Protein AF-0000000079905425 (afdb_homodimer)

Organism: NCBI:txid391180

Radius of gyration: 35.79 Å; Cα contacts (8 Å, |Δi|>4): 1982; chains: 2; bounding box: 97×86×151 Å

pLDDT: mean 90.44, std 13.56, range [21.73, 98.94]

Solvent-accessible surface area (backbone atoms only — not comparable to full-atom values): 64233 Å² total; per-residue (Å²): 135,82,78,77,76,77,76,74,77,74,74,70,79,70,70,52,74,67,55,47,46,52,53,40,30,52,48,42,39,50,22,44,78,69,65,37,59,67,59,37,49,53,44,51,74,71,62,42,56,56,74,34,54,51,100,64,29,52,25,38,57,44,49,16,42,64,67,66,33,65,69,56,38,52,52,43,46,72,70,63,33,63,73,73,49,55,25,70,60,37,44,26,39,48,34,41,16,18,49,66,31,39,52,67,55,38,55,50,33,46,75,71,67,54,60,65,71,48,47,24,57,70,24,53,24,19,52,31,32,5,29,46,62,55,23,60,68,27,35,52,53,38,46,76,66,64,36,64,58,71,47,57,22,50,49,47,71,52,42,41,53,40,36,44,43,28,50,33,29,60,28,33,7,29,30,59,53,29,49,68,53,41,48,46,36,51,76,71,57,66,41,61,54,72,49,48,23,56,67,48,32,33,33,69,49,30,36,68,70,30,87,68,64,88,42,43,60,60,40,50,51,53,42,50,73,69,58,36,72,66,78,42,34,43,70,68,42,32,29,51,58,38,50,28,45,75,68,67,36,58,69,51,39,52,58,50,69,67,41,89,82,58,65,68,69,53,47,28,74,86,58,48,25,33,56,51,48,20,51,75,68,68,35,56,70,51,35,50,54,40,51,72,75,60,46,70,60,86,60,57,49,59,43,55,52,22,54,74,65,69,33,59,70,49,32,52,52,41,46,76,72,65,41,58,76,65,82,72,70,82,84,68,97,73,77,68,83,48,75,82,51,26,68,52,49,55,52,60,68,67,51,89,63,77,65,50,85,60,31,39,61,61,98,43,79,80,34,49,75,47,84,52,96,34,46,22,29,26,46,30,29,48,78,83,36,74,22,33,29,37,36,26,32,56,88,34,66,40,47,49,30,26,50,55,54,42,68,59,40,60,71,41,61,28,33,58,41,62,66,49,72,42,77,55,95,53,28,32,38,40,34,26,61,56,59,64,42,29,47,47,56,50,38,66,68,56,71,84,73,73,60,70,71,64,46,51,52,47,38,43,51,47,49,50,33,47,49,50,27,53,39,43,33,46,69,72,51,36,29,35,51,73,63,72,49,49,74,32,27,36,26,31,85,85,70,46,51,24,40,49,77,34,46,64,28,41,75,60,82,79,60,62,64,56,52,48,49,40,31,40,35,47,32,50,46,51,51,27,49,72,53,53,49,73,55,57,67,73,60,54,72,72,48,52,72,68,55,55,45,65,68,38,91,47,69,53,56,26,51,53,35,49,50,38,69,57,50,78,90,60,60,81,66,46,54,65,62,54,67,70,35,73,66,65,49,51,72,67,54,52,53,50,50,56,64,72,96,140,83,80,79,73,77,73,74,73,72,72,69,77,71,67,51,76,65,55,47,45,51,52,40,28,52,48,42,38,51,21,43,77,69,64,35,60,67,60,38,50,53,42,52,73,70,62,38,55,58,73,35,55,51,100,63,29,52,25,38,55,44,50,16,41,63,67,67,35,64,69,54,37,52,53,42,46,71,70,63,33,63,74,73,50,54,25,71,61,37,43,26,40,47,36,42,17,20,50,68,30,40,53,69,53,37,54,50,33,46,75,70,66,53,59,64,71,47,48,23,58,69,23,52,25,21,52,32,31,5,30,45,62,54,23,60,69,29,33,54,52,36,48,76,65,65,37,62,59,73,47,54,23,50,51,47,72,52,43,42,53,39,36,44,42,29,48,30,28,60,29,33,8,30,28,59,52,27,51,68,52,42,50,45,36,50,77,71,60,66,41,61,56,72,50,48,23,57,68,49,32,34,32,70,51,29,35,68,69,30,88,66,63,86,43,43,58,59,39,50,51,53,41,50,74,69,56,36,72,66,78,41,36,42,71,66,42,32,29,50,57,38,50,27,47,75,68,68,36,56,68,50,39,52,57,51,67,68,41,88,83,59,64,67,70,52,47,28,75,85,57,47,25,32,56,50,48,20,50,76,69,68,34,54,71,50,34,50,54,40,50,73,76,60,45,69,61,86,61,57,50,58,45,55,52,22,54,74,66,68,32,59,70,51,32,53,52,41,47,74,73,66,42,58,76,66,82,73,68,83,84,70,97,74,77,71,83,47,77,83,52,26,69,50,50,54,51,58,68,66,50,90,62,76,63,52,84,60,32,41,60,60,98,44,79,80,34,48,73,47,85,52,96,33,47,22,29,26,44,31,29,49,79,84,36,73,20,33,30,39,37,27,32,56,86,33,66,39,46,48,30,27,49,56,53,43,67,58,40,59,72,40,62,29,33,58,43,61,66,49,71,44,76,55,96,51,29,32,38,39,33,28,62,56,60,65,42,30,48,47,56,51,37,67,67,56,70,85,74,73,61,71,70,63,46,52,53,48,39,42,51,46,49,52,33,48,49,50,27,52,40,42,34,46,68,73,50,36,30,34,50,73,64,71,49,50,75,32,27,35,25,32,85,84,68,48,52,25,40,48,76,36,48,64,29,42,75,61,83,80,60,62,65,56,53,50,50,41,32,40,37,47,31,50,46,52,51,28,48,73,52,54,50,71,53,58,66,73,59,53,71,74,48,53,73,67,55,55,44,66,67,38,90,49,70,54,58,26,50,54,36,50,51,37,67,58,50,79,89,61,60,81,66,47,55,66,61,52,66,71,36,73,68,65,49,50,72,68,55,51,52,50,51,57,64,71,96

Nearest PDB structures (foldseek):
  4oav-assembly1_D  TM=9.734E-01  e=2.891E-64  Homo sapiens
  4oau-assembly1_C-2  TM=9.821E-01  e=5.587E-64  Homo sapiens
  4g8k-assembly1_A  TM=9.765E-01  e=4.338E-33  Homo sapiens
  4g8k-assembly2_B  TM=9.690E-01  e=6.611E-32  Homo sapiens
  1wdy-assembly1_A  TM=9.721E-01  e=2.767E-30  Homo sapiens

Sequence (1194 aa):
METKSPNSLQESPTPSGTERTLGDGIQLLKAVKEGNIELLQQLLEGGAEVNFQDEWGWSPLHNAVQCCQEDMVNLLLHYGADPCLKKKNEATPFIIAGIVGNVELLKLFLSKGADVNECDANGFTAFMEAAVHGEEEALKFLYENGAEVNLSRKTTENQKRLRKGGATALMDAAENGHADILKILLDEMGADVKARDNMGRNALIYAFRNSDDRNLEDITRLLLYHGADVNVRGEKGKTPLILAVERRHSDVVQMLLEQEHIEIDDTDSEGKTALLLAVELKLKKIAQLLCTKGASMDCGDLVTIARRNYDAPLVKLLLSHGAREDGRPPVEDWKPQSSRWGEALEHLRIIYRPMIGNLKIFIDEEYKIADTSEGGIYLGFYEGQEVAVKRFSEGSTRGQQEVSCLQSSRANSDLVTFYGSENYKDCLYVCLALCEQTLEEHFATCKGEAVENEEDVFARNVLSSVFKAVENLHVLCGYTHQDLCPQNILIDFKNATCLADFDESVKWAGEPQEIKRDLQALGWLVLYVVRKGELPFETLKTKSNEEVIRLSPDEETRDLIRCLFNTGDNVQGHLNGLLGHPFFWSWEKKWLMQYEGMETKSPNSLQESPTPSGTERTLGDGIQLLKAVKEGNIELLQQLLEGGAEVNFQDEWGWSPLHNAVQCCQEDMVNLLLHYGADPCLKKKNEATPFIIAGIVGNVELLKLFLSKGADVNECDANGFTAFMEAAVHGEEEALKFLYENGAEVNLSRKTTENQKRLRKGGATALMDAAENGHADILKILLDEMGADVKARDNMGRNALIYAFRNSDDRNLEDITRLLLYHGADVNVRGEKGKTPLILAVERRHSDVVQMLLEQEHIEIDDTDSEGKTALLLAVELKLKKIAQLLCTKGASMDCGDLVTIARRNYDAPLVKLLLSHGAREDGRPPVEDWKPQSSRWGEALEHLRIIYRPMIGNLKIFIDEEYKIADTSEGGIYLGFYEGQEVAVKRFSEGSTRGQQEVSCLQSSRANSDLVTFYGSENYKDCLYVCLALCEQTLEEHFATCKGEAVENEEDVFARNVLSSVFKAVENLHVLCGYTHQDLCPQNILIDFKNATCLADFDESVKWAGEPQEIKRDLQALGWLVLYVVRKGELPFETLKTKSNEEVIRLSPDEETRDLIRCLFNTGDNVQGHLNGLLGHPFFWSWEKKWLMQYEG

InterPro domains:
  IPR000719 Protein kinase domain [PF00069] (383-510)
  IPR000719 Protein kinase domain [PS50011] (363-584)
  IPR000719 Protein kinase domain [SM00220] (363-584)
  IPR002110 Ankyrin repeat [PF12796] (70-151)
  IPR002110 Ankyrin repeat [PF12796] (217-298)
  IPR002110 Ankyrin repeat [PF13857] (156-207)
  IPR002110 Ankyrin repeat [PR01415] (166-181)
  IPR002110 Ankyrin repeat [PR01415] (219-233)
  IPR002110 Ankyrin repeat [PS50088] (28-55)
  IPR002110 Ankyrin repeat [PS50088] (56-88)
  IPR002110 Ankyrin repeat [PS50088] (89-121)
  IPR002110 Ankyrin repeat [PS50088] (122-154)
  IPR002110 Ankyrin repeat [PS50088] (165-198)
  IPR002110 Ankyrin repeat [PS50088] (199-235)
  IPR002110 Ankyrin repeat [PS50088] (236-258)
  IPR002110 Ankyrin repeat [SM00248] (23-52)
  IPR002110 Ankyrin repeat [SM00248] (56-85)
  IPR002110 Ankyrin repeat [SM00248] (89-118)
  IPR002110 Ankyrin repeat [SM00248] (122-151)
  IPR002110 Ankyrin repeat [SM00248] (165-195)

Secondary structure (DSSP, 8-state):
----------------HHHHHHHHHHHHHHHHHHT-HHHHHHHHHTT--TT---TT---HHHHHHHTT-HHHHHHHHHTT--TT---TT---HHHHHHHHT-HHHHHHHHHTT--TT-B-TT--BHHHHHHHTT-HHHHHHHHHTT--TTPPPP--HHHHHTT-----HHHHHHHTT-HHHHHHHHHTS---TT---TTS--HHHHHTT-S--TTHHHHHHHHHHTT--TT---GGG--HHHHHHHTT-HHHHHHHHTSTT--TT---TT---HHHHHHHTT-HHHHHHHHHHT--S-SS-HHHHHHHTT-HHHHHHHHHTT--------------S-SSSHHHHHHHHHS----BTTEEE--SGGGEEE--SSS-EEEEEETTEEEEEEEEETT-HHHHHHHHHHHHTTT-TTBPPEEEEEEETTEEEEEEE--SEEHHHHHHH-TT---HHHHHHHHHHHHHHHHHHHHIIIIII-EE-S---GGGEEE-TTS-EEE---TT-EE--S-HHHHHHHHHHHHHHHHHHHTTT-S-HHHHHHS-HHHHHHT-SSHHHHHHHHHHH--TT--TTHHHHHTTSGGG--HHHHHHHHHH-/----------------HHHHHHHHHHHHHHHHHHT-HHHHHHHHHTT--TT---TT---HHHHHHHTT-HHHHHHHHHTT--TT---TT---HHHHHHHHT-HHHHHHHHHTT--TT-B-TT--BHHHHHHHHT-HHHHHHHHHTT--TTPPPP--HHHHTTT-----HHHHHHHTT-HHHHHHHHHTS---TT---TTS--HHHHHTT-S--TTHHHHHHHHHHTT--SS---GGG--HHHHHHHTT-HHHHHHHHTSTT--TT---TT---HHHHHHHTT-HHHHHHHHHHT--S-SS-HHHHHHHTT-HHHHHHHHHTT--------------S-STTHHHHHHHHHS----BTTEEE--SGGGEEE--SSS-EEEEEETTEEEEEEEEETT-HHHHHHHHHHHHTTT-TTBPPEEEEEEETTEEEEEEE--SEEHHHHHHH-TT---HHHHHHHHHHHHHHHHHHHHIIIIII-EE-S---GGGEEE-TTS-EEE---TT-EE--S-HHHHHHHHHHHHHHHHHHHTTT-S-HHHHHHS-HHHHHHT-SSHHHHHHHHHHH--TT--TTHHHHHTTSGGG--HHHHHHHHHH-

Structure (mmCIF, N/CA/C/O backbone):
data_AF-0000000079905425-model_v1
#
loop_
_entity.id
_entity.type
_entity.pdbx_description
1 polymer '2-5A-dependent ribonuclease isoform X2'
#
loop_
_atom_site.group_PDB
_atom_site.id
_atom_site.type_symbol
_atom_site.label_atom_id
_atom_site.label_alt_id
_atom_site.label_comp_id
_atom_site.label_asym_id
_atom_site.label_entity_id
_atom_site.label_seq_id
_atom_site.pdbx_PDB_ins_code
_atom_site.Cartn_x
_atom_site.Cartn_y
_atom_site.Cartn_z
_atom_site.occupancy
_atom_site.B_iso_or_equiv
_atom_site.auth_seq_id
_atom_site.auth_comp_id
_atom_site.auth_asym_id
_atom_site.auth_atom_id
_atom_site.pdbx_PDB_model_num
ATOM 1 N N . MET A 1 1 ? 30.516 -7.305 -74.188 1 22.98 1 MET A N 1
ATOM 2 C CA . MET A 1 1 ? 29.391 -6.746 -73.438 1 22.98 1 MET A CA 1
ATOM 3 C C . MET A 1 1 ? 28.516 -7.855 -72.875 1 22.98 1 MET A C 1
ATOM 5 O O . MET A 1 1 ? 27.344 -7.637 -72.625 1 22.98 1 MET A O 1
ATOM 9 N N . GLU A 1 2 ? 29.031 -9.094 -72.75 1 25.17 2 GLU A N 1
ATOM 10 C CA . GLU A 1 2 ? 28.438 -10.391 -72.375 1 25.17 2 GLU A CA 1
ATOM 11 C C . GLU A 1 2 ? 27.891 -10.375 -70.938 1 25.17 2 GLU A C 1
ATOM 13 O O . GLU A 1 2 ? 28.562 -9.938 -70 1 25.17 2 GLU A O 1
ATOM 18 N N . THR A 1 3 ? 26.516 -10.227 -70.812 1 23.14 3 THR A N 1
ATOM 19 C CA . THR A 1 3 ? 25.594 -10.062 -69.688 1 23.14 3 THR A CA 1
ATOM 20 C C . THR A 1 3 ? 25.688 -11.242 -68.75 1 23.14 3 THR A C 1
ATOM 22 O O . THR A 1 3 ? 25.297 -12.359 -69.125 1 23.14 3 THR A O 1
ATOM 25 N N . LYS A 1 4 ? 26.797 -11.406 -68 1 28.16 4 LYS A N 1
ATOM 26 C CA . LYS A 1 4 ? 27.109 -12.555 -67.125 1 28.16 4 LYS A CA 1
ATOM 27 C C . LYS A 1 4 ? 26.031 -12.75 -66.062 1 28.16 4 LYS A C 1
ATOM 29 O O . LYS A 1 4 ? 25.844 -11.898 -65.188 1 28.16 4 LYS A O 1
ATOM 34 N N . SER A 1 5 ? 24.844 -13.328 -66.5 1 26.05 5 SER A N 1
ATOM 35 C CA . SER A 1 5 ? 23.656 -13.484 -65.688 1 26.05 5 SER A CA 1
ATOM 36 C C . SER A 1 5 ? 23.953 -14.383 -64.5 1 26.05 5 SER A C 1
ATOM 38 O O . SER A 1 5 ? 24.234 -15.57 -64.625 1 26.05 5 SER A O 1
ATOM 40 N N . PRO A 1 6 ? 24.766 -14 -63.469 1 32.41 6 PRO A N 1
ATOM 41 C CA . PRO A 1 6 ? 25.188 -14.922 -62.375 1 32.41 6 PRO A CA 1
ATOM 42 C C . PRO A 1 6 ? 24 -15.469 -61.594 1 32.41 6 PRO A C 1
ATOM 44 O O . PRO A 1 6 ? 23.188 -14.695 -61.094 1 32.41 6 PRO A O 1
ATOM 47 N N . ASN A 1 7 ? 23.344 -16.531 -62.031 1 27.17 7 ASN A N 1
ATOM 48 C CA . ASN A 1 7 ? 22.234 -17.281 -61.438 1 27.17 7 ASN A CA 1
ATOM 49 C C . ASN A 1 7 ? 22.547 -17.766 -60.031 1 27.17 7 ASN A C 1
ATOM 51 O O . ASN A 1 7 ? 22.938 -18.922 -59.844 1 27.17 7 ASN A O 1
ATOM 55 N N . SER A 1 8 ? 23.344 -17.156 -59.219 1 29.27 8 SER A N 1
ATOM 56 C CA . SER A 1 8 ? 23.656 -17.797 -57.969 1 29.27 8 SER A CA 1
ATOM 57 C C . SER A 1 8 ? 22.391 -18.047 -57.156 1 29.27 8 SER A C 1
ATOM 59 O O . SER A 1 8 ? 21.688 -17.094 -56.781 1 29.27 8 SER A O 1
ATOM 61 N N . LEU A 1 9 ? 21.656 -19.109 -57.438 1 30.16 9 LEU A N 1
ATOM 62 C CA . LEU A 1 9 ? 20.516 -19.594 -56.656 1 30.16 9 LEU A CA 1
ATOM 63 C C . LEU A 1 9 ? 20.875 -19.703 -55.188 1 30.16 9 LEU A C 1
ATOM 65 O O . LEU A 1 9 ? 21.797 -20.422 -54.812 1 30.16 9 LEU A O 1
ATOM 69 N N . GLN A 1 10 ? 20.969 -18.609 -54.5 1 29.91 10 GLN A N 1
ATOM 70 C CA . GLN A 1 10 ? 21.125 -18.594 -53.062 1 29.91 10 GLN A CA 1
ATOM 71 C C . GLN A 1 10 ? 20.156 -19.578 -52.375 1 29.91 10 GLN A C 1
ATOM 73 O O . GLN A 1 10 ? 18.953 -19.469 -52.562 1 29.91 10 GLN A O 1
ATOM 78 N N . GLU A 1 11 ? 20.531 -20.844 -52.281 1 31.14 11 GLU A N 1
ATOM 79 C CA . GLU A 1 11 ? 19.828 -21.844 -51.5 1 31.14 11 GLU A CA 1
ATOM 80 C C . GLU A 1 11 ? 19.406 -21.281 -50.156 1 31.14 11 GLU A C 1
ATOM 82 O O . GLU A 1 11 ? 20.219 -20.719 -49.438 1 31.14 11 GLU A O 1
ATOM 87 N N . SER A 1 12 ? 18.234 -20.766 -50.062 1 34.19 12 SER A N 1
ATOM 88 C CA . SER A 1 12 ? 17.641 -20.375 -48.812 1 34.19 12 SER A CA 1
ATOM 89 C C . SER A 1 12 ? 17.938 -21.391 -47.719 1 34.19 12 SER A C 1
ATOM 91 O O . SER A 1 12 ? 17.828 -22.594 -47.938 1 34.19 12 SER A O 1
ATOM 93 N N . PRO A 1 13 ? 18.797 -21.109 -46.75 1 37.66 13 PRO A N 1
ATOM 94 C CA . PRO A 1 13 ? 19.141 -22.047 -45.688 1 37.66 13 PRO A CA 1
ATOM 95 C C . PRO A 1 13 ? 17.922 -22.797 -45.156 1 37.66 13 PRO A C 1
ATOM 97 O O . PRO A 1 13 ? 16.844 -22.219 -45 1 37.66 13 PRO A O 1
ATOM 100 N N . THR A 1 14 ? 17.656 -24.031 -45.5 1 38.25 14 THR A N 1
ATOM 101 C CA . THR A 1 14 ? 16.75 -24.969 -44.844 1 38.25 14 THR A CA 1
ATOM 102 C C . THR A 1 14 ? 16.781 -24.797 -43.344 1 38.25 14 THR A C 1
ATOM 104 O O . THR A 1 14 ? 17.859 -24.812 -42.719 1 38.25 14 THR A O 1
ATOM 107 N N . PRO A 1 15 ? 15.812 -24.078 -42.75 1 43.5 15 PRO A N 1
ATOM 108 C CA . PRO A 1 15 ? 15.875 -23.984 -41.281 1 43.5 15 PRO A CA 1
ATOM 109 C C . PRO A 1 15 ? 16.406 -25.25 -40.625 1 43.5 15 PRO A C 1
ATOM 111 O O . PRO A 1 15 ? 16.141 -26.359 -41.125 1 43.5 15 PRO A O 1
ATOM 114 N N . SER A 1 16 ? 17.422 -25.266 -39.938 1 44.72 16 SER A N 1
ATOM 115 C CA . SER A 1 16 ? 18.047 -26.391 -39.25 1 44.72 16 SER A CA 1
ATOM 116 C C . SER A 1 16 ? 16.984 -27.266 -38.562 1 44.72 16 SER A C 1
ATOM 118 O O . SER A 1 16 ? 15.867 -26.828 -38.312 1 44.72 16 SER A O 1
ATOM 120 N N . GLY A 1 17 ? 17.094 -28.609 -38.625 1 45.66 17 GLY A N 1
ATOM 121 C CA . GLY A 1 17 ? 16.281 -29.641 -37.969 1 45.66 17 GLY A CA 1
ATOM 122 C C . GLY A 1 17 ? 15.688 -29.203 -36.656 1 45.66 17 GLY A C 1
ATOM 123 O O . GLY A 1 17 ? 14.531 -29.5 -36.375 1 45.66 17 GLY A O 1
ATOM 124 N N . THR A 1 18 ? 16.484 -28.531 -35.844 1 54 18 THR A N 1
ATOM 125 C CA . THR A 1 18 ? 16.031 -28.078 -34.531 1 54 18 THR A CA 1
ATOM 126 C C . THR A 1 18 ? 15.039 -26.922 -34.688 1 54 18 THR A C 1
ATOM 128 O O . THR A 1 18 ? 14.062 -26.859 -33.938 1 54 18 THR A O 1
ATOM 131 N N . GLU A 1 19 ? 15.297 -26 -35.531 1 56.28 19 GLU A N 1
ATOM 132 C CA . GLU A 1 19 ? 14.414 -24.859 -35.75 1 56.28 19 GLU A CA 1
ATOM 133 C C . GLU A 1 19 ? 13.078 -25.297 -36.344 1 56.28 19 GLU A C 1
ATOM 135 O O . GLU A 1 19 ? 12.023 -24.766 -36 1 56.28 19 GLU A O 1
ATOM 140 N N . ARG A 1 20 ? 13.094 -26.234 -37.281 1 58.59 20 ARG A N 1
ATOM 141 C CA . ARG A 1 20 ? 11.875 -26.781 -37.875 1 58.59 20 ARG A CA 1
ATOM 142 C C . ARG A 1 20 ? 11.016 -27.469 -36.812 1 58.59 20 ARG A C 1
ATOM 144 O O . ARG A 1 20 ? 9.797 -27.312 -36.781 1 58.59 20 ARG A O 1
ATOM 151 N N . THR A 1 21 ? 11.836 -28.078 -35.906 1 69.75 21 THR A N 1
ATOM 152 C CA . THR A 1 21 ? 11.133 -28.781 -34.844 1 69.75 21 THR A CA 1
ATOM 153 C C . THR A 1 21 ? 10.438 -27.781 -33.906 1 69.75 21 THR A C 1
ATOM 155 O O . THR A 1 21 ? 9.289 -28 -33.5 1 69.75 21 THR A O 1
ATOM 158 N N . LEU A 1 22 ? 11.141 -26.641 -33.719 1 77 22 LEU A N 1
ATOM 159 C CA . LEU A 1 22 ? 10.531 -25.641 -32.844 1 77 22 LEU A CA 1
ATOM 160 C C . LEU A 1 22 ? 9.32 -25 -33.531 1 77 22 LEU A C 1
ATOM 162 O O . LEU A 1 22 ? 8.281 -24.812 -32.875 1 77 22 LEU A O 1
ATOM 166 N N . GLY A 1 23 ? 9.445 -24.734 -34.75 1 84.56 23 GLY A N 1
ATOM 167 C CA . GLY A 1 23 ? 8.344 -24.156 -35.5 1 84.56 23 GLY A CA 1
ATOM 168 C C . GLY A 1 23 ? 7.137 -25.062 -35.594 1 84.56 23 GLY A C 1
ATOM 169 O O . GLY A 1 23 ? 6 -24.609 -35.406 1 84.56 23 GLY A O 1
ATOM 170 N N . ASP A 1 24 ? 7.406 -26.359 -35.812 1 89.19 24 ASP A N 1
ATOM 171 C CA . ASP A 1 24 ? 6.328 -27.344 -35.906 1 89.19 24 ASP A CA 1
ATOM 172 C C . ASP A 1 24 ? 5.613 -27.484 -34.562 1 89.19 24 ASP A C 1
ATOM 174 O O . ASP A 1 24 ? 4.391 -27.656 -34.531 1 89.19 24 ASP A O 1
ATOM 178 N N . GLY A 1 25 ? 6.383 -27.469 -33.531 1 90.88 25 GLY A N 1
ATOM 179 C CA . GLY A 1 25 ? 5.797 -27.531 -32.219 1 90.88 25 GLY A CA 1
ATOM 180 C C . GLY A 1 25 ? 4.867 -26.375 -31.906 1 90.88 25 GLY A C 1
ATOM 181 O O . GLY A 1 25 ? 3.777 -26.578 -31.359 1 90.88 25 GLY A O 1
ATOM 182 N N . ILE A 1 26 ? 5.293 -25.234 -32.312 1 91.19 26 ILE A N 1
ATOM 183 C CA . ILE A 1 26 ? 4.5 -24.031 -32.094 1 91.19 26 ILE A CA 1
ATOM 184 C C . ILE A 1 26 ? 3.215 -24.109 -32.938 1 91.19 26 ILE A C 1
ATOM 186 O O . ILE A 1 26 ? 2.145 -23.719 -32.438 1 91.19 26 ILE A O 1
ATOM 190 N N . GLN A 1 27 ? 3.338 -24.625 -34.094 1 93.06 27 GLN A N 1
ATOM 191 C CA . GLN A 1 27 ? 2.17 -24.781 -34.938 1 93.06 27 GLN A CA 1
ATOM 192 C C . GLN A 1 27 ? 1.206 -25.828 -34.375 1 93.06 27 GLN A C 1
ATOM 194 O O . GLN A 1 27 ? -0.012 -25.688 -34.5 1 93.06 27 GLN A O 1
ATOM 199 N N . LEU A 1 28 ? 1.74 -26.891 -33.781 1 95.31 28 LEU A N 1
ATOM 200 C CA . LEU A 1 28 ? 0.906 -27.891 -33.156 1 95.31 28 LEU A CA 1
ATOM 201 C C . LEU A 1 28 ? 0.065 -27.266 -32.031 1 95.31 28 LEU A C 1
ATOM 203 O O . LEU A 1 28 ? -1.133 -27.547 -31.938 1 95.31 28 LEU A O 1
ATOM 207 N N . LEU A 1 29 ? 0.71 -26.484 -31.219 1 94.38 29 LEU A N 1
ATOM 208 C CA . LEU A 1 29 ? 0.023 -25.812 -30.125 1 94.38 29 LEU A CA 1
ATOM 209 C C . LEU A 1 29 ? -1.074 -24.891 -30.656 1 94.38 29 LEU A C 1
ATOM 211 O O . LEU A 1 29 ? -2.186 -24.875 -30.125 1 94.38 29 LEU A O 1
ATOM 215 N N . LYS A 1 30 ? -0.729 -24.125 -31.672 1 90.69 30 LYS A N 1
ATOM 216 C CA . LYS A 1 30 ? -1.693 -23.219 -32.281 1 90.69 30 LYS A CA 1
ATOM 217 C C . LYS A 1 30 ? -2.896 -23.984 -32.844 1 90.69 30 LYS A C 1
ATOM 219 O O . LYS A 1 30 ? -4.039 -23.547 -32.656 1 90.69 30 LYS A O 1
ATOM 224 N N . ALA A 1 31 ? -2.641 -25.047 -33.5 1 94.25 31 ALA A N 1
ATOM 225 C CA . ALA A 1 31 ? -3.705 -25.859 -34.062 1 94.25 31 ALA A CA 1
ATOM 226 C C . ALA A 1 31 ? -4.664 -26.344 -32.969 1 94.25 31 ALA A C 1
ATOM 228 O O . ALA A 1 31 ? -5.883 -26.359 -33.188 1 94.25 31 ALA A O 1
ATOM 229 N N . VAL A 1 32 ? -4.141 -26.812 -31.859 1 94.88 32 VAL A N 1
ATOM 230 C CA . VAL A 1 32 ? -4.961 -27.312 -30.75 1 94.88 32 VAL A CA 1
ATOM 231 C C . VAL A 1 32 ? -5.789 -26.172 -30.172 1 94.88 32 VAL A C 1
ATOM 233 O O . VAL A 1 32 ? -6.996 -26.312 -29.953 1 94.88 32 VAL A O 1
ATOM 236 N N . LYS A 1 33 ? -5.191 -25.016 -29.875 1 89.62 33 LYS A N 1
ATOM 237 C CA . LYS A 1 33 ? -5.852 -23.859 -29.266 1 89.62 33 LYS A CA 1
ATOM 238 C C . LYS A 1 33 ? -6.988 -23.359 -30.156 1 89.62 33 LYS A C 1
ATOM 240 O O . LYS A 1 33 ? -8.016 -22.906 -29.656 1 89.62 33 LYS A O 1
ATOM 245 N N . GLU A 1 34 ? -6.742 -23.531 -31.469 1 87.12 34 GLU A N 1
ATOM 246 C CA . GLU A 1 34 ? -7.746 -23.047 -32.406 1 87.12 34 GLU A CA 1
ATOM 247 C C . GLU A 1 34 ? -8.781 -24.125 -32.719 1 87.12 34 GLU A C 1
ATOM 249 O O . GLU A 1 34 ? -9.766 -23.875 -33.406 1 87.12 34 GLU A O 1
ATOM 254 N N . GLY A 1 35 ? -8.602 -25.328 -32.312 1 89.94 35 GLY A N 1
ATOM 255 C CA . GLY A 1 35 ? -9.523 -26.438 -32.531 1 89.94 35 GLY A CA 1
ATOM 256 C C . GLY A 1 35 ? -9.469 -26.953 -33.938 1 89.94 35 GLY A C 1
ATOM 257 O O . GLY A 1 35 ? -10.453 -27.516 -34.438 1 89.94 35 GLY A O 1
ATOM 258 N N . ASN A 1 36 ? -8.359 -26.719 -34.594 1 93.25 36 ASN A N 1
ATOM 259 C CA . ASN A 1 36 ? -8.188 -27.156 -35.969 1 93.25 36 ASN A CA 1
ATOM 260 C C . ASN A 1 36 ? -7.645 -28.578 -36.031 1 93.25 36 ASN A C 1
ATOM 262 O O . ASN A 1 36 ? -6.453 -28.781 -36.281 1 93.25 36 ASN A O 1
ATOM 266 N N . ILE A 1 37 ? -8.461 -29.562 -36 1 96.06 37 ILE A N 1
ATOM 267 C CA . ILE A 1 37 ? -8.102 -30.969 -35.906 1 96.06 37 ILE A CA 1
ATOM 268 C C . ILE A 1 37 ? -7.426 -31.422 -37.188 1 96.06 37 ILE A C 1
ATOM 270 O O . ILE A 1 37 ? -6.523 -32.281 -37.156 1 96.06 37 ILE A O 1
ATOM 274 N N . GLU A 1 38 ? -7.859 -30.859 -38.344 1 96.56 38 GLU A N 1
ATOM 275 C CA . GLU A 1 38 ? -7.254 -31.219 -39.625 1 96.56 38 GLU A CA 1
ATOM 276 C C . GLU A 1 38 ? -5.785 -30.812 -39.688 1 96.56 38 GLU A C 1
ATOM 278 O O . GLU A 1 38 ? -4.93 -31.609 -40.062 1 96.56 38 GLU A O 1
ATOM 283 N N . LEU A 1 39 ? -5.613 -29.641 -39.312 1 95.94 39 LEU A N 1
ATOM 284 C CA . LEU A 1 39 ? -4.234 -29.156 -39.281 1 95.94 39 LEU A CA 1
ATOM 285 C C . LEU A 1 39 ? -3.4 -29.953 -38.281 1 95.94 39 LEU A C 1
ATOM 287 O O . LEU A 1 39 ? -2.236 -30.266 -38.562 1 95.94 39 LEU A O 1
ATOM 291 N N . LEU A 1 40 ? -3.955 -30.266 -37.125 1 97 40 LEU A N 1
ATOM 292 C CA . LEU A 1 40 ? -3.275 -31.062 -36.125 1 97 40 LEU A CA 1
ATOM 293 C C . LEU A 1 40 ? -2.834 -32.406 -36.688 1 97 40 LEU A C 1
ATOM 295 O O . LEU A 1 40 ? -1.68 -32.812 -36.531 1 97 40 LEU A O 1
ATOM 299 N N . GLN A 1 41 ? -3.721 -33.031 -37.406 1 97 41 GLN A N 1
ATOM 300 C CA . GLN A 1 41 ? -3.441 -34.344 -38 1 97 41 GLN A CA 1
ATOM 301 C C . GLN A 1 41 ? -2.34 -34.25 -39.062 1 97 41 GLN A C 1
ATOM 303 O O . GLN A 1 41 ? -1.438 -35.094 -39.094 1 97 41 GLN A O 1
ATOM 308 N N . GLN A 1 42 ? -2.432 -33.25 -39.812 1 96.5 42 GLN A N 1
ATOM 309 C CA . GLN A 1 42 ? -1.435 -33.031 -40.875 1 96.5 42 GLN A CA 1
ATOM 310 C C . GLN A 1 42 ? -0.041 -32.875 -40.281 1 96.5 42 GLN A C 1
ATOM 312 O O . GLN A 1 42 ? 0.931 -33.438 -40.781 1 96.5 42 GLN A O 1
ATOM 317 N N . LEU A 1 43 ? 0.055 -32.094 -39.25 1 96.56 43 LEU A N 1
ATOM 318 C CA . LEU A 1 43 ? 1.338 -31.812 -38.594 1 96.56 43 LEU A CA 1
ATOM 319 C C . LEU A 1 43 ? 1.896 -33.062 -37.938 1 96.56 43 LEU A C 1
ATOM 321 O O . LEU A 1 43 ? 3.098 -33.344 -38.031 1 96.56 43 LEU A O 1
ATOM 325 N N . LEU A 1 44 ? 1.069 -33.875 -37.344 1 96.5 44 LEU A N 1
ATOM 326 C CA . LEU A 1 44 ? 1.491 -35.125 -36.719 1 96.5 44 LEU A CA 1
ATOM 327 C C . LEU A 1 44 ? 1.954 -36.156 -37.75 1 96.5 44 LEU A C 1
ATOM 329 O O . LEU A 1 44 ? 2.955 -36.844 -37.531 1 96.5 44 LEU A O 1
ATOM 333 N N . GLU A 1 45 ? 1.22 -36.219 -38.875 1 95.69 45 GLU A N 1
ATOM 334 C CA . GLU A 1 45 ? 1.613 -37.125 -39.969 1 95.69 45 GLU A CA 1
ATOM 335 C C . GLU A 1 45 ? 2.943 -36.688 -40.562 1 95.69 45 GLU A C 1
ATOM 337 O O . GLU A 1 45 ? 3.713 -37.531 -41.031 1 95.69 45 GLU A O 1
ATOM 342 N N . GLY A 1 46 ? 3.111 -35.438 -40.5 1 93.5 46 GLY A N 1
ATOM 343 C CA . GLY A 1 46 ? 4.348 -34.906 -41.031 1 93.5 46 GLY A CA 1
ATOM 344 C C . GLY A 1 46 ? 5.531 -35.094 -40.094 1 93.5 46 GLY A C 1
ATOM 345 O O . GLY A 1 46 ? 6.668 -34.75 -40.469 1 93.5 46 GLY A O 1
ATOM 346 N N . GLY A 1 47 ? 5.355 -35.594 -38.875 1 92.31 47 GLY A N 1
ATOM 347 C CA . GLY A 1 47 ? 6.441 -35.938 -37.969 1 92.31 47 GLY A CA 1
ATOM 348 C C . GLY A 1 47 ? 6.672 -34.906 -36.906 1 92.31 47 GLY A C 1
ATOM 349 O O . GLY A 1 47 ? 7.719 -34.906 -36.25 1 92.31 47 GLY A O 1
ATOM 350 N N . ALA A 1 48 ? 5.797 -33.969 -36.719 1 94.38 48 ALA A N 1
ATOM 351 C CA . ALA A 1 48 ? 5.941 -33 -35.656 1 94.38 48 ALA A CA 1
ATOM 352 C C . ALA A 1 48 ? 6.078 -33.656 -34.281 1 94.38 48 ALA A C 1
ATOM 354 O O . ALA A 1 48 ? 5.453 -34.688 -34.031 1 94.38 48 ALA A O 1
ATOM 355 N N . GLU A 1 49 ? 6.938 -33.125 -33.438 1 95.38 49 GLU A N 1
ATOM 356 C CA . GLU A 1 49 ? 7.137 -33.656 -32.094 1 95.38 49 GLU A CA 1
ATOM 357 C C . GLU A 1 49 ? 5.887 -33.5 -31.234 1 95.38 49 GLU A C 1
ATOM 359 O O . GLU A 1 49 ? 5.598 -32.406 -30.734 1 95.38 49 GLU A O 1
ATOM 364 N N . VAL A 1 50 ? 5.258 -34.562 -30.938 1 96.44 50 VAL A N 1
ATOM 365 C CA . VAL A 1 50 ? 3.945 -34.562 -30.312 1 96.44 50 VAL A CA 1
ATOM 366 C C . VAL A 1 50 ? 4.074 -34.094 -28.859 1 96.44 50 VAL A C 1
ATOM 368 O O . VAL A 1 50 ? 3.15 -33.469 -28.312 1 96.44 50 VAL A O 1
ATOM 371 N N . ASN A 1 51 ? 5.215 -34.281 -28.172 1 97.62 51 ASN A N 1
ATOM 372 C CA . ASN A 1 51 ? 5.418 -33.906 -26.781 1 97.62 51 ASN A CA 1
ATOM 373 C C . ASN A 1 51 ? 6.18 -32.594 -26.641 1 97.62 51 ASN A C 1
ATOM 375 O O . ASN A 1 51 ? 6.871 -32.375 -25.641 1 97.62 51 ASN A O 1
ATOM 379 N N . PHE A 1 52 ? 6.07 -31.797 -27.688 1 96.69 52 PHE A N 1
ATOM 380 C CA . PHE A 1 52 ? 6.645 -30.453 -27.625 1 96.69 52 PHE A CA 1
ATOM 381 C C . PHE A 1 52 ? 6.078 -29.672 -26.453 1 96.69 52 PHE A C 1
ATOM 383 O O . PHE A 1 52 ? 4.895 -29.797 -26.125 1 96.69 52 PHE A O 1
ATOM 390 N N . GLN A 1 53 ? 6.918 -28.891 -25.75 1 95.69 53 GLN A N 1
ATOM 391 C CA . GLN A 1 53 ? 6.461 -28.047 -24.641 1 95.69 53 GLN A CA 1
ATOM 392 C C . GLN A 1 53 ? 6.914 -26.609 -24.844 1 95.69 53 GLN A C 1
ATOM 394 O O . GLN A 1 53 ? 8.047 -26.359 -25.266 1 95.69 53 GLN A O 1
ATOM 399 N N . ASP A 1 54 ? 6.047 -25.719 -24.578 1 90.88 54 ASP A N 1
ATOM 400 C CA . ASP A 1 54 ? 6.41 -24.312 -24.641 1 90.88 54 ASP A CA 1
ATOM 401 C C . ASP A 1 54 ? 7.215 -23.906 -23.406 1 90.88 54 ASP A C 1
ATOM 403 O O . ASP A 1 54 ? 7.684 -24.75 -22.656 1 90.88 54 ASP A O 1
ATOM 407 N N . GLU A 1 55 ? 7.445 -22.609 -23.266 1 83.56 55 GLU A N 1
ATOM 408 C CA . GLU A 1 55 ? 8.32 -22.094 -22.219 1 83.56 55 GLU A CA 1
ATOM 409 C C . GLU A 1 55 ? 7.77 -22.406 -20.828 1 83.56 55 GLU A C 1
ATOM 411 O O . GLU A 1 55 ? 8.523 -22.453 -19.859 1 83.56 55 GLU A O 1
ATOM 416 N N . TRP A 1 56 ? 6.461 -22.719 -20.766 1 89.25 56 TRP A N 1
ATOM 417 C CA . TRP A 1 56 ? 5.84 -22.984 -19.469 1 89.25 56 TRP A CA 1
ATOM 418 C C . TRP A 1 56 ? 5.527 -24.469 -19.297 1 89.25 56 TRP A C 1
ATOM 420 O O . TRP A 1 56 ? 4.875 -24.859 -18.328 1 89.25 56 TRP A O 1
ATOM 430 N N . GLY A 1 57 ? 5.93 -25.203 -20.266 1 93.5 57 GLY A N 1
ATOM 431 C CA . GLY A 1 57 ? 5.805 -26.656 -20.172 1 93.5 57 GLY A CA 1
ATOM 432 C C . GLY A 1 57 ? 4.48 -27.172 -20.703 1 93.5 57 GLY A C 1
ATOM 433 O O . GLY A 1 57 ? 4.16 -28.359 -20.531 1 93.5 57 GLY A O 1
ATOM 434 N N . TRP A 1 58 ? 3.74 -26.328 -21.312 1 95.88 58 TRP A N 1
ATOM 435 C CA . TRP A 1 58 ? 2.471 -26.766 -21.875 1 95.88 58 TRP A CA 1
ATOM 436 C C . TRP A 1 58 ? 2.688 -27.531 -23.172 1 95.88 58 TRP A C 1
ATOM 438 O O . TRP A 1 58 ? 3.342 -27.031 -24.094 1 95.88 58 TRP A O 1
ATOM 448 N N . SER A 1 59 ? 2.191 -28.672 -23.281 1 97.56 59 SER A N 1
ATOM 449 C CA . SER A 1 59 ? 2.207 -29.484 -24.5 1 97.56 59 SER A CA 1
ATOM 450 C C . SER A 1 59 ? 0.869 -29.406 -25.234 1 97.56 59 SER A C 1
ATOM 452 O O . SER A 1 59 ? -0.115 -28.906 -24.688 1 97.56 59 SER A O 1
ATOM 454 N N . PRO A 1 60 ? 0.859 -29.844 -26.453 1 97.56 60 PRO A N 1
ATOM 455 C CA . PRO A 1 60 ? -0.425 -29.906 -27.156 1 97.56 60 PRO A CA 1
ATOM 456 C C . PRO A 1 60 ? -1.479 -30.703 -26.391 1 97.56 60 PRO A C 1
ATOM 458 O O . PRO A 1 60 ? -2.652 -30.328 -26.375 1 97.56 60 PRO A O 1
ATOM 461 N N . LEU A 1 61 ? -1.067 -31.766 -25.703 1 98.44 61 LEU A N 1
ATOM 462 C CA . LEU A 1 61 ? -2.012 -32.562 -24.938 1 98.44 61 LEU A CA 1
ATOM 463 C C . LEU A 1 61 ? -2.615 -31.75 -23.797 1 98.44 61 LEU A C 1
ATOM 465 O O . LEU A 1 61 ? -3.832 -31.75 -23.594 1 98.44 61 LEU A O 1
ATOM 469 N N . HIS A 1 62 ? -1.753 -31.047 -23 1 98.12 62 HIS A N 1
ATOM 470 C CA . HIS A 1 62 ? -2.254 -30.172 -21.953 1 98.12 62 HIS A CA 1
ATOM 471 C C . HIS A 1 62 ? -3.307 -29.219 -22.5 1 98.12 62 HIS A C 1
ATOM 473 O O . HIS A 1 62 ? -4.367 -29.031 -21.891 1 98.12 62 HIS A O 1
ATOM 479 N N . ASN A 1 63 ? -2.98 -28.562 -23.594 1 96.06 63 ASN A N 1
ATOM 480 C CA . ASN A 1 63 ? -3.857 -27.578 -24.203 1 96.06 63 ASN A CA 1
ATOM 481 C C . ASN A 1 63 ? -5.172 -28.188 -24.672 1 96.06 63 ASN A C 1
ATOM 483 O O . ASN A 1 63 ? -6.238 -27.594 -24.516 1 96.06 63 ASN A O 1
ATOM 487 N N . ALA A 1 64 ? -5.082 -29.297 -25.281 1 97.25 64 ALA A N 1
ATOM 488 C CA . ALA A 1 64 ? -6.281 -29.984 -25.75 1 97.25 64 ALA A CA 1
ATOM 489 C C . ALA A 1 64 ? -7.219 -30.297 -24.594 1 97.25 64 ALA A C 1
ATOM 491 O O . ALA A 1 64 ? -8.438 -30.188 -24.719 1 97.25 64 ALA A O 1
ATOM 492 N N . VAL A 1 65 ? -6.676 -30.75 -23.484 1 97.88 65 VAL A N 1
ATOM 493 C CA . VAL A 1 65 ? -7.461 -31.062 -22.297 1 97.88 65 VAL A CA 1
ATOM 494 C C . VAL A 1 65 ? -8.117 -29.797 -21.75 1 97.88 65 VAL A C 1
ATOM 496 O O . VAL A 1 65 ? -9.305 -29.797 -21.438 1 97.88 65 VAL A O 1
ATOM 499 N N . GLN A 1 66 ? -7.332 -28.703 -21.625 1 95.94 66 GLN A N 1
ATOM 500 C CA . GLN A 1 66 ? -7.863 -27.438 -21.125 1 95.94 66 GLN A CA 1
ATOM 501 C C . GLN A 1 66 ? -9.055 -26.969 -21.953 1 95.94 66 GLN A C 1
ATOM 503 O O . GLN A 1 66 ? -10.016 -26.406 -21.422 1 95.94 66 GLN A O 1
ATOM 508 N N . CYS A 1 67 ? -8.977 -27.281 -23.281 1 91.94 67 CYS A N 1
ATOM 509 C CA . CYS A 1 67 ? -10.023 -26.844 -24.188 1 91.94 67 CYS A CA 1
ATOM 510 C C . CYS A 1 67 ? -11.164 -27.859 -24.25 1 91.94 67 CYS A C 1
ATOM 512 O O . CYS A 1 67 ? -12.125 -27.688 -25 1 91.94 67 CYS A O 1
ATOM 514 N N . CYS A 1 68 ? -11.062 -28.938 -23.578 1 92.75 68 CYS A N 1
ATOM 515 C CA . CYS A 1 68 ? -12.07 -29.984 -23.516 1 92.75 68 CYS A CA 1
ATOM 516 C C . CYS A 1 68 ? -12.328 -30.578 -24.891 1 92.75 68 CYS A C 1
ATOM 518 O O . CYS A 1 68 ? -13.484 -30.812 -25.266 1 92.75 68 CYS A O 1
ATOM 520 N N . GLN A 1 69 ? -11.25 -30.719 -25.625 1 93.06 69 GLN A N 1
ATOM 521 C CA . GLN A 1 69 ? -11.352 -31.297 -26.953 1 93.06 69 GLN A CA 1
ATOM 522 C C . GLN A 1 69 ? -10.992 -32.781 -26.938 1 93.06 69 GLN A C 1
ATOM 524 O O . GLN A 1 69 ? -9.859 -33.156 -27.266 1 93.06 69 GLN A O 1
ATOM 529 N N . GLU A 1 70 ? -11.906 -33.594 -26.734 1 96.25 70 GLU A N 1
ATOM 530 C CA . GLU A 1 70 ? -11.672 -35.031 -26.531 1 96.25 70 GLU A CA 1
ATOM 531 C C . GLU A 1 70 ? -11.117 -35.688 -27.797 1 96.25 70 GLU A C 1
ATOM 533 O O . GLU A 1 70 ? -10.258 -36.562 -27.719 1 96.25 70 GLU A O 1
ATOM 538 N N . ASP A 1 71 ? -11.602 -35.188 -28.953 1 96.94 71 ASP A N 1
ATOM 539 C CA . ASP A 1 71 ? -11.133 -35.75 -30.219 1 96.94 71 ASP A CA 1
ATOM 540 C C . ASP A 1 71 ? -9.648 -35.469 -30.422 1 96.94 71 ASP A C 1
ATOM 542 O O . ASP A 1 71 ? -8.891 -36.344 -30.875 1 96.94 71 ASP A O 1
ATOM 546 N N . MET A 1 72 ? -9.289 -34.344 -30.125 1 97.75 72 MET A N 1
ATOM 547 C CA . MET A 1 72 ? -7.887 -33.969 -30.281 1 97.75 72 MET A CA 1
ATOM 548 C C . MET A 1 72 ? -7.008 -34.688 -29.266 1 97.75 72 MET A C 1
ATOM 550 O O . MET A 1 72 ? -5.875 -35.062 -29.578 1 97.75 72 MET A O 1
ATOM 554 N N . VAL A 1 73 ? -7.52 -34.875 -28.047 1 98.38 73 VAL A N 1
ATOM 555 C CA . VAL A 1 73 ? -6.797 -35.625 -27.031 1 98.38 73 VAL A CA 1
ATOM 556 C C . VAL A 1 73 ? -6.504 -37.031 -27.516 1 98.38 73 VAL A C 1
ATOM 558 O O . VAL A 1 73 ? -5.363 -37.5 -27.469 1 98.38 73 VAL A O 1
ATOM 561 N N . ASN A 1 74 ? -7.531 -37.656 -28.094 1 97.94 74 ASN A N 1
ATOM 562 C CA . ASN A 1 74 ? -7.379 -39.031 -28.609 1 97.94 74 ASN A CA 1
ATOM 563 C C . ASN A 1 74 ? -6.383 -39.062 -29.766 1 97.94 74 ASN A C 1
ATOM 565 O O . ASN A 1 74 ? -5.574 -40 -29.844 1 97.94 74 ASN A O 1
ATOM 569 N N . LEU A 1 75 ? -6.496 -38.125 -30.594 1 98.06 75 LEU A N 1
ATOM 570 C CA . LEU A 1 75 ? -5.582 -38.062 -31.719 1 98.06 75 LEU A CA 1
ATOM 571 C C . LEU A 1 75 ? -4.137 -37.938 -31.25 1 98.06 75 LEU A C 1
ATOM 573 O O . LEU A 1 75 ? -3.248 -38.625 -31.75 1 98.06 75 LEU A O 1
ATOM 577 N N . LEU A 1 76 ? -3.895 -37.031 -30.328 1 98.44 76 LEU A N 1
ATOM 578 C CA . LEU A 1 76 ? -2.553 -36.812 -29.812 1 98.44 76 LEU A CA 1
ATOM 579 C C . LEU A 1 76 ? -2.014 -38.062 -29.125 1 98.44 76 LEU A C 1
ATOM 581 O O . LEU A 1 76 ? -0.853 -38.438 -29.328 1 98.44 76 LEU A O 1
ATOM 585 N N . LEU A 1 77 ? -2.834 -38.75 -28.344 1 98.19 77 LEU A N 1
ATOM 586 C CA . LEU A 1 77 ? -2.428 -40 -27.672 1 98.19 77 LEU A CA 1
ATOM 587 C C . LEU A 1 77 ? -2.094 -41.062 -28.703 1 98.19 77 LEU A C 1
ATOM 589 O O . LEU A 1 77 ? -1.147 -41.844 -28.5 1 98.19 77 LEU A O 1
ATOM 593 N N . HIS A 1 78 ? -2.854 -41.094 -29.766 1 97.56 78 HIS A N 1
ATOM 594 C CA . HIS A 1 78 ? -2.619 -42.062 -30.828 1 97.56 78 HIS A CA 1
ATOM 595 C C . HIS A 1 78 ? -1.238 -41.875 -31.453 1 97.56 78 HIS A C 1
ATOM 597 O O . HIS A 1 78 ? -0.587 -42.844 -31.844 1 97.56 78 HIS A O 1
ATOM 603 N N . TYR A 1 79 ? -0.851 -40.719 -31.5 1 97.44 79 TYR A N 1
ATOM 604 C CA . TYR A 1 79 ? 0.431 -40.406 -32.125 1 97.44 79 TYR A CA 1
ATOM 605 C C . TYR A 1 79 ? 1.551 -40.375 -31.094 1 97.44 79 TYR A C 1
ATOM 607 O O . TYR A 1 79 ? 2.654 -39.906 -31.391 1 97.44 79 TYR A O 1
ATOM 615 N N . GLY A 1 80 ? 1.26 -40.781 -29.859 1 97.06 80 GLY A N 1
ATOM 616 C CA . GLY A 1 80 ? 2.334 -41.062 -28.906 1 97.06 80 GLY A CA 1
ATOM 617 C C . GLY A 1 80 ? 2.479 -40 -27.844 1 97.06 80 GLY A C 1
ATOM 618 O O . GLY A 1 80 ? 3.504 -39.906 -27.172 1 97.06 80 GLY A O 1
ATOM 619 N N . ALA A 1 81 ? 1.548 -39.094 -27.672 1 98.25 81 ALA A N 1
ATOM 620 C CA . ALA A 1 81 ? 1.615 -38.125 -26.594 1 98.25 81 ALA A CA 1
ATOM 621 C C . ALA A 1 81 ? 1.684 -38.844 -25.234 1 98.25 81 ALA A C 1
ATOM 623 O O . ALA A 1 81 ? 1.008 -39.844 -25.016 1 98.25 81 ALA A O 1
ATOM 624 N N . ASP A 1 82 ? 2.541 -38.375 -24.328 1 98.31 82 ASP A N 1
ATOM 625 C CA . ASP A 1 82 ? 2.672 -38.906 -22.969 1 98.31 82 ASP A CA 1
ATOM 626 C C . ASP A 1 82 ? 1.52 -38.438 -22.078 1 98.31 82 ASP A C 1
ATOM 628 O O . ASP A 1 82 ? 1.413 -37.281 -21.75 1 98.31 82 ASP A O 1
ATOM 632 N N . PRO A 1 83 ? 0.695 -39.344 -21.672 1 98.25 83 PRO A N 1
ATOM 633 C CA . PRO A 1 83 ? -0.48 -38.969 -20.891 1 98.25 83 PRO A CA 1
ATOM 634 C C . PRO A 1 83 ? -0.117 -38.438 -19.5 1 98.25 83 PRO A C 1
ATOM 636 O O . PRO A 1 83 ? -0.96 -37.875 -18.812 1 98.25 83 PRO A O 1
ATOM 639 N N . CYS A 1 84 ? 1.119 -38.656 -19.062 1 98 84 CYS A N 1
ATOM 640 C CA . CYS A 1 84 ? 1.528 -38.25 -17.719 1 98 84 CYS A CA 1
ATOM 641 C C . CYS A 1 84 ? 2.533 -37.094 -17.781 1 98 84 CYS A C 1
ATOM 643 O O . CYS A 1 84 ? 3.188 -36.781 -16.781 1 98 84 CYS A O 1
ATOM 645 N N . LEU A 1 85 ? 2.596 -36.469 -18.906 1 98 85 LEU A N 1
ATOM 646 C CA . LEU A 1 85 ? 3.57 -35.406 -19.094 1 98 85 LEU A CA 1
ATOM 647 C C . LEU A 1 85 ? 3.279 -34.25 -18.156 1 98 85 LEU A C 1
ATOM 649 O O . LEU A 1 85 ? 2.139 -33.781 -18.062 1 98 85 LEU A O 1
ATOM 653 N N . LYS A 1 86 ? 4.309 -33.812 -17.359 1 97.75 86 LYS A N 1
ATOM 654 C CA . LYS A 1 86 ? 4.164 -32.688 -16.422 1 97.75 86 LYS A CA 1
ATOM 655 C C . LYS A 1 86 ? 4.559 -31.375 -17.078 1 97.75 86 LYS A C 1
ATOM 657 O O . LYS A 1 86 ? 5.523 -31.312 -17.844 1 97.75 86 LYS A O 1
ATOM 662 N N . LYS A 1 87 ? 3.818 -30.391 -16.797 1 95.69 87 LYS A N 1
ATOM 663 C CA . LYS A 1 87 ? 4.273 -29.062 -17.172 1 95.69 87 LYS A CA 1
ATOM 664 C C . LYS A 1 87 ? 5.172 -28.469 -16.078 1 95.69 87 LYS A C 1
ATOM 666 O O . LYS A 1 87 ? 5.613 -29.172 -15.18 1 95.69 87 LYS A O 1
ATOM 671 N N . LYS A 1 88 ? 5.488 -27.203 -16.172 1 91.94 88 LYS A N 1
ATOM 672 C CA . LYS A 1 88 ? 6.504 -26.625 -15.305 1 91.94 88 LYS A CA 1
ATOM 673 C C . LYS A 1 88 ? 6.062 -26.672 -13.844 1 91.94 88 LYS A C 1
ATOM 675 O O . LYS A 1 88 ? 6.875 -26.891 -12.945 1 91.94 88 LYS A O 1
ATOM 680 N N . ASN A 1 89 ? 4.82 -26.438 -13.609 1 91.88 89 ASN A N 1
ATOM 681 C CA . ASN A 1 89 ? 4.332 -26.484 -12.234 1 91.88 89 ASN A CA 1
ATOM 682 C C . ASN A 1 89 ? 3.963 -27.906 -11.828 1 91.88 89 ASN A C 1
ATOM 684 O O . ASN A 1 89 ? 3.275 -28.125 -10.828 1 91.88 89 ASN A O 1
ATOM 688 N N . GLU A 1 90 ? 4.199 -28.891 -12.75 1 95.62 90 GLU A N 1
ATOM 689 C CA . GLU A 1 90 ? 4.098 -30.328 -12.516 1 95.62 90 GLU A CA 1
ATOM 690 C C . GLU A 1 90 ? 2.654 -30.797 -12.625 1 95.62 90 GLU A C 1
ATOM 692 O O . GLU A 1 90 ? 2.34 -31.938 -12.258 1 95.62 90 GLU A O 1
ATOM 697 N N . ALA A 1 91 ? 1.796 -29.922 -13.062 1 97.62 91 ALA A N 1
ATOM 698 C CA . ALA A 1 91 ? 0.441 -30.406 -13.336 1 97.62 91 ALA A CA 1
ATOM 699 C C . ALA A 1 91 ? 0.416 -31.328 -14.547 1 97.62 91 ALA A C 1
ATOM 701 O O . ALA A 1 91 ? 1.089 -31.078 -15.547 1 97.62 91 ALA A O 1
ATOM 702 N N . THR A 1 92 ? -0.257 -32.406 -14.43 1 98.62 92 THR A N 1
ATOM 703 C CA . THR A 1 92 ? -0.45 -33.375 -15.516 1 98.62 92 THR A CA 1
ATOM 704 C C . THR A 1 92 ? -1.77 -33.094 -16.234 1 98.62 92 THR A C 1
ATOM 706 O O . THR A 1 92 ? -2.611 -32.344 -15.75 1 98.62 92 THR A O 1
ATOM 709 N N . PRO A 1 93 ? -1.927 -33.719 -17.438 1 98.62 93 PRO A N 1
ATOM 710 C CA . PRO A 1 93 ? -3.227 -33.594 -18.109 1 98.62 93 PRO A CA 1
ATOM 711 C C . PRO A 1 93 ? -4.383 -34.062 -17.219 1 98.62 93 PRO A C 1
ATOM 713 O O . PRO A 1 93 ? -5.484 -33.5 -17.297 1 98.62 93 PRO A O 1
ATOM 716 N N . PHE A 1 94 ? -4.121 -35.125 -16.328 1 98.69 94 PHE A N 1
ATOM 717 C CA . PHE A 1 94 ? -5.137 -35.594 -15.406 1 98.69 94 PHE A CA 1
ATOM 718 C C . PHE A 1 94 ? -5.609 -34.5 -14.469 1 98.69 94 PHE A C 1
ATOM 720 O O . PHE A 1 94 ? -6.812 -34.312 -14.266 1 98.69 94 PHE A O 1
ATOM 727 N N . ILE A 1 95 ? -4.695 -33.719 -13.922 1 98.81 95 ILE A N 1
ATOM 728 C CA . ILE A 1 95 ? -5.02 -32.625 -13.008 1 98.81 95 ILE A CA 1
ATOM 729 C C . ILE A 1 95 ? -5.781 -31.547 -13.758 1 98.81 95 ILE A C 1
ATOM 731 O O . ILE A 1 95 ? -6.77 -31 -13.25 1 98.81 95 ILE A O 1
ATOM 735 N N . ILE A 1 96 ? -5.359 -31.203 -14.984 1 98.44 96 ILE A N 1
ATOM 736 C CA . ILE A 1 96 ? -6.035 -30.203 -15.797 1 98.44 96 ILE A CA 1
ATOM 737 C C . ILE A 1 96 ? -7.461 -30.641 -16.094 1 98.44 96 ILE A C 1
ATOM 739 O O . ILE A 1 96 ? -8.391 -29.828 -16.109 1 98.44 96 ILE A O 1
ATOM 743 N N . ALA A 1 97 ? -7.648 -31.922 -16.391 1 98.62 97 ALA A N 1
ATOM 744 C CA . ALA A 1 97 ? -8.992 -32.469 -16.594 1 98.62 97 ALA A CA 1
ATOM 745 C C . ALA A 1 97 ? -9.875 -32.219 -15.375 1 98.62 97 ALA A C 1
ATOM 747 O O . ALA A 1 97 ? -11.078 -31.969 -15.508 1 98.62 97 ALA A O 1
ATOM 748 N N . GLY A 1 98 ? -9.281 -32.312 -14.18 1 98.44 98 GLY A N 1
ATOM 749 C CA . GLY A 1 98 ? -9.992 -31.984 -12.961 1 98.44 98 GLY A CA 1
ATOM 750 C C . GLY A 1 98 ? -10.383 -30.516 -12.883 1 98.44 98 GLY A C 1
ATOM 751 O O . GLY A 1 98 ? -11.477 -30.188 -12.43 1 98.44 98 GLY A O 1
ATOM 752 N N . ILE A 1 99 ? -9.523 -29.625 -13.336 1 98.06 99 ILE A N 1
ATOM 753 C CA . ILE A 1 99 ? -9.758 -28.188 -13.336 1 98.06 99 ILE A CA 1
ATOM 754 C C . ILE A 1 99 ? -10.961 -27.859 -14.211 1 98.06 99 ILE A C 1
ATOM 756 O O . ILE A 1 99 ? -11.844 -27.109 -13.797 1 98.06 99 ILE A O 1
ATOM 760 N N . VAL A 1 100 ? -10.992 -28.5 -15.398 1 96.56 100 VAL A N 1
ATOM 761 C CA . VAL A 1 100 ? -12.047 -28.156 -16.344 1 96.56 100 VAL A CA 1
ATOM 762 C C . VAL A 1 100 ? -13.289 -29.016 -16.078 1 96.56 100 VAL A C 1
ATOM 764 O O . VAL A 1 100 ? -14.344 -28.797 -16.672 1 96.56 100 VAL A O 1
ATOM 767 N N . GLY A 1 101 ? -13.211 -30.016 -15.242 1 97.69 101 GLY A N 1
ATOM 768 C CA . GLY A 1 101 ? -14.352 -30.797 -14.805 1 97.69 101 GLY A CA 1
ATOM 769 C C . GLY A 1 101 ? -14.82 -31.797 -15.852 1 97.69 101 GLY A C 1
ATOM 770 O O . GLY A 1 101 ? -16.016 -32.125 -15.906 1 97.69 101 GLY A O 1
ATOM 771 N N . ASN A 1 102 ? -13.922 -32.25 -16.703 1 97.75 102 ASN A N 1
ATOM 772 C CA . ASN A 1 102 ? -14.305 -33.156 -17.766 1 97.75 102 ASN A CA 1
ATOM 773 C C . ASN A 1 102 ? -14.18 -34.625 -17.297 1 97.75 102 ASN A C 1
ATOM 775 O O . ASN A 1 102 ? -13.094 -35.188 -17.312 1 97.75 102 ASN A O 1
ATOM 779 N N . VAL A 1 103 ? -15.258 -35.25 -17.016 1 98.56 103 VAL A N 1
ATOM 780 C CA . VAL A 1 103 ? -15.305 -36.562 -16.422 1 98.56 103 VAL A CA 1
ATOM 781 C C . VAL A 1 103 ? -14.773 -37.594 -17.438 1 98.56 103 VAL A C 1
ATOM 783 O O . VAL A 1 103 ? -14.07 -38.531 -17.062 1 98.56 103 VAL A O 1
ATOM 786 N N . GLU A 1 104 ? -15.062 -37.406 -18.703 1 98.38 104 GLU A N 1
ATOM 787 C CA . GLU A 1 104 ? -14.609 -38.344 -19.719 1 98.38 104 GLU A CA 1
ATOM 788 C C . GLU A 1 104 ? -13.086 -38.375 -19.828 1 98.38 104 GLU A C 1
ATOM 790 O O . GLU A 1 104 ? -12.477 -39.438 -19.969 1 98.38 104 GLU A O 1
ATOM 795 N N . LEU A 1 105 ? -12.547 -37.25 -19.766 1 98.56 105 LEU A N 1
ATOM 796 C CA . LEU A 1 105 ? -11.094 -37.188 -19.828 1 98.56 105 LEU A CA 1
ATOM 797 C C . LEU A 1 105 ? -10.461 -37.719 -18.547 1 98.56 105 LEU A C 1
ATOM 799 O O . LEU A 1 105 ? -9.383 -38.312 -18.594 1 98.56 105 LEU A O 1
ATOM 803 N N . LEU A 1 106 ? -11.07 -37.469 -17.391 1 98.81 106 LEU A N 1
ATOM 804 C CA . LEU A 1 106 ? -10.586 -38.062 -16.141 1 98.81 106 LEU A CA 1
ATOM 805 C C . LEU A 1 106 ? -10.547 -39.594 -16.234 1 98.81 106 LEU A C 1
ATOM 807 O O . LEU A 1 106 ? -9.547 -40.219 -15.867 1 98.81 106 LEU A O 1
ATOM 811 N N . LYS A 1 107 ? -11.656 -40.125 -16.766 1 98.5 107 LYS A N 1
ATOM 812 C CA . LYS A 1 107 ? -11.734 -41.562 -16.953 1 98.5 107 LYS A CA 1
ATOM 813 C C . LYS A 1 107 ? -10.617 -42.062 -17.859 1 98.5 107 LYS A C 1
ATOM 815 O O . LYS A 1 107 ? -9.961 -43.062 -17.562 1 98.5 107 LYS A O 1
ATOM 820 N N . LEU A 1 108 ? -10.422 -41.344 -18.891 1 98.5 108 LEU A N 1
ATOM 821 C CA . LEU A 1 108 ? -9.414 -41.688 -19.891 1 98.5 108 LEU A CA 1
ATOM 822 C C . LEU A 1 108 ? -8.023 -41.719 -19.266 1 98.5 108 LEU A C 1
ATOM 824 O O . LEU A 1 108 ? -7.293 -42.688 -19.406 1 98.5 108 LEU A O 1
ATOM 828 N N . PHE A 1 109 ? -7.648 -40.75 -18.594 1 98.69 109 PHE A N 1
ATOM 829 C CA . PHE A 1 109 ? -6.285 -40.625 -18.078 1 98.69 109 PHE A CA 1
ATOM 830 C C . PHE A 1 109 ? -6.062 -41.594 -16.922 1 98.69 109 PHE A C 1
ATOM 832 O O . PHE A 1 109 ? -4.953 -42.094 -16.719 1 98.69 109 PHE A O 1
ATOM 839 N N . LEU A 1 110 ? -7.082 -41.875 -16.109 1 98.38 110 LEU A N 1
ATOM 840 C CA . LEU A 1 110 ? -6.965 -42.938 -15.117 1 98.38 110 LEU A CA 1
ATOM 841 C C . LEU A 1 110 ? -6.637 -44.25 -15.773 1 98.38 110 LEU A C 1
ATOM 843 O O . LEU A 1 110 ? -5.789 -45 -15.281 1 98.38 110 LEU A O 1
ATOM 847 N N . SER A 1 111 ? -7.266 -44.5 -16.891 1 97.81 111 SER A N 1
ATOM 848 C CA . SER A 1 111 ? -7.027 -45.75 -17.609 1 97.81 111 SER A CA 1
ATOM 849 C C . SER A 1 111 ? -5.625 -45.781 -18.203 1 97.81 111 SER A C 1
ATOM 851 O O . SER A 1 111 ? -5.082 -46.875 -18.484 1 97.81 111 SER A O 1
ATOM 853 N N . LYS A 1 112 ? -5.055 -44.656 -18.359 1 97.31 112 LYS A N 1
ATOM 854 C CA . LYS A 1 112 ? -3.727 -44.562 -18.953 1 97.31 112 LYS A CA 1
ATOM 855 C C . LYS A 1 112 ? -2.645 -44.5 -17.875 1 97.31 112 LYS A C 1
ATOM 857 O O . LYS A 1 112 ? -1.476 -44.25 -18.188 1 97.31 112 LYS A O 1
ATOM 862 N N . GLY A 1 113 ? -3.018 -44.625 -16.609 1 96.56 113 GLY A N 1
ATOM 863 C CA . GLY A 1 113 ? -2.016 -44.812 -15.57 1 96.56 113 GLY A CA 1
ATOM 864 C C . GLY A 1 113 ? -1.9 -43.625 -14.633 1 96.56 113 GLY A C 1
ATOM 865 O O . GLY A 1 113 ? -1.012 -43.594 -13.781 1 96.56 113 GLY A O 1
ATOM 866 N N . ALA A 1 114 ? -2.73 -42.625 -14.727 1 97.94 114 ALA A N 1
ATOM 867 C CA . ALA A 1 114 ? -2.715 -41.531 -13.781 1 97.94 114 ALA A CA 1
ATOM 868 C C . ALA A 1 114 ? -3.064 -42 -12.375 1 97.94 114 ALA A C 1
ATOM 870 O O . ALA A 1 114 ? -3.869 -42.906 -12.203 1 97.94 114 ALA A O 1
ATOM 871 N N . ASP A 1 115 ? -2.387 -41.375 -11.391 1 98.31 115 ASP A N 1
ATOM 872 C CA . ASP A 1 115 ? -2.74 -41.625 -9.992 1 98.31 115 ASP A CA 1
ATOM 873 C C . ASP A 1 115 ? -3.811 -40.625 -9.531 1 98.31 115 ASP A C 1
ATOM 875 O O . ASP A 1 115 ? -3.646 -39.406 -9.664 1 98.31 115 ASP A O 1
ATOM 879 N N . VAL A 1 116 ? -4.832 -41.094 -8.961 1 98.56 116 VAL A N 1
ATOM 880 C CA . VAL A 1 116 ? -5.988 -40.281 -8.609 1 98.56 116 VAL A CA 1
ATOM 881 C C . VAL A 1 116 ? -5.578 -39.219 -7.613 1 98.56 116 VAL A C 1
ATOM 883 O O . VAL A 1 116 ? -6.184 -38.125 -7.566 1 98.56 116 VAL A O 1
ATOM 886 N N . ASN A 1 117 ? -4.52 -39.438 -6.82 1 98.56 117 ASN A N 1
ATOM 887 C CA . ASN A 1 117 ? -4.113 -38.5 -5.785 1 98.56 117 ASN A CA 1
ATOM 888 C C . ASN A 1 117 ? -2.793 -37.812 -6.137 1 98.56 117 ASN A C 1
ATOM 890 O O . ASN A 1 117 ? -2.148 -37.219 -5.273 1 98.56 117 ASN A O 1
ATOM 894 N N . GLU A 1 118 ? -2.34 -37.938 -7.414 1 97.94 118 GLU A N 1
ATOM 895 C CA . GLU A 1 118 ? -1.156 -37.188 -7.809 1 97.94 118 GLU A CA 1
ATOM 896 C C . GLU A 1 118 ? -1.394 -35.688 -7.68 1 97.94 118 GLU A C 1
ATOM 898 O O . GLU A 1 118 ? -2.537 -35.219 -7.719 1 97.94 118 GLU A O 1
ATOM 903 N N . CYS A 1 119 ? -0.356 -34.938 -7.379 1 97.5 119 CYS A N 1
ATOM 904 C CA . CYS A 1 119 ? -0.503 -33.5 -7.195 1 97.5 119 CYS A CA 1
ATOM 905 C C . CYS A 1 119 ? 0.591 -32.75 -7.934 1 97.5 119 CYS A C 1
ATOM 907 O O . CYS A 1 119 ? 1.589 -33.344 -8.352 1 97.5 119 CYS A O 1
ATOM 909 N N . ASP A 1 120 ? 0.385 -31.531 -8.234 1 96 120 ASP A N 1
ATOM 910 C CA . ASP A 1 120 ? 1.391 -30.672 -8.859 1 96 120 ASP A CA 1
ATOM 911 C C . ASP A 1 120 ? 2.391 -30.172 -7.824 1 96 120 ASP A C 1
ATOM 913 O O . ASP A 1 120 ? 2.43 -30.656 -6.695 1 96 120 ASP A O 1
ATOM 917 N N . ALA A 1 121 ? 3.197 -29.219 -8.234 1 92.38 121 ALA A N 1
ATOM 918 C CA . ALA A 1 121 ? 4.293 -28.766 -7.391 1 92.38 121 ALA A CA 1
ATOM 919 C C . ALA A 1 121 ? 3.764 -28 -6.172 1 92.38 121 ALA A C 1
ATOM 921 O O . ALA A 1 121 ? 4.465 -27.875 -5.168 1 92.38 121 ALA A O 1
ATOM 922 N N . ASN A 1 122 ? 2.52 -27.547 -6.242 1 92.5 122 ASN A N 1
ATOM 923 C CA . ASN A 1 122 ? 1.917 -26.797 -5.148 1 92.5 122 ASN A CA 1
ATOM 924 C C . ASN A 1 122 ? 0.974 -27.656 -4.32 1 92.5 122 ASN A C 1
ATOM 926 O O . ASN A 1 122 ? 0.329 -27.172 -3.391 1 92.5 122 ASN A O 1
ATOM 930 N N . GLY A 1 123 ? 0.875 -28.859 -4.695 1 95.69 123 GLY A N 1
ATOM 931 C CA . GLY A 1 123 ? 0.124 -29.812 -3.896 1 95.69 123 GLY A CA 1
ATOM 932 C C . GLY A 1 123 ? -1.322 -29.953 -4.332 1 95.69 123 GLY A C 1
ATOM 933 O O . GLY A 1 123 ? -2.117 -30.625 -3.666 1 95.69 123 GLY A O 1
ATOM 934 N N . PHE A 1 124 ? -1.706 -29.375 -5.418 1 97.75 124 PHE A N 1
ATOM 935 C CA . PHE A 1 124 ? -3.084 -29.453 -5.887 1 97.75 124 PHE A CA 1
ATOM 936 C C . PHE A 1 124 ? -3.334 -30.797 -6.59 1 97.75 124 PHE A C 1
ATOM 938 O O . PHE A 1 124 ? -2.615 -31.156 -7.523 1 97.75 124 PHE A O 1
ATOM 945 N N . THR A 1 125 ? -4.312 -31.5 -6.168 1 98.5 125 THR A N 1
ATOM 946 C CA . THR A 1 125 ? -4.789 -32.688 -6.855 1 98.5 125 THR A CA 1
ATOM 947 C C . THR A 1 125 ? -5.957 -32.344 -7.781 1 98.5 125 THR A C 1
ATOM 949 O O . THR A 1 125 ? -6.492 -31.25 -7.73 1 98.5 125 THR A O 1
ATOM 952 N N . ALA A 1 126 ? -6.289 -33.281 -8.602 1 98.81 126 ALA A N 1
ATOM 953 C CA . ALA A 1 126 ? -7.465 -33.094 -9.445 1 98.81 126 ALA A CA 1
ATOM 954 C C . ALA A 1 126 ? -8.719 -32.906 -8.594 1 98.81 126 ALA A C 1
ATOM 956 O O . ALA A 1 126 ? -9.609 -32.125 -8.961 1 98.81 126 ALA A O 1
ATOM 957 N N . PHE A 1 127 ? -8.797 -33.594 -7.496 1 98.88 127 PHE A N 1
ATOM 958 C CA . PHE A 1 127 ? -9.93 -33.469 -6.582 1 98.88 127 PHE A CA 1
ATOM 959 C C . PHE A 1 127 ? -10.039 -32.062 -6.008 1 98.88 127 PHE A C 1
ATOM 961 O O . PHE A 1 127 ? -11.117 -31.484 -5.992 1 98.88 127 PHE A O 1
ATOM 968 N N . MET A 1 128 ? -8.953 -31.547 -5.523 1 98.62 128 MET A N 1
ATOM 969 C CA . MET A 1 128 ? -8.898 -30.188 -4.996 1 98.62 128 MET A CA 1
ATOM 970 C C . MET A 1 128 ? -9.281 -29.172 -6.07 1 98.62 128 MET A C 1
ATOM 972 O O . MET A 1 128 ? -10.047 -28.25 -5.805 1 98.62 128 MET A O 1
ATOM 976 N N . GLU A 1 129 ? -8.703 -29.422 -7.27 1 98.5 129 GLU A N 1
ATOM 977 C CA . GLU A 1 129 ? -9.008 -28.516 -8.375 1 98.5 129 GLU A CA 1
ATOM 978 C C . GLU A 1 129 ? -10.492 -28.547 -8.711 1 98.5 129 GLU A C 1
ATOM 980 O O . GLU A 1 129 ? -11.094 -27.5 -8.984 1 98.5 129 GLU A O 1
ATOM 985 N N . ALA A 1 130 ? -11.086 -29.656 -8.742 1 98.69 130 ALA A N 1
ATOM 986 C CA . ALA A 1 130 ? -12.523 -29.766 -8.969 1 98.69 130 ALA A CA 1
ATOM 987 C C . ALA A 1 130 ? -13.305 -28.969 -7.918 1 98.69 130 ALA A C 1
ATOM 989 O O . ALA A 1 130 ? -14.32 -28.344 -8.234 1 98.69 130 ALA A O 1
ATOM 990 N N . ALA A 1 131 ? -12.867 -29 -6.664 1 98.62 131 ALA A N 1
ATOM 991 C CA . ALA A 1 131 ? -13.492 -28.25 -5.586 1 98.62 131 ALA A CA 1
ATOM 992 C C . ALA A 1 131 ? -13.312 -26.75 -5.797 1 98.62 131 ALA A C 1
ATOM 994 O O . ALA A 1 131 ? -14.25 -25.969 -5.59 1 98.62 131 ALA A O 1
ATOM 995 N N . VAL A 1 132 ? -12.109 -26.328 -6.199 1 97.5 132 VAL A N 1
ATOM 996 C CA . VAL A 1 132 ? -11.781 -24.922 -6.445 1 97.5 132 VAL A CA 1
ATOM 997 C C . VAL A 1 132 ? -12.727 -24.344 -7.5 1 97.5 132 VAL A C 1
ATOM 999 O O . VAL A 1 132 ? -13.227 -23.234 -7.355 1 97.5 132 VAL A O 1
ATOM 1002 N N . HIS A 1 133 ? -12.969 -25.188 -8.516 1 96.19 133 HIS A N 1
ATOM 1003 C CA . HIS A 1 133 ? -13.688 -24.656 -9.68 1 96.19 133 HIS A CA 1
ATOM 1004 C C . HIS A 1 133 ? -15.156 -25.062 -9.641 1 96.19 133 HIS A C 1
ATOM 1006 O O . HIS A 1 133 ? -15.906 -24.766 -10.578 1 96.19 133 HIS A O 1
ATOM 1012 N N . GLY A 1 134 ? -15.617 -25.703 -8.617 1 96.75 134 GLY A N 1
ATOM 1013 C CA . GLY A 1 134 ? -17.016 -26.031 -8.414 1 96.75 134 GLY A CA 1
ATOM 1014 C C . GLY A 1 134 ? -17.531 -27.078 -9.391 1 96.75 134 GLY A C 1
ATOM 1015 O O . GLY A 1 134 ? -18.672 -27 -9.852 1 96.75 134 GLY A O 1
ATOM 1016 N N . GLU A 1 135 ? -16.672 -27.969 -9.773 1 97.56 135 GLU A N 1
ATOM 1017 C CA . GLU A 1 135 ? -17.031 -29.031 -10.719 1 97.56 135 GLU A CA 1
ATOM 1018 C C . GLU A 1 135 ? -17.594 -30.25 -10 1 97.56 135 GLU A C 1
ATOM 1020 O O . GLU A 1 135 ? -16.875 -31.203 -9.727 1 97.56 135 GLU A O 1
ATOM 1025 N N . GLU A 1 136 ? -18.859 -30.281 -9.852 1 98.44 136 GLU A N 1
ATOM 1026 C CA . GLU A 1 136 ? -19.562 -31.25 -9.008 1 98.44 136 GLU A CA 1
ATOM 1027 C C . GLU A 1 136 ? -19.406 -32.656 -9.555 1 98.44 136 GLU A C 1
ATOM 1029 O O . GLU A 1 136 ? -19.062 -33.594 -8.82 1 98.44 136 GLU A O 1
ATOM 1034 N N . GLU A 1 137 ? -19.625 -32.812 -10.836 1 98.5 137 GLU A N 1
ATOM 1035 C CA . GLU A 1 137 ? -19.578 -34.156 -11.422 1 98.5 137 GLU A CA 1
ATOM 1036 C C . GLU A 1 137 ? -18.172 -34.75 -11.367 1 98.5 137 GLU A C 1
ATOM 1038 O O . GLU A 1 137 ? -17.984 -35.906 -11.062 1 98.5 137 GLU A O 1
ATOM 1043 N N . ALA A 1 138 ? -17.25 -33.906 -11.656 1 98.75 138 ALA A N 1
ATOM 1044 C CA . ALA A 1 138 ? -15.859 -34.375 -11.578 1 98.75 138 ALA A CA 1
ATOM 1045 C C . ALA A 1 138 ? -15.477 -34.719 -10.141 1 98.75 138 ALA A C 1
ATOM 1047 O O . ALA A 1 138 ? -14.781 -35.719 -9.914 1 98.75 138 ALA A O 1
ATOM 1048 N N . LEU A 1 139 ? -15.922 -33.938 -9.211 1 98.88 139 LEU A N 1
ATOM 1049 C CA . LEU A 1 139 ? -15.656 -34.156 -7.793 1 98.88 139 LEU A CA 1
ATOM 1050 C C . LEU A 1 139 ? -16.172 -35.531 -7.363 1 98.88 139 LEU A C 1
ATOM 1052 O O . LEU A 1 139 ? -15.453 -36.312 -6.727 1 98.88 139 LEU A O 1
ATOM 1056 N N . LYS A 1 140 ? -17.375 -35.844 -7.719 1 98.75 140 LYS A N 1
ATOM 1057 C CA . LYS A 1 140 ? -18 -37.125 -7.363 1 98.75 140 LYS A CA 1
ATOM 1058 C C . LYS A 1 140 ? -17.281 -38.281 -8.016 1 98.75 140 LYS A C 1
ATOM 1060 O O . LYS A 1 140 ? -17.047 -39.312 -7.375 1 98.75 140 LYS A O 1
ATOM 1065 N N . PHE A 1 141 ? -16.953 -38.156 -9.266 1 98.69 141 PHE A N 1
ATOM 1066 C CA . PHE A 1 141 ? -16.234 -39.219 -9.977 1 98.69 141 PHE A CA 1
ATOM 1067 C C . PHE A 1 141 ? -14.906 -39.531 -9.297 1 98.69 141 PHE A C 1
ATOM 1069 O O . PHE A 1 141 ? -14.57 -40.688 -9.086 1 98.69 141 PHE A O 1
ATOM 1076 N N . LEU A 1 142 ? -14.156 -38.469 -9.016 1 98.94 142 LEU A N 1
ATOM 1077 C CA . LEU A 1 142 ? -12.844 -38.625 -8.398 1 98.94 142 LEU A CA 1
ATOM 1078 C C . LEU A 1 142 ? -12.969 -39.281 -7.035 1 98.94 142 LEU A C 1
ATOM 1080 O O . LEU A 1 142 ? -12.172 -40.188 -6.703 1 98.94 142 LEU A O 1
ATOM 1084 N N . TYR A 1 143 ? -13.945 -38.906 -6.285 1 98.75 143 TYR A N 1
ATOM 1085 C CA . TYR A 1 143 ? -14.195 -39.5 -4.988 1 98.75 143 TYR A CA 1
ATOM 1086 C C . TYR A 1 143 ? -14.469 -41 -5.137 1 98.75 143 TYR A C 1
ATOM 1088 O O . TYR A 1 143 ? -13.891 -41.812 -4.418 1 98.75 143 TYR A O 1
ATOM 1096 N N . GLU A 1 144 ? -15.297 -41.344 -6.086 1 98.38 144 GLU A N 1
ATOM 1097 C CA . GLU A 1 144 ? -15.672 -42.719 -6.32 1 98.38 144 GLU A CA 1
ATOM 1098 C C . GLU A 1 144 ? -14.469 -43.562 -6.766 1 98.38 144 GLU A C 1
ATOM 1100 O O . GLU A 1 144 ? -14.461 -44.781 -6.602 1 98.38 144 GLU A O 1
ATOM 1105 N N . ASN A 1 145 ? -13.484 -42.906 -7.25 1 98.56 145 ASN A N 1
ATOM 1106 C CA . ASN A 1 145 ? -12.312 -43.625 -7.754 1 98.56 145 ASN A CA 1
ATOM 1107 C C . ASN A 1 145 ? -11.133 -43.531 -6.785 1 98.56 145 ASN A C 1
ATOM 1109 O O . ASN A 1 145 ? -9.984 -43.719 -7.18 1 98.56 145 ASN A O 1
ATOM 1113 N N . GLY A 1 146 ? -11.398 -43.094 -5.578 1 98.31 146 GLY A N 1
ATOM 1114 C CA . GLY A 1 146 ? -10.398 -43.25 -4.535 1 98.31 146 GLY A CA 1
ATOM 1115 C C . GLY A 1 146 ? -9.695 -41.969 -4.152 1 98.31 146 GLY A C 1
ATOM 1116 O O . GLY A 1 146 ? -8.688 -42 -3.441 1 98.31 146 GLY A O 1
ATOM 1117 N N . ALA A 1 147 ? -10.164 -40.812 -4.547 1 98.69 147 ALA A N 1
ATOM 1118 C CA . ALA A 1 147 ? -9.562 -39.531 -4.125 1 98.69 147 ALA A CA 1
ATOM 1119 C C . ALA A 1 147 ? -9.633 -39.375 -2.607 1 98.69 147 ALA A C 1
ATOM 1121 O O . ALA A 1 147 ? -10.648 -39.719 -1.987 1 98.69 147 ALA A O 1
ATOM 1122 N N . GLU A 1 148 ? -8.578 -38.938 -2.01 1 98.44 148 GLU A N 1
ATOM 1123 C CA . GLU A 1 148 ? -8.539 -38.719 -0.571 1 98.44 148 GLU A CA 1
ATOM 1124 C C . GLU A 1 148 ? -9.141 -37.344 -0.228 1 98.44 148 GLU A C 1
ATOM 1126 O O . GLU A 1 148 ? -8.492 -36.312 -0.423 1 98.44 148 GLU A O 1
ATOM 1131 N N . VAL A 1 149 ? -10.211 -37.375 0.371 1 98.5 149 VAL A N 1
ATOM 1132 C CA . VAL A 1 149 ? -11.031 -36.188 0.607 1 98.5 149 VAL A CA 1
ATOM 1133 C C . VAL A 1 149 ? -10.305 -35.25 1.564 1 98.5 149 VAL A C 1
ATOM 1135 O O . VAL A 1 149 ? -10.344 -34 1.386 1 98.5 149 VAL A O 1
ATOM 1138 N N . ASN A 1 150 ? -9.625 -35.75 2.568 1 98.5 150 ASN A N 1
ATOM 1139 C CA . ASN A 1 150 ? -9.039 -34.938 3.629 1 98.5 150 ASN A CA 1
ATOM 1140 C C . ASN A 1 150 ? -7.527 -34.812 3.465 1 98.5 150 ASN A C 1
ATOM 1142 O O . ASN A 1 150 ? -6.82 -34.5 4.43 1 98.5 150 ASN A O 1
ATOM 1146 N N . LEU A 1 151 ? -7.078 -35.031 2.221 1 97.94 151 LEU A N 1
ATOM 1147 C CA . LEU A 1 151 ? -5.66 -34.875 1.929 1 97.94 151 LEU A CA 1
ATOM 1148 C C . LEU A 1 151 ? -5.234 -33.438 2.113 1 97.94 151 LEU A C 1
ATOM 1150 O O . LEU A 1 151 ? -5.922 -32.5 1.653 1 97.94 151 LEU A O 1
ATOM 1154 N N . SER A 1 152 ? -4.074 -33.25 2.887 1 96.75 152 SER A N 1
ATOM 1155 C CA . SER A 1 152 ? -3.49 -31.906 3.049 1 96.75 152 SER A CA 1
ATOM 1156 C C . SER A 1 152 ? -2.514 -31.594 1.921 1 96.75 152 SER A C 1
ATOM 1158 O O . SER A 1 152 ? -1.726 -32.438 1.517 1 96.75 152 SER A O 1
ATOM 1160 N N . ARG A 1 153 ? -2.582 -30.391 1.427 1 96.56 153 ARG A N 1
ATOM 1161 C CA . ARG A 1 153 ? -1.702 -29.969 0.339 1 96.56 153 ARG A CA 1
ATOM 1162 C C . ARG A 1 153 ? -0.237 -30.062 0.755 1 96.56 153 ARG A C 1
ATOM 1164 O O . ARG A 1 153 ? 0.16 -29.484 1.772 1 96.56 153 ARG A O 1
ATOM 1171 N N . LYS A 1 154 ? 0.495 -30.734 -0.077 1 92.31 154 LYS A N 1
ATOM 1172 C CA . LYS A 1 154 ? 1.937 -30.844 0.125 1 92.31 154 LYS A CA 1
ATOM 1173 C C . LYS A 1 154 ? 2.682 -29.781 -0.676 1 92.31 154 LYS A C 1
ATOM 1175 O O . LYS A 1 154 ? 2.486 -29.656 -1.887 1 92.31 154 LYS A O 1
ATOM 1180 N N . THR A 1 155 ? 3.426 -28.953 -0.005 1 89 155 THR A N 1
ATOM 1181 C CA . THR A 1 155 ? 4.168 -27.891 -0.694 1 89 155 THR A CA 1
ATOM 1182 C C . THR A 1 155 ? 5.672 -28.141 -0.59 1 89 155 THR A C 1
ATOM 1184 O O . THR A 1 155 ? 6.105 -29.156 -0.056 1 89 155 THR A O 1
ATOM 1187 N N . THR A 1 156 ? 6.445 -27.312 -1.189 1 87 156 THR A N 1
ATOM 1188 C CA . THR A 1 156 ? 7.898 -27.422 -1.158 1 87 156 THR A CA 1
ATOM 1189 C C . THR A 1 156 ? 8.438 -27.078 0.226 1 87 156 THR A C 1
ATOM 1191 O O . THR A 1 156 ? 7.734 -26.484 1.04 1 87 156 THR A O 1
ATOM 1194 N N . GLU A 1 157 ? 9.648 -27.453 0.458 1 85.44 157 GLU A N 1
ATOM 1195 C CA . GLU A 1 157 ? 10.281 -27.203 1.749 1 85.44 157 GLU A CA 1
ATOM 1196 C C . GLU A 1 157 ? 10.367 -25.703 2.043 1 85.44 157 GLU A C 1
ATOM 1198 O O . GLU A 1 157 ? 10.133 -25.281 3.172 1 85.44 157 GLU A O 1
ATOM 1203 N N . ASN A 1 158 ? 10.695 -24.969 1.057 1 84.94 158 ASN A N 1
ATOM 1204 C CA . ASN A 1 158 ? 10.812 -23.516 1.239 1 84.94 158 ASN A CA 1
ATOM 1205 C C . ASN A 1 158 ? 9.469 -22.891 1.592 1 84.94 158 ASN A C 1
ATOM 1207 O O . ASN A 1 158 ? 9.414 -21.969 2.412 1 84.94 158 ASN A O 1
ATOM 1211 N N . GLN A 1 159 ? 8.461 -23.375 1.021 1 89.44 159 GLN A N 1
ATOM 1212 C CA . GLN A 1 159 ? 7.125 -22.859 1.316 1 89.44 159 GLN A CA 1
ATOM 1213 C C . GLN A 1 159 ? 6.656 -23.312 2.697 1 89.44 159 GLN A C 1
ATOM 1215 O O . GLN A 1 159 ? 5.965 -22.562 3.395 1 89.44 159 GLN A O 1
ATOM 1220 N N . LYS A 1 160 ? 7.086 -24.484 3.057 1 90.5 160 LYS A N 1
ATOM 1221 C CA . LYS A 1 160 ? 6.746 -25 4.379 1 90.5 160 LYS A CA 1
ATOM 1222 C C . LYS A 1 160 ? 7.367 -24.156 5.48 1 90.5 160 LYS A C 1
ATOM 1224 O O . LYS A 1 160 ? 6.766 -23.969 6.539 1 90.5 160 LYS A O 1
ATOM 1229 N N . ARG A 1 161 ? 8.484 -23.656 5.195 1 90.31 161 ARG A N 1
ATOM 1230 C CA . ARG A 1 161 ? 9.164 -22.797 6.156 1 90.31 161 ARG A CA 1
ATOM 1231 C C . ARG A 1 161 ? 8.406 -21.5 6.363 1 90.31 161 ARG A C 1
ATOM 1233 O O . ARG A 1 161 ? 8.555 -20.844 7.395 1 90.31 161 ARG A O 1
ATOM 1240 N N . LEU A 1 162 ? 7.602 -21.141 5.43 1 93.12 162 LEU A N 1
ATOM 1241 C CA . LEU A 1 162 ? 6.734 -19.969 5.535 1 93.12 162 LEU A CA 1
ATOM 1242 C C . LEU A 1 162 ? 5.359 -20.359 6.07 1 93.12 162 LEU A C 1
ATOM 1244 O O . LEU A 1 162 ? 4.418 -19.562 6.012 1 93.12 162 LEU A O 1
ATOM 1248 N N . ARG A 1 163 ? 5.223 -21.641 6.445 1 92.12 163 ARG A N 1
ATOM 1249 C CA . ARG A 1 163 ? 3.992 -22.203 6.996 1 92.12 163 ARG A CA 1
ATOM 1250 C C . ARG A 1 163 ? 2.9 -22.281 5.934 1 92.12 163 ARG A C 1
ATOM 1252 O O . ARG A 1 163 ? 1.715 -22.156 6.246 1 92.12 163 ARG A O 1
ATOM 1259 N N . LYS A 1 164 ? 3.297 -22.375 4.699 1 92.38 164 LYS A N 1
ATOM 1260 C CA . LYS A 1 164 ? 2.334 -22.578 3.617 1 92.38 164 LYS A CA 1
ATOM 1261 C C . LYS A 1 164 ? 2.006 -24.062 3.447 1 92.38 164 LYS A C 1
ATOM 1263 O O . LYS A 1 164 ? 2.771 -24.922 3.875 1 92.38 164 LYS A O 1
ATOM 1268 N N . GLY A 1 165 ? 0.839 -24.328 2.855 1 94.19 165 GLY A N 1
ATOM 1269 C CA . GLY A 1 165 ? 0.386 -25.703 2.658 1 94.19 165 GLY A CA 1
ATOM 1270 C C . GLY A 1 165 ? -0.652 -26.141 3.676 1 94.19 165 GLY A C 1
ATOM 1271 O O . GLY A 1 165 ? -1.089 -25.344 4.508 1 94.19 165 GLY A O 1
ATOM 1272 N N . GLY A 1 166 ? -1.146 -27.391 3.5 1 97.06 166 GLY A N 1
ATOM 1273 C CA . GLY A 1 166 ? -2.047 -28 4.465 1 97.06 166 GLY A CA 1
ATOM 1274 C C . GLY A 1 166 ? -3.51 -27.812 4.113 1 97.06 166 GLY A C 1
ATOM 1275 O O . GLY A 1 166 ? -4.383 -28.438 4.719 1 97.06 166 GLY A O 1
ATOM 1276 N N . ALA A 1 167 ? -3.789 -27.016 3.094 1 97.62 167 ALA A N 1
ATOM 1277 C CA . ALA A 1 167 ? -5.18 -26.75 2.725 1 97.62 167 ALA A CA 1
ATOM 1278 C C . ALA A 1 167 ? -5.84 -28.016 2.168 1 97.62 167 ALA A C 1
ATOM 1280 O O . ALA A 1 167 ? -5.164 -28.875 1.604 1 97.62 167 ALA A O 1
ATOM 1281 N N . THR A 1 168 ? -7.098 -28.125 2.344 1 98.62 168 THR A N 1
ATOM 1282 C CA . THR A 1 168 ? -7.879 -29.25 1.861 1 98.62 168 THR A CA 1
ATOM 1283 C C . THR A 1 168 ? -8.883 -28.812 0.806 1 98.62 168 THR A C 1
ATOM 1285 O O . THR A 1 168 ? -9.062 -27.609 0.575 1 98.62 168 THR A O 1
ATOM 1288 N N . ALA A 1 169 ? -9.508 -29.812 0.18 1 98.75 169 ALA A N 1
ATOM 1289 C CA . ALA A 1 169 ? -10.539 -29.547 -0.812 1 98.75 169 ALA A CA 1
ATOM 1290 C C . ALA A 1 169 ? -11.695 -28.75 -0.199 1 98.75 169 ALA A C 1
ATOM 1292 O O . ALA A 1 169 ? -12.297 -27.906 -0.865 1 98.75 169 ALA A O 1
ATOM 1293 N N . LEU A 1 170 ? -12.016 -29.016 1.083 1 98.81 170 LEU A N 1
ATOM 1294 C CA . LEU A 1 170 ? -13.07 -28.281 1.771 1 98.81 170 LEU A CA 1
ATOM 1295 C C . LEU A 1 170 ? -12.734 -26.797 1.846 1 98.81 170 LEU A C 1
ATOM 1297 O O . LEU A 1 170 ? -13.594 -25.953 1.579 1 98.81 170 LEU A O 1
ATOM 1301 N N . MET A 1 171 ? -11.523 -26.484 2.205 1 98.56 171 MET A N 1
ATOM 1302 C CA . MET A 1 171 ? -11.055 -25.109 2.285 1 98.56 171 MET A CA 1
ATOM 1303 C C . MET A 1 171 ? -11.109 -24.438 0.918 1 98.56 171 MET A C 1
ATOM 1305 O O . MET A 1 171 ? -11.5 -23.266 0.806 1 98.56 171 MET A O 1
ATOM 1309 N N . ASP A 1 172 ? -10.75 -25.188 -0.106 1 98.19 172 ASP A N 1
ATOM 1310 C CA . ASP A 1 172 ? -10.789 -24.656 -1.469 1 98.19 172 ASP A CA 1
ATOM 1311 C C . ASP A 1 172 ? -12.211 -24.281 -1.867 1 98.19 172 ASP A C 1
ATOM 1313 O O . ASP A 1 172 ? -12.438 -23.219 -2.441 1 98.19 172 ASP A O 1
ATOM 1317 N N . ALA A 1 173 ? -13.094 -25.172 -1.639 1 98.44 173 ALA A N 1
ATOM 1318 C CA . ALA A 1 173 ? -14.5 -24.922 -1.959 1 98.44 173 ALA A CA 1
ATOM 1319 C C . ALA A 1 173 ? -15.023 -23.703 -1.201 1 98.44 173 ALA A C 1
ATOM 1321 O O . ALA A 1 173 ? -15.75 -22.875 -1.761 1 98.44 173 ALA A O 1
ATOM 1322 N N . ALA A 1 174 ? -14.68 -23.562 0.076 1 98.25 174 ALA A N 1
ATOM 1323 C CA . ALA A 1 174 ? -15.102 -22.438 0.899 1 98.25 174 ALA A CA 1
ATOM 1324 C C . ALA A 1 174 ? -14.562 -21.125 0.345 1 98.25 174 ALA A C 1
ATOM 1326 O O . ALA A 1 174 ? -15.305 -20.141 0.194 1 98.25 174 ALA A O 1
ATOM 1327 N N . GLU A 1 175 ? -13.281 -21.078 0.042 1 97 175 GLU A N 1
ATOM 1328 C CA . GLU A 1 175 ? -12.617 -19.875 -0.446 1 97 175 GLU A CA 1
ATOM 1329 C C . GLU A 1 175 ? -13.234 -19.391 -1.756 1 97 175 GLU A C 1
ATOM 1331 O O . GLU A 1 175 ? -13.297 -18.188 -2.016 1 97 175 GLU A O 1
ATOM 1336 N N . ASN A 1 176 ? -13.695 -20.359 -2.525 1 95.88 176 ASN A N 1
ATOM 1337 C CA . ASN A 1 176 ? -14.195 -19.984 -3.846 1 95.88 176 ASN A CA 1
ATOM 1338 C C . ASN A 1 176 ? -15.719 -19.906 -3.861 1 95.88 176 ASN A C 1
ATOM 1340 O O . ASN A 1 176 ? -16.328 -19.812 -4.93 1 95.88 176 ASN A O 1
ATOM 1344 N N . GLY A 1 177 ? -16.375 -20.016 -2.697 1 96.06 177 GLY A N 1
ATOM 1345 C CA . GLY A 1 177 ? -17.781 -19.703 -2.516 1 96.06 177 GLY A CA 1
ATOM 1346 C C . GLY A 1 177 ? -18.703 -20.766 -3.057 1 96.06 177 GLY A C 1
ATOM 1347 O O . GLY A 1 177 ? -19.844 -20.484 -3.414 1 96.06 177 GLY A O 1
ATOM 1348 N N . HIS A 1 178 ? -18.266 -22.016 -3.162 1 96.88 178 HIS A N 1
ATOM 1349 C CA . HIS A 1 178 ? -19.094 -23.094 -3.705 1 96.88 178 HIS A CA 1
ATOM 1350 C C . HIS A 1 178 ? -19.844 -23.812 -2.6 1 96.88 178 HIS A C 1
ATOM 1352 O O . HIS A 1 178 ? -19.453 -24.906 -2.182 1 96.88 178 HIS A O 1
ATOM 1358 N N . ALA A 1 179 ? -20.984 -23.25 -2.248 1 97.56 179 ALA A N 1
ATOM 1359 C CA . ALA A 1 179 ? -21.797 -23.797 -1.166 1 97.56 179 ALA A CA 1
ATOM 1360 C C . ALA A 1 179 ? -22.266 -25.203 -1.499 1 97.56 179 ALA A C 1
ATOM 1362 O O . ALA A 1 179 ? -22.312 -26.078 -0.625 1 97.56 179 ALA A O 1
ATOM 1363 N N . ASP A 1 180 ? -22.562 -25.438 -2.766 1 97.81 180 ASP A N 1
ATOM 1364 C CA . ASP A 1 180 ? -23.047 -26.75 -3.186 1 97.81 180 ASP A CA 1
ATOM 1365 C C . ASP A 1 180 ? -21.953 -27.797 -3.055 1 97.81 180 ASP A C 1
ATOM 1367 O O . ASP A 1 180 ? -22.219 -28.922 -2.607 1 97.81 180 ASP A O 1
ATOM 1371 N N . ILE A 1 181 ? -20.766 -27.453 -3.451 1 98.56 181 ILE A N 1
ATOM 1372 C CA . ILE A 1 181 ? -19.641 -28.359 -3.348 1 98.56 181 ILE A CA 1
ATOM 1373 C C . ILE A 1 181 ? -19.344 -28.656 -1.877 1 98.56 181 ILE A C 1
ATOM 1375 O O . ILE A 1 181 ? -19.062 -29.812 -1.513 1 98.56 181 ILE A O 1
ATOM 1379 N N . LEU A 1 182 ? -19.453 -27.672 -1.037 1 98.56 182 LEU A N 1
ATOM 1380 C CA . LEU A 1 182 ? -19.219 -27.828 0.395 1 98.56 182 LEU A CA 1
ATOM 1381 C C . LEU A 1 182 ? -20.219 -28.828 0.993 1 98.56 182 LEU A C 1
ATOM 1383 O O . LEU A 1 182 ? -19.844 -29.672 1.808 1 98.56 182 LEU A O 1
ATOM 1387 N N . LYS A 1 183 ? -21.406 -28.672 0.614 1 98.44 183 LYS A N 1
ATOM 1388 C CA . LYS A 1 183 ? -22.453 -29.562 1.109 1 98.44 183 LYS A CA 1
ATOM 1389 C C . LYS A 1 183 ? -22.141 -31.016 0.763 1 98.44 183 LYS A C 1
ATOM 1391 O O . LYS A 1 183 ? -22.25 -31.906 1.613 1 98.44 183 LYS A O 1
ATOM 1396 N N . ILE A 1 184 ? -21.703 -31.266 -0.437 1 98.75 184 ILE A N 1
ATOM 1397 C CA . ILE A 1 184 ? -21.375 -32.594 -0.893 1 98.75 184 ILE A CA 1
ATOM 1398 C C . ILE A 1 184 ? -20.188 -33.156 -0.095 1 98.75 184 ILE A C 1
ATOM 1400 O O . ILE A 1 184 ? -20.219 -34.281 0.381 1 98.75 184 ILE A O 1
ATOM 1404 N N . LEU A 1 185 ? -19.156 -32.344 0.062 1 98.88 185 LEU A N 1
ATOM 1405 C CA . LEU A 1 185 ? -17.953 -32.75 0.777 1 98.88 185 LEU A CA 1
ATOM 1406 C C . LEU A 1 185 ? -18.266 -33.125 2.223 1 98.88 185 LEU A C 1
ATOM 1408 O O . LEU A 1 185 ? -17.766 -34.125 2.74 1 98.88 185 LEU A O 1
ATOM 1412 N N . LEU A 1 186 ? -19.125 -32.344 2.848 1 98.69 186 LEU A N 1
ATOM 1413 C CA . LEU A 1 186 ? -19.422 -32.5 4.27 1 98.69 186 LEU A CA 1
ATOM 1414 C C . LEU A 1 186 ? -20.453 -33.625 4.492 1 98.69 186 LEU A C 1
ATOM 1416 O O . 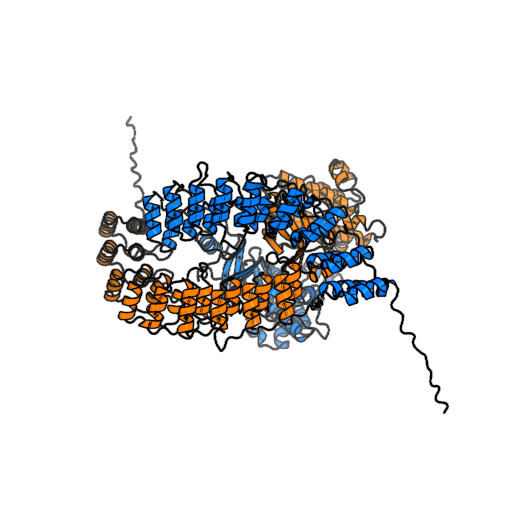LEU A 1 186 ? -20.25 -34.5 5.352 1 98.69 186 LEU A O 1
ATOM 1420 N N . ASP A 1 187 ? -21.484 -33.656 3.713 1 98.31 187 ASP A N 1
ATOM 1421 C CA . ASP A 1 187 ? -22.625 -34.531 3.963 1 98.31 187 ASP A CA 1
ATOM 1422 C C . ASP A 1 187 ? -22.375 -35.938 3.379 1 98.31 187 ASP A C 1
ATOM 1424 O O . ASP A 1 187 ? -22.844 -36.938 3.92 1 98.31 187 ASP A O 1
ATOM 1428 N N . GLU A 1 188 ? -21.609 -35.938 2.262 1 98.25 188 GLU A N 1
ATOM 1429 C CA . GLU A 1 188 ? -21.562 -37.188 1.523 1 98.25 188 GLU A CA 1
ATOM 1430 C C . GLU A 1 188 ? -20.156 -37.812 1.574 1 98.25 188 GLU A C 1
ATOM 1432 O O . GLU A 1 188 ? -20 -39.031 1.479 1 98.25 188 GLU A O 1
ATOM 1437 N N . MET A 1 189 ? -19.156 -37.031 1.771 1 98.56 189 MET A N 1
ATOM 1438 C CA . MET A 1 189 ? -17.812 -37.531 1.513 1 98.56 189 MET A CA 1
ATOM 1439 C C . MET A 1 189 ? -16.969 -37.531 2.787 1 98.56 189 MET A C 1
ATOM 1441 O O . MET A 1 189 ? -15.805 -37.938 2.764 1 98.56 189 MET A O 1
ATOM 1445 N N . GLY A 1 190 ? -17.516 -37.062 3.85 1 97.88 190 GLY A N 1
ATOM 1446 C CA . GLY A 1 190 ? -16.828 -37.125 5.129 1 97.88 190 GLY A CA 1
ATOM 1447 C C . GLY A 1 190 ? -15.703 -36.125 5.266 1 97.88 190 GLY A C 1
ATOM 1448 O O . GLY A 1 190 ? -14.688 -36.406 5.906 1 97.88 190 GLY A O 1
ATOM 1449 N N . ALA A 1 191 ? -15.773 -35 4.652 1 98.62 191 ALA A N 1
ATOM 1450 C CA . ALA A 1 191 ? -14.766 -33.938 4.801 1 98.62 191 ALA A CA 1
ATOM 1451 C C . ALA A 1 191 ? -14.641 -33.5 6.258 1 98.62 191 ALA A C 1
ATOM 1453 O O . ALA A 1 191 ? -15.641 -33.375 6.969 1 98.62 191 ALA A O 1
ATOM 1454 N N . ASP A 1 192 ? -13.438 -33.281 6.734 1 98.44 192 ASP A N 1
ATOM 1455 C CA . ASP A 1 192 ? -13.164 -32.875 8.109 1 98.44 192 ASP A CA 1
ATOM 1456 C C . ASP A 1 192 ? -13.258 -31.359 8.273 1 98.44 192 ASP A C 1
ATOM 1458 O O . ASP A 1 192 ? -12.32 -30.625 7.941 1 98.44 192 ASP A O 1
ATOM 1462 N N . VAL A 1 193 ? -14.266 -30.891 8.836 1 98.12 193 VAL A N 1
ATOM 1463 C CA . VAL A 1 193 ? -14.523 -29.469 8.992 1 98.12 193 VAL A CA 1
ATOM 1464 C C . VAL A 1 193 ? -13.547 -28.859 9.992 1 98.12 193 VAL A C 1
ATOM 1466 O O . VAL A 1 193 ? -13.32 -27.656 10 1 98.12 193 VAL A O 1
ATOM 1469 N N . LYS A 1 194 ? -12.883 -29.656 10.797 1 97 194 LYS A N 1
ATOM 1470 C CA . LYS A 1 194 ? -11.977 -29.188 11.836 1 97 194 LYS A CA 1
ATOM 1471 C C . LYS A 1 194 ? -10.531 -29.156 11.328 1 97 194 LYS A C 1
ATOM 1473 O O . LYS A 1 194 ? -9.633 -28.719 12.047 1 97 194 LYS A O 1
ATOM 1478 N N . ALA A 1 195 ? -10.367 -29.625 10.055 1 97.88 195 ALA A N 1
ATOM 1479 C CA . ALA A 1 195 ? -9.023 -29.594 9.484 1 97.88 195 ALA A CA 1
ATOM 1480 C C . ALA A 1 195 ? -8.461 -28.188 9.477 1 97.88 195 ALA A C 1
ATOM 1482 O O . ALA A 1 195 ? -9.211 -27.219 9.312 1 97.88 195 ALA A O 1
ATOM 1483 N N . ARG A 1 196 ? -7.164 -28.047 9.719 1 97.75 196 ARG A N 1
ATOM 1484 C CA . ARG A 1 196 ? -6.457 -26.781 9.672 1 97.75 196 ARG A CA 1
ATOM 1485 C C . ARG A 1 196 ? -5.254 -26.844 8.742 1 97.75 196 ARG A C 1
ATOM 1487 O O . ARG A 1 196 ? -4.625 -27.906 8.609 1 97.75 196 ARG A O 1
ATOM 1494 N N . ASP A 1 197 ? -4.957 -25.797 8.047 1 96.94 197 ASP A N 1
ATOM 1495 C CA . ASP A 1 197 ? -3.742 -25.75 7.242 1 96.94 197 ASP A CA 1
ATOM 1496 C C . ASP A 1 197 ? -2.514 -25.5 8.117 1 96.94 197 ASP A C 1
ATOM 1498 O O . ASP A 1 197 ? -2.604 -25.516 9.344 1 96.94 197 ASP A O 1
ATOM 1502 N N . ASN A 1 198 ? -1.385 -25.328 7.523 1 95 198 ASN A N 1
ATOM 1503 C CA . ASN A 1 198 ? -0.125 -25.219 8.25 1 95 198 ASN A CA 1
ATOM 1504 C C . ASN A 1 198 ? -0.048 -23.922 9.055 1 95 198 ASN A C 1
ATOM 1506 O O . ASN A 1 198 ? 0.814 -23.766 9.922 1 95 198 ASN A O 1
ATOM 1510 N N . MET A 1 199 ? -0.968 -23 8.812 1 93.88 199 MET A N 1
ATOM 1511 C CA . MET A 1 199 ? -1.01 -21.734 9.547 1 93.88 199 MET A CA 1
ATOM 1512 C C . MET A 1 199 ? -2.111 -21.75 10.602 1 93.88 199 MET A C 1
ATOM 1514 O O . MET A 1 199 ? -2.334 -20.75 11.289 1 93.88 199 MET A O 1
ATOM 1518 N N . GLY A 1 200 ? -2.824 -22.828 10.633 1 95.31 200 GLY A N 1
ATOM 1519 C CA . GLY A 1 200 ? -3.85 -23 11.648 1 95.31 200 GLY A CA 1
ATOM 1520 C C . GLY A 1 200 ? -5.219 -22.516 11.203 1 95.31 200 GLY A C 1
ATOM 1521 O O . GLY A 1 200 ? -6.137 -22.406 12.016 1 95.31 200 GLY A O 1
ATOM 1522 N N . ARG A 1 201 ? -5.426 -22.297 9.945 1 96.94 201 ARG A N 1
ATOM 1523 C CA . ARG A 1 201 ? -6.695 -21.797 9.43 1 96.94 201 ARG A CA 1
ATOM 1524 C C . ARG A 1 201 ? -7.609 -22.953 9.023 1 96.94 201 ARG A C 1
ATOM 1526 O O . ARG A 1 201 ? -7.141 -23.984 8.539 1 96.94 201 ARG A O 1
ATOM 1533 N N . ASN A 1 202 ? -8.852 -22.703 9.172 1 98.31 202 ASN A N 1
ATOM 1534 C CA . ASN A 1 202 ? -9.82 -23.703 8.734 1 98.31 202 ASN A CA 1
ATOM 1535 C C . ASN A 1 202 ? -10.695 -23.172 7.605 1 98.31 202 ASN A C 1
ATOM 1537 O O . ASN A 1 202 ? -10.438 -22.094 7.066 1 98.31 202 ASN A O 1
ATOM 1541 N N . ALA A 1 203 ? -11.68 -23.969 7.223 1 98.5 203 ALA A N 1
ATOM 1542 C CA . ALA A 1 203 ? -12.531 -23.641 6.082 1 98.5 203 ALA A CA 1
ATOM 1543 C C . ALA A 1 203 ? -13.305 -22.344 6.324 1 98.5 203 ALA A C 1
ATOM 1545 O O . ALA A 1 203 ? -13.57 -21.594 5.391 1 98.5 203 ALA A O 1
ATOM 1546 N N . LEU A 1 204 ? -13.594 -22.062 7.555 1 97.81 204 LEU A N 1
ATOM 1547 C CA . LEU A 1 204 ? -14.336 -20.859 7.891 1 97.81 204 LEU A CA 1
ATOM 1548 C C . LEU A 1 204 ? -13.508 -19.609 7.578 1 97.81 204 LEU A C 1
ATOM 1550 O O . LEU A 1 204 ? -14.023 -18.641 7.023 1 97.81 204 LEU A O 1
ATOM 1554 N N . ILE A 1 205 ? -12.242 -19.609 7.949 1 97.75 205 ILE A N 1
ATOM 1555 C CA . ILE A 1 205 ? -11.344 -18.5 7.613 1 97.75 205 ILE A CA 1
ATOM 1556 C C . ILE A 1 205 ? -11.242 -18.359 6.098 1 97.75 205 ILE A C 1
ATOM 1558 O O . ILE A 1 205 ? -11.289 -17.25 5.57 1 97.75 205 ILE A O 1
ATOM 1562 N N . TYR A 1 206 ? -11.148 -19.469 5.391 1 97.69 206 TYR A N 1
ATOM 1563 C CA . TYR A 1 206 ? -11.031 -19.453 3.938 1 97.69 206 TYR A CA 1
ATOM 1564 C C . TYR A 1 206 ? -12.273 -18.844 3.293 1 97.69 206 TYR A C 1
ATOM 1566 O O . TYR A 1 206 ? -12.18 -18.188 2.26 1 97.69 206 TYR A O 1
ATOM 1574 N N . ALA A 1 207 ? -13.398 -19.062 3.848 1 97.56 207 ALA A N 1
ATOM 1575 C CA . ALA A 1 207 ? -14.641 -18.516 3.316 1 97.56 207 ALA A CA 1
ATOM 1576 C C . ALA A 1 207 ? -14.609 -17 3.264 1 97.56 207 ALA A C 1
ATOM 1578 O O . ALA A 1 207 ? -15.211 -16.375 2.381 1 97.56 207 ALA A O 1
ATOM 1579 N N . PHE A 1 208 ? -13.859 -16.391 4.148 1 96.06 208 PHE A N 1
ATOM 1580 C CA . PHE A 1 208 ? -13.805 -14.93 4.23 1 96.06 208 PHE A CA 1
ATOM 1581 C C . PHE A 1 208 ? -12.781 -14.367 3.252 1 96.06 208 PHE A C 1
ATOM 1583 O O . PHE A 1 208 ? -12.695 -13.156 3.062 1 96.06 208 PHE A O 1
ATOM 1590 N N . ARG A 1 209 ? -12.016 -15.18 2.605 1 93.56 209 ARG A N 1
ATOM 1591 C CA . ARG A 1 209 ? -10.977 -14.734 1.683 1 93.56 209 ARG A CA 1
ATOM 1592 C C . ARG A 1 209 ? -11.562 -14.422 0.308 1 93.56 209 ARG A C 1
ATOM 1594 O O . ARG A 1 209 ? -10.906 -13.781 -0.521 1 93.56 209 ARG A O 1
ATOM 1601 N N . ASN A 1 210 ? -12.742 -14.836 0.095 1 87.06 210 ASN A N 1
ATOM 1602 C CA . ASN A 1 210 ? -13.414 -14.547 -1.168 1 87.06 210 ASN A CA 1
ATOM 1603 C C . ASN A 1 210 ? -13.969 -13.125 -1.196 1 87.06 210 ASN A C 1
ATOM 1605 O O . ASN A 1 210 ? -14.578 -12.672 -0.228 1 87.06 210 ASN A O 1
ATOM 1609 N N . SER A 1 211 ? -13.758 -12.469 -2.281 1 79.5 211 SER A N 1
ATOM 1610 C CA . SER A 1 211 ? -14.25 -11.102 -2.414 1 79.5 211 SER A CA 1
ATOM 1611 C C . SER A 1 211 ? -15.75 -11.07 -2.654 1 79.5 211 SER A C 1
ATOM 1613 O O . SER A 1 211 ? -16.422 -10.07 -2.365 1 79.5 211 SER A O 1
ATOM 1615 N N . ASP A 1 212 ? -16.219 -12.109 -3.146 1 82.5 212 ASP A N 1
ATOM 1616 C CA . ASP A 1 212 ? -17.656 -12.219 -3.381 1 82.5 212 ASP A CA 1
ATOM 1617 C C . ASP A 1 212 ? -18.375 -12.773 -2.152 1 82.5 212 ASP A C 1
ATOM 1619 O O . ASP A 1 212 ? -18.188 -13.945 -1.796 1 82.5 212 ASP A O 1
ATOM 1623 N N . ASP A 1 213 ? -19.219 -11.945 -1.582 1 84 213 ASP A N 1
ATOM 1624 C CA . ASP A 1 213 ? -19.828 -12.32 -0.313 1 84 213 ASP A CA 1
ATOM 1625 C C . ASP A 1 213 ? -21.234 -12.859 -0.529 1 84 213 ASP A C 1
ATOM 1627 O O . ASP A 1 213 ? -21.969 -13.109 0.433 1 84 213 ASP A O 1
ATOM 1631 N N . ARG A 1 214 ? -21.75 -13.266 -1.63 1 84.31 214 ARG A N 1
ATOM 1632 C CA . ARG A 1 214 ? -23.125 -13.648 -1.927 1 84.31 214 ARG A CA 1
ATOM 1633 C C . ARG A 1 214 ? -23.484 -14.953 -1.227 1 84.31 214 ARG A C 1
ATOM 1635 O O . ARG A 1 214 ? -24.609 -15.109 -0.751 1 84.31 214 ARG A O 1
ATOM 1642 N N . ASN A 1 215 ? -22.469 -15.789 -1.103 1 92.69 215 ASN A N 1
ATOM 1643 C CA . ASN A 1 215 ? -22.766 -17.094 -0.525 1 92.69 215 ASN A CA 1
ATOM 1644 C C . ASN A 1 215 ? -22.141 -17.25 0.856 1 92.69 215 ASN A C 1
ATOM 1646 O O . ASN A 1 215 ? -22.125 -18.344 1.418 1 92.69 215 ASN A O 1
ATOM 1650 N N . LEU A 1 216 ? -21.656 -16.219 1.354 1 96 216 LEU A N 1
ATOM 1651 C CA . LEU A 1 216 ? -20.922 -16.281 2.615 1 96 216 LEU A CA 1
ATOM 1652 C C . LEU A 1 216 ? -21.828 -16.766 3.742 1 96 216 LEU A C 1
ATOM 1654 O O . LEU A 1 216 ? -21.406 -17.578 4.578 1 96 216 LEU A O 1
ATOM 1658 N N . GLU A 1 217 ? -23.047 -16.312 3.811 1 96.62 217 GLU A N 1
ATOM 1659 C CA . GLU A 1 217 ? -23.984 -16.703 4.852 1 96.62 217 GLU A CA 1
ATOM 1660 C C . GLU A 1 217 ? -24.266 -18.203 4.789 1 96.62 217 GLU A C 1
ATOM 1662 O O . GLU A 1 217 ? -24.234 -18.891 5.816 1 96.62 217 GLU A O 1
ATOM 1667 N N . ASP A 1 218 ? -24.484 -18.688 3.564 1 97.06 218 ASP A N 1
ATOM 1668 C CA . ASP A 1 218 ? -24.797 -20.109 3.373 1 97.06 218 ASP A CA 1
ATOM 1669 C C . ASP A 1 218 ? -23.609 -20.984 3.754 1 97.06 218 ASP A C 1
ATOM 1671 O O . ASP A 1 218 ? -23.766 -22 4.414 1 97.06 218 ASP A O 1
ATOM 1675 N N . ILE A 1 219 ? -22.484 -20.594 3.336 1 98.06 219 ILE A N 1
ATOM 1676 C CA . ILE A 1 219 ? -21.266 -21.344 3.611 1 98.06 219 ILE A CA 1
ATOM 1677 C C . ILE A 1 219 ? -21 -21.375 5.117 1 98.06 219 ILE A C 1
ATOM 1679 O O . ILE A 1 219 ? -20.703 -22.438 5.68 1 98.06 219 ILE A O 1
ATOM 1683 N N . THR A 1 220 ? -21.156 -20.234 5.758 1 98 220 THR A N 1
ATOM 1684 C CA . THR A 1 220 ? -20.953 -20.141 7.199 1 98 220 THR A CA 1
ATOM 1685 C C . THR A 1 220 ? -21.922 -21.031 7.945 1 98 220 THR A C 1
ATOM 1687 O O . THR A 1 220 ? -21.547 -21.766 8.859 1 98 220 THR A O 1
ATOM 1690 N N . ARG A 1 221 ? -23.141 -21 7.547 1 97.62 221 ARG A N 1
ATOM 1691 C CA . ARG A 1 221 ? -24.172 -21.828 8.164 1 97.62 221 ARG A CA 1
ATOM 1692 C C . ARG A 1 221 ? -23.828 -23.312 8.055 1 97.62 221 ARG A C 1
ATOM 1694 O O . ARG A 1 221 ? -23.938 -24.062 9.031 1 97.62 221 ARG A O 1
ATOM 1701 N N . LEU A 1 222 ? -23.406 -23.719 6.883 1 98 222 LEU A N 1
ATOM 1702 C CA . LEU A 1 222 ? -23.047 -25.109 6.633 1 98 222 LEU A CA 1
ATOM 1703 C C . LEU A 1 222 ? -21.875 -25.547 7.512 1 98 222 LEU A C 1
ATOM 1705 O O . LEU A 1 222 ? -21.891 -26.625 8.109 1 98 222 LEU A O 1
ATOM 1709 N N . LEU A 1 223 ? -20.859 -24.766 7.543 1 98.56 223 LEU A N 1
ATOM 1710 C CA . LEU A 1 223 ? -19.656 -25.094 8.305 1 98.56 223 LEU A CA 1
ATOM 1711 C C . LEU A 1 223 ? -19.953 -25.141 9.797 1 98.56 223 LEU A C 1
ATOM 1713 O O . LEU A 1 223 ? -19.469 -26.047 10.5 1 98.56 223 LEU A O 1
ATOM 1717 N N . LEU A 1 224 ? -20.75 -24.203 10.32 1 98.12 224 LEU A N 1
ATOM 1718 C CA . LEU A 1 224 ? -21.109 -24.188 11.734 1 98.12 224 LEU A CA 1
ATOM 1719 C C . LEU A 1 224 ? -21.969 -25.391 12.094 1 98.12 224 LEU A C 1
ATOM 1721 O O . LEU A 1 224 ? -21.812 -25.984 13.164 1 98.12 224 LEU A O 1
ATOM 1725 N N . TYR A 1 225 ? -22.891 -25.688 11.18 1 97.62 225 TYR A N 1
ATOM 1726 C CA . TYR A 1 225 ? -23.75 -26.844 11.383 1 97.62 225 TYR A CA 1
ATOM 1727 C C . TYR A 1 225 ? -22.922 -28.109 11.57 1 97.62 225 TYR A C 1
ATOM 1729 O O . TYR A 1 225 ? -23.297 -28.984 12.352 1 97.62 225 TYR A O 1
ATOM 1737 N N . HIS A 1 226 ? -21.797 -28.203 10.93 1 98 226 HIS A N 1
ATOM 1738 C CA . HIS A 1 226 ? -20.969 -29.406 10.992 1 98 226 HIS A CA 1
ATOM 1739 C C . HIS A 1 226 ? -19.891 -29.266 12.062 1 98 226 HIS A C 1
ATOM 1741 O O . HIS A 1 226 ? -19.016 -30.125 12.18 1 98 226 HIS A O 1
ATOM 1747 N N . GLY A 1 227 ? -19.875 -28.156 12.734 1 97 227 GLY A N 1
ATOM 1748 C CA . GLY A 1 227 ? -19.062 -28.062 13.938 1 97 227 GLY A CA 1
ATOM 1749 C C . GLY A 1 227 ? -17.75 -27.344 13.703 1 97 227 GLY A C 1
ATOM 1750 O O . GLY A 1 227 ? -16.75 -27.625 14.391 1 97 227 GLY A O 1
ATOM 1751 N N . ALA A 1 228 ? -17.656 -26.469 12.773 1 97.62 228 ALA A N 1
ATOM 1752 C CA . ALA A 1 228 ? -16.422 -25.719 12.539 1 97.62 228 ALA A CA 1
ATOM 1753 C C . ALA A 1 228 ? -16.031 -24.922 13.773 1 97.62 228 ALA A C 1
ATOM 1755 O O . ALA A 1 228 ? -16.875 -24.359 14.461 1 97.62 228 ALA A O 1
ATOM 1756 N N . ASP A 1 229 ? -14.703 -24.891 14.102 1 97.56 229 ASP A N 1
ATOM 1757 C CA . ASP A 1 229 ? -14.188 -24.062 15.195 1 97.56 229 ASP A CA 1
ATOM 1758 C C . ASP A 1 229 ? -14.25 -22.578 14.844 1 97.56 229 ASP A C 1
ATOM 1760 O O . ASP A 1 229 ? -13.734 -22.156 13.805 1 97.56 229 ASP A O 1
ATOM 1764 N N . VAL A 1 230 ? -14.797 -21.766 15.672 1 97.75 230 VAL A N 1
ATOM 1765 C CA . VAL A 1 230 ? -15.055 -20.375 15.359 1 97.75 230 VAL A CA 1
ATOM 1766 C C . VAL A 1 230 ? -13.945 -19.5 15.93 1 97.75 230 VAL A C 1
ATOM 1768 O O . VAL A 1 230 ? -13.914 -18.281 15.703 1 97.75 230 VAL A O 1
ATOM 1771 N N . ASN A 1 231 ? -12.984 -20.047 16.688 1 97.44 231 ASN A N 1
ATOM 1772 C CA . ASN A 1 231 ? -11.977 -19.25 17.375 1 97.44 231 ASN A CA 1
ATOM 1773 C C . ASN A 1 231 ? -10.602 -19.391 16.734 1 97.44 231 ASN A C 1
ATOM 1775 O O . ASN A 1 231 ? -9.586 -19.062 17.344 1 97.44 231 ASN A O 1
ATOM 1779 N N . VAL A 1 232 ? -10.586 -19.969 15.484 1 96.94 232 VAL A N 1
ATOM 1780 C CA . VAL A 1 232 ? -9.336 -20.031 14.734 1 96.94 232 VAL A CA 1
ATOM 1781 C C . VAL A 1 232 ? -8.93 -18.625 14.297 1 96.94 232 VAL A C 1
ATOM 1783 O O . VAL A 1 232 ? -9.719 -17.688 14.383 1 96.94 232 VAL A O 1
ATOM 1786 N N . ARG A 1 233 ? -7.695 -18.5 13.906 1 95.12 233 ARG A N 1
ATOM 1787 C CA . ARG A 1 233 ? -7.18 -17.203 13.5 1 95.12 233 ARG A CA 1
ATOM 1788 C C . ARG A 1 233 ? -6.645 -17.234 12.078 1 95.12 233 ARG A C 1
ATOM 1790 O O . ARG A 1 233 ? -6.055 -18.234 11.656 1 95.12 233 ARG A O 1
ATOM 1797 N N . GLY A 1 234 ? -6.875 -16.172 11.328 1 94.19 234 GLY A N 1
ATOM 1798 C CA . GLY A 1 234 ? -6.363 -16 9.977 1 94.19 234 GLY A CA 1
ATOM 1799 C C . GLY A 1 234 ? -5.27 -14.953 9.875 1 94.19 234 GLY A C 1
ATOM 1800 O O . GLY A 1 234 ? -4.473 -14.789 10.805 1 94.19 234 GLY A O 1
ATOM 1801 N N . GLU A 1 235 ? -5.25 -14.367 8.719 1 91.5 235 GLU A N 1
ATOM 1802 C CA . GLU A 1 235 ? -4.266 -13.312 8.461 1 91.5 235 GLU A CA 1
ATOM 1803 C C . GLU A 1 235 ? -4.379 -12.195 9.492 1 91.5 235 GLU A C 1
ATOM 1805 O O . GLU A 1 235 ? -5.484 -11.781 9.852 1 91.5 235 GLU A O 1
ATOM 1810 N N . LYS A 1 236 ? -3.186 -11.758 9.992 1 92.06 236 LYS A N 1
ATOM 1811 C CA . LYS A 1 236 ? -3.096 -10.688 10.977 1 92.06 236 LYS A CA 1
ATOM 1812 C C . LYS A 1 236 ? -3.799 -11.07 12.273 1 92.06 236 LYS A C 1
ATOM 1814 O O . LYS A 1 236 ? -4.262 -10.203 13.023 1 92.06 236 LYS A O 1
ATOM 1819 N N . GLY A 1 237 ? -4.023 -12.367 12.477 1 94.12 237 GLY A N 1
ATOM 1820 C CA . GLY A 1 237 ? -4.605 -12.875 13.711 1 94.12 237 GLY A CA 1
ATOM 1821 C C . GLY A 1 237 ? -6.102 -12.641 13.805 1 94.12 237 GLY A C 1
ATOM 1822 O O . GLY A 1 237 ? -6.68 -12.711 14.891 1 94.12 237 GLY A O 1
ATOM 1823 N N . LYS A 1 238 ? -6.785 -12.383 12.773 1 96.94 238 LYS A N 1
ATOM 1824 C CA . LYS A 1 238 ? -8.211 -12.055 12.789 1 96.94 238 LYS A CA 1
ATOM 1825 C C . LYS A 1 238 ? -9.055 -13.32 12.938 1 96.94 238 LYS A C 1
ATOM 1827 O O . LYS A 1 238 ? -8.797 -14.328 12.281 1 96.94 238 LYS A O 1
ATOM 1832 N N . THR A 1 239 ? -10 -13.266 13.805 1 98.19 239 THR A N 1
ATOM 1833 C CA . THR A 1 239 ? -10.953 -14.359 13.992 1 98.19 239 THR A CA 1
ATOM 1834 C C . THR A 1 239 ? -12.109 -14.242 13.008 1 98.19 239 THR A C 1
ATOM 1836 O O . THR A 1 239 ? -12.312 -13.188 12.398 1 98.19 239 THR A O 1
ATOM 1839 N N . PRO A 1 240 ? -12.875 -15.336 12.859 1 98.12 240 PRO A N 1
ATOM 1840 C CA . PRO A 1 240 ? -14.062 -15.266 12.008 1 98.12 240 PRO A CA 1
ATOM 1841 C C . PRO A 1 240 ? -15.016 -14.141 12.414 1 98.12 240 PRO A C 1
ATOM 1843 O O . PRO A 1 240 ? -15.586 -13.469 11.555 1 98.12 240 PRO A O 1
ATOM 1846 N N . LEU A 1 241 ? -15.141 -13.883 13.719 1 98.62 241 LEU A N 1
ATOM 1847 C CA . LEU A 1 241 ? -16.016 -12.812 14.203 1 98.62 241 LEU A CA 1
ATOM 1848 C C . LEU A 1 241 ? -15.516 -11.453 13.727 1 98.62 241 LEU A C 1
ATOM 1850 O O . LEU A 1 241 ? -16.297 -10.656 13.195 1 98.62 241 LEU A O 1
ATOM 1854 N N . ILE A 1 242 ? -14.266 -11.188 13.906 1 98.56 242 ILE A N 1
ATOM 1855 C CA . ILE A 1 242 ? -13.672 -9.938 13.469 1 98.56 242 ILE A CA 1
ATOM 1856 C C . ILE A 1 242 ? -13.844 -9.781 11.953 1 98.56 242 ILE A C 1
ATOM 1858 O O . ILE A 1 242 ? -14.227 -8.711 11.469 1 98.56 242 ILE A O 1
ATOM 1862 N N . LEU A 1 243 ? -13.578 -10.867 11.227 1 98.06 243 LEU A N 1
ATOM 1863 C CA . LEU A 1 243 ? -13.703 -10.836 9.773 1 98.06 243 LEU A CA 1
ATOM 1864 C C . LEU A 1 243 ? -15.141 -10.555 9.352 1 98.06 243 LEU A C 1
ATOM 1866 O O . LEU A 1 243 ? -15.383 -9.828 8.383 1 98.06 243 LEU A O 1
ATOM 1870 N N . ALA A 1 244 ? -16.062 -11.148 9.977 1 98.12 244 ALA A N 1
ATOM 1871 C CA . ALA A 1 244 ? -17.469 -10.914 9.672 1 98.12 244 ALA A CA 1
ATOM 1872 C C . ALA A 1 244 ? -17.844 -9.445 9.844 1 98.12 244 ALA A C 1
ATOM 1874 O O . ALA A 1 244 ? -18.609 -8.891 9.055 1 98.12 244 ALA A O 1
ATOM 1875 N N . VAL A 1 245 ? -17.328 -8.805 10.922 1 98 245 VAL A N 1
ATOM 1876 C CA . VAL A 1 245 ? -17.578 -7.383 11.164 1 98 245 VAL A CA 1
ATOM 1877 C C . VAL A 1 245 ? -16.938 -6.551 10.062 1 98 245 VAL A C 1
ATOM 1879 O O . VAL A 1 245 ? -17.562 -5.625 9.531 1 98 245 VAL A O 1
ATOM 1882 N N . GLU A 1 246 ? -15.742 -6.895 9.719 1 95.56 246 GLU A N 1
ATOM 1883 C CA . GLU A 1 246 ? -15.039 -6.188 8.648 1 95.56 246 GLU A CA 1
ATOM 1884 C C . GLU A 1 246 ? -15.828 -6.23 7.348 1 95.56 246 GLU A C 1
ATOM 1886 O O . GLU A 1 246 ? -15.828 -5.262 6.578 1 95.56 246 GLU A O 1
ATOM 1891 N N . ARG A 1 247 ? -16.484 -7.309 7.09 1 93.81 247 ARG A N 1
ATOM 1892 C CA . ARG A 1 247 ? -17.281 -7.473 5.883 1 93.81 247 ARG A CA 1
ATOM 1893 C C . ARG A 1 247 ? -18.672 -6.867 6.062 1 93.81 247 ARG A C 1
ATOM 1895 O O . ARG A 1 247 ? -19.5 -6.914 5.152 1 93.81 247 ARG A O 1
ATOM 1902 N N . ARG A 1 248 ? -18.984 -6.367 7.234 1 93.5 248 ARG A N 1
ATOM 1903 C CA . ARG A 1 248 ? -20.25 -5.699 7.559 1 93.5 248 ARG A CA 1
ATOM 1904 C C . ARG A 1 248 ? -21.422 -6.656 7.418 1 93.5 248 ARG A C 1
ATOM 1906 O O . ARG A 1 248 ? -22.484 -6.27 6.926 1 93.5 248 ARG A O 1
ATOM 1913 N N . HIS A 1 249 ? -21.25 -7.949 7.734 1 94.44 249 HIS A N 1
ATOM 1914 C CA . HIS A 1 249 ? -22.297 -8.969 7.578 1 94.44 249 HIS A CA 1
ATOM 1915 C C . HIS A 1 249 ? -22.984 -9.25 8.906 1 94.44 249 HIS A C 1
ATOM 1917 O O . HIS A 1 249 ? -22.625 -10.203 9.602 1 94.44 249 HIS A O 1
ATOM 1923 N N . SER A 1 250 ? -24.062 -8.625 9.18 1 96.19 250 SER A N 1
ATOM 1924 C CA . SER A 1 250 ? -24.766 -8.711 10.461 1 96.19 250 SER A CA 1
ATOM 1925 C C . SER A 1 250 ? -25.281 -10.125 10.711 1 96.19 250 SER A C 1
ATOM 1927 O O . SER A 1 250 ? -25.25 -10.617 11.836 1 96.19 250 SER A O 1
ATOM 1929 N N . ASP A 1 251 ? -25.75 -10.781 9.625 1 96.94 251 ASP A N 1
ATOM 1930 C CA . ASP A 1 251 ? -26.312 -12.117 9.773 1 96.94 251 ASP A CA 1
ATOM 1931 C C . ASP A 1 251 ? -25.234 -13.125 10.164 1 96.94 251 ASP A C 1
ATOM 1933 O O . ASP A 1 251 ? -25.469 -13.992 11.008 1 96.94 251 ASP A O 1
ATOM 1937 N N . VAL A 1 252 ? -24.125 -13 9.539 1 97.94 252 VAL A N 1
ATOM 1938 C CA . VAL A 1 252 ? -23.016 -13.891 9.859 1 97.94 252 VAL A CA 1
ATOM 1939 C C . VAL A 1 252 ? -22.531 -13.625 11.281 1 97.94 252 VAL A C 1
ATOM 1941 O O . VAL A 1 252 ? -22.219 -14.562 12.023 1 97.94 252 VAL A O 1
ATOM 1944 N N . VAL A 1 253 ? -22.438 -12.328 11.688 1 98.5 253 VAL A N 1
ATOM 1945 C CA . VAL A 1 253 ? -22.047 -11.961 13.055 1 98.5 253 VAL A CA 1
ATOM 1946 C C . VAL A 1 253 ? -23 -12.625 14.047 1 98.5 253 VAL A C 1
ATOM 1948 O O . VAL A 1 253 ? -22.562 -13.219 15.031 1 98.5 253 VAL A O 1
ATOM 1951 N N . GLN A 1 254 ? -24.234 -12.57 13.766 1 98.19 254 GLN A N 1
ATOM 1952 C CA . GLN A 1 254 ? -25.234 -13.164 14.641 1 98.19 254 GLN A CA 1
ATOM 1953 C C . GLN A 1 254 ? -25.047 -14.672 14.758 1 98.19 254 GLN A C 1
ATOM 1955 O O . GLN A 1 254 ? -25.078 -15.219 15.867 1 98.19 254 GLN A O 1
ATOM 1960 N N . MET A 1 255 ? -24.828 -15.336 13.641 1 98 255 MET A N 1
ATOM 1961 C CA . MET A 1 255 ? -24.609 -16.781 13.641 1 98 255 MET A CA 1
ATOM 1962 C C . MET A 1 255 ? -23.406 -17.141 14.516 1 98 255 MET A C 1
ATOM 1964 O O . MET A 1 255 ? -23.469 -18.125 15.266 1 98 255 MET A O 1
ATOM 1968 N N . LEU A 1 256 ? -22.391 -16.375 14.398 1 98.44 256 LEU A N 1
ATOM 1969 C CA . LEU A 1 256 ? -21.172 -16.672 15.156 1 98.44 256 LEU A CA 1
ATOM 1970 C C . LEU A 1 256 ? -21.391 -16.438 16.641 1 98.44 256 LEU A C 1
ATOM 1972 O O . LEU A 1 256 ? -20.938 -17.234 17.469 1 98.44 256 LEU A O 1
ATOM 1976 N N . LEU A 1 257 ? -22.109 -15.414 17.016 1 98.19 257 LEU A N 1
ATOM 1977 C CA . LEU A 1 257 ? -22.344 -15.07 18.422 1 98.19 257 LEU A CA 1
ATOM 1978 C C . LEU A 1 257 ? -23.234 -16.125 19.078 1 98.19 257 LEU A C 1
ATOM 1980 O O . LEU A 1 257 ? -23.25 -16.234 20.312 1 98.19 257 LEU A O 1
ATOM 1984 N N . GLU A 1 258 ? -23.906 -16.875 18.297 1 97.25 258 GLU A N 1
ATOM 1985 C CA . GLU A 1 258 ? -24.781 -17.906 18.828 1 97.25 258 GLU A CA 1
ATOM 1986 C C . GLU A 1 258 ? -24.016 -19.172 19.188 1 97.25 258 GLU A C 1
ATOM 1988 O O . GLU A 1 258 ? -24.531 -20.047 19.875 1 97.25 258 GLU A O 1
ATOM 1993 N N . GLN A 1 259 ? -22.812 -19.172 18.781 1 97 259 GLN A N 1
ATOM 1994 C CA . GLN A 1 259 ? -22 -20.328 19.109 1 97 259 GLN A CA 1
ATOM 1995 C C . GLN A 1 259 ? -21.578 -20.312 20.578 1 97 259 GLN A C 1
ATOM 1997 O O . GLN A 1 259 ? -21.234 -19.25 21.125 1 97 259 GLN A O 1
ATOM 2002 N N . GLU A 1 260 ? -21.594 -21.375 21.312 1 92.31 260 GLU A N 1
ATOM 2003 C CA . GLU A 1 260 ? -21.406 -21.484 22.75 1 92.31 260 GLU A CA 1
ATOM 2004 C C . GLU A 1 260 ? -20 -21.078 23.156 1 92.31 260 GLU A C 1
ATOM 2006 O O . GLU A 1 260 ? -19.797 -20.438 24.188 1 92.31 260 GLU A O 1
ATOM 2011 N N . HIS A 1 261 ? -19.047 -21.375 22.422 1 92.06 261 HIS A N 1
ATOM 2012 C CA . HIS A 1 261 ? -17.672 -21.188 22.859 1 92.06 261 HIS A CA 1
ATOM 2013 C C . HIS A 1 261 ? -17.016 -20.016 22.125 1 92.06 261 HIS A C 1
ATOM 2015 O O . HIS A 1 261 ? -15.789 -19.953 22 1 92.06 261 HIS A O 1
ATOM 2021 N N . ILE A 1 262 ? -17.766 -19.094 21.797 1 96.31 262 ILE A N 1
ATOM 2022 C CA . ILE A 1 262 ? -17.234 -17.969 21.047 1 96.31 262 ILE A CA 1
ATOM 2023 C C . ILE A 1 262 ? -16.438 -17.047 21.969 1 96.31 262 ILE A C 1
ATOM 2025 O O . ILE A 1 262 ? -16.859 -16.797 23.109 1 96.31 262 ILE A O 1
ATOM 2029 N N . GLU A 1 263 ? -15.242 -16.672 21.609 1 97.38 263 GLU A N 1
ATOM 2030 C CA . GLU A 1 263 ? -14.445 -15.672 22.312 1 97.38 263 GLU A CA 1
ATOM 2031 C C . GLU A 1 263 ? -14.672 -14.273 21.734 1 97.38 263 GLU A C 1
ATOM 2033 O O . GLU A 1 263 ? -13.93 -13.828 20.859 1 97.38 263 GLU A O 1
ATOM 2038 N N . ILE A 1 264 ? -15.516 -13.602 22.281 1 97.81 264 ILE A N 1
ATOM 2039 C CA . ILE A 1 264 ? -16.094 -12.383 21.719 1 97.81 264 ILE A CA 1
ATOM 2040 C C . ILE A 1 264 ? -15.07 -11.242 21.812 1 97.81 264 ILE A C 1
ATOM 2042 O O . ILE A 1 264 ? -15.062 -10.336 20.969 1 97.81 264 ILE A O 1
ATOM 2046 N N . ASP A 1 265 ? -14.094 -11.273 22.781 1 98 265 ASP A N 1
ATOM 2047 C CA . ASP A 1 265 ? -13.203 -10.141 23.047 1 98 265 ASP A CA 1
ATOM 2048 C C . ASP A 1 265 ? -11.805 -10.406 22.484 1 98 265 ASP A C 1
ATOM 2050 O O . ASP A 1 265 ? -10.852 -9.711 22.828 1 98 265 ASP A O 1
ATOM 2054 N N . ASP A 1 266 ? -11.711 -11.461 21.688 1 97.44 266 ASP A N 1
ATOM 2055 C CA . ASP A 1 266 ? -10.43 -11.711 21.031 1 97.44 266 ASP A CA 1
ATOM 2056 C C . ASP A 1 266 ? -9.992 -10.5 20.203 1 97.44 266 ASP A C 1
ATOM 2058 O O . ASP A 1 266 ? -10.828 -9.75 19.703 1 97.44 266 ASP A O 1
ATOM 2062 N N . THR A 1 267 ? -8.688 -10.281 20.094 1 97.44 267 THR A N 1
ATOM 2063 C CA . THR A 1 267 ? -8.133 -9.164 19.344 1 97.44 267 THR A CA 1
ATOM 2064 C C . THR A 1 267 ? -7.312 -9.664 18.156 1 97.44 267 THR A C 1
ATOM 2066 O O . THR A 1 267 ? -6.824 -10.797 18.156 1 97.44 267 THR A O 1
ATOM 2069 N N . ASP A 1 268 ? -7.23 -8.93 17.094 1 95.81 268 ASP A N 1
ATOM 2070 C CA . ASP A 1 268 ? -6.273 -9.203 16.031 1 95.81 268 ASP A CA 1
ATOM 2071 C C . ASP A 1 268 ? -4.871 -8.75 16.422 1 95.81 268 ASP A C 1
ATOM 2073 O O . ASP A 1 268 ? -4.609 -8.445 17.578 1 95.81 268 ASP A O 1
ATOM 2077 N N . SER A 1 269 ? -3.953 -8.789 15.484 1 91 269 SER A N 1
ATOM 2078 C CA . SER A 1 269 ? -2.553 -8.492 15.758 1 91 269 SER A CA 1
ATOM 2079 C C . SER A 1 269 ? -2.359 -7.027 16.125 1 91 269 SER A C 1
ATOM 2081 O O . SER A 1 269 ? -1.336 -6.652 16.703 1 91 269 SER A O 1
ATOM 2083 N N . GLU A 1 270 ? -3.344 -6.164 15.789 1 90.06 270 GLU A N 1
ATOM 2084 C CA . GLU A 1 270 ? -3.271 -4.746 16.125 1 90.06 270 GLU A CA 1
ATOM 2085 C C . GLU A 1 270 ? -4.023 -4.441 17.406 1 90.06 270 GLU A C 1
ATOM 2087 O O . GLU A 1 270 ? -4.168 -3.275 17.797 1 90.06 270 GLU A O 1
ATOM 2092 N N . GLY A 1 271 ? -4.578 -5.41 17.984 1 94 271 GLY A N 1
ATOM 2093 C CA . GLY A 1 271 ? -5.27 -5.246 19.25 1 94 271 GLY A CA 1
ATOM 2094 C C . GLY A 1 271 ? -6.723 -4.844 19.094 1 94 271 GLY A C 1
ATOM 2095 O O . GLY A 1 271 ? -7.359 -4.402 20.047 1 94 271 GLY A O 1
ATOM 2096 N N . LYS A 1 272 ? -7.285 -4.973 17.984 1 96.69 272 LYS A N 1
ATOM 2097 C CA . LYS A 1 272 ? -8.664 -4.551 17.75 1 96.69 272 LYS A CA 1
ATOM 2098 C C . LYS A 1 272 ? -9.641 -5.695 17.984 1 96.69 272 LYS A C 1
ATOM 2100 O O . LYS A 1 272 ? -9.414 -6.816 17.531 1 96.69 272 LYS A O 1
ATOM 2105 N N . THR A 1 273 ? -10.648 -5.422 18.672 1 98.25 273 THR A N 1
ATOM 2106 C CA . THR A 1 273 ? -11.742 -6.371 18.875 1 98.25 273 THR A CA 1
ATOM 2107 C C . THR A 1 273 ? -12.82 -6.172 17.812 1 98.25 273 THR A C 1
ATOM 2109 O O . THR A 1 273 ? -12.805 -5.18 17.078 1 98.25 273 THR A O 1
ATOM 2112 N N . ALA A 1 274 ? -13.734 -7.125 17.766 1 98.56 274 ALA A N 1
ATOM 2113 C CA . ALA A 1 274 ? -14.883 -7.004 16.859 1 98.56 274 ALA A CA 1
ATOM 2114 C C . ALA A 1 274 ? -15.703 -5.758 17.188 1 98.56 274 ALA A C 1
ATOM 2116 O O . ALA A 1 274 ? -16.141 -5.043 16.281 1 98.56 274 ALA A O 1
ATOM 2117 N N . LEU A 1 275 ? -15.859 -5.469 18.453 1 98.56 275 LEU A N 1
ATOM 2118 C CA . LEU A 1 275 ? -16.672 -4.32 18.844 1 98.56 275 LEU A CA 1
ATOM 2119 C C . LEU A 1 275 ? -15.992 -3.014 18.438 1 98.56 275 LEU A C 1
ATOM 2121 O O . LEU A 1 275 ? -16.641 -2.125 17.875 1 98.56 275 LEU A O 1
ATOM 2125 N N . LEU A 1 276 ? -14.734 -2.896 18.75 1 97.88 276 LEU A N 1
ATOM 2126 C CA . LEU A 1 276 ? -14.016 -1.692 18.344 1 97.88 276 LEU A CA 1
ATOM 2127 C C . LEU A 1 276 ? -14.148 -1.45 16.844 1 97.88 276 LEU A C 1
ATOM 2129 O O . LEU A 1 276 ? -14.406 -0.324 16.422 1 97.88 276 LEU A O 1
ATOM 2133 N N . LEU A 1 277 ? -13.992 -2.51 16.094 1 97.94 277 LEU A N 1
ATOM 2134 C CA . LEU A 1 277 ? -14.094 -2.391 14.648 1 97.94 277 LEU A CA 1
ATOM 2135 C C . LEU A 1 277 ? -15.5 -1.973 14.234 1 97.94 277 LEU A C 1
ATOM 2137 O O . LEU A 1 277 ? -15.672 -1.161 13.32 1 97.94 277 LEU A O 1
ATOM 2141 N N . ALA A 1 278 ? -16.453 -2.561 14.781 1 98.38 278 ALA A N 1
ATOM 2142 C CA . ALA A 1 278 ? -17.844 -2.205 14.484 1 98.38 278 ALA A CA 1
ATOM 2143 C C . ALA A 1 278 ? -18.094 -0.717 14.719 1 98.38 278 ALA A C 1
ATOM 2145 O O . ALA A 1 278 ? -18.781 -0.065 13.938 1 98.38 278 ALA A O 1
ATOM 2146 N N . VAL A 1 279 ? -17.562 -0.177 15.773 1 97.5 279 VAL A N 1
ATOM 2147 C CA . VAL A 1 279 ? -17.719 1.231 16.109 1 97.5 279 VAL A CA 1
ATOM 2148 C C . VAL A 1 279 ? -16.969 2.102 15.117 1 97.5 279 VAL A C 1
ATOM 2150 O O . VAL A 1 279 ? -17.5 3.104 14.625 1 97.5 279 VAL A O 1
ATOM 2153 N N . GLU A 1 280 ? -15.773 1.688 14.805 1 95.12 280 GLU A N 1
ATOM 2154 C CA . GLU A 1 280 ? -14.969 2.426 13.828 1 95.12 280 GLU A CA 1
ATOM 2155 C C . GLU A 1 280 ? -15.672 2.49 12.477 1 95.12 280 GLU A C 1
ATOM 2157 O O . GLU A 1 280 ? -15.594 3.5 11.773 1 95.12 280 GLU A O 1
ATOM 2162 N N . LEU A 1 281 ? -16.375 1.42 12.164 1 93.94 281 LEU A N 1
ATOM 2163 C CA . LEU A 1 281 ? -17.016 1.318 10.859 1 93.94 281 LEU A CA 1
ATOM 2164 C C . LEU A 1 281 ? -18.453 1.837 10.922 1 93.94 281 LEU A C 1
ATOM 2166 O O . LEU A 1 281 ? -19.188 1.736 9.945 1 93.94 281 LEU A O 1
ATOM 2170 N N . LYS A 1 282 ? -18.906 2.316 12.039 1 93.5 282 LYS A N 1
ATOM 2171 C CA . LYS A 1 282 ? -20.234 2.912 12.258 1 93.5 282 LYS A CA 1
ATOM 2172 C C . LYS A 1 282 ? -21.344 1.901 12 1 93.5 282 LYS A C 1
ATOM 2174 O O . LYS A 1 282 ? -22.328 2.213 11.328 1 93.5 282 LYS A O 1
ATOM 2179 N N . LEU A 1 283 ? -21.094 0.688 12.461 1 95.31 283 LEU A N 1
ATOM 2180 C CA . LEU A 1 283 ? -22.078 -0.378 12.281 1 95.31 283 LEU A CA 1
ATOM 2181 C C . LEU A 1 283 ? -22.938 -0.55 13.531 1 95.31 283 LEU A C 1
ATOM 2183 O O . LEU A 1 283 ? -22.719 -1.479 14.312 1 95.31 283 LEU A O 1
ATOM 2187 N N . LYS A 1 284 ? -23.938 0.183 13.664 1 95.62 284 LYS A N 1
ATOM 2188 C CA . LYS A 1 284 ? -24.75 0.259 14.875 1 95.62 284 LYS A CA 1
ATOM 2189 C C . LYS A 1 284 ? -25.406 -1.084 15.172 1 95.62 284 LYS A C 1
ATOM 2191 O O . LYS A 1 284 ? -25.391 -1.547 16.312 1 95.62 284 LYS A O 1
ATOM 2196 N N . LYS A 1 285 ? -25.984 -1.676 14.125 1 96.62 285 LYS A N 1
ATOM 2197 C CA . LYS A 1 285 ? -26.672 -2.945 14.328 1 96.62 285 LYS A CA 1
ATOM 2198 C C . LYS A 1 285 ? -25.719 -4.012 14.859 1 96.62 285 LYS A C 1
ATOM 2200 O O . LYS A 1 285 ? -26.047 -4.746 15.789 1 96.62 285 LYS A O 1
ATOM 2205 N N . ILE A 1 286 ? -24.562 -4.125 14.312 1 98.19 286 ILE A N 1
ATOM 2206 C CA . ILE A 1 286 ? -23.562 -5.109 14.719 1 98.19 286 ILE A CA 1
ATOM 2207 C C . ILE A 1 286 ? -23.062 -4.785 16.125 1 98.19 286 ILE A C 1
ATOM 2209 O O . ILE A 1 286 ? -22.906 -5.68 16.953 1 98.19 286 ILE A O 1
ATOM 2213 N N . ALA A 1 287 ? -22.812 -3.48 16.375 1 98.38 287 ALA A N 1
ATOM 2214 C CA . ALA A 1 287 ? -22.391 -3.07 17.719 1 98.38 287 ALA A CA 1
ATOM 2215 C C . ALA A 1 287 ? -23.422 -3.484 18.75 1 98.38 287 ALA A C 1
ATOM 2217 O O . ALA A 1 287 ? -23.078 -3.961 19.828 1 98.38 287 ALA A O 1
ATOM 2218 N N . GLN A 1 288 ? -24.672 -3.309 18.438 1 97.94 288 GLN A N 1
ATOM 2219 C CA . GLN A 1 288 ? -25.75 -3.688 19.344 1 97.94 288 GLN A CA 1
ATOM 2220 C C . GLN A 1 288 ? -25.734 -5.188 19.641 1 97.94 288 GLN A C 1
ATOM 2222 O O . GLN A 1 288 ? -25.891 -5.605 20.781 1 97.94 288 GLN A O 1
ATOM 2227 N N . LEU A 1 289 ? -25.562 -5.984 18.578 1 98.31 289 LEU A N 1
ATOM 2228 C CA . LEU A 1 289 ? -25.484 -7.434 18.734 1 98.31 289 LEU A CA 1
ATOM 2229 C C . LEU A 1 289 ? -24.344 -7.809 19.688 1 98.31 289 LEU A C 1
ATOM 2231 O O . LEU A 1 289 ? -24.531 -8.633 20.578 1 98.31 289 LEU A O 1
ATOM 2235 N N . LEU A 1 290 ? -23.219 -7.234 19.5 1 98.62 290 LEU A N 1
ATOM 2236 C CA . LEU A 1 290 ? -22.031 -7.535 20.297 1 98.62 290 LEU A CA 1
ATOM 2237 C C . LEU A 1 290 ? -22.234 -7.105 21.75 1 98.62 290 LEU A C 1
ATOM 2239 O O . LEU A 1 290 ? -21.922 -7.863 22.672 1 98.62 290 LEU A O 1
ATOM 2243 N N . CYS A 1 291 ? -22.781 -5.949 21.953 1 97.5 291 CYS A N 1
ATOM 2244 C CA . CYS A 1 291 ? -23.047 -5.441 23.297 1 97.5 291 CYS A CA 1
ATOM 2245 C C . CYS A 1 291 ? -24.031 -6.336 24.031 1 97.5 291 CYS A C 1
ATOM 2247 O O . CYS A 1 291 ? -23.828 -6.664 25.203 1 97.5 291 CYS A O 1
ATOM 2249 N N . THR A 1 292 ? -25.047 -6.695 23.328 1 96.75 292 THR A N 1
ATOM 2250 C CA . THR A 1 292 ? -26.078 -7.527 23.922 1 96.75 292 THR A CA 1
ATOM 2251 C C . THR A 1 292 ? -25.516 -8.883 24.344 1 96.75 292 THR A C 1
ATOM 2253 O O . THR A 1 292 ? -25.938 -9.453 25.344 1 96.75 292 THR A O 1
ATOM 2256 N N . LYS A 1 293 ? -24.578 -9.375 23.594 1 96.94 293 LYS A N 1
ATOM 2257 C CA . LYS A 1 293 ? -24 -10.68 23.859 1 96.94 293 LYS A CA 1
ATOM 2258 C C . LYS A 1 293 ? -22.922 -10.594 24.938 1 96.94 293 LYS A C 1
ATOM 2260 O O . LYS A 1 293 ? -22.391 -11.609 25.375 1 96.94 293 LYS A O 1
ATOM 2265 N N . GLY A 1 294 ? -22.531 -9.352 25.297 1 96 294 GLY A N 1
ATOM 2266 C CA . GLY A 1 294 ? -21.656 -9.195 26.438 1 96 294 GLY A CA 1
ATOM 2267 C C . GLY A 1 294 ? -20.234 -8.836 26.062 1 96 294 GLY A C 1
ATOM 2268 O O . GLY A 1 294 ? -19.297 -9.109 26.812 1 96 294 GLY A O 1
ATOM 2269 N N . ALA A 1 295 ? -20.016 -8.32 24.922 1 97.88 295 ALA A N 1
ATOM 2270 C CA . ALA A 1 295 ? -18.688 -7.844 24.562 1 97.88 295 ALA A CA 1
ATOM 2271 C C . ALA A 1 295 ? -18.172 -6.816 25.578 1 97.88 295 ALA A C 1
ATOM 2273 O O . ALA A 1 295 ? -18.938 -5.98 26.047 1 97.88 295 ALA A O 1
ATOM 2274 N N . SER A 1 296 ? -16.875 -6.883 25.844 1 96.69 296 SER A N 1
ATOM 2275 C CA . SER A 1 296 ? -16.281 -5.957 26.797 1 96.69 296 SER A CA 1
ATOM 2276 C C . SER A 1 296 ? -16.234 -4.539 26.234 1 96.69 296 SER A C 1
ATOM 2278 O O . SER A 1 296 ? -15.914 -4.34 25.062 1 96.69 296 SER A O 1
ATOM 2280 N N . MET A 1 297 ? -16.484 -3.576 27.062 1 94.19 297 MET A N 1
ATOM 2281 C CA . MET A 1 297 ? -16.422 -2.166 26.688 1 94.19 297 MET A CA 1
ATOM 2282 C C . MET A 1 297 ? -15.008 -1.62 26.812 1 94.19 297 MET A C 1
ATOM 2284 O O . MET A 1 297 ? -14.719 -0.512 26.359 1 94.19 297 MET A O 1
ATOM 2288 N N . ASP A 1 298 ? -14.125 -2.426 27.406 1 90.69 298 ASP A N 1
ATOM 2289 C CA . ASP A 1 298 ? -12.75 -1.993 27.656 1 90.69 298 ASP A CA 1
ATOM 2290 C C . ASP A 1 298 ? -11.844 -2.355 26.484 1 90.69 298 ASP A C 1
ATOM 2292 O O . ASP A 1 298 ? -10.82 -3.016 26.656 1 90.69 298 ASP A O 1
ATOM 2296 N N . CYS A 1 299 ? -12.227 -2.037 25.344 1 91.5 299 CYS A N 1
ATOM 2297 C CA . CYS A 1 299 ? -11.445 -2.406 24.156 1 91.5 299 CYS A CA 1
ATOM 2298 C C . CYS A 1 299 ? -10.977 -1.167 23.406 1 91.5 299 CYS A C 1
ATOM 2300 O O . CYS A 1 299 ? -10.43 -1.273 22.312 1 91.5 299 CYS A O 1
ATOM 2302 N N . GLY A 1 300 ? -11.125 -0.012 23.953 1 88.62 300 GLY A N 1
ATOM 2303 C CA . GLY A 1 300 ? -10.734 1.251 23.344 1 88.62 300 GLY A CA 1
ATOM 2304 C C . GLY A 1 300 ? -11.664 2.396 23.719 1 88.62 300 GLY A C 1
ATOM 2305 O O . GLY A 1 300 ? -12.547 2.244 24.562 1 88.62 300 GLY A O 1
ATOM 2306 N N . ASP A 1 301 ? -11.43 3.596 23.109 1 90.75 301 ASP A N 1
ATOM 2307 C CA . ASP A 1 301 ? -12.25 4.77 23.391 1 90.75 301 ASP A CA 1
ATOM 2308 C C . ASP A 1 301 ? -13.477 4.82 22.484 1 90.75 301 ASP A C 1
ATOM 2310 O O . ASP A 1 301 ? -13.602 5.719 21.656 1 90.75 301 ASP A O 1
ATOM 2314 N N . LEU A 1 302 ? -14.344 3.924 22.75 1 95.5 302 LEU A N 1
ATOM 2315 C CA . LEU A 1 302 ? -15.492 3.662 21.891 1 95.5 302 LEU A CA 1
ATOM 2316 C C . LEU A 1 302 ? -16.375 4.898 21.766 1 95.5 302 LEU A C 1
ATOM 2318 O O . LEU A 1 302 ? -16.781 5.281 20.672 1 95.5 302 LEU A O 1
ATOM 2322 N N . VAL A 1 303 ? -16.656 5.602 22.844 1 93.81 303 VAL A N 1
ATOM 2323 C CA . VAL A 1 303 ? -17.562 6.742 22.875 1 93.81 303 VAL A CA 1
ATOM 2324 C C . VAL A 1 303 ? -16.953 7.906 22.094 1 93.81 303 VAL A C 1
ATOM 2326 O O . VAL A 1 303 ? -17.641 8.547 21.297 1 93.81 303 VAL A O 1
ATOM 2329 N N . THR A 1 304 ? -15.695 8.125 22.344 1 91.19 304 THR A N 1
ATOM 2330 C CA . THR A 1 304 ? -15.016 9.203 21.625 1 91.19 304 THR A CA 1
ATOM 2331 C C . THR A 1 304 ? -15.062 8.969 20.125 1 91.19 304 THR A C 1
ATOM 2333 O O . THR A 1 304 ? -15.258 9.906 19.344 1 91.19 304 THR A O 1
ATOM 2336 N N . ILE A 1 305 ? -14.852 7.723 19.734 1 93.62 305 ILE A N 1
ATOM 2337 C CA . ILE A 1 305 ? -14.875 7.383 18.312 1 93.62 305 ILE A CA 1
ATOM 2338 C C . ILE A 1 305 ? -16.266 7.629 17.75 1 93.62 305 ILE A C 1
ATOM 2340 O O . ILE A 1 305 ? -16.422 8.242 16.688 1 93.62 305 ILE A O 1
ATOM 2344 N N . ALA A 1 306 ? -17.25 7.172 18.375 1 94.75 306 ALA A N 1
ATOM 2345 C CA . ALA A 1 306 ? -18.641 7.363 17.938 1 94.75 306 ALA A CA 1
ATOM 2346 C C . ALA A 1 306 ? -18.984 8.844 17.859 1 94.75 306 ALA A C 1
ATOM 2348 O O . ALA A 1 306 ? -19.672 9.281 16.938 1 94.75 306 ALA A O 1
ATOM 2349 N N . ARG A 1 307 ? -18.562 9.68 18.812 1 91.88 307 ARG A N 1
ATOM 2350 C CA . ARG A 1 307 ? -18.812 11.117 18.828 1 91.88 307 ARG A CA 1
ATOM 2351 C C . ARG A 1 307 ? -18.141 11.805 17.641 1 91.88 307 ARG A C 1
ATOM 2353 O O . ARG A 1 307 ? -18.719 12.68 17 1 91.88 307 ARG A O 1
ATOM 2360 N N . ARG A 1 308 ? -16.922 11.367 17.422 1 89.94 308 ARG A N 1
ATOM 2361 C CA . ARG A 1 308 ? -16.188 11.938 16.297 1 89.94 308 ARG A CA 1
ATOM 2362 C C . ARG A 1 308 ? -16.922 11.695 14.984 1 89.94 308 ARG A C 1
ATOM 2364 O O . ARG A 1 308 ? -16.844 12.516 14.07 1 89.94 308 ARG A O 1
ATOM 2371 N N . ASN A 1 309 ? -17.641 10.641 14.977 1 91.06 309 ASN A N 1
ATOM 2372 C CA . ASN A 1 309 ? -18.359 10.281 13.766 1 91.06 309 ASN A CA 1
ATOM 2373 C C . ASN A 1 309 ? -19.781 10.844 13.781 1 91.06 309 ASN A C 1
ATOM 2375 O O . ASN A 1 309 ? -20.594 10.523 12.914 1 91.06 309 ASN A O 1
ATOM 2379 N N . TYR A 1 310 ? -20.125 11.664 14.758 1 92.25 310 TYR A N 1
ATOM 2380 C CA . TYR A 1 310 ? -21.438 12.281 14.914 1 92.25 310 TYR A CA 1
ATOM 2381 C C . TYR A 1 310 ? -22.547 11.234 14.945 1 92.25 310 TYR A C 1
ATOM 2383 O O . TYR A 1 310 ? -23.609 11.422 14.352 1 92.25 310 TYR A O 1
ATOM 2391 N N . ASP A 1 311 ? -22.188 10.047 15.484 1 91.75 311 ASP A N 1
ATOM 2392 C CA . ASP A 1 311 ? -23.141 8.945 15.586 1 91.75 311 ASP A CA 1
ATOM 2393 C C . ASP A 1 311 ? -23.828 8.93 16.953 1 91.75 311 ASP A C 1
ATOM 2395 O O . ASP A 1 311 ? -23.516 8.086 17.797 1 91.75 311 ASP A O 1
ATOM 2399 N N . ALA A 1 312 ? -24.812 9.75 17.094 1 88.44 312 ALA A N 1
ATOM 2400 C CA . ALA A 1 312 ? -25.469 9.961 18.391 1 88.44 312 ALA A CA 1
ATOM 2401 C C . ALA A 1 312 ? -26.141 8.672 18.859 1 88.44 312 ALA A C 1
ATOM 2403 O O . ALA A 1 312 ? -26.031 8.305 20.031 1 88.44 312 ALA A O 1
ATOM 2404 N N . PRO A 1 313 ? -26.797 7.973 17.969 1 90.06 313 PRO A N 1
ATOM 2405 C CA . PRO A 1 313 ? -27.422 6.727 18.422 1 90.06 313 PRO A CA 1
ATOM 2406 C C . PRO A 1 313 ? -26.391 5.723 18.953 1 90.06 313 PRO A C 1
ATOM 2408 O O . PRO A 1 313 ? -26.656 5.047 19.953 1 90.06 313 PRO A O 1
ATOM 2411 N N . LEU A 1 314 ? -25.312 5.625 18.328 1 94.81 314 LEU A N 1
ATOM 2412 C CA . LEU A 1 314 ? -24.281 4.699 18.766 1 94.81 314 LEU A CA 1
ATOM 2413 C C . LEU A 1 314 ? -23.688 5.141 20.094 1 94.81 314 LEU A C 1
ATOM 2415 O O . LEU A 1 314 ? -23.359 4.305 20.953 1 94.81 314 LEU A O 1
ATOM 2419 N N . VAL A 1 315 ? -23.484 6.453 20.297 1 93.12 315 VAL A N 1
ATOM 2420 C CA . VAL A 1 315 ? -23 6.98 21.578 1 93.12 315 VAL A CA 1
ATOM 2421 C C . VAL A 1 315 ? -23.938 6.555 22.703 1 93.12 315 VAL A C 1
ATOM 2423 O O . VAL A 1 315 ? -23.484 6.051 23.734 1 93.12 315 VAL A O 1
ATOM 2426 N N . LYS A 1 316 ? -25.172 6.742 22.453 1 90.69 316 LYS A N 1
ATOM 2427 C CA . LYS A 1 316 ? -26.172 6.387 23.453 1 90.69 316 LYS A CA 1
ATOM 2428 C C . LYS A 1 316 ? -26.141 4.895 23.781 1 90.69 316 LYS A C 1
ATOM 2430 O O . LYS A 1 316 ? -26.219 4.5 24.938 1 90.69 316 LYS A O 1
ATOM 2435 N N . LEU A 1 317 ? -26.016 4.117 22.75 1 95.31 317 LEU A N 1
ATOM 2436 C CA . LEU A 1 317 ? -25.938 2.668 22.922 1 95.31 317 LEU A CA 1
ATOM 2437 C C . LEU A 1 317 ? -24.734 2.279 23.781 1 95.31 317 LEU A C 1
ATOM 2439 O O . LEU A 1 317 ? -24.875 1.494 24.719 1 95.31 317 LEU A O 1
ATOM 2443 N N . LEU A 1 318 ? -23.625 2.83 23.516 1 96.19 318 LEU A N 1
ATOM 2444 C CA . LEU A 1 318 ? -22.391 2.48 24.203 1 96.19 318 LEU A CA 1
ATOM 2445 C C . LEU A 1 318 ? -22.438 2.914 25.656 1 96.19 318 LEU A C 1
ATOM 2447 O O . LEU A 1 318 ? -22.062 2.152 26.547 1 96.19 318 LEU A O 1
ATOM 2451 N N . LEU A 1 319 ? -22.953 4.078 25.859 1 91.5 319 LEU A 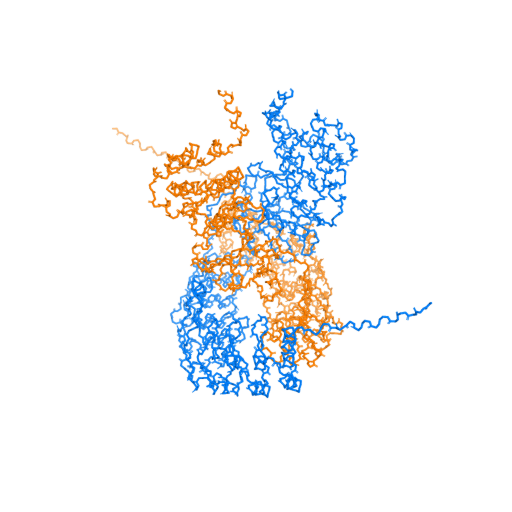N 1
ATOM 2452 C CA . LEU A 1 319 ? -23.062 4.582 27.234 1 91.5 319 LEU A CA 1
ATOM 2453 C C . LEU A 1 319 ? -24.047 3.736 28.031 1 91.5 319 LEU A C 1
ATOM 2455 O O . LEU A 1 319 ? -23.797 3.461 29.219 1 91.5 319 LEU A O 1
ATOM 2459 N N . SER A 1 320 ? -25.109 3.336 27.438 1 93.5 320 SER A N 1
ATOM 2460 C CA . SER A 1 320 ? -26.109 2.525 28.109 1 93.5 320 SER A CA 1
ATOM 2461 C C . SER A 1 320 ? -25.547 1.169 28.516 1 93.5 320 SER A C 1
ATOM 2463 O O . SER A 1 320 ? -26.031 0.549 29.469 1 93.5 320 SER A O 1
ATOM 2465 N N . HIS A 1 321 ? -24.547 0.749 27.844 1 95.44 321 HIS A N 1
ATOM 2466 C CA . HIS A 1 321 ? -23.938 -0.541 28.156 1 95.44 321 HIS A CA 1
ATOM 2467 C C . HIS A 1 321 ? -22.703 -0.37 29.031 1 95.44 321 HIS A C 1
ATOM 2469 O O . HIS A 1 321 ? -21.953 -1.327 29.25 1 95.44 321 HIS A O 1
ATOM 2475 N N . GLY A 1 322 ? -22.391 0.881 29.438 1 91.31 322 GLY A N 1
ATOM 2476 C CA . GLY A 1 322 ? -21.391 1.104 30.453 1 91.31 322 GLY A CA 1
ATOM 2477 C C . GLY A 1 322 ? -20.062 1.569 29.891 1 91.31 322 GLY A C 1
ATOM 2478 O O . GLY A 1 322 ? -19.047 1.587 30.594 1 91.31 322 GLY A O 1
ATOM 2479 N N . ALA A 1 323 ? -20.016 1.883 28.609 1 93.5 323 ALA A N 1
ATOM 2480 C CA . ALA A 1 323 ? -18.766 2.408 28.062 1 93.5 323 ALA A CA 1
ATOM 2481 C C . ALA A 1 323 ? -18.406 3.74 28.703 1 93.5 323 ALA A C 1
ATOM 2483 O O . ALA A 1 323 ? -19.281 4.559 29 1 93.5 323 ALA A O 1
ATOM 2484 N N . ARG A 1 324 ? -17.078 3.955 28.891 1 86.44 324 ARG A N 1
ATOM 2485 C CA . ARG A 1 324 ? -16.594 5.191 29.5 1 86.44 324 ARG A CA 1
ATOM 2486 C C . ARG A 1 324 ? -15.758 5.992 28.5 1 86.44 324 ARG A C 1
ATOM 2488 O O . ARG A 1 324 ? -15.18 5.426 27.562 1 86.44 324 ARG A O 1
ATOM 2495 N N . GLU A 1 325 ? -15.891 7.25 28.562 1 82.44 325 GLU A N 1
ATOM 2496 C CA . GLU A 1 325 ? -15.047 8.117 27.734 1 82.44 325 GLU A CA 1
ATOM 2497 C C . GLU A 1 325 ? -13.734 8.453 28.453 1 82.44 325 GLU A C 1
ATOM 2499 O O . GLU A 1 325 ? -13.742 9.047 29.531 1 82.44 325 GLU A O 1
ATOM 2504 N N . ASP A 1 326 ? -12.695 7.605 28.141 1 69.56 326 ASP A N 1
ATOM 2505 C CA . ASP A 1 326 ? -11.391 7.883 28.734 1 69.56 326 ASP A CA 1
ATOM 2506 C C . ASP A 1 326 ? -10.547 8.766 27.812 1 69.56 326 ASP A C 1
ATOM 2508 O O . ASP A 1 326 ? -10.422 8.5 26.625 1 69.56 326 ASP A O 1
ATOM 2512 N N . GLY A 1 327 ? -10.523 10.023 28.016 1 60.47 327 GLY A N 1
ATOM 2513 C CA . GLY A 1 327 ? -9.891 11.016 27.156 1 60.47 327 GLY A CA 1
ATOM 2514 C C . GLY A 1 327 ? -8.383 10.93 27.156 1 60.47 327 GLY A C 1
ATOM 2515 O O . GLY A 1 327 ? -7.703 11.773 26.562 1 60.47 327 GLY A O 1
ATOM 2516 N N . ARG A 1 328 ? -7.719 9.914 27.891 1 61.62 328 ARG A N 1
ATOM 2517 C CA . ARG A 1 328 ? -6.281 10.141 27.984 1 61.62 328 ARG A CA 1
ATOM 2518 C C . ARG A 1 328 ? -5.555 9.531 26.797 1 61.62 328 ARG A C 1
ATOM 2520 O O . ARG A 1 328 ? -5.641 8.32 26.562 1 61.62 328 ARG A O 1
ATOM 2527 N N . PRO A 1 329 ? -5.059 10.422 26.031 1 62.62 329 PRO A N 1
ATOM 2528 C CA . PRO A 1 329 ? -4.246 9.891 24.938 1 62.62 329 PRO A CA 1
ATOM 2529 C C . PRO A 1 329 ? -3.107 9 25.422 1 62.62 329 PRO A C 1
ATOM 2531 O O . PRO A 1 329 ? -2.559 9.227 26.5 1 62.62 329 PRO A O 1
ATOM 2534 N N . PRO A 1 330 ? -2.902 7.848 24.781 1 61.56 330 PRO A N 1
ATOM 2535 C CA . PRO A 1 330 ? -1.78 7.004 25.188 1 61.56 330 PRO A CA 1
ATOM 2536 C C . PRO A 1 330 ? -0.45 7.754 25.203 1 61.56 330 PRO A C 1
ATOM 2538 O O . PRO A 1 330 ? -0.187 8.57 24.328 1 61.56 330 PRO A O 1
ATOM 2541 N N . VAL A 1 331 ? 0.227 7.809 26.391 1 62.91 331 VAL A N 1
ATOM 2542 C CA . VAL A 1 331 ? 1.549 8.414 26.516 1 62.91 331 VAL A CA 1
ATOM 2543 C C . VAL A 1 331 ? 2.574 7.574 25.75 1 62.91 331 VAL A C 1
ATOM 2545 O O . VAL A 1 331 ? 2.709 6.375 26 1 62.91 331 VAL A O 1
ATOM 2548 N N . GLU A 1 332 ? 2.877 8.023 24.578 1 69.12 332 GLU A N 1
ATOM 2549 C CA . GLU A 1 332 ? 3.941 7.301 23.891 1 69.12 332 GLU A CA 1
ATOM 2550 C C . GLU A 1 332 ? 5.312 7.855 24.25 1 69.12 332 GLU A C 1
ATOM 2552 O O . GLU A 1 332 ? 5.465 9.062 24.453 1 69.12 332 GLU A O 1
ATOM 2557 N N . ASP A 1 333 ? 6.172 7 24.625 1 80.81 333 ASP A N 1
ATOM 2558 C CA . ASP A 1 333 ? 7.566 7.367 24.828 1 80.81 333 ASP A CA 1
ATOM 2559 C C . ASP A 1 333 ? 8.281 7.609 23.5 1 80.81 333 ASP A C 1
ATOM 2561 O O . ASP A 1 333 ? 9.008 6.738 23.016 1 80.81 333 ASP A O 1
ATOM 2565 N N . TRP A 1 334 ? 7.98 8.688 22.875 1 85.31 334 TRP A N 1
ATOM 2566 C CA . TRP A 1 334 ? 8.609 9.047 21.609 1 85.31 334 TRP A CA 1
ATOM 2567 C C . TRP A 1 334 ? 9.156 10.469 21.656 1 85.31 334 TRP A C 1
ATOM 2569 O O . TRP A 1 334 ? 8.508 11.375 22.188 1 85.31 334 TRP A O 1
ATOM 2579 N N . LYS A 1 335 ? 10.391 10.609 21.219 1 87.56 335 LYS A N 1
ATOM 2580 C CA . LYS A 1 335 ? 11 11.93 21.109 1 87.56 335 LYS A CA 1
ATOM 2581 C C . LYS A 1 335 ? 11.328 12.266 19.656 1 87.56 335 LYS A C 1
ATOM 2583 O O . LYS A 1 335 ? 11.852 11.43 18.922 1 87.56 335 LYS A O 1
ATOM 2588 N N . PRO A 1 336 ? 10.984 13.484 19.281 1 91.25 336 PRO A N 1
ATOM 2589 C CA . PRO A 1 336 ? 11.305 13.891 17.922 1 91.25 336 PRO A CA 1
ATOM 2590 C C . PRO A 1 336 ? 12.805 14.047 17.688 1 91.25 336 PRO A C 1
ATOM 2592 O O . PRO A 1 336 ? 13.547 14.391 18.609 1 91.25 336 PRO A O 1
ATOM 2595 N N . GLN A 1 337 ? 13.266 13.742 16.547 1 87.06 337 GLN A N 1
ATOM 2596 C CA . GLN A 1 337 ? 14.648 13.984 16.156 1 87.06 337 GLN A CA 1
ATOM 2597 C C . GLN A 1 337 ? 14.859 15.445 15.758 1 87.06 337 GLN A C 1
ATOM 2599 O O . GLN A 1 337 ? 15.906 16.031 16.047 1 87.06 337 GLN A O 1
ATOM 2604 N N . SER A 1 338 ? 13.906 15.984 15.07 1 92.94 338 SER A N 1
ATOM 2605 C CA . SER A 1 338 ? 14.008 17.375 14.625 1 92.94 338 SER A CA 1
ATOM 2606 C C . SER A 1 338 ? 13.875 18.344 15.805 1 92.94 338 SER A C 1
ATOM 2608 O O . SER A 1 338 ? 12.969 18.203 16.625 1 92.94 338 SER A O 1
ATOM 2610 N N . SER A 1 339 ? 14.766 19.25 15.93 1 92.31 339 SER A N 1
ATOM 2611 C CA . SER A 1 339 ? 14.68 20.281 16.953 1 92.31 339 SER A CA 1
ATOM 2612 C C . SER A 1 339 ? 13.695 21.375 16.562 1 92.31 339 SER A C 1
ATOM 2614 O O . SER A 1 339 ? 12.883 21.812 17.375 1 92.31 339 SER A O 1
ATOM 2616 N N . ARG A 1 340 ? 13.719 21.75 15.336 1 95.06 340 ARG A N 1
ATOM 2617 C CA . ARG A 1 340 ? 12.883 22.828 14.836 1 95.06 340 ARG A CA 1
ATOM 2618 C C . ARG A 1 340 ? 11.414 22.453 14.875 1 95.06 340 ARG A C 1
ATOM 2620 O O . ARG A 1 340 ? 10.562 23.266 15.273 1 95.06 340 ARG A O 1
ATOM 2627 N N . TRP A 1 341 ? 11.109 21.219 14.531 1 97 341 TRP A N 1
ATOM 2628 C CA . TRP A 1 341 ? 9.719 20.812 14.336 1 97 341 TRP A CA 1
ATOM 2629 C C . TRP A 1 341 ? 9.234 19.953 15.5 1 97 341 TRP A C 1
ATOM 2631 O O . TRP A 1 341 ? 8.141 19.406 15.453 1 97 341 TRP A O 1
ATOM 2641 N N . GLY A 1 342 ? 10.039 19.797 16.484 1 95.69 342 GLY A N 1
ATOM 2642 C CA . GLY A 1 342 ? 9.789 18.891 17.578 1 95.69 342 GLY A CA 1
ATOM 2643 C C . GLY A 1 342 ? 8.422 19.062 18.203 1 95.69 342 GLY A C 1
ATOM 2644 O O . GLY A 1 342 ? 7.672 18.109 18.359 1 95.69 342 GLY A O 1
ATOM 2645 N N . GLU A 1 343 ? 8.047 20.312 18.547 1 94.75 343 GLU A N 1
ATOM 2646 C CA . GLU A 1 343 ? 6.781 20.594 19.203 1 94.75 343 GLU A CA 1
ATOM 2647 C C . GLU A 1 343 ? 5.598 20.203 18.328 1 94.75 343 GLU A C 1
ATOM 2649 O O . GLU A 1 343 ? 4.66 19.547 18.797 1 94.75 343 GLU A O 1
ATOM 2654 N N . ALA A 1 344 ? 5.637 20.625 17.094 1 96.5 344 ALA A N 1
ATOM 2655 C CA . ALA A 1 344 ? 4.559 20.297 16.156 1 96.5 344 ALA A CA 1
ATOM 2656 C C . ALA A 1 344 ? 4.441 18.797 15.953 1 96.5 344 ALA A C 1
ATOM 2658 O O . ALA A 1 344 ? 3.334 18.25 15.867 1 96.5 344 ALA A O 1
ATOM 2659 N N . LEU A 1 345 ? 5.543 18.141 15.852 1 96.69 345 LEU A N 1
ATOM 2660 C CA . LEU A 1 345 ? 5.562 16.703 15.641 1 96.69 345 LEU A CA 1
ATOM 2661 C C . LEU A 1 345 ? 4.98 15.969 16.844 1 96.69 345 LEU A C 1
ATOM 2663 O O . LEU A 1 345 ? 4.254 14.984 16.688 1 96.69 345 LEU A O 1
ATOM 2667 N N . GLU A 1 346 ? 5.297 16.422 18.031 1 93.69 346 GLU A N 1
ATOM 2668 C CA . GLU A 1 346 ? 4.742 15.812 19.234 1 93.69 346 GLU A CA 1
ATOM 2669 C C . GLU A 1 346 ? 3.219 15.922 19.25 1 93.69 346 GLU A C 1
ATOM 2671 O O . GLU A 1 346 ? 2.527 14.969 19.609 1 93.69 346 GLU A O 1
ATOM 2676 N N . HIS A 1 347 ? 2.803 17.062 18.891 1 92.81 347 HIS A N 1
ATOM 2677 C CA . HIS A 1 347 ? 1.359 17.266 18.844 1 92.81 347 HIS A CA 1
ATOM 2678 C C . HIS A 1 347 ? 0.723 16.375 17.781 1 92.81 347 HIS A C 1
ATOM 2680 O O . HIS A 1 347 ? -0.303 15.734 18.031 1 92.81 347 HIS A O 1
ATOM 2686 N N . LEU A 1 348 ? 1.284 16.328 16.531 1 94.69 348 LEU A N 1
ATOM 2687 C CA . LEU A 1 348 ? 0.767 15.508 15.445 1 94.69 348 LEU A CA 1
ATOM 2688 C C . LEU A 1 348 ? 0.713 14.039 15.844 1 94.69 348 LEU A C 1
ATOM 2690 O O . LEU A 1 348 ? -0.191 13.312 15.422 1 94.69 348 LEU A O 1
ATOM 2694 N N . ARG A 1 349 ? 1.67 13.648 16.594 1 92.81 349 ARG A N 1
ATOM 2695 C CA . ARG A 1 349 ? 1.752 12.258 17 1 92.81 349 ARG A CA 1
ATOM 2696 C C . ARG A 1 349 ? 0.581 11.883 17.906 1 92.81 349 ARG A C 1
ATOM 2698 O O . ARG A 1 349 ? 0.076 10.758 17.844 1 92.81 349 ARG A O 1
ATOM 2705 N N . ILE A 1 350 ? 0.098 12.805 18.719 1 88.81 350 ILE A N 1
ATOM 2706 C CA . ILE A 1 350 ? -0.892 12.531 19.75 1 88.81 350 ILE A CA 1
ATOM 2707 C C . ILE A 1 350 ? -2.297 12.617 19.156 1 88.81 350 ILE A C 1
ATOM 2709 O O . ILE A 1 350 ? -3.178 11.836 19.516 1 88.81 350 ILE A O 1
ATOM 2713 N N . ILE A 1 351 ? -2.461 13.492 18.25 1 88.81 351 ILE A N 1
ATOM 2714 C CA . ILE A 1 351 ? -3.814 13.703 17.75 1 88.81 351 ILE A CA 1
ATOM 2715 C C . ILE A 1 351 ? -4.223 12.539 16.859 1 88.81 351 ILE A C 1
ATOM 2717 O O . ILE A 1 351 ? -3.371 11.898 16.234 1 88.81 351 ILE A O 1
ATOM 2721 N N . TYR A 1 352 ? -5.5 12.305 16.766 1 88.19 352 TYR A N 1
ATOM 2722 C CA . TYR A 1 352 ? -6.027 11.258 15.898 1 88.19 352 TYR A CA 1
ATOM 2723 C C . TYR A 1 352 ? -6.176 11.758 14.469 1 88.19 352 TYR A C 1
ATOM 2725 O O . TYR A 1 352 ? -6.77 12.82 14.234 1 88.19 352 TYR A O 1
ATOM 2733 N N . ARG A 1 353 ? -5.637 10.977 13.586 1 92 353 ARG A N 1
ATOM 2734 C CA . ARG A 1 353 ? -5.84 11.164 12.156 1 92 353 ARG A CA 1
ATOM 2735 C C . ARG A 1 353 ? -6.02 9.828 11.445 1 92 353 ARG A C 1
ATOM 2737 O O . ARG A 1 353 ? -5.34 8.852 11.773 1 92 353 ARG A O 1
ATOM 2744 N N . PRO A 1 354 ? -6.996 9.797 10.562 1 90.44 354 PRO A N 1
ATOM 2745 C CA . PRO A 1 354 ? -7.047 8.57 9.758 1 90.44 354 PRO A CA 1
ATOM 2746 C C . PRO A 1 354 ? -5.77 8.352 8.945 1 90.44 354 PRO A C 1
ATOM 2748 O O . PRO A 1 354 ? -5.195 9.312 8.422 1 90.44 354 PRO A O 1
ATOM 2751 N N . MET A 1 355 ? -5.395 7.168 8.852 1 93.62 355 MET A N 1
ATOM 2752 C CA . MET A 1 355 ? -4.172 6.84 8.117 1 93.62 355 MET A CA 1
ATOM 2753 C C . MET A 1 355 ? -4.43 6.824 6.613 1 93.62 355 MET A C 1
ATOM 2755 O O . MET A 1 355 ? -5.488 6.387 6.164 1 93.62 355 MET A O 1
ATOM 2759 N N . ILE A 1 356 ? -3.492 7.234 5.844 1 95.69 356 ILE A N 1
ATOM 2760 C CA . ILE A 1 356 ? -3.398 7.051 4.398 1 95.69 356 ILE A CA 1
ATOM 2761 C C . ILE A 1 356 ? -2.307 6.031 4.078 1 95.69 356 ILE A C 1
ATOM 2763 O O . ILE A 1 356 ? -1.135 6.391 3.936 1 95.69 356 ILE A O 1
ATOM 2767 N N . GLY A 1 357 ? -2.707 4.801 3.951 1 91.81 357 GLY A N 1
ATOM 2768 C CA . GLY A 1 357 ? -1.66 3.793 3.908 1 91.81 357 GLY A CA 1
ATOM 2769 C C . GLY A 1 357 ? -0.757 3.818 5.129 1 91.81 357 GLY A C 1
ATOM 2770 O O . GLY A 1 357 ? -1.231 3.719 6.262 1 91.81 357 GLY A O 1
ATOM 2771 N N . ASN A 1 358 ? 0.48 4.047 4.887 1 92.25 358 ASN A N 1
ATOM 2772 C CA . ASN A 1 358 ? 1.468 4.109 5.957 1 92.25 358 ASN A CA 1
ATOM 2773 C C . ASN A 1 358 ? 1.717 5.547 6.406 1 92.25 358 ASN A C 1
ATOM 2775 O O . ASN A 1 358 ? 2.635 5.809 7.184 1 92.25 358 ASN A O 1
ATOM 2779 N N . LEU A 1 359 ? 0.879 6.469 5.965 1 97.56 359 LEU A N 1
ATOM 2780 C CA . LEU A 1 359 ? 1.141 7.891 6.18 1 97.56 359 LEU A CA 1
ATOM 2781 C C . LEU A 1 359 ? 0.123 8.484 7.145 1 97.56 359 LEU A C 1
ATOM 2783 O O . LEU A 1 359 ? -1.084 8.305 6.977 1 97.56 359 LEU A O 1
ATOM 2787 N N . LYS A 1 360 ? 0.591 9.094 8.195 1 97.31 360 LYS A N 1
ATOM 2788 C CA . LYS A 1 360 ? -0.192 10 9.039 1 97.31 360 LYS A CA 1
ATOM 2789 C C . LYS A 1 360 ? 0.116 11.453 8.719 1 97.31 360 LYS A C 1
ATOM 2791 O O . LYS A 1 360 ? 1.274 11.875 8.758 1 97.31 360 LYS A O 1
ATOM 2796 N N . ILE A 1 361 ? -0.833 12.242 8.367 1 97.81 361 ILE A N 1
ATOM 2797 C CA . ILE A 1 361 ? -0.626 13.633 7.988 1 97.81 361 ILE A CA 1
ATOM 2798 C C . ILE A 1 361 ? -1.861 14.453 8.352 1 97.81 361 ILE A C 1
ATOM 2800 O O . ILE A 1 361 ? -2.957 13.906 8.5 1 97.81 361 ILE A O 1
ATOM 2804 N N . PHE A 1 362 ? -1.729 15.688 8.672 1 96.19 362 PHE A N 1
ATOM 2805 C CA . PHE A 1 362 ? -2.805 16.641 8.898 1 96.19 362 PHE A CA 1
ATOM 2806 C C . PHE A 1 362 ? -2.521 17.953 8.188 1 96.19 362 PHE A C 1
ATOM 2808 O O . PHE A 1 362 ? -1.537 18.641 8.484 1 96.19 362 PHE A O 1
ATOM 2815 N N . ILE A 1 363 ? -3.33 18.297 7.242 1 94.12 363 ILE A N 1
ATOM 2816 C CA . ILE A 1 363 ? -3.141 19.5 6.457 1 94.12 363 ILE A CA 1
ATOM 2817 C C . ILE A 1 363 ? -3.643 20.719 7.242 1 94.12 363 ILE A C 1
ATOM 2819 O O . ILE A 1 363 ? -4.82 21.078 7.16 1 94.12 363 ILE A O 1
ATOM 2823 N N . ASP A 1 364 ? -2.744 21.266 7.957 1 91.94 364 ASP A N 1
ATOM 2824 C CA . ASP A 1 364 ? -2.98 22.422 8.812 1 91.94 364 ASP A CA 1
ATOM 2825 C C . ASP A 1 364 ? -1.744 23.312 8.883 1 91.94 364 ASP A C 1
ATOM 2827 O O . ASP A 1 364 ? -0.617 22.828 8.758 1 91.94 364 ASP A O 1
ATOM 2831 N N . GLU A 1 365 ? -1.973 24.609 9.125 1 91.38 365 GLU A N 1
ATOM 2832 C CA . GLU A 1 365 ? -0.877 25.578 9.172 1 91.38 365 GLU A CA 1
ATOM 2833 C C . GLU A 1 365 ? 0.146 25.203 10.242 1 91.38 365 GLU A C 1
ATOM 2835 O O . GLU A 1 365 ? 1.343 25.453 10.07 1 91.38 365 GLU A O 1
ATOM 2840 N N . GLU A 1 366 ? -0.307 24.609 11.266 1 92.88 366 GLU A N 1
ATOM 2841 C CA . GLU A 1 366 ? 0.571 24.219 12.367 1 92.88 366 GLU A CA 1
ATOM 2842 C C . GLU A 1 366 ? 1.628 23.219 11.898 1 92.88 366 GLU A C 1
ATOM 2844 O O . GLU A 1 366 ? 2.74 23.188 12.43 1 92.88 366 GLU A O 1
ATOM 2849 N N . TYR A 1 367 ? 1.318 22.469 10.938 1 96.94 367 TYR A N 1
ATOM 2850 C CA . TYR A 1 367 ? 2.207 21.391 10.5 1 96.94 367 TYR A CA 1
ATOM 2851 C C . TYR A 1 367 ? 2.801 21.703 9.133 1 96.94 367 TYR A C 1
ATOM 2853 O O . TYR A 1 367 ? 3.416 20.828 8.508 1 96.94 367 TYR A O 1
ATOM 2861 N N . LYS A 1 368 ? 2.594 22.891 8.633 1 96.19 368 LYS A N 1
ATOM 2862 C CA . LYS A 1 368 ? 3.092 23.266 7.312 1 96.19 368 LYS A CA 1
ATOM 2863 C C . LYS A 1 368 ? 4.574 23.625 7.367 1 96.19 368 LYS A C 1
ATOM 2865 O O . LYS A 1 368 ? 5.004 24.359 8.25 1 96.19 368 LYS A O 1
ATOM 2870 N N . ILE A 1 369 ? 5.273 23.016 6.457 1 97.44 369 ILE A N 1
ATOM 2871 C CA . ILE A 1 369 ? 6.695 23.328 6.348 1 97.44 369 ILE A CA 1
ATOM 2872 C C . ILE A 1 369 ? 6.906 24.469 5.359 1 97.44 369 ILE A C 1
ATOM 2874 O O . ILE A 1 369 ? 7.637 25.422 5.645 1 97.44 369 ILE A O 1
ATOM 2878 N N . ALA A 1 370 ? 6.27 24.344 4.164 1 95.62 370 ALA A N 1
ATOM 2879 C CA . ALA A 1 370 ? 6.461 25.344 3.117 1 95.62 370 ALA A CA 1
ATOM 2880 C C . ALA A 1 370 ? 5.336 25.281 2.092 1 95.62 370 ALA A C 1
ATOM 2882 O O . ALA A 1 370 ? 4.648 24.266 1.966 1 95.62 370 ALA A O 1
ATOM 2883 N N . ASP A 1 371 ? 5.133 26.359 1.399 1 93.56 371 ASP A N 1
ATOM 2884 C CA . ASP A 1 371 ? 4.238 26.406 0.248 1 93.56 371 ASP A CA 1
ATOM 2885 C C . ASP A 1 371 ? 4.938 25.891 -1.01 1 93.56 371 ASP A C 1
ATOM 2887 O O . ASP A 1 371 ? 6.168 25.953 -1.105 1 93.56 371 ASP A O 1
ATOM 2891 N N . THR A 1 372 ? 4.184 25.312 -1.841 1 92.75 372 THR A N 1
ATOM 2892 C CA . THR A 1 372 ? 4.676 24.906 -3.152 1 92.75 372 THR A CA 1
ATOM 2893 C C . THR A 1 372 ? 3.721 25.344 -4.254 1 92.75 372 THR A C 1
ATOM 2895 O O . THR A 1 372 ? 2.719 26.016 -3.98 1 92.75 372 THR A O 1
ATOM 2898 N N . SER A 1 373 ? 4.082 25.047 -5.535 1 87.62 373 SER A N 1
ATOM 2899 C CA . SER A 1 373 ? 3.248 25.391 -6.68 1 87.62 373 SER A CA 1
ATOM 2900 C C . SER A 1 373 ? 1.966 24.562 -6.703 1 87.62 373 SER A C 1
ATOM 2902 O O . SER A 1 373 ? 1.007 24.922 -7.391 1 87.62 373 SER A O 1
ATOM 2904 N N . GLU A 1 374 ? 1.954 23.516 -5.879 1 91.62 374 GLU A N 1
ATOM 2905 C CA . GLU A 1 374 ? 0.752 22.688 -5.832 1 91.62 374 GLU A CA 1
ATOM 2906 C C . GLU A 1 374 ? 0.217 22.578 -4.406 1 91.62 374 GLU A C 1
ATOM 2908 O O . GLU A 1 374 ? -0.183 23.578 -3.807 1 91.62 374 GLU A O 1
ATOM 2913 N N . GLY A 1 375 ? 0.455 21.5 -3.705 1 92.44 375 GLY A N 1
ATOM 2914 C CA . GLY A 1 375 ? -0.297 21.219 -2.494 1 92.44 375 GLY A CA 1
ATOM 2915 C C . GLY A 1 375 ? 0.476 21.531 -1.225 1 92.44 375 GLY A C 1
ATOM 2916 O O . GLY A 1 375 ? -0.027 21.312 -0.119 1 92.44 375 GLY A O 1
ATOM 2917 N N . GLY A 1 376 ? 1.72 22.047 -1.343 1 94.62 376 GLY A N 1
ATOM 2918 C CA . GLY A 1 376 ? 2.512 22.391 -0.172 1 94.62 376 GLY A CA 1
ATOM 2919 C C . GLY A 1 376 ? 3.248 21.203 0.418 1 94.62 376 GLY A C 1
ATOM 2920 O O . GLY A 1 376 ? 3.107 20.078 -0.063 1 94.62 376 GLY A O 1
ATOM 2921 N N . ILE A 1 377 ? 4.109 21.469 1.398 1 97.56 377 ILE A N 1
ATOM 2922 C CA . ILE A 1 377 ? 4.859 20.469 2.141 1 97.56 377 ILE A CA 1
ATOM 2923 C C . ILE A 1 377 ? 4.457 20.5 3.613 1 97.56 377 ILE A C 1
ATOM 2925 O O . ILE A 1 377 ? 4.406 21.578 4.223 1 97.56 377 ILE A O 1
ATOM 2929 N N . TYR A 1 378 ? 4.137 19.375 4.137 1 98.31 378 TYR A N 1
ATOM 2930 C CA . TYR A 1 378 ? 3.668 19.297 5.516 1 98.31 378 TYR A CA 1
ATOM 2931 C C . TYR A 1 378 ? 4.441 18.234 6.289 1 98.31 378 TYR A C 1
ATOM 2933 O O . TYR A 1 378 ? 5.027 17.328 5.695 1 98.31 378 TYR A O 1
ATOM 2941 N N . LEU A 1 379 ? 4.402 18.406 7.602 1 98.62 379 LEU A N 1
ATOM 2942 C CA . LEU A 1 379 ? 4.93 17.375 8.492 1 98.62 379 LEU A CA 1
ATOM 2943 C C . LEU A 1 379 ? 4.043 16.141 8.477 1 98.62 379 LEU A C 1
ATOM 2945 O O . LEU A 1 379 ? 2.818 16.25 8.359 1 98.62 379 LEU A O 1
ATOM 2949 N N . GLY A 1 380 ? 4.652 15 8.594 1 98.44 380 GLY A N 1
ATOM 2950 C CA . GLY A 1 380 ? 3.916 13.75 8.695 1 98.44 380 GLY A CA 1
ATOM 2951 C C . GLY A 1 380 ? 4.727 12.625 9.305 1 98.44 380 GLY A C 1
ATOM 2952 O O . GLY A 1 380 ? 5.887 12.82 9.68 1 98.44 380 GLY A O 1
ATOM 2953 N N . PHE A 1 381 ? 4.133 11.5 9.516 1 97.19 381 PHE A N 1
ATOM 2954 C CA . PHE A 1 381 ? 4.785 10.258 9.906 1 97.19 381 PHE A CA 1
ATOM 2955 C C . PHE A 1 381 ? 4.555 9.172 8.867 1 97.19 381 PHE A C 1
ATOM 2957 O O . PHE A 1 381 ? 3.408 8.836 8.555 1 97.19 381 PHE A O 1
ATOM 2964 N N . TYR A 1 382 ? 5.57 8.664 8.281 1 95.81 382 TYR A N 1
ATOM 2965 C CA . TYR A 1 382 ? 5.516 7.535 7.355 1 95.81 382 TYR A CA 1
ATOM 2966 C C . TYR A 1 382 ? 6.172 6.301 7.961 1 95.81 382 TYR A C 1
ATOM 2968 O O . TYR A 1 382 ? 7.367 6.305 8.258 1 95.81 382 TYR A O 1
ATOM 2976 N N . GLU A 1 383 ? 5.422 5.262 8.102 1 90.75 383 GLU A N 1
ATOM 2977 C CA . GLU A 1 383 ? 5.902 4.066 8.789 1 90.75 383 GLU A CA 1
ATOM 2978 C C . GLU A 1 383 ? 6.496 4.418 10.148 1 90.75 383 GLU A C 1
ATOM 2980 O O . GLU A 1 383 ? 7.555 3.906 10.523 1 90.75 383 GLU A O 1
ATOM 2985 N N . GLY A 1 384 ? 5.902 5.387 10.82 1 88.69 384 GLY A N 1
ATOM 2986 C CA . GLY A 1 384 ? 6.281 5.766 12.172 1 88.69 384 GLY A CA 1
ATOM 2987 C C . GLY A 1 384 ? 7.418 6.77 12.211 1 88.69 384 GLY A C 1
ATOM 2988 O O . GLY A 1 384 ? 7.73 7.32 13.273 1 88.69 384 GLY A O 1
ATOM 2989 N N . GLN A 1 385 ? 8.023 7.078 11.094 1 90.94 385 GLN A N 1
ATOM 2990 C CA . GLN A 1 385 ? 9.141 8.008 11.039 1 90.94 385 GLN A CA 1
ATOM 2991 C C . GLN A 1 385 ? 8.688 9.406 10.633 1 90.94 385 GLN A C 1
ATOM 2993 O O . GLN A 1 385 ? 7.809 9.547 9.781 1 90.94 385 GLN A O 1
ATOM 2998 N N . GLU A 1 386 ? 9.312 10.422 11.305 1 95.5 386 GLU A N 1
ATOM 2999 C CA . GLU A 1 386 ? 9 11.789 10.914 1 95.5 386 GLU A CA 1
ATOM 3000 C C . GLU A 1 386 ? 9.445 12.07 9.477 1 95.5 386 GLU A C 1
ATOM 3002 O O . GLU A 1 386 ? 10.539 11.68 9.07 1 95.5 386 GLU A O 1
ATOM 3007 N N . VAL A 1 387 ? 8.602 12.695 8.703 1 97.31 387 VAL A N 1
ATOM 3008 C CA . VAL A 1 387 ? 8.898 12.945 7.297 1 97.31 387 VAL A CA 1
ATOM 3009 C C . VAL A 1 387 ? 8.344 14.312 6.895 1 97.31 387 VAL A C 1
ATOM 3011 O O . VAL A 1 387 ? 7.5 14.875 7.59 1 97.31 387 VAL A O 1
ATOM 3014 N N . ALA A 1 388 ? 8.898 14.898 5.848 1 98.31 388 ALA A N 1
ATOM 3015 C CA . ALA A 1 388 ? 8.297 15.984 5.086 1 98.31 388 ALA A CA 1
ATOM 3016 C C . ALA A 1 388 ? 7.461 15.445 3.926 1 98.31 388 ALA A C 1
ATOM 3018 O O . ALA A 1 388 ? 7.961 14.672 3.102 1 98.31 388 ALA A O 1
ATOM 3019 N N . VAL A 1 389 ? 6.254 15.805 3.869 1 98.56 389 VAL A N 1
ATOM 3020 C CA . VAL A 1 389 ? 5.332 15.25 2.883 1 98.56 389 VAL A CA 1
ATOM 3021 C C . VAL A 1 389 ? 5 16.312 1.838 1 98.56 389 VAL A C 1
ATOM 3023 O O . VAL A 1 389 ? 4.391 17.344 2.156 1 98.56 389 VAL A O 1
ATOM 3026 N N . LYS A 1 390 ? 5.363 16.094 0.663 1 97.69 390 LYS A N 1
ATOM 3027 C CA . LYS A 1 390 ? 5.039 16.984 -0.456 1 97.69 390 LYS A CA 1
ATOM 3028 C C . LYS A 1 390 ? 3.797 16.484 -1.196 1 97.69 390 LYS A C 1
ATOM 3030 O O . LYS A 1 390 ? 3.699 15.312 -1.545 1 97.69 390 LYS A O 1
ATOM 3035 N N . ARG A 1 391 ? 2.873 17.344 -1.429 1 97.44 391 ARG A N 1
ATOM 3036 C CA . ARG A 1 391 ? 1.586 16.953 -1.995 1 97.44 391 ARG A CA 1
ATOM 3037 C C . ARG A 1 391 ? 1.46 17.422 -3.441 1 97.44 391 ARG A C 1
ATOM 3039 O O . ARG A 1 391 ? 1.838 18.547 -3.768 1 97.44 391 ARG A O 1
ATOM 3046 N N . PHE A 1 392 ? 0.977 16.531 -4.316 1 96.31 392 PHE A N 1
ATOM 3047 C CA . PHE A 1 392 ? 0.701 16.812 -5.723 1 96.31 392 PHE A CA 1
ATOM 3048 C C . PHE A 1 392 ? -0.692 16.312 -6.105 1 96.31 392 PHE A C 1
ATOM 3050 O O . PHE A 1 392 ? -1.259 15.453 -5.438 1 96.31 392 PHE A O 1
ATOM 3057 N N . SER A 1 393 ? -1.262 16.969 -7.109 1 93.62 393 SER A N 1
ATOM 3058 C CA . SER A 1 393 ? -2.469 16.391 -7.688 1 93.62 393 SER A CA 1
ATOM 3059 C C . SER A 1 393 ? -2.17 15.055 -8.367 1 93.62 393 SER A C 1
ATOM 3061 O O . SER A 1 393 ? -1.089 14.867 -8.93 1 93.62 393 SER A O 1
ATOM 3063 N N . GLU A 1 394 ? -3.121 14.172 -8.258 1 89.56 394 GLU A N 1
ATOM 3064 C CA . GLU A 1 394 ? -2.941 12.898 -8.945 1 89.56 394 GLU A CA 1
ATOM 3065 C C . GLU A 1 394 ? -2.73 13.094 -10.438 1 89.56 394 GLU A C 1
ATOM 3067 O O . GLU A 1 394 ? -3.484 13.828 -11.086 1 89.56 394 GLU A O 1
ATOM 3072 N N . GLY A 1 395 ? -1.646 12.508 -11.031 1 85.56 395 GLY A N 1
ATOM 3073 C CA . GLY A 1 395 ? -1.368 12.609 -12.453 1 85.56 395 GLY A CA 1
ATOM 3074 C C . GLY A 1 395 ? -0.593 13.859 -12.828 1 85.56 395 GLY A C 1
ATOM 3075 O O . GLY A 1 395 ? -0.325 14.109 -14 1 85.56 395 GLY A O 1
ATOM 3076 N N . SER A 1 396 ? -0.273 14.664 -11.828 1 91.31 396 SER A N 1
ATOM 3077 C CA . SER A 1 396 ? 0.502 15.867 -12.086 1 91.31 396 SER A CA 1
ATOM 3078 C C . SER A 1 396 ? 1.849 15.539 -12.719 1 91.31 396 SER A C 1
ATOM 3080 O O . SER A 1 396 ? 2.514 14.578 -12.312 1 91.31 396 SER A O 1
ATOM 3082 N N . THR A 1 397 ? 2.205 16.297 -13.734 1 92.31 397 THR A N 1
ATOM 3083 C CA . THR A 1 397 ? 3.496 16.109 -14.391 1 92.31 397 THR A CA 1
ATOM 3084 C C . THR A 1 397 ? 4.637 16.359 -13.406 1 92.31 397 THR A C 1
ATOM 3086 O O . THR A 1 397 ? 5.613 15.617 -13.375 1 92.31 397 THR A O 1
ATOM 3089 N N . ARG A 1 398 ? 4.445 17.375 -12.633 1 93.88 398 ARG A N 1
ATOM 3090 C CA . ARG A 1 398 ? 5.465 17.719 -11.656 1 93.88 398 ARG A CA 1
ATOM 3091 C C . ARG A 1 398 ? 5.633 16.625 -10.617 1 93.88 398 ARG A C 1
ATOM 3093 O O . ARG A 1 398 ? 6.758 16.297 -10.219 1 93.88 398 ARG A O 1
ATOM 3100 N N . GLY A 1 399 ? 4.496 16.125 -10.156 1 94 399 GLY A N 1
ATOM 3101 C CA . GLY A 1 399 ? 4.559 15 -9.227 1 94 399 GLY A CA 1
ATOM 3102 C C . GLY A 1 399 ? 5.238 13.781 -9.805 1 94 399 GLY A C 1
ATOM 3103 O O . GLY A 1 399 ? 6.031 13.125 -9.133 1 94 399 GLY A O 1
ATOM 3104 N N . GLN A 1 400 ? 4.977 13.516 -11.016 1 92.75 400 GLN A N 1
ATOM 3105 C CA . GLN A 1 400 ? 5.574 12.367 -11.703 1 92.75 400 GLN A CA 1
ATOM 3106 C C . GLN A 1 400 ? 7.082 12.555 -11.859 1 92.75 400 GLN A C 1
ATOM 3108 O O . GLN A 1 400 ? 7.852 11.609 -11.68 1 92.75 400 GLN A O 1
ATOM 3113 N N . GLN A 1 401 ? 7.465 13.727 -12.227 1 92.94 401 GLN A N 1
ATOM 3114 C CA . GLN A 1 401 ? 8.891 14.031 -12.359 1 92.94 401 GLN A CA 1
ATOM 3115 C C . GLN A 1 401 ? 9.609 13.867 -11.031 1 92.94 401 GLN A C 1
ATOM 3117 O O . GLN A 1 401 ? 10.688 13.266 -10.969 1 92.94 401 GLN A O 1
ATOM 3122 N N . GLU A 1 402 ? 8.984 14.383 -9.977 1 94 402 GLU A N 1
ATOM 3123 C CA . GLU A 1 402 ? 9.539 14.289 -8.633 1 94 402 GLU A CA 1
ATOM 3124 C C . GLU A 1 402 ? 9.766 12.836 -8.219 1 94 402 GLU A C 1
ATOM 3126 O O . GLU A 1 402 ? 10.867 12.461 -7.82 1 94 402 GLU A O 1
ATOM 3131 N N . VAL A 1 403 ? 8.781 12.031 -8.375 1 93.81 403 VAL A N 1
ATOM 3132 C CA . VAL A 1 403 ? 8.812 10.648 -7.918 1 93.81 403 VAL A CA 1
ATOM 3133 C C . VAL A 1 403 ? 9.773 9.836 -8.789 1 93.81 403 VAL A C 1
ATOM 3135 O O . VAL A 1 403 ? 10.555 9.031 -8.281 1 93.81 403 VAL A O 1
ATOM 3138 N N . SER A 1 404 ? 9.703 10.016 -10.086 1 92 404 SER A N 1
ATOM 3139 C CA . SER A 1 404 ? 10.57 9.273 -11 1 92 404 SER A CA 1
ATOM 3140 C C . SER A 1 404 ? 12.039 9.516 -10.688 1 92 404 SER A C 1
ATOM 3142 O O . SER A 1 404 ? 12.828 8.57 -10.617 1 92 404 SER A O 1
ATOM 3144 N N . CYS A 1 405 ? 12.383 10.727 -10.453 1 92.81 405 CYS A N 1
ATOM 3145 C CA . CYS A 1 405 ? 13.758 11.078 -10.133 1 92.81 405 CYS A CA 1
ATOM 3146 C C . CYS A 1 405 ? 14.172 10.484 -8.789 1 92.81 405 CYS A C 1
ATOM 3148 O O . CYS A 1 405 ? 15.25 9.891 -8.672 1 92.81 405 CYS A O 1
ATOM 3150 N N . LEU A 1 406 ? 13.312 10.602 -7.809 1 92.12 406 LEU A N 1
ATOM 3151 C CA . LEU A 1 406 ? 13.602 10.125 -6.461 1 92.12 406 LEU A CA 1
ATOM 3152 C C . LEU A 1 406 ? 13.758 8.602 -6.449 1 92.12 406 LEU A C 1
ATOM 3154 O O . LEU A 1 406 ? 14.617 8.07 -5.738 1 92.12 406 LEU A O 1
ATOM 3158 N N . GLN A 1 407 ? 12.938 7.949 -7.176 1 88.31 407 GLN A N 1
ATOM 3159 C CA . GLN A 1 407 ? 13.008 6.496 -7.254 1 88.31 407 GLN A CA 1
ATOM 3160 C C . GLN A 1 407 ? 14.328 6.035 -7.855 1 88.31 407 GLN A C 1
ATOM 3162 O O . GLN A 1 407 ? 14.859 4.984 -7.484 1 88.31 407 GLN A O 1
ATOM 3167 N N . SER A 1 408 ? 14.883 6.809 -8.695 1 83.88 408 SER A N 1
ATOM 3168 C CA . SER A 1 408 ? 16.141 6.465 -9.367 1 83.88 408 SER A CA 1
ATOM 3169 C C . SER A 1 408 ? 17.344 6.793 -8.484 1 83.88 408 SER A C 1
ATOM 3171 O O . SER A 1 408 ? 18.453 6.336 -8.75 1 83.88 408 SER A O 1
ATOM 3173 N N . SER A 1 409 ? 17.125 7.512 -7.422 1 80.94 409 SER A N 1
ATOM 3174 C CA . SER A 1 409 ? 18.234 7.996 -6.621 1 80.94 409 SER A CA 1
ATOM 3175 C C . SER A 1 409 ? 18.203 7.422 -5.211 1 80.94 409 SER A C 1
ATOM 3177 O O . SER A 1 409 ? 18.797 7.988 -4.289 1 80.94 409 SER A O 1
ATOM 3179 N N . ARG A 1 410 ? 17.578 6.359 -4.953 1 77.38 410 ARG A N 1
ATOM 3180 C CA . ARG A 1 410 ? 17.328 5.836 -3.611 1 77.38 410 ARG A CA 1
ATOM 3181 C C . ARG A 1 410 ? 18.656 5.508 -2.914 1 77.38 410 ARG A C 1
ATOM 3183 O O . ARG A 1 410 ? 18.75 5.613 -1.69 1 77.38 410 ARG A O 1
ATOM 3190 N N . ALA A 1 411 ? 19.641 5.246 -3.592 1 65.75 411 ALA A N 1
ATOM 3191 C CA . ALA A 1 411 ? 20.891 4.789 -3 1 65.75 411 ALA A CA 1
ATOM 3192 C C . ALA A 1 411 ? 21.859 5.949 -2.793 1 65.75 411 ALA A C 1
ATOM 3194 O 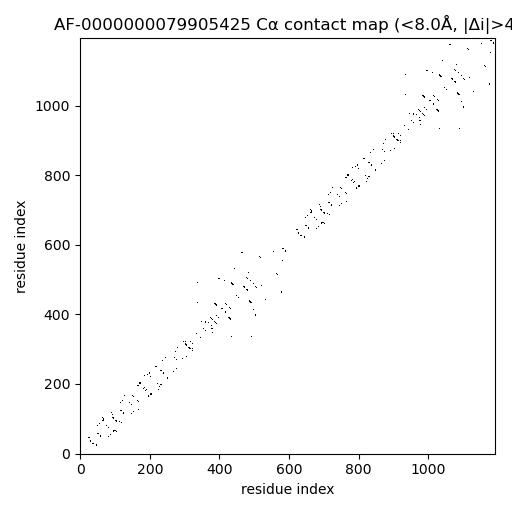O . ALA A 1 411 ? 22.953 5.77 -2.25 1 65.75 411 ALA A O 1
ATOM 3195 N N . ASN A 1 412 ? 21.453 7.168 -3.084 1 67.81 412 ASN A N 1
ATOM 3196 C CA . ASN A 1 412 ? 22.359 8.312 -3.037 1 67.81 412 ASN A CA 1
ATOM 3197 C C . ASN A 1 412 ? 22.141 9.148 -1.778 1 67.81 412 ASN A C 1
ATOM 3199 O O . ASN A 1 412 ? 21.078 9.727 -1.589 1 67.81 412 ASN A O 1
ATOM 3203 N N . SER A 1 413 ? 23.203 9.328 -1.05 1 72.06 413 SER A N 1
ATOM 3204 C CA . SER A 1 413 ? 23.094 10.008 0.238 1 72.06 413 SER A CA 1
ATOM 3205 C C . SER A 1 413 ? 23.141 11.523 0.07 1 72.06 413 SER A C 1
ATOM 3207 O O . SER A 1 413 ? 22.812 12.266 0.996 1 72.06 413 SER A O 1
ATOM 3209 N N . ASP A 1 414 ? 23.562 12.023 -1.067 1 85.25 414 ASP A N 1
ATOM 3210 C CA . ASP A 1 414 ? 23.672 13.461 -1.263 1 85.25 414 ASP A CA 1
ATOM 3211 C C . ASP A 1 414 ? 22.344 14.047 -1.769 1 85.25 414 ASP A C 1
ATOM 3213 O O . ASP A 1 414 ? 22.203 15.266 -1.884 1 85.25 414 ASP A O 1
ATOM 3217 N N . LEU A 1 415 ? 21.453 13.211 -2.082 1 90.69 415 LEU A N 1
ATOM 3218 C CA . LEU A 1 415 ? 20.094 13.609 -2.422 1 90.69 415 LEU A CA 1
ATOM 3219 C C . LEU A 1 415 ? 19.141 13.328 -1.267 1 90.69 415 LEU A C 1
ATOM 3221 O O . LEU A 1 415 ? 19.422 12.492 -0.407 1 90.69 415 LEU A O 1
ATOM 3225 N N . VAL A 1 416 ? 18.078 14.078 -1.217 1 93.38 416 VAL A N 1
ATOM 3226 C CA . VAL A 1 416 ? 17.125 13.883 -0.139 1 93.38 416 VAL A CA 1
ATOM 3227 C C . VAL A 1 416 ? 16.578 12.461 -0.176 1 93.38 416 VAL A C 1
ATOM 3229 O O . VAL A 1 416 ? 16.312 11.914 -1.252 1 93.38 416 VAL A O 1
ATOM 3232 N N . THR A 1 417 ? 16.484 11.844 0.983 1 91.12 417 THR A N 1
ATOM 3233 C CA . THR A 1 417 ? 16.062 10.445 1.074 1 91.12 417 THR A CA 1
ATOM 3234 C C . THR A 1 417 ? 14.578 10.305 0.777 1 91.12 417 THR A C 1
ATOM 3236 O O . THR A 1 417 ? 13.758 11.039 1.334 1 91.12 417 THR A O 1
ATOM 3239 N N . PHE A 1 418 ? 14.289 9.406 -0.11 1 93.19 418 PHE A N 1
ATOM 3240 C CA . PHE A 1 418 ? 12.922 9.07 -0.48 1 93.19 418 PHE A CA 1
ATOM 3241 C C . PHE A 1 418 ? 12.422 7.875 0.326 1 93.19 418 PHE A C 1
ATOM 3243 O O . PHE A 1 418 ? 12.977 6.777 0.229 1 93.19 418 PHE A O 1
ATOM 3250 N N . TYR A 1 419 ? 11.328 8.047 1.09 1 91.81 419 TYR A N 1
ATOM 3251 C CA . TYR A 1 419 ? 10.781 6.957 1.889 1 91.81 419 TYR A CA 1
ATOM 3252 C C . TYR A 1 419 ? 9.719 6.195 1.112 1 91.81 419 TYR A C 1
ATOM 3254 O O . TYR A 1 419 ? 9.633 4.969 1.201 1 91.81 419 TYR A O 1
ATOM 3262 N N . GLY A 1 420 ? 8.922 6.941 0.36 1 92.56 420 GLY A N 1
ATOM 3263 C CA . GLY A 1 420 ? 7.828 6.355 -0.396 1 92.56 420 GLY A CA 1
ATOM 3264 C C . GLY A 1 420 ? 6.738 7.352 -0.737 1 92.56 420 GLY A C 1
ATOM 3265 O O . GLY A 1 420 ? 6.875 8.547 -0.464 1 92.56 420 GLY A O 1
ATOM 3266 N N . SER A 1 421 ? 5.738 6.863 -1.423 1 95 421 SER A N 1
ATOM 3267 C CA . SER A 1 421 ? 4.609 7.719 -1.775 1 95 421 SER A CA 1
ATOM 3268 C C . SER A 1 421 ? 3.281 7.008 -1.531 1 95 421 SER A C 1
ATOM 3270 O O . SER A 1 421 ? 3.234 5.781 -1.44 1 95 421 SER A O 1
ATOM 3272 N N . GLU A 1 422 ? 2.289 7.773 -1.255 1 95.5 422 GLU A N 1
ATOM 3273 C CA . GLU A 1 422 ? 0.917 7.289 -1.129 1 95.5 422 GLU A CA 1
ATOM 3274 C C . GLU A 1 422 ? -0.025 8.055 -2.055 1 95.5 422 GLU A C 1
ATOM 3276 O O . GLU A 1 422 ? 0.213 9.219 -2.363 1 95.5 422 GLU A O 1
ATOM 3281 N N . ASN A 1 423 ? -1.008 7.355 -2.557 1 92.69 423 ASN A N 1
ATOM 3282 C CA . ASN A 1 423 ? -2.096 7.973 -3.311 1 92.69 423 ASN A CA 1
ATOM 3283 C C . ASN A 1 423 ? -3.422 7.867 -2.564 1 92.69 423 ASN A C 1
ATOM 3285 O O . ASN A 1 423 ? -3.768 6.805 -2.047 1 92.69 423 ASN A O 1
ATOM 3289 N N . TYR A 1 424 ? -4.09 8.977 -2.465 1 91.81 424 TYR A N 1
ATOM 3290 C CA . TYR A 1 424 ? -5.371 8.984 -1.769 1 91.81 424 TYR A CA 1
ATOM 3291 C C . TYR A 1 424 ? -6.242 10.141 -2.234 1 91.81 424 TYR A C 1
ATOM 3293 O O . TYR A 1 424 ? -5.793 11.289 -2.258 1 91.81 424 TYR A O 1
ATOM 3301 N N . LYS A 1 425 ? -7.461 9.867 -2.566 1 87.75 425 LYS A N 1
ATOM 3302 C CA . LYS A 1 425 ? -8.453 10.852 -2.988 1 87.75 425 LYS A CA 1
ATOM 3303 C C . LYS A 1 425 ? -7.852 11.836 -3.99 1 87.75 425 LYS A C 1
ATOM 3305 O O . LYS A 1 425 ? -7.906 13.055 -3.783 1 87.75 425 LYS A O 1
ATOM 3310 N N . ASP A 1 426 ? -7.152 11.398 -5 1 88.44 426 ASP A N 1
ATOM 3311 C CA . ASP A 1 426 ? -6.656 12.117 -6.168 1 88.44 426 ASP A CA 1
ATOM 3312 C C . ASP A 1 426 ? -5.461 12.992 -5.801 1 88.44 426 ASP A C 1
ATOM 3314 O O . ASP A 1 426 ? -5.18 13.984 -6.48 1 88.44 426 ASP A O 1
ATOM 3318 N N . CYS A 1 427 ? -4.902 12.68 -4.707 1 93.88 427 CYS A N 1
ATOM 3319 C CA . CYS A 1 427 ? -3.703 13.391 -4.281 1 93.88 427 CYS A CA 1
ATOM 3320 C C . CYS A 1 427 ? -2.527 12.43 -4.137 1 93.88 427 CYS A C 1
ATOM 3322 O O . CYS A 1 427 ? -2.689 11.32 -3.639 1 93.88 427 CYS A O 1
ATOM 3324 N N . LEU A 1 428 ? -1.414 12.852 -4.668 1 95.94 428 LEU A N 1
ATOM 3325 C CA . LEU A 1 428 ? -0.159 12.133 -4.488 1 95.94 428 LEU A CA 1
ATOM 3326 C C . LEU A 1 428 ? 0.646 12.719 -3.334 1 95.94 428 LEU A C 1
ATOM 3328 O O . LEU A 1 428 ? 0.928 13.922 -3.316 1 95.94 428 LEU A O 1
ATOM 3332 N N . TYR A 1 429 ? 0.952 11.891 -2.35 1 97.62 429 TYR A N 1
ATOM 3333 C CA . TYR A 1 429 ? 1.76 12.273 -1.197 1 97.62 429 TYR A CA 1
ATOM 3334 C C . TYR A 1 429 ? 3.166 11.695 -1.301 1 97.62 429 TYR A C 1
ATOM 3336 O O . TYR A 1 429 ? 3.348 10.477 -1.255 1 97.62 429 TYR A O 1
ATOM 3344 N N . VAL A 1 430 ? 4.121 12.523 -1.468 1 97.62 430 VAL A N 1
ATOM 3345 C CA . VAL A 1 430 ? 5.516 12.102 -1.559 1 97.62 430 VAL A CA 1
ATOM 3346 C C . VAL A 1 430 ? 6.207 12.312 -0.214 1 97.62 430 VAL A C 1
ATOM 3348 O O . VAL A 1 430 ? 6.324 13.445 0.261 1 97.62 430 VAL A O 1
ATOM 3351 N N . CYS A 1 431 ? 6.664 11.234 0.424 1 97 431 CYS A N 1
ATOM 3352 C CA . CYS A 1 431 ? 7.246 11.273 1.76 1 97 431 CYS A CA 1
ATOM 3353 C C . CYS A 1 431 ? 8.766 11.305 1.691 1 97 431 CYS A C 1
ATOM 3355 O O . CYS A 1 431 ? 9.391 10.359 1.21 1 97 431 CYS A O 1
ATOM 3357 N N . LEU A 1 432 ? 9.352 12.352 2.234 1 96.5 432 LEU A N 1
ATOM 3358 C CA . LEU A 1 432 ? 10.789 12.594 2.168 1 96.5 432 LEU A CA 1
ATOM 3359 C C . LEU A 1 432 ? 11.375 12.75 3.566 1 96.5 432 LEU A C 1
ATOM 3361 O O . LEU A 1 432 ? 10.648 13 4.527 1 96.5 432 LEU A O 1
ATOM 3365 N N . ALA A 1 433 ? 12.719 12.57 3.656 1 94.19 433 ALA A N 1
ATOM 3366 C CA . ALA A 1 433 ? 13.414 12.828 4.914 1 94.19 433 ALA A CA 1
ATOM 3367 C C . ALA A 1 433 ? 13.18 14.266 5.383 1 94.19 433 ALA A C 1
ATOM 3369 O O . ALA A 1 433 ? 13.203 15.195 4.574 1 94.19 433 ALA A O 1
ATOM 3370 N N . LEU A 1 434 ? 12.875 14.383 6.676 1 96.25 434 LEU A N 1
ATOM 3371 C CA . LEU A 1 434 ? 12.641 15.703 7.254 1 96.25 434 LEU A CA 1
ATOM 3372 C C . LEU A 1 434 ? 13.961 16.391 7.578 1 96.25 434 LEU A C 1
ATOM 3374 O O . LEU A 1 434 ? 14.836 15.797 8.211 1 96.25 434 LEU A O 1
ATOM 3378 N N . CYS A 1 435 ? 14.164 17.625 7.105 1 96.06 435 CYS A N 1
ATOM 3379 C CA . CYS A 1 435 ? 15.344 18.438 7.395 1 96.06 435 CYS A CA 1
ATOM 3380 C C . CYS A 1 435 ? 14.977 19.656 8.234 1 96.06 435 CYS A C 1
ATOM 3382 O O . CYS A 1 435 ? 13.797 19.906 8.484 1 96.06 435 CYS A O 1
ATOM 3384 N N . GLU A 1 436 ? 15.992 20.391 8.695 1 95.88 436 GLU A N 1
ATOM 3385 C CA . GLU A 1 436 ? 15.789 21.484 9.641 1 95.88 436 GLU A CA 1
ATOM 3386 C C . GLU A 1 436 ? 15.547 22.797 8.914 1 95.88 436 GLU A C 1
ATOM 3388 O O . GLU A 1 436 ? 14.727 23.609 9.344 1 95.88 436 GLU A O 1
ATOM 3393 N N . GLN A 1 437 ? 16.312 22.984 7.922 1 95.81 437 GLN A N 1
ATOM 3394 C CA . GLN A 1 437 ? 16.203 24.266 7.234 1 95.81 437 GLN A CA 1
ATOM 3395 C C . GLN A 1 437 ? 16.812 24.203 5.84 1 95.81 437 GLN A C 1
ATOM 3397 O O . GLN A 1 437 ? 17.516 23.234 5.512 1 95.81 437 GLN A O 1
ATOM 3402 N N . THR A 1 438 ? 16.453 25.188 5.043 1 96.31 438 THR A N 1
ATOM 3403 C CA . THR A 1 438 ? 17.094 25.344 3.738 1 96.31 438 THR A CA 1
ATOM 3404 C C . THR A 1 438 ? 18.391 26.125 3.861 1 96.31 438 THR A C 1
ATOM 3406 O O . THR A 1 438 ? 18.641 26.781 4.879 1 96.31 438 THR A O 1
ATOM 3409 N N . LEU A 1 439 ? 19.219 25.984 2.855 1 96.38 439 LEU A N 1
ATOM 3410 C CA . LEU A 1 439 ? 20.453 26.766 2.822 1 96.38 439 LEU A CA 1
ATOM 3411 C C . LEU A 1 439 ? 20.141 28.266 2.854 1 96.38 439 LEU A C 1
ATOM 3413 O O . LEU A 1 439 ? 20.844 29.031 3.506 1 96.38 439 LEU A O 1
ATOM 3417 N N . GLU A 1 440 ? 19.109 28.688 2.188 1 95.62 440 GLU A N 1
ATOM 3418 C CA . GLU A 1 440 ? 18.688 30.078 2.189 1 95.62 440 GLU A CA 1
ATOM 3419 C C . GLU A 1 440 ? 18.328 30.547 3.596 1 95.62 440 GLU A C 1
ATOM 3421 O O . GLU A 1 440 ? 18.734 31.625 4.023 1 95.62 440 GLU A O 1
ATOM 3426 N N . GLU A 1 441 ? 17.562 29.766 4.277 1 94.31 441 GLU A N 1
ATOM 3427 C CA . GLU A 1 441 ? 17.188 30.094 5.648 1 94.31 441 GLU A CA 1
ATOM 3428 C C . GLU A 1 441 ? 18.406 30.156 6.562 1 94.31 441 GLU A C 1
ATOM 3430 O O . GLU A 1 441 ? 18.453 30.984 7.48 1 94.31 441 GLU A O 1
ATOM 3435 N N . HIS A 1 442 ? 19.328 29.219 6.359 1 93.56 442 HIS A N 1
ATOM 3436 C CA . HIS A 1 442 ? 20.547 29.172 7.16 1 93.56 442 HIS A CA 1
ATOM 3437 C C . HIS A 1 442 ? 21.297 30.5 7.086 1 93.56 442 HIS A C 1
ATOM 3439 O O . HIS A 1 442 ? 21.641 31.078 8.117 1 93.56 442 HIS A O 1
ATOM 3445 N N . PHE A 1 443 ? 21.516 31.016 5.895 1 92.94 443 PHE A N 1
ATOM 3446 C CA . PHE A 1 443 ? 22.281 32.25 5.715 1 92.94 443 PHE A CA 1
ATOM 3447 C C . PHE A 1 443 ? 21.469 33.469 6.137 1 92.94 443 PHE A C 1
ATOM 3449 O O . PHE A 1 443 ? 22.031 34.469 6.551 1 92.94 443 PHE A O 1
ATOM 3456 N N . ALA A 1 444 ? 20.203 33.406 6.074 1 91.69 444 ALA A N 1
ATOM 3457 C CA . ALA A 1 444 ? 19.359 34.5 6.527 1 91.69 444 ALA A CA 1
ATOM 3458 C C . ALA A 1 444 ? 19.422 34.656 8.047 1 91.69 444 ALA A C 1
ATOM 3460 O O . ALA A 1 444 ? 19.312 35.75 8.57 1 91.69 444 ALA A O 1
ATOM 3461 N N . THR A 1 445 ? 19.594 33.594 8.719 1 87 445 THR A N 1
ATOM 3462 C CA . THR A 1 445 ? 19.609 33.594 10.18 1 87 445 THR A CA 1
ATOM 3463 C C . THR A 1 445 ? 21.016 33.906 10.703 1 87 445 THR A C 1
ATOM 3465 O O . THR A 1 445 ? 21.156 34.469 11.789 1 87 445 THR A O 1
ATOM 3468 N N . CYS A 1 446 ? 22.062 33.344 10.094 1 75.06 446 CYS A N 1
ATOM 3469 C CA . CYS A 1 446 ? 23.422 33.469 10.586 1 75.06 446 CYS A CA 1
ATOM 3470 C C . CYS A 1 446 ? 24.016 34.812 10.219 1 75.06 446 CYS A C 1
ATOM 3472 O O . CYS A 1 446 ? 25.203 35.094 10.438 1 75.06 446 CYS A O 1
ATOM 3474 N N . LYS A 1 447 ? 23.312 35.875 9.828 1 60.28 447 LYS A N 1
ATOM 3475 C CA . LYS A 1 447 ? 23.859 37.188 9.469 1 60.28 447 LYS A CA 1
ATOM 3476 C C . LYS A 1 447 ? 24.547 37.844 10.664 1 60.28 447 LYS A C 1
ATOM 3478 O O . LYS A 1 447 ? 23.969 37.969 11.734 1 60.28 447 LYS A O 1
ATOM 3483 N N . GLY A 1 448 ? 26.031 37.75 10.789 1 54.94 448 GLY A N 1
ATOM 3484 C CA . GLY A 1 448 ? 26.844 38.562 11.672 1 54.94 448 GLY A CA 1
ATOM 3485 C C . GLY A 1 448 ? 27.844 37.781 12.477 1 54.94 448 GLY A C 1
ATOM 3486 O O . GLY A 1 448 ? 28.781 38.344 13.055 1 54.94 448 GLY A O 1
ATOM 3487 N N . GLU A 1 449 ? 27.531 36.594 12.992 1 53.31 449 GLU A N 1
ATOM 3488 C CA . GLU A 1 449 ? 28.297 36.094 14.133 1 53.31 449 GLU A CA 1
ATOM 3489 C C . GLU A 1 449 ? 29.422 35.188 13.688 1 53.31 449 GLU A C 1
ATOM 3491 O O . GLU A 1 449 ? 30.109 34.562 14.523 1 53.31 449 GLU A O 1
ATOM 3496 N N . ALA A 1 450 ? 29.625 34.875 12.5 1 52.88 450 ALA A N 1
ATOM 3497 C CA . ALA A 1 450 ? 30.375 33.625 12.32 1 52.88 450 ALA A CA 1
ATOM 3498 C C . ALA A 1 450 ? 31.875 33.906 12.219 1 52.88 450 ALA A C 1
ATOM 3500 O O . ALA A 1 450 ? 32.281 34.875 11.586 1 52.88 450 ALA A O 1
ATOM 3501 N N . VAL A 1 451 ? 32.625 33.156 12.953 1 58.22 451 VAL A N 1
ATOM 3502 C CA . VAL A 1 451 ? 34.062 33.031 12.922 1 58.22 451 VAL A CA 1
ATOM 3503 C C . VAL A 1 451 ? 34.531 32.594 11.531 1 58.22 451 VAL A C 1
ATOM 3505 O O . VAL A 1 451 ? 34 31.641 10.969 1 58.22 451 VAL A O 1
ATOM 3508 N N . GLU A 1 452 ? 35.344 33.281 10.82 1 56.38 452 GLU A N 1
ATOM 3509 C CA . GLU A 1 452 ? 35.812 33.219 9.438 1 56.38 452 GLU A CA 1
ATOM 3510 C C . GLU A 1 452 ? 36.219 31.797 9.062 1 56.38 452 GLU A C 1
ATOM 3512 O O . GLU A 1 452 ? 35.844 31.297 8.008 1 56.38 452 GLU A O 1
ATOM 3517 N N . ASN A 1 453 ? 37 31.078 9.891 1 56.56 453 ASN A N 1
ATOM 3518 C CA . ASN A 1 453 ? 37.562 29.781 9.547 1 56.56 453 ASN A CA 1
ATOM 3519 C C . ASN A 1 453 ? 36.469 28.703 9.492 1 56.56 453 ASN A C 1
ATOM 3521 O O . ASN A 1 453 ? 36.469 27.859 8.586 1 56.56 453 ASN A O 1
ATOM 3525 N N . GLU A 1 454 ? 35.594 28.734 10.352 1 59.88 454 GLU A N 1
ATOM 3526 C CA . GLU A 1 454 ? 34.531 27.719 10.43 1 59.88 454 GLU A CA 1
ATOM 3527 C C . GLU A 1 454 ? 33.562 27.859 9.258 1 59.88 454 GLU A C 1
ATOM 3529 O O . GLU A 1 454 ? 33.062 26.844 8.742 1 59.88 454 GLU A O 1
ATOM 3534 N N . GLU A 1 455 ? 33.594 29 8.789 1 65.38 455 GLU A N 1
ATOM 3535 C CA . GLU A 1 455 ? 32.656 29.266 7.695 1 6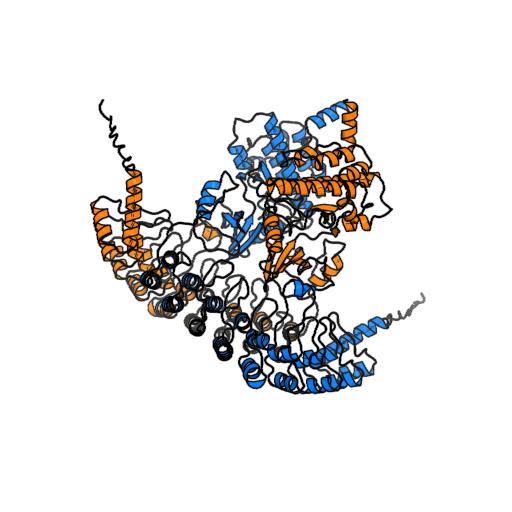5.38 455 GLU A CA 1
ATOM 3536 C C . GLU A 1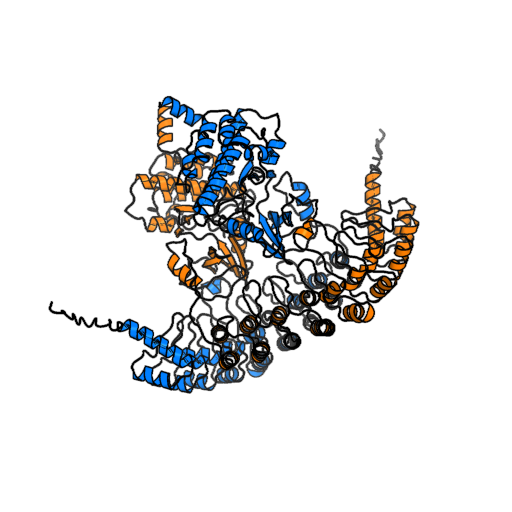 455 ? 33.25 28.797 6.359 1 65.38 455 GLU A C 1
ATOM 3538 O O . GLU A 1 455 ? 32.5 28.344 5.488 1 65.38 455 GLU A O 1
ATOM 3543 N N . ASP A 1 456 ? 34.438 28.797 6.301 1 76.75 456 ASP A N 1
ATOM 3544 C CA . ASP A 1 456 ? 35.062 28.328 5.074 1 76.75 456 ASP A CA 1
ATOM 3545 C C . ASP A 1 456 ? 34.969 26.812 4.941 1 76.75 456 ASP A C 1
ATOM 3547 O O . ASP A 1 456 ? 34.688 26.297 3.855 1 76.75 456 ASP A O 1
ATOM 3551 N N . VAL A 1 457 ? 35 26.25 6.082 1 84.31 457 VAL A N 1
ATOM 3552 C CA . VAL A 1 457 ? 34.875 24.797 6.086 1 84.31 457 VAL A CA 1
ATOM 3553 C C . VAL A 1 457 ? 33.469 24.406 5.734 1 84.31 457 VAL A C 1
ATOM 3555 O O . VAL A 1 457 ? 33.25 23.469 4.965 1 84.31 457 VAL A O 1
ATOM 3558 N N . PHE A 1 458 ? 32.531 25.188 6.27 1 88.06 458 PHE A N 1
ATOM 3559 C CA . PHE A 1 458 ? 31.141 24.922 5.984 1 88.06 458 PHE A CA 1
ATOM 3560 C C . PHE A 1 458 ? 30.844 25.094 4.496 1 88.06 458 PHE A C 1
ATOM 3562 O O . PHE A 1 458 ? 30.172 24.25 3.896 1 88.06 458 PHE A O 1
ATOM 3569 N N . ALA A 1 459 ? 31.328 26.141 4.012 1 89.69 459 ALA A N 1
ATOM 3570 C CA . ALA A 1 459 ? 31.109 26.422 2.594 1 89.69 459 ALA A CA 1
ATOM 3571 C C . ALA A 1 459 ? 31.656 25.297 1.721 1 89.69 459 ALA A C 1
ATOM 3573 O O . ALA A 1 459 ? 31 24.844 0.777 1 89.69 459 ALA A O 1
ATOM 3574 N N . ARG A 1 460 ? 32.781 24.828 2.016 1 91.25 460 ARG A N 1
ATOM 3575 C CA . ARG A 1 460 ? 33.438 23.75 1.257 1 91.25 460 ARG A CA 1
ATOM 3576 C C . ARG A 1 460 ? 32.625 22.453 1.379 1 91.25 460 ARG A C 1
ATOM 3578 O O . ARG A 1 460 ? 32.438 21.75 0.39 1 91.25 460 ARG A O 1
ATOM 3585 N N . ASN A 1 461 ? 32.219 22.219 2.541 1 90.62 461 ASN A N 1
ATOM 3586 C CA . ASN A 1 461 ? 31.469 21 2.775 1 90.62 461 ASN A CA 1
ATOM 3587 C C . ASN A 1 461 ? 30.125 21.016 2.037 1 90.62 461 ASN A C 1
ATOM 3589 O O . ASN A 1 461 ? 29.734 20.016 1.424 1 90.62 461 ASN A O 1
ATOM 3593 N N . VAL A 1 462 ? 29.469 22.125 2.162 1 93.88 462 VAL A N 1
ATOM 3594 C CA . VAL A 1 462 ? 28.172 22.266 1.507 1 93.88 462 VAL A CA 1
ATOM 3595 C C . VAL A 1 462 ? 28.328 22.094 -0.002 1 93.88 462 VAL A C 1
ATOM 3597 O O . VAL A 1 462 ? 27.609 21.328 -0.629 1 93.88 462 VAL A O 1
ATOM 3600 N N . LEU A 1 463 ? 29.281 22.797 -0.516 1 95.12 463 LEU A N 1
ATOM 3601 C CA . LEU A 1 463 ? 29.469 22.781 -1.963 1 95.12 463 LEU A CA 1
ATOM 3602 C C . LEU A 1 463 ? 29.953 21.406 -2.43 1 95.12 463 LEU A C 1
ATOM 3604 O O . LEU A 1 463 ? 29.578 20.938 -3.502 1 95.12 463 LEU A O 1
ATOM 3608 N N . SER A 1 464 ? 30.797 20.812 -1.675 1 93.56 464 SER A N 1
ATOM 3609 C CA . SER A 1 464 ? 31.219 19.453 -2.004 1 93.56 464 SER A CA 1
ATOM 3610 C C . SER A 1 464 ? 30.031 18.516 -2.107 1 93.56 464 SER A C 1
ATOM 3612 O O . SER A 1 464 ? 29.922 17.734 -3.062 1 93.56 464 SER A O 1
ATOM 3614 N N . SER A 1 465 ? 29.141 18.578 -1.179 1 92.88 465 SER A N 1
ATOM 3615 C CA . SER A 1 465 ? 27.953 17.734 -1.168 1 92.88 465 SER A CA 1
ATOM 3616 C C . SER A 1 465 ? 27.047 18.031 -2.361 1 92.88 465 SER A C 1
ATOM 3618 O O . SER A 1 465 ? 26.531 17.125 -3.006 1 92.88 465 SER A O 1
ATOM 3620 N N . VAL A 1 466 ? 26.891 19.281 -2.641 1 96 466 VAL A N 1
ATOM 3621 C CA . VAL A 1 466 ? 26.031 19.688 -3.738 1 96 466 VAL A CA 1
ATOM 3622 C C . VAL A 1 466 ? 26.625 19.219 -5.066 1 96 466 VAL A C 1
ATOM 3624 O O . VAL A 1 466 ? 25.906 18.734 -5.945 1 96 466 VAL A O 1
ATOM 3627 N N . PHE A 1 467 ? 27.969 19.391 -5.223 1 95.25 467 PHE A N 1
ATOM 3628 C CA . PHE A 1 467 ? 28.641 18.938 -6.441 1 95.25 467 PHE A CA 1
ATOM 3629 C C . PHE A 1 467 ? 28.469 17.438 -6.637 1 95.25 467 PHE A C 1
ATOM 3631 O O . PHE A 1 467 ? 28.156 16.984 -7.738 1 95.25 467 PHE A O 1
ATOM 3638 N N . LYS A 1 468 ? 28.641 16.719 -5.59 1 91.69 468 LYS A N 1
ATOM 3639 C CA . LYS A 1 468 ? 28.453 15.273 -5.652 1 91.69 468 LYS A CA 1
ATOM 3640 C C . LYS A 1 468 ? 27.016 14.914 -6.02 1 91.69 468 LYS A C 1
ATOM 3642 O O . LYS A 1 468 ? 26.781 14.008 -6.82 1 91.69 468 LYS A O 1
ATOM 3647 N N . ALA A 1 469 ? 26.094 15.578 -5.395 1 93.81 469 ALA A N 1
ATOM 3648 C CA . ALA A 1 469 ? 24.672 15.336 -5.652 1 93.81 469 ALA A CA 1
ATOM 3649 C C . ALA A 1 469 ? 24.328 15.57 -7.121 1 93.81 469 ALA A C 1
ATOM 3651 O O . ALA A 1 469 ? 23.672 14.742 -7.75 1 93.81 469 ALA A O 1
ATOM 3652 N N . VAL A 1 470 ? 24.766 16.672 -7.641 1 94.94 470 VAL A N 1
ATOM 3653 C CA . VAL A 1 470 ? 24.469 17.031 -9.023 1 94.94 470 VAL A CA 1
ATOM 3654 C C . VAL A 1 470 ? 25.156 16.062 -9.969 1 94.94 470 VAL A C 1
ATOM 3656 O O . VAL A 1 470 ? 24.578 15.656 -10.984 1 94.94 470 VAL A O 1
ATOM 3659 N N . GLU A 1 471 ? 26.359 15.695 -9.656 1 92.25 471 GLU A N 1
ATOM 3660 C CA . GLU A 1 471 ? 27.078 14.711 -10.461 1 92.25 471 GLU A CA 1
ATOM 3661 C C . GLU A 1 471 ? 26.344 13.375 -10.5 1 92.25 471 GLU A C 1
ATOM 3663 O O . GLU A 1 471 ? 26.156 12.797 -11.57 1 92.25 471 GLU A O 1
ATOM 3668 N N . ASN A 1 472 ? 26 12.961 -9.359 1 88.62 472 ASN A N 1
ATOM 3669 C CA . ASN A 1 472 ? 25.25 11.711 -9.273 1 88.62 472 ASN A CA 1
ATOM 3670 C C . ASN A 1 472 ? 23.922 11.797 -10.031 1 88.62 472 ASN A C 1
ATOM 3672 O O . ASN A 1 472 ? 23.516 10.844 -10.688 1 88.62 472 ASN A O 1
ATOM 3676 N N . LEU A 1 473 ? 23.234 12.852 -9.914 1 92.06 473 LEU A N 1
ATOM 3677 C CA . LEU A 1 473 ? 21.969 13.062 -10.609 1 92.06 473 LEU A CA 1
ATOM 3678 C C . LEU A 1 473 ? 22.156 12.969 -12.117 1 92.06 473 LEU A C 1
ATOM 3680 O O . LEU A 1 473 ? 21.375 12.312 -12.805 1 92.06 473 LEU A O 1
ATOM 3684 N N . HIS A 1 474 ? 23.25 13.633 -12.641 1 91.38 474 HIS A N 1
ATOM 3685 C CA . HIS A 1 474 ? 23.516 13.68 -14.078 1 91.38 474 HIS A CA 1
ATOM 3686 C C . HIS A 1 474 ? 23.969 12.32 -14.602 1 91.38 474 HIS A C 1
ATOM 3688 O O . HIS A 1 474 ? 23.469 11.859 -15.633 1 91.38 474 HIS A O 1
ATOM 3694 N N . VAL A 1 475 ? 24.844 11.742 -13.906 1 86.5 475 VAL A N 1
ATOM 3695 C CA . VAL A 1 475 ? 25.562 10.602 -14.469 1 86.5 475 VAL A CA 1
ATOM 3696 C C . VAL A 1 475 ? 24.891 9.297 -14.047 1 86.5 475 VAL A C 1
ATOM 3698 O O . VAL A 1 475 ? 24.656 8.414 -14.875 1 86.5 475 VAL A O 1
ATOM 3701 N N . LEU A 1 476 ? 24.578 9.203 -12.828 1 79.56 476 LEU A N 1
ATOM 3702 C CA . LEU A 1 476 ? 24.078 7.938 -12.32 1 79.56 476 LEU A CA 1
ATOM 3703 C C . LEU A 1 476 ? 22.562 7.836 -12.5 1 79.56 476 LEU A C 1
ATOM 3705 O O . LEU A 1 476 ? 22.047 6.789 -12.898 1 79.56 476 LEU A O 1
ATOM 3709 N N . CYS A 1 477 ? 21.875 8.836 -12.234 1 85.69 477 CYS A N 1
ATOM 3710 C CA . CYS A 1 477 ? 20.422 8.789 -12.281 1 85.69 477 CYS A CA 1
ATOM 3711 C C . CYS A 1 477 ? 19.906 9.164 -13.664 1 85.69 477 CYS A C 1
ATOM 3713 O O . CYS A 1 477 ? 18.766 8.82 -14.023 1 85.69 477 CYS A O 1
ATOM 3715 N N . GLY A 1 478 ? 20.688 9.914 -14.391 1 88.06 478 GLY A N 1
ATOM 3716 C CA . GLY A 1 478 ? 20.297 10.305 -15.734 1 88.06 478 GLY A CA 1
ATOM 3717 C C . GLY A 1 478 ? 19.25 11.414 -15.75 1 88.06 478 GLY A C 1
ATOM 3718 O O . GLY A 1 478 ? 18.344 11.406 -16.594 1 88.06 478 GLY A O 1
ATOM 3719 N N . TYR A 1 479 ? 19.281 12.297 -14.758 1 93.31 479 TYR A N 1
ATOM 3720 C CA . TYR A 1 479 ? 18.359 13.43 -14.688 1 93.31 479 TYR A CA 1
ATOM 3721 C C . TYR A 1 479 ? 19.125 14.742 -14.578 1 93.31 479 TYR A C 1
ATOM 3723 O O . TYR A 1 479 ? 20.297 14.766 -14.195 1 93.31 479 TYR A O 1
ATOM 3731 N N . THR A 1 480 ? 18.547 15.773 -14.984 1 95.31 480 THR A N 1
ATOM 3732 C CA . THR A 1 480 ? 18.969 17.125 -14.672 1 95.31 480 THR A CA 1
ATOM 3733 C C . THR A 1 480 ? 18 17.797 -13.703 1 95.31 480 THR A C 1
ATOM 3735 O O . THR A 1 480 ? 16.812 17.5 -13.703 1 95.31 480 THR A O 1
ATOM 3738 N N . HIS A 1 481 ? 18.484 18.672 -12.867 1 95.81 481 HIS A N 1
ATOM 3739 C CA . HIS A 1 481 ? 17.672 19.234 -11.805 1 95.81 481 HIS A CA 1
ATOM 3740 C C . HIS A 1 481 ? 16.797 20.375 -12.328 1 95.81 481 HIS A C 1
ATOM 3742 O O . HIS A 1 481 ? 15.602 20.438 -12.016 1 95.81 481 HIS A O 1
ATOM 3748 N N . GLN A 1 482 ? 17.312 21.375 -1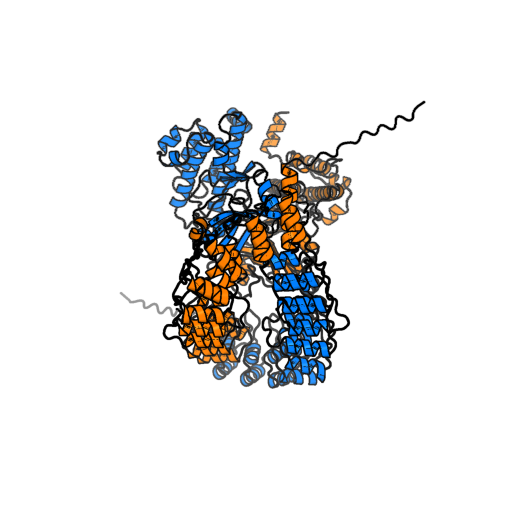3.047 1 95.81 482 GLN A N 1
ATOM 3749 C CA . GLN A 1 482 ? 16.656 22.469 -13.75 1 95.81 482 GLN A CA 1
ATOM 3750 C C . GLN A 1 482 ? 16.188 23.547 -12.781 1 95.81 482 GLN A C 1
ATOM 3752 O O . GLN A 1 482 ? 15.617 24.562 -13.195 1 95.81 482 GLN A O 1
ATOM 3757 N N . ASP A 1 483 ? 16.375 23.438 -11.484 1 96.31 483 ASP A N 1
ATOM 3758 C CA . ASP A 1 483 ? 15.969 24.438 -10.508 1 96.31 483 ASP A CA 1
ATOM 3759 C C . ASP A 1 483 ? 16.906 24.438 -9.297 1 96.31 483 ASP A C 1
ATOM 3761 O O . ASP A 1 483 ? 16.453 24.406 -8.156 1 96.31 483 ASP A O 1
ATOM 3765 N N . LEU A 1 484 ? 18.203 24.406 -9.555 1 96.88 484 LEU A N 1
ATOM 3766 C CA . LEU A 1 484 ? 19.188 24.484 -8.492 1 96.88 484 LEU A CA 1
ATOM 3767 C C . LEU A 1 484 ? 19.203 25.875 -7.859 1 96.88 484 LEU A C 1
ATOM 3769 O O . LEU A 1 484 ? 19.469 26.875 -8.531 1 96.88 484 LEU A O 1
ATOM 3773 N N . CYS A 1 485 ? 18.875 25.984 -6.648 1 97.12 485 CYS A N 1
ATOM 3774 C CA . CYS A 1 485 ? 18.844 27.234 -5.883 1 97.12 485 CYS A CA 1
ATOM 3775 C C . CYS A 1 485 ? 18.953 26.953 -4.391 1 97.12 485 CYS A C 1
ATOM 3777 O O . CYS A 1 485 ? 18.797 25.812 -3.951 1 97.12 485 CYS A O 1
ATOM 3779 N N . PRO A 1 486 ? 19.312 27.906 -3.592 1 97.06 486 PRO A N 1
ATOM 3780 C CA . PRO A 1 486 ? 19.547 27.688 -2.164 1 97.06 486 PRO A CA 1
ATOM 3781 C C . PRO A 1 486 ? 18.344 27.125 -1.432 1 97.06 486 PRO A C 1
ATOM 3783 O O . PRO A 1 486 ? 18.484 26.422 -0.433 1 97.06 486 PRO A O 1
ATOM 3786 N N . GLN A 1 487 ? 17.141 27.391 -1.901 1 95.81 487 GLN A N 1
ATOM 3787 C CA . GLN A 1 487 ? 15.914 26.906 -1.274 1 95.81 487 GLN A CA 1
ATOM 3788 C C . GLN A 1 487 ? 15.773 25.391 -1.434 1 95.81 487 GLN A C 1
ATOM 3790 O O . GLN A 1 487 ? 15.047 24.75 -0.678 1 95.81 487 GLN A O 1
ATOM 3795 N N . ASN A 1 488 ? 16.453 24.844 -2.434 1 97.06 488 ASN A N 1
ATOM 3796 C CA . ASN A 1 488 ? 16.312 23.422 -2.734 1 97.06 488 ASN A CA 1
ATOM 3797 C C . ASN A 1 488 ? 17.5 22.625 -2.213 1 97.06 488 ASN A C 1
ATOM 3799 O O . ASN A 1 488 ? 17.672 21.453 -2.572 1 97.06 488 ASN A O 1
ATOM 3803 N N . ILE A 1 489 ? 18.344 23.281 -1.457 1 97.56 489 ILE A N 1
ATOM 3804 C CA . ILE A 1 489 ? 19.406 22.641 -0.695 1 97.56 489 ILE A CA 1
ATOM 3805 C C . ILE A 1 489 ? 19.031 22.609 0.786 1 97.56 489 ILE A C 1
ATOM 3807 O O . ILE A 1 489 ? 18.828 23.656 1.404 1 97.56 489 ILE A O 1
ATOM 3811 N N . LEU A 1 490 ? 18.953 21.422 1.306 1 96.81 490 LEU A N 1
ATOM 3812 C CA . LEU A 1 490 ? 18.438 21.25 2.66 1 96.81 490 LEU A CA 1
ATOM 3813 C C . LEU A 1 490 ? 19.562 20.875 3.623 1 96.81 490 LEU A C 1
ATOM 3815 O O . LEU A 1 490 ? 20.547 20.25 3.221 1 96.81 490 LEU A O 1
ATOM 3819 N N . ILE A 1 491 ? 19.438 21.266 4.812 1 94.81 491 ILE A N 1
ATOM 3820 C CA . ILE A 1 491 ? 20.359 20.938 5.902 1 94.81 491 ILE A CA 1
ATOM 3821 C C . ILE A 1 491 ? 19.609 20.141 6.969 1 94.81 491 ILE A C 1
ATOM 3823 O O . ILE A 1 491 ? 18.562 20.562 7.461 1 94.81 491 ILE A O 1
ATOM 3827 N N . ASP A 1 492 ? 20.078 19.016 7.324 1 89.94 492 ASP A N 1
ATOM 3828 C CA . ASP A 1 492 ? 19.375 18.156 8.281 1 89.94 492 ASP A CA 1
ATOM 3829 C C . ASP A 1 492 ? 19.844 18.438 9.711 1 89.94 492 ASP A C 1
ATOM 3831 O O . ASP A 1 492 ? 20.562 19.406 9.953 1 89.94 492 ASP A O 1
ATOM 3835 N N . PHE A 1 493 ? 19.406 17.672 10.641 1 86.25 493 PHE A N 1
ATOM 3836 C CA . PHE A 1 493 ? 19.656 17.906 12.055 1 86.25 493 PHE A CA 1
ATOM 3837 C C . PHE A 1 493 ? 21.125 17.641 12.398 1 86.25 493 PHE A C 1
ATOM 3839 O O . PHE A 1 493 ? 21.609 18.109 13.43 1 86.25 493 PHE A O 1
ATOM 3846 N N . LYS A 1 494 ? 21.859 16.891 11.562 1 80.88 494 LYS A N 1
ATOM 3847 C CA . LYS A 1 494 ? 23.281 16.641 11.758 1 80.88 494 LYS A CA 1
ATOM 3848 C C . LYS A 1 494 ? 24.125 17.656 11 1 80.88 494 LYS A C 1
ATOM 3850 O O . LYS A 1 494 ? 25.344 17.484 10.867 1 80.88 494 LYS A O 1
ATOM 3855 N N . ASN A 1 495 ? 23.578 18.578 10.344 1 86.19 495 ASN A N 1
ATOM 3856 C CA . ASN A 1 495 ? 24.203 19.641 9.562 1 86.19 495 ASN A CA 1
ATOM 3857 C C . ASN A 1 495 ? 24.766 19.125 8.242 1 86.19 495 ASN A C 1
ATOM 3859 O O . ASN A 1 495 ? 25.672 19.719 7.668 1 86.19 495 ASN A O 1
ATOM 3863 N N . ALA A 1 496 ? 24.234 17.953 7.91 1 87.56 496 ALA A N 1
ATOM 3864 C CA . ALA A 1 496 ? 24.547 17.453 6.574 1 87.56 496 ALA A CA 1
ATOM 3865 C C . ALA A 1 496 ? 23.656 18.094 5.52 1 87.56 496 ALA A C 1
ATOM 3867 O O . ALA A 1 496 ? 22.5 18.406 5.793 1 87.56 496 ALA A O 1
ATOM 3868 N N . THR A 1 497 ? 24.172 18.25 4.34 1 93.5 497 THR A N 1
ATOM 3869 C CA . THR A 1 497 ? 23.438 18.922 3.275 1 93.5 497 THR A CA 1
ATOM 3870 C C . THR A 1 497 ? 23 17.938 2.209 1 93.5 497 THR A C 1
ATOM 3872 O O . THR A 1 497 ? 23.734 16.984 1.896 1 93.5 497 THR A O 1
ATOM 3875 N N . CYS A 1 498 ? 21.844 18.078 1.675 1 93.88 498 CYS A N 1
ATOM 3876 C CA . CYS A 1 498 ? 21.359 17.25 0.572 1 93.88 498 CYS A CA 1
ATOM 3877 C C . CYS A 1 498 ? 20.562 18.078 -0.416 1 93.88 498 CYS A C 1
ATOM 3879 O O . CYS A 1 498 ? 20.031 19.141 -0.059 1 93.88 498 CYS A O 1
ATOM 3881 N N . LEU A 1 499 ? 20.562 17.688 -1.611 1 96.31 499 LEU A N 1
ATOM 3882 C CA . LEU A 1 499 ? 19.797 18.328 -2.674 1 96.31 499 LEU A CA 1
ATOM 3883 C C . LEU A 1 499 ? 18.375 17.797 -2.727 1 96.31 499 LEU A C 1
ATOM 3885 O O . LEU A 1 499 ? 18.156 16.594 -2.58 1 96.31 499 LEU A O 1
ATOM 3889 N N . ALA A 1 500 ? 17.375 18.688 -2.883 1 95.88 500 ALA A N 1
ATOM 3890 C CA . ALA A 1 500 ? 15.969 18.281 -2.896 1 95.88 500 ALA A CA 1
ATOM 3891 C C . ALA A 1 500 ? 15.195 19 -3.996 1 95.88 500 ALA A C 1
ATOM 3893 O O . ALA A 1 500 ? 15.781 19.75 -4.789 1 95.88 500 ALA A O 1
ATOM 3894 N N . ASP A 1 501 ? 13.922 18.734 -4.066 1 95.62 501 ASP A N 1
ATOM 3895 C CA . ASP A 1 501 ? 12.945 19.359 -4.953 1 95.62 501 ASP A CA 1
ATOM 3896 C C . ASP A 1 501 ? 13.227 19 -6.414 1 95.62 501 ASP A C 1
ATOM 3898 O O . ASP A 1 501 ? 13.836 19.781 -7.141 1 95.62 501 ASP A O 1
ATOM 3902 N N . PHE A 1 502 ? 12.68 18.016 -6.906 1 96.19 502 PHE A N 1
ATOM 3903 C CA . PHE A 1 502 ? 12.938 17.5 -8.242 1 96.19 502 PHE A CA 1
ATOM 3904 C C . PHE A 1 502 ? 11.695 17.625 -9.125 1 96.19 502 PHE A C 1
ATOM 3906 O O . PHE A 1 502 ? 11.531 16.859 -10.078 1 96.19 502 PHE A O 1
ATOM 3913 N N . ASP A 1 503 ? 10.781 18.453 -8.758 1 94.38 503 ASP A N 1
ATOM 3914 C CA . ASP A 1 503 ? 9.508 18.547 -9.469 1 94.38 503 ASP A CA 1
ATOM 3915 C C . ASP A 1 503 ? 9.695 19.172 -10.852 1 94.38 503 ASP A C 1
ATOM 3917 O O . ASP A 1 503 ? 8.805 19.094 -11.703 1 94.38 503 ASP A O 1
ATOM 3921 N N . GLU A 1 504 ? 10.922 19.797 -11.117 1 94.88 504 GLU A N 1
ATOM 3922 C CA . GLU A 1 504 ? 11.219 20.344 -12.438 1 94.88 504 GLU A CA 1
ATOM 3923 C C . GLU A 1 504 ? 12.312 19.547 -13.141 1 94.88 504 GLU A C 1
ATOM 3925 O O . GLU A 1 504 ? 12.805 19.938 -14.195 1 94.88 504 GLU A O 1
ATOM 3930 N N . SER A 1 505 ? 12.703 18.438 -12.523 1 95.12 505 SER A N 1
ATOM 3931 C CA . SER A 1 505 ? 13.766 17.625 -13.094 1 95.12 505 SER A CA 1
ATOM 3932 C C . SER A 1 505 ? 13.344 17.016 -14.422 1 95.12 505 SER A C 1
ATOM 3934 O O . SER A 1 505 ? 12.148 16.859 -14.688 1 95.12 505 SER A O 1
ATOM 3936 N N . VAL A 1 506 ? 14.297 16.766 -15.266 1 93.44 506 VAL A N 1
ATOM 3937 C CA . VAL A 1 506 ? 14.023 16.172 -16.578 1 93.44 506 VAL A CA 1
ATOM 3938 C C . VAL A 1 506 ? 14.977 15.008 -16.828 1 93.44 506 VAL A C 1
ATOM 3940 O O . VAL A 1 506 ? 16.156 15.094 -16.516 1 93.44 506 VAL A O 1
ATOM 3943 N N . LYS A 1 507 ? 14.32 13.922 -17.312 1 91 507 LYS A N 1
ATOM 3944 C CA . LYS A 1 507 ? 15.18 12.828 -17.766 1 91 507 LYS A CA 1
ATOM 3945 C C . LYS A 1 507 ? 16.062 13.266 -18.922 1 91 507 LYS A C 1
ATOM 3947 O O . LYS A 1 507 ? 15.562 13.797 -19.922 1 91 507 LYS A O 1
ATOM 3952 N N . TRP A 1 508 ? 17.297 13.102 -18.75 1 86.75 508 TRP A N 1
ATOM 3953 C CA . TRP A 1 508 ? 18.25 13.633 -19.703 1 86.75 508 TRP A CA 1
ATOM 3954 C C . TRP A 1 508 ? 18.188 12.852 -21.016 1 86.75 508 TRP A C 1
ATOM 3956 O O . TRP A 1 508 ? 18.344 11.633 -21.031 1 86.75 508 TRP A O 1
ATOM 3966 N N . ALA A 1 509 ? 17.844 13.477 -22.094 1 84 509 ALA A N 1
ATOM 3967 C CA . ALA A 1 509 ? 17.703 12.867 -23.422 1 84 509 ALA A CA 1
ATOM 3968 C C . ALA A 1 509 ? 18.953 13.102 -24.266 1 84 509 ALA A C 1
ATOM 3970 O O . ALA A 1 509 ? 18.891 12.984 -25.5 1 84 509 ALA A O 1
ATOM 3971 N N . GLY A 1 510 ? 20.078 13.547 -23.672 1 82 510 GLY A N 1
ATOM 3972 C CA . GLY A 1 510 ? 21.297 13.719 -24.453 1 82 510 GLY A CA 1
ATOM 3973 C C . GLY A 1 510 ? 21.562 15.164 -24.828 1 82 510 GLY A C 1
ATOM 3974 O O . GLY A 1 510 ? 22.609 15.484 -25.391 1 82 510 GLY A O 1
ATOM 3975 N N . GLU A 1 511 ? 20.656 16.125 -24.516 1 84.12 511 GLU A N 1
ATOM 3976 C CA . GLU A 1 511 ? 20.859 17.531 -24.844 1 84.12 511 GLU A CA 1
ATOM 3977 C C . GLU A 1 511 ? 21.797 18.203 -23.828 1 84.12 511 GLU A C 1
ATOM 3979 O O . GLU A 1 511 ? 21.438 18.344 -22.656 1 84.12 511 GLU A O 1
ATOM 3984 N N . PRO A 1 512 ? 22.797 18.719 -24.281 1 88.94 512 PRO A N 1
ATOM 3985 C CA . PRO A 1 512 ? 23.797 19.281 -23.375 1 88.94 512 PRO A CA 1
ATOM 3986 C C . PRO A 1 512 ? 23.297 20.547 -22.672 1 88.94 512 PRO A C 1
ATOM 3988 O O . PRO A 1 512 ? 23.781 20.891 -21.594 1 88.94 512 PRO A O 1
ATOM 3991 N N . GLN A 1 513 ? 22.344 21.234 -23.25 1 90.56 513 GLN A N 1
ATOM 3992 C CA . GLN A 1 513 ? 21.875 22.5 -22.703 1 90.56 513 GLN A CA 1
ATOM 3993 C C . GLN A 1 513 ? 21.281 22.312 -21.312 1 90.56 513 GLN A C 1
ATOM 3995 O O . GLN A 1 513 ? 21.375 23.203 -20.469 1 90.56 513 GLN A O 1
ATOM 4000 N N . GLU A 1 514 ? 20.609 21.266 -21.078 1 91.94 514 GLU A N 1
ATOM 4001 C CA . GLU A 1 514 ? 20 21 -19.781 1 91.94 514 GLU A CA 1
ATOM 4002 C C . GLU A 1 514 ? 21.062 20.859 -18.688 1 91.94 514 GLU A C 1
ATOM 4004 O O . GLU A 1 514 ? 20.891 21.359 -17.578 1 91.94 514 GLU A O 1
ATOM 4009 N N . ILE A 1 515 ? 22.109 20.203 -19.016 1 93.62 515 ILE A N 1
ATOM 4010 C CA . ILE A 1 515 ? 23.219 20.047 -18.078 1 93.62 515 ILE A CA 1
ATOM 4011 C C . ILE A 1 515 ? 23.906 21.391 -17.859 1 93.62 515 ILE A C 1
ATOM 4013 O O . ILE A 1 515 ? 24.25 21.75 -16.734 1 93.62 515 ILE A O 1
ATOM 4017 N N . LYS A 1 516 ? 24.109 22.109 -18.938 1 93.56 516 LYS A N 1
ATOM 4018 C CA . LYS A 1 516 ? 24.75 23.422 -18.859 1 93.56 516 LYS A CA 1
ATOM 4019 C C . LYS A 1 516 ? 23.969 24.359 -17.953 1 93.56 516 LYS A C 1
ATOM 4021 O O . LYS A 1 516 ? 24.547 25.172 -17.234 1 93.56 516 LYS A O 1
ATOM 4026 N N . ARG A 1 517 ? 22.703 24.297 -18 1 94.25 517 ARG A N 1
ATOM 4027 C CA . ARG A 1 517 ? 21.859 25.109 -17.125 1 94.25 517 ARG A CA 1
ATOM 4028 C C . ARG A 1 517 ? 22.125 24.797 -15.656 1 94.25 517 ARG A C 1
ATOM 4030 O O . ARG A 1 517 ? 22.203 25.688 -14.82 1 94.25 517 ARG A O 1
ATOM 4037 N N . ASP A 1 518 ? 22.156 23.516 -15.344 1 96.44 518 ASP A N 1
ATOM 4038 C CA . ASP A 1 518 ? 22.469 23.094 -13.984 1 96.44 518 ASP A CA 1
ATOM 4039 C C . ASP A 1 518 ? 23.844 23.641 -13.562 1 96.44 518 ASP A C 1
ATOM 4041 O O . ASP A 1 518 ? 24 24.109 -12.43 1 96.44 518 ASP A O 1
ATOM 4045 N N . LEU A 1 519 ? 24.828 23.547 -14.477 1 95.56 519 LEU A N 1
ATOM 4046 C CA . LEU A 1 519 ? 26.172 23.984 -14.164 1 95.56 519 LEU A CA 1
ATOM 4047 C C . LEU A 1 519 ? 26.219 25.5 -13.969 1 95.56 519 LEU A C 1
ATOM 4049 O O . LEU A 1 519 ? 26.938 26 -13.102 1 95.56 519 LEU A O 1
ATOM 4053 N N . GLN A 1 520 ? 25.516 26.172 -14.75 1 95.25 520 GLN A N 1
ATOM 4054 C CA . GLN A 1 520 ? 25.406 27.609 -14.586 1 95.25 520 GLN A CA 1
ATOM 4055 C C . GLN A 1 520 ? 24.844 27.969 -13.211 1 95.25 520 GLN A C 1
ATOM 4057 O O . GLN A 1 520 ? 25.375 28.828 -12.516 1 95.25 520 GLN A O 1
ATOM 4062 N N . ALA A 1 521 ? 23.734 27.328 -12.898 1 97.12 521 ALA A N 1
ATOM 4063 C CA . ALA A 1 521 ? 23.125 27.562 -11.594 1 97.12 521 ALA A CA 1
ATOM 4064 C C . ALA A 1 521 ? 24.094 27.219 -10.469 1 97.12 521 ALA A C 1
ATOM 4066 O O . ALA A 1 521 ? 24.109 27.875 -9.43 1 97.12 521 ALA A O 1
ATOM 4067 N N . LEU A 1 522 ? 24.859 26.156 -10.664 1 96.94 522 LEU A N 1
ATOM 4068 C CA . LEU A 1 522 ? 25.859 25.766 -9.68 1 96.94 522 LEU A CA 1
ATOM 4069 C C . LEU A 1 522 ? 26.906 26.859 -9.5 1 96.94 522 LEU A C 1
ATOM 4071 O O . LEU A 1 522 ? 27.391 27.094 -8.383 1 96.94 522 LEU A O 1
ATOM 4075 N N . GLY A 1 523 ? 27.297 27.484 -10.586 1 96.75 523 GLY A N 1
ATOM 4076 C CA . GLY A 1 523 ? 28.203 28.609 -10.492 1 96.75 523 GLY A CA 1
ATOM 4077 C C . GLY A 1 523 ? 27.656 29.75 -9.633 1 96.75 523 GLY A C 1
ATOM 4078 O O . GLY A 1 523 ? 28.391 30.312 -8.82 1 96.75 523 GLY A O 1
ATOM 4079 N N . TRP A 1 524 ? 26.422 30.094 -9.828 1 97.38 524 TRP A N 1
ATOM 4080 C CA . TRP A 1 524 ? 25.766 31.094 -8.992 1 97.38 524 TRP A CA 1
ATOM 4081 C C . TRP A 1 524 ? 25.781 30.656 -7.527 1 97.38 524 TRP A C 1
ATOM 4083 O O . TRP A 1 524 ? 26.016 31.484 -6.637 1 97.38 524 TRP A O 1
ATOM 4093 N N . LEU A 1 525 ? 25.516 29.406 -7.281 1 97.44 525 LEU A N 1
ATOM 4094 C CA . LEU A 1 525 ? 25.438 28.859 -5.93 1 97.44 525 LEU A CA 1
ATOM 4095 C C . LEU A 1 525 ? 26.781 28.953 -5.23 1 97.44 525 LEU A C 1
ATOM 4097 O O . LEU A 1 525 ? 26.859 29.203 -4.027 1 97.44 525 LEU A O 1
ATOM 4101 N N . VAL A 1 526 ? 27.859 28.625 -5.973 1 96.81 526 VAL A N 1
ATOM 4102 C CA . VAL A 1 526 ? 29.188 28.734 -5.402 1 96.81 526 VAL A CA 1
ATOM 4103 C C . VAL A 1 526 ? 29.422 30.141 -4.859 1 96.81 526 VAL A C 1
ATOM 4105 O O . VAL A 1 526 ? 29.828 30.312 -3.709 1 96.81 526 VAL A O 1
ATOM 4108 N N . LEU A 1 527 ? 29.125 31.094 -5.652 1 96.25 527 LEU A N 1
ATOM 4109 C CA . LEU A 1 527 ? 29.312 32.469 -5.215 1 96.25 527 LEU A CA 1
ATOM 4110 C C . LEU A 1 527 ? 28.406 32.812 -4.039 1 96.25 527 LEU A C 1
ATOM 4112 O O . LEU A 1 527 ? 28.828 33.438 -3.078 1 96.25 527 LEU A O 1
ATOM 4116 N N . TYR A 1 528 ? 27.156 32.406 -4.129 1 96.75 528 TYR A N 1
ATOM 4117 C CA . TYR A 1 528 ? 26.188 32.625 -3.072 1 96.75 528 TYR A CA 1
ATOM 4118 C C . TYR A 1 528 ? 26.688 32.094 -1.738 1 96.75 528 TYR A C 1
ATOM 4120 O O . TYR A 1 528 ? 26.578 32.75 -0.711 1 96.75 528 TYR A O 1
ATOM 4128 N N . VAL A 1 529 ? 27.234 30.875 -1.724 1 95.75 529 VAL A N 1
ATOM 4129 C CA . VAL A 1 529 ? 27.672 30.188 -0.509 1 95.75 529 VAL A CA 1
ATOM 4130 C C . VAL A 1 529 ? 28.938 30.859 0.028 1 95.75 529 VAL A C 1
ATOM 4132 O O . VAL A 1 529 ? 29.047 31.094 1.23 1 95.75 529 VAL A O 1
ATOM 4135 N N . VAL A 1 530 ? 29.844 31.125 -0.867 1 93.81 530 VAL A N 1
ATOM 4136 C CA . VAL A 1 530 ? 31.125 31.688 -0.454 1 93.81 530 VAL A CA 1
ATOM 4137 C C . VAL A 1 530 ? 30.906 33.094 0.139 1 93.81 530 VAL A C 1
ATOM 4139 O O . VAL A 1 530 ? 31.609 33.469 1.075 1 93.81 530 VAL A O 1
ATOM 4142 N N . ARG A 1 531 ? 29.938 33.75 -0.367 1 92.88 531 ARG A N 1
ATOM 4143 C CA . ARG A 1 531 ? 29.625 35.094 0.141 1 92.88 531 ARG A CA 1
ATOM 4144 C C . ARG A 1 531 ? 28.609 35 1.281 1 92.88 531 ARG A C 1
ATOM 4146 O O . ARG A 1 531 ? 28.094 36.031 1.725 1 92.88 531 ARG A O 1
ATOM 4153 N N . LYS A 1 532 ? 28.25 33.906 1.649 1 92.5 532 LYS A N 1
ATOM 4154 C CA . LYS A 1 532 ? 27.406 33.625 2.812 1 92.5 532 LYS A CA 1
ATOM 4155 C C . LYS A 1 532 ? 26.047 34.312 2.67 1 92.5 532 LYS A C 1
ATOM 4157 O O . LYS A 1 532 ? 25.547 34.906 3.619 1 92.5 532 LYS A O 1
ATOM 4162 N N . GLY A 1 533 ? 25.578 34.375 1.413 1 91.94 533 GLY A N 1
ATOM 4163 C CA . GLY A 1 533 ? 24.234 34.875 1.153 1 91.94 533 GLY A CA 1
ATOM 4164 C C . GLY A 1 533 ? 24.156 36.375 1.091 1 91.94 533 GLY A C 1
ATOM 4165 O O . GLY A 1 533 ? 23.062 36.938 1.147 1 91.94 533 GLY A O 1
ATOM 4166 N N . GLU A 1 534 ? 25.203 37.031 1.082 1 91.19 534 GLU A N 1
ATOM 4167 C CA . GLU A 1 534 ? 25.219 38.469 1.002 1 91.19 534 GLU A CA 1
ATOM 4168 C C . GLU A 1 534 ? 24.531 38.969 -0.263 1 91.19 534 GLU A C 1
ATOM 4170 O O . GLU A 1 534 ? 23.844 40 -0.244 1 91.19 534 GLU A O 1
ATOM 4175 N N . LEU A 1 535 ? 24.75 38.312 -1.314 1 92.06 535 LEU A N 1
ATOM 4176 C CA . LEU A 1 535 ? 24.062 38.594 -2.568 1 92.06 535 LEU A CA 1
ATOM 4177 C C . LEU A 1 535 ? 22.891 37.625 -2.777 1 92.06 535 LEU A C 1
ATOM 4179 O O . LEU A 1 535 ? 23.078 36.406 -2.85 1 92.06 535 LEU A O 1
ATOM 4183 N N . PRO A 1 536 ? 21.719 38.312 -2.889 1 94.19 536 PRO A N 1
ATOM 4184 C CA . PRO A 1 536 ? 20.594 37.406 -3.139 1 94.19 536 PRO A CA 1
ATOM 4185 C C . PRO A 1 536 ? 20.766 36.594 -4.414 1 94.19 536 PRO A C 1
ATOM 4187 O O . PRO A 1 536 ? 21.266 37.094 -5.418 1 94.19 536 PRO A O 1
ATOM 4190 N N . PHE A 1 537 ? 20.359 35.344 -4.34 1 95.94 537 PHE A N 1
ATOM 4191 C CA . PHE A 1 537 ? 20.547 34.406 -5.434 1 95.94 537 PHE A CA 1
ATOM 4192 C C . PHE A 1 537 ? 19.859 34.906 -6.699 1 95.94 537 PHE A C 1
ATOM 4194 O O . PHE A 1 537 ? 20.391 34.75 -7.801 1 95.94 537 PHE A O 1
ATOM 4201 N N . GLU A 1 538 ? 18.641 35.531 -6.641 1 94.5 538 GLU A N 1
ATOM 4202 C CA . GLU A 1 538 ? 17.875 36.031 -7.781 1 94.5 538 GLU A CA 1
ATOM 4203 C C . GLU A 1 538 ? 18.625 37.156 -8.508 1 94.5 538 GLU A C 1
ATOM 4205 O O . GLU A 1 538 ? 18.5 37.281 -9.727 1 94.5 538 GLU A O 1
ATOM 4210 N N . THR A 1 539 ? 19.344 37.844 -7.738 1 94.75 539 THR A N 1
ATOM 4211 C CA . THR A 1 539 ? 20.141 38.906 -8.336 1 94.75 539 THR A CA 1
ATOM 4212 C C . THR A 1 539 ? 21.281 38.344 -9.164 1 94.75 539 THR A C 1
ATOM 4214 O O . THR A 1 539 ? 21.625 38.875 -10.219 1 94.75 539 THR A O 1
ATOM 4217 N N . LEU A 1 540 ? 21.859 37.281 -8.695 1 95.25 540 LEU A N 1
ATOM 4218 C CA . LEU A 1 540 ? 22.969 36.625 -9.406 1 95.25 540 LEU A CA 1
ATOM 4219 C C . LEU A 1 540 ? 22.5 36.125 -10.766 1 95.25 540 LEU A C 1
ATOM 4221 O O . LEU A 1 540 ? 23.266 36.156 -11.734 1 95.25 540 LEU A O 1
ATOM 4225 N N . LYS A 1 541 ? 21.312 35.719 -10.875 1 93.62 541 LYS A N 1
ATOM 4226 C CA . LYS A 1 541 ? 20.75 35.125 -12.094 1 93.62 541 LYS A CA 1
ATOM 4227 C C . LYS A 1 541 ? 20.625 36.188 -13.188 1 93.62 541 LYS A C 1
ATOM 4229 O O . LYS A 1 541 ? 20.609 35.875 -14.375 1 93.62 541 LYS A O 1
ATOM 4234 N N . THR A 1 542 ? 20.531 37.438 -12.734 1 94.31 542 THR A N 1
ATOM 4235 C CA . THR A 1 542 ? 20.344 38.531 -13.688 1 94.31 542 THR A CA 1
ATOM 4236 C C . THR A 1 542 ? 21.672 39.094 -14.164 1 94.31 542 THR A C 1
ATOM 4238 O O . THR A 1 542 ? 21.719 39.875 -15.109 1 94.31 542 THR A O 1
ATOM 4241 N N . LYS A 1 543 ? 22.766 38.688 -13.586 1 94.25 543 LYS A N 1
ATOM 4242 C CA . LYS A 1 543 ? 24.078 39.188 -13.953 1 94.25 543 LYS A CA 1
ATOM 4243 C C . LYS A 1 543 ? 24.719 38.344 -15.055 1 94.25 543 LYS A C 1
ATOM 4245 O O . LYS A 1 543 ? 24.375 37.156 -15.219 1 94.25 543 LYS A O 1
ATOM 4250 N N . SER A 1 544 ? 25.656 39 -15.75 1 94.19 544 SER A N 1
ATOM 4251 C CA . SER A 1 544 ? 26.406 38.25 -16.75 1 94.19 544 SER A CA 1
ATOM 4252 C C . SER A 1 544 ? 27.438 37.312 -16.094 1 94.19 544 SER A C 1
ATOM 4254 O O . SER A 1 544 ? 27.844 37.562 -14.945 1 94.19 544 SER A O 1
ATOM 4256 N N . ASN A 1 545 ? 27.844 36.312 -16.797 1 94.25 545 ASN A N 1
ATOM 4257 C CA . ASN A 1 545 ? 28.844 35.406 -16.281 1 94.25 545 ASN A CA 1
ATOM 4258 C C . ASN A 1 545 ? 30.109 36.156 -15.844 1 94.25 545 ASN A C 1
ATOM 4260 O O . ASN A 1 545 ? 30.688 35.844 -14.805 1 94.25 545 ASN A O 1
ATOM 4264 N N . GLU A 1 546 ? 30.469 37.125 -16.609 1 93.75 546 GLU A N 1
ATOM 4265 C CA . GLU A 1 546 ? 31.688 37.875 -16.312 1 93.75 546 GLU A CA 1
ATOM 4266 C C . GLU A 1 546 ? 31.531 38.656 -15.008 1 93.75 546 GLU A C 1
ATOM 4268 O O . GLU A 1 546 ? 32.469 38.75 -14.227 1 93.75 546 GLU A O 1
ATOM 4273 N N . GLU A 1 547 ? 30.438 39.188 -14.852 1 94.75 547 GLU A N 1
ATOM 4274 C CA . GLU A 1 547 ? 30.188 39.938 -13.633 1 94.75 547 GLU A CA 1
ATOM 4275 C C . GLU A 1 547 ? 30.25 39.031 -12.406 1 94.75 547 GLU A C 1
ATOM 4277 O O . GLU A 1 547 ? 30.797 39.438 -11.367 1 94.75 547 GLU A O 1
ATOM 4282 N N . VAL A 1 548 ? 29.656 37.875 -12.539 1 95 548 VAL A N 1
ATOM 4283 C CA . VAL A 1 548 ? 29.641 36.938 -11.445 1 95 548 VAL A CA 1
ATOM 4284 C C . VAL A 1 548 ? 31.078 36.5 -11.109 1 95 548 VAL A C 1
ATOM 4286 O O . VAL A 1 548 ? 31.438 36.406 -9.938 1 95 548 VAL A O 1
ATOM 4289 N N . ILE A 1 549 ? 31.891 36.281 -12.078 1 94.94 549 ILE A N 1
ATOM 4290 C C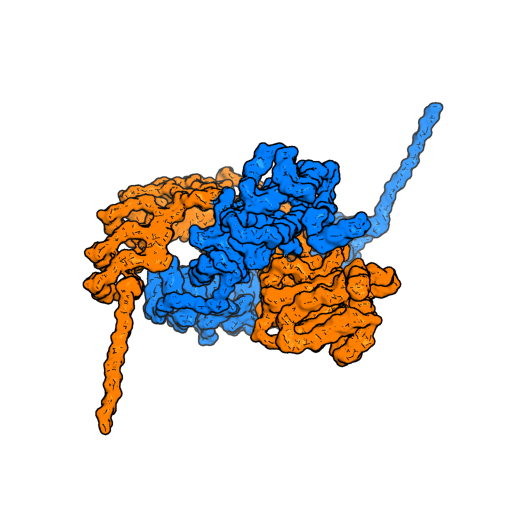A . ILE A 1 549 ? 33.281 35.875 -11.906 1 94.94 549 ILE A CA 1
ATOM 4291 C C . ILE A 1 549 ? 34.031 37 -11.195 1 94.94 549 ILE A C 1
ATOM 4293 O O . ILE A 1 549 ? 34.844 36.75 -10.297 1 94.94 549 ILE A O 1
ATOM 4297 N N . ARG A 1 550 ? 33.719 38.188 -11.445 1 93.38 550 ARG A N 1
ATOM 4298 C CA . ARG A 1 550 ? 34.406 39.344 -10.867 1 93.38 550 ARG A CA 1
ATOM 4299 C C . ARG A 1 550 ? 34.031 39.531 -9.406 1 93.38 550 ARG A C 1
ATOM 4301 O O . ARG A 1 550 ? 34.844 40.062 -8.609 1 93.38 550 ARG A O 1
ATOM 4308 N N . LEU A 1 551 ? 32.906 39.125 -9.125 1 93.69 551 LEU A N 1
ATOM 4309 C CA . LEU A 1 551 ? 32.406 39.312 -7.766 1 93.69 551 LEU A CA 1
ATOM 4310 C C . LEU A 1 551 ? 33 38.25 -6.82 1 93.69 551 LEU A C 1
ATOM 4312 O O . LEU A 1 551 ? 32.812 38.344 -5.605 1 93.69 551 LEU A O 1
ATOM 4316 N N . SER A 1 552 ? 33.719 37.312 -7.332 1 93.38 552 SER A N 1
ATOM 4317 C CA . SER A 1 552 ? 34.344 36.25 -6.52 1 93.38 552 SER A CA 1
ATOM 4318 C C . SER A 1 552 ? 35.438 36.812 -5.629 1 93.38 552 SER A C 1
ATOM 4320 O O . SER A 1 552 ? 36.219 37.656 -6.062 1 93.38 552 SER A O 1
ATOM 4322 N N . PRO A 1 553 ? 35.5 36.438 -4.426 1 90.5 553 PRO A N 1
ATOM 4323 C CA . PRO A 1 553 ? 36.406 37.062 -3.453 1 90.5 553 PRO A CA 1
ATOM 4324 C C . PRO A 1 553 ? 37.844 36.594 -3.615 1 90.5 553 PRO A C 1
ATOM 4326 O O . PRO A 1 553 ? 38.781 37.281 -3.154 1 90.5 553 PRO A O 1
ATOM 4329 N N . ASP A 1 554 ? 38.125 35.375 -4.09 1 91 554 ASP A N 1
ATOM 4330 C CA . ASP A 1 554 ? 39.469 34.844 -4.211 1 91 554 ASP A CA 1
ATOM 4331 C C . ASP A 1 554 ? 39.656 34.125 -5.547 1 91 554 ASP A C 1
ATOM 4333 O O . ASP A 1 554 ? 38.688 33.875 -6.27 1 91 554 ASP A O 1
ATOM 4337 N N . GLU A 1 555 ? 40.875 33.781 -5.859 1 91.69 555 GLU A N 1
ATOM 4338 C CA . GLU A 1 555 ? 41.25 33.219 -7.16 1 91.69 555 GLU A CA 1
ATOM 4339 C C . GLU A 1 555 ? 40.719 31.812 -7.332 1 91.69 555 GLU A C 1
ATOM 4341 O O . GLU A 1 555 ? 40.344 31.406 -8.438 1 91.69 555 GLU A O 1
ATOM 4346 N N . GLU A 1 556 ? 40.719 31.094 -6.328 1 92.25 556 GLU A N 1
ATOM 4347 C CA . GLU A 1 556 ? 40.219 29.719 -6.406 1 92.25 556 GLU A CA 1
ATOM 4348 C C . GLU A 1 556 ? 38.75 29.672 -6.754 1 92.25 556 GLU A C 1
ATOM 4350 O O . GLU A 1 556 ? 38.312 28.875 -7.594 1 92.25 556 GLU A O 1
ATOM 4355 N N . THR A 1 557 ? 38.031 30.5 -6.094 1 94.56 557 THR A N 1
ATOM 4356 C CA . THR A 1 557 ? 36.625 30.578 -6.355 1 94.56 557 THR A CA 1
ATOM 4357 C C . THR A 1 557 ? 36.344 31.047 -7.785 1 94.56 557 THR A C 1
ATOM 4359 O O . THR A 1 557 ? 35.469 30.5 -8.469 1 94.56 557 THR A O 1
ATOM 4362 N N . ARG A 1 558 ? 37.094 32.031 -8.141 1 95.5 558 ARG A N 1
ATOM 4363 C CA . ARG A 1 558 ? 36.969 32.562 -9.492 1 95.5 558 ARG A CA 1
ATOM 4364 C C . ARG A 1 558 ? 37.219 31.484 -10.539 1 95.5 558 ARG A C 1
ATOM 4366 O O . ARG A 1 558 ? 36.438 31.359 -11.492 1 95.5 558 ARG A O 1
ATOM 4373 N N . ASP A 1 559 ? 38.219 30.766 -10.312 1 95 559 ASP A N 1
ATOM 4374 C CA . ASP A 1 559 ? 38.562 29.719 -11.25 1 95 559 ASP A CA 1
ATOM 4375 C C . ASP A 1 559 ? 37.5 28.625 -11.289 1 95 559 ASP A C 1
ATOM 4377 O O . ASP A 1 559 ? 37.188 28.109 -12.359 1 95 559 ASP A O 1
ATOM 4381 N N . LEU A 1 560 ? 37.031 28.219 -10.172 1 95.38 560 LEU A N 1
ATOM 4382 C CA . LEU A 1 560 ? 36 27.188 -10.094 1 95.38 560 LEU A CA 1
ATOM 4383 C C . LEU A 1 560 ? 34.75 27.609 -10.867 1 95.38 560 LEU A C 1
ATOM 4385 O O . LEU A 1 560 ? 34.188 26.828 -11.633 1 95.38 560 LEU A O 1
ATOM 4389 N N . ILE A 1 561 ? 34.312 28.844 -10.695 1 96.81 561 ILE A N 1
ATOM 4390 C CA . ILE A 1 561 ? 33.125 29.359 -11.367 1 96.81 561 ILE A CA 1
ATOM 4391 C C . ILE A 1 561 ? 33.344 29.406 -12.875 1 96.81 561 ILE A C 1
ATOM 4393 O O . ILE A 1 561 ? 32.469 29.062 -13.656 1 96.81 561 ILE A O 1
ATOM 4397 N N . ARG A 1 562 ? 34.531 29.797 -13.25 1 95.12 562 ARG A N 1
ATOM 4398 C CA . ARG A 1 562 ? 34.875 29.828 -14.672 1 95.12 562 ARG A CA 1
ATOM 4399 C C . ARG A 1 562 ? 34.75 28.453 -15.289 1 95.12 562 ARG A C 1
ATOM 4401 O O . ARG A 1 562 ? 34.281 28.297 -16.406 1 95.12 562 ARG A O 1
ATOM 4408 N N . CYS A 1 563 ? 35.25 27.453 -14.562 1 94.12 563 CYS A N 1
ATOM 4409 C CA . CYS A 1 563 ? 35.156 26.078 -15.039 1 94.12 563 CYS A CA 1
ATOM 4410 C C . CYS A 1 563 ? 33.719 25.625 -15.203 1 94.12 563 CYS A C 1
ATOM 4412 O O . CYS A 1 563 ? 33.406 24.859 -16.109 1 94.12 563 CYS A O 1
ATOM 4414 N N . LEU A 1 564 ? 32.875 26.078 -14.352 1 95.44 564 LEU A N 1
ATOM 4415 C CA . LEU A 1 564 ? 31.453 25.703 -14.391 1 95.44 564 LEU A CA 1
ATOM 4416 C C . LEU A 1 564 ? 30.734 26.375 -15.547 1 95.44 564 LEU A C 1
ATOM 4418 O O . LEU A 1 564 ? 29.875 25.781 -16.188 1 95.44 564 LEU A O 1
ATOM 4422 N N . PHE A 1 565 ? 31.078 27.578 -15.859 1 94.19 565 PHE A N 1
ATOM 4423 C CA . PHE A 1 565 ? 30.422 28.375 -16.891 1 94.19 565 PHE A CA 1
ATOM 4424 C C . PHE A 1 565 ? 30.938 27.984 -18.281 1 94.19 565 PHE A C 1
ATOM 4426 O O . PHE A 1 565 ? 30.203 28.109 -19.266 1 94.19 565 PHE A O 1
ATOM 4433 N N . ASN A 1 566 ? 32.125 27.484 -18.297 1 89.38 566 ASN A N 1
ATOM 4434 C CA . ASN A 1 566 ? 32.75 27.172 -19.578 1 89.38 566 ASN A CA 1
ATOM 4435 C C . ASN A 1 566 ? 33.031 25.672 -19.703 1 89.38 566 ASN A C 1
ATOM 4437 O O . ASN A 1 566 ? 34.188 25.25 -19.656 1 89.38 566 ASN A O 1
ATOM 4441 N N . THR A 1 567 ? 32.156 24.75 -19.797 1 82.5 567 THR A N 1
ATOM 4442 C CA . THR A 1 567 ? 32.312 23.297 -19.781 1 82.5 567 THR A CA 1
ATOM 4443 C C . THR A 1 567 ? 32.625 22.781 -21.188 1 82.5 567 THR A C 1
ATOM 4445 O O . THR A 1 567 ? 33.062 21.641 -21.344 1 82.5 567 THR A O 1
ATOM 4448 N N . GLY A 1 568 ? 32.875 23.516 -22.219 1 75.31 568 GLY A N 1
ATOM 4449 C CA . GLY A 1 568 ? 33.062 23 -23.562 1 75.31 568 GLY A CA 1
ATOM 4450 C C . GLY A 1 568 ? 32 21.984 -23.969 1 75.31 568 GLY A C 1
ATOM 4451 O O . GLY A 1 568 ? 30.844 22.078 -23.562 1 75.31 568 GLY A O 1
ATOM 4452 N N . ASP A 1 569 ? 32.406 20.875 -24.781 1 73.56 569 ASP A N 1
ATOM 4453 C CA . ASP A 1 569 ? 31.453 19.938 -25.375 1 73.56 569 ASP A CA 1
ATOM 4454 C C . ASP A 1 569 ? 31.234 18.719 -24.484 1 73.56 569 ASP A C 1
ATOM 4456 O O . ASP A 1 569 ? 30.234 18.016 -24.609 1 73.56 569 ASP A O 1
ATOM 4460 N N . ASN A 1 570 ? 32.156 18.484 -23.625 1 77.12 570 ASN A N 1
ATOM 4461 C CA . ASN A 1 570 ? 32 17.328 -22.75 1 77.12 570 ASN A CA 1
ATOM 4462 C C . ASN A 1 570 ? 31.375 17.688 -21.422 1 77.12 570 ASN A C 1
ATOM 4464 O O . ASN A 1 570 ? 32.094 17.891 -20.422 1 77.12 570 ASN A O 1
ATOM 4468 N N . VAL A 1 571 ? 30.109 17.609 -21.391 1 80.56 571 VAL A N 1
ATOM 4469 C CA . VAL A 1 571 ? 29.391 18.141 -20.234 1 80.56 571 VAL A CA 1
ATOM 4470 C C . VAL A 1 571 ? 29.172 17.031 -19.203 1 80.56 571 VAL A C 1
ATOM 4472 O O . VAL A 1 571 ? 29.125 17.297 -18 1 80.56 571 VAL A O 1
ATOM 4475 N N . GLN A 1 572 ? 29.094 15.797 -19.688 1 77.25 572 GLN A N 1
ATOM 4476 C CA . GLN A 1 572 ? 28.844 14.727 -18.734 1 77.25 572 GLN A CA 1
ATOM 4477 C C . GLN A 1 572 ? 30.109 14.344 -17.984 1 77.25 572 GLN A C 1
ATOM 4479 O O . GLN A 1 572 ? 31.172 14.156 -18.594 1 77.25 572 GLN A O 1
ATOM 4484 N N . GLY A 1 573 ? 30.125 14.32 -16.734 1 79.25 573 GLY A N 1
ATOM 4485 C CA . GLY A 1 573 ? 31.266 13.953 -15.906 1 79.25 573 GLY A CA 1
ATOM 4486 C C . GLY A 1 573 ? 32.156 15.133 -15.578 1 79.25 573 GLY A C 1
ATOM 4487 O O . GLY A 1 573 ? 33.188 14.969 -14.93 1 79.25 573 GLY A O 1
ATOM 4488 N N . HIS A 1 574 ? 31.766 16.281 -16.031 1 83.56 574 HIS A N 1
ATOM 4489 C CA . HIS A 1 574 ? 32.562 17.484 -15.812 1 83.56 574 HIS A CA 1
ATOM 4490 C C . HIS A 1 574 ? 32.75 17.75 -14.328 1 83.56 574 HIS A C 1
ATOM 4492 O O . HIS A 1 574 ? 33.844 18.172 -13.914 1 83.56 574 HIS A O 1
ATOM 4498 N N . LEU A 1 575 ? 31.766 17.406 -13.602 1 88.56 575 LEU A N 1
ATOM 4499 C CA . LEU A 1 575 ? 31.797 17.75 -12.18 1 88.56 575 LEU A CA 1
ATOM 4500 C C . LEU A 1 575 ? 32.719 16.797 -11.414 1 88.56 575 LEU A C 1
ATOM 4502 O O . LEU A 1 575 ? 33.281 17.172 -10.375 1 88.56 575 LEU A O 1
ATOM 4506 N N . ASN A 1 576 ? 32.844 15.625 -11.891 1 85 576 ASN A N 1
ATOM 4507 C CA . ASN A 1 576 ? 33.75 14.68 -11.242 1 85 576 ASN A CA 1
ATOM 4508 C C . ASN A 1 576 ? 35.188 15.211 -11.203 1 85 576 ASN A C 1
ATOM 4510 O O . ASN A 1 576 ? 35.875 15.055 -10.195 1 85 576 ASN A O 1
ATOM 4514 N N . GLY A 1 577 ? 35.625 15.781 -12.234 1 85 577 GLY A N 1
ATOM 4515 C CA . GLY A 1 577 ? 36.938 16.391 -12.289 1 85 577 GLY A CA 1
ATOM 4516 C C . GLY A 1 577 ? 37.094 17.609 -11.391 1 85 577 GLY A C 1
ATOM 4517 O O . GLY A 1 577 ? 38.156 17.828 -10.797 1 85 577 GLY A O 1
ATOM 4518 N N . LEU A 1 578 ? 36.062 18.297 -11.219 1 90.88 578 LEU A N 1
ATOM 4519 C CA . LEU A 1 578 ? 36.094 19.562 -10.477 1 90.88 578 LEU A CA 1
ATOM 4520 C C . LEU A 1 578 ? 36.125 19.297 -8.977 1 90.88 578 LEU A C 1
ATOM 4522 O O . LEU A 1 578 ? 36.438 20.188 -8.195 1 90.88 578 LEU A O 1
ATOM 4526 N N . LEU A 1 579 ? 35.75 18.141 -8.531 1 88.81 579 LEU A N 1
ATOM 4527 C CA . LEU A 1 579 ? 35.812 17.797 -7.117 1 88.81 579 LEU A CA 1
ATOM 4528 C C . LEU A 1 579 ? 37.25 17.75 -6.633 1 88.81 579 LEU A C 1
ATOM 4530 O O . LEU A 1 579 ? 37.531 17.828 -5.434 1 88.81 579 LEU A O 1
ATOM 4534 N N . GLY A 1 580 ? 38.188 17.609 -7.547 1 86.5 580 GLY A N 1
ATOM 4535 C CA . GLY A 1 580 ? 39.594 17.672 -7.242 1 86.5 580 GLY A CA 1
ATOM 4536 C C . GLY A 1 580 ? 40.156 19.078 -7.32 1 86.5 580 GLY A C 1
ATOM 4537 O O . GLY A 1 580 ? 41.344 19.281 -7.082 1 86.5 580 GLY A O 1
ATOM 4538 N N . HIS A 1 581 ? 39.375 20.016 -7.629 1 91 581 HIS A N 1
ATOM 4539 C CA . HIS A 1 581 ? 39.781 21.422 -7.742 1 91 581 HIS A CA 1
ATOM 4540 C C . HIS A 1 581 ? 40.375 21.938 -6.43 1 91 581 HIS A C 1
ATOM 4542 O O . HIS A 1 581 ? 39.906 21.562 -5.352 1 91 581 HIS A O 1
ATOM 4548 N N . PRO A 1 582 ? 41.281 22.812 -6.387 1 89.19 582 PRO A N 1
ATOM 4549 C CA . PRO A 1 582 ? 41.969 23.328 -5.188 1 89.19 582 PRO A CA 1
ATOM 4550 C C . PRO A 1 582 ? 40.969 23.969 -4.199 1 89.19 582 PRO A C 1
ATOM 4552 O O . PRO A 1 582 ? 41.281 24.047 -3.002 1 89.19 582 PRO A O 1
ATOM 4555 N N . PHE A 1 583 ? 39.938 24.422 -4.699 1 91.56 583 PHE A N 1
ATOM 4556 C CA . PHE A 1 583 ? 38.938 25 -3.826 1 91.56 583 PHE A CA 1
ATOM 4557 C C . PHE A 1 583 ? 38.531 24.016 -2.73 1 91.56 583 PHE A C 1
ATOM 4559 O O . PHE A 1 583 ? 38.281 24.406 -1.592 1 91.56 583 PHE A O 1
ATOM 4566 N N . PHE A 1 584 ? 38.469 22.781 -3.021 1 91.19 584 PHE A N 1
ATOM 4567 C CA . PHE A 1 584 ? 37.969 21.766 -2.113 1 91.19 584 PHE A CA 1
ATOM 4568 C C . PHE A 1 584 ? 39.094 21.141 -1.284 1 91.19 584 PHE A C 1
ATOM 4570 O O . PHE A 1 584 ? 38.844 20.266 -0.454 1 91.19 584 PHE A O 1
ATOM 4577 N N . TRP A 1 585 ? 40.25 21.594 -1.501 1 82.88 585 TRP A N 1
ATOM 4578 C CA . TRP A 1 585 ? 41.406 21.047 -0.767 1 82.88 585 TRP A CA 1
ATOM 4579 C C . TRP A 1 585 ? 41.406 21.547 0.673 1 82.88 585 TRP A C 1
ATOM 4581 O O . TRP A 1 585 ? 41.031 22.688 0.941 1 82.88 585 TRP A O 1
ATOM 4591 N N . SER A 1 586 ? 41.844 20.609 1.526 1 77.44 586 SER A N 1
ATOM 4592 C CA . SER A 1 586 ? 42.094 21.062 2.898 1 77.44 586 SER A CA 1
ATOM 4593 C C . SER A 1 586 ? 43.312 21.969 2.99 1 77.44 586 SER A C 1
ATOM 4595 O O . SER A 1 586 ? 44.125 22.016 2.064 1 77.44 586 SER A O 1
ATOM 4597 N N . TRP A 1 587 ? 43.281 22.703 4.074 1 69.69 587 TRP A N 1
ATOM 4598 C CA . TRP A 1 587 ? 44.406 23.594 4.293 1 69.69 587 TRP A CA 1
ATOM 4599 C C . TRP A 1 587 ? 45.719 22.812 4.262 1 69.69 587 TRP A C 1
ATOM 4601 O O . TRP A 1 587 ? 46.719 23.281 3.734 1 69.69 587 TRP A O 1
ATOM 4611 N N . GLU A 1 588 ? 45.625 21.625 4.781 1 65.81 588 GLU A N 1
ATOM 4612 C CA . GLU A 1 588 ? 46.812 20.781 4.84 1 65.81 588 GLU A CA 1
ATOM 4613 C C . GLU A 1 588 ? 47.312 20.406 3.443 1 65.81 588 GLU A C 1
ATOM 4615 O O . GLU A 1 588 ? 48.5 20.453 3.16 1 65.81 588 GLU A O 1
ATOM 4620 N N . LYS A 1 589 ? 46.406 20.141 2.65 1 69.12 589 LYS A N 1
ATOM 4621 C CA . LYS A 1 589 ? 46.75 19.734 1.293 1 69.12 589 LYS A CA 1
ATOM 4622 C C . LYS A 1 589 ? 47.312 20.922 0.49 1 69.12 589 LYS A C 1
ATOM 4624 O O . LYS A 1 589 ? 48.219 20.75 -0.315 1 69.12 589 LYS A O 1
ATOM 4629 N N . LYS A 1 590 ? 46.812 22.062 0.676 1 71.81 590 LYS A N 1
ATOM 4630 C CA . LYS A 1 590 ? 47.281 23.25 -0.022 1 71.81 590 LYS A CA 1
ATOM 4631 C C . LYS A 1 590 ? 48.719 23.578 0.367 1 71.81 590 LYS A C 1
ATOM 4633 O O . LYS A 1 590 ? 49.531 23.953 -0.486 1 71.81 590 LYS A O 1
ATOM 4638 N N . TRP A 1 591 ? 48.844 23.406 1.612 1 63.22 591 TRP A N 1
ATOM 4639 C CA . TRP A 1 591 ? 50.188 23.672 2.117 1 63.22 591 TRP A CA 1
ATOM 4640 C C . TRP A 1 591 ? 51.219 22.688 1.528 1 63.22 591 TRP A C 1
ATOM 4642 O O . TRP A 1 591 ? 52.312 23.062 1.147 1 63.22 591 TRP A O 1
ATOM 4652 N N . LEU A 1 592 ? 50.781 21.516 1.401 1 58.44 592 LEU A N 1
ATOM 4653 C CA . LEU A 1 592 ? 51.656 20.484 0.875 1 58.44 592 LEU A CA 1
ATOM 4654 C C . LEU A 1 592 ? 52 20.75 -0.59 1 58.44 592 LEU A C 1
ATOM 4656 O O . LEU A 1 592 ? 53.125 20.562 -1.018 1 58.44 592 LEU A O 1
ATOM 4660 N N . MET A 1 593 ? 51.062 21.172 -1.191 1 63.38 593 MET A N 1
ATOM 4661 C CA . MET A 1 593 ? 51.281 21.375 -2.621 1 63.38 593 MET A CA 1
ATOM 4662 C C . MET A 1 593 ? 52.094 22.641 -2.869 1 63.38 593 MET A C 1
ATOM 4664 O O . MET A 1 593 ? 52.812 22.719 -3.863 1 63.38 593 MET A O 1
ATOM 4668 N N . GLN A 1 594 ? 51.969 23.578 -2.055 1 56.06 594 GLN A N 1
ATOM 4669 C CA . GLN A 1 594 ? 52.812 24.766 -2.172 1 56.06 594 GLN A CA 1
ATOM 4670 C C . GLN A 1 594 ? 54.281 24.422 -1.938 1 56.06 594 GLN A C 1
ATOM 4672 O O . GLN A 1 594 ? 55.156 25 -2.568 1 56.06 594 GLN A O 1
ATOM 4677 N N . TYR A 1 595 ? 54.406 23.453 -1.124 1 50.44 595 TYR A N 1
ATOM 4678 C CA . TYR A 1 595 ? 55.781 23.062 -0.834 1 50.44 595 TYR A CA 1
ATOM 4679 C C . TYR A 1 595 ? 56.344 22.172 -1.937 1 50.44 595 TYR A C 1
ATOM 4681 O O . TYR A 1 595 ? 57.562 22.141 -2.166 1 50.44 595 TYR A O 1
ATOM 4689 N N . GLU A 1 596 ? 55.531 21.453 -2.457 1 48.28 596 GLU A N 1
ATOM 4690 C CA . GLU A 1 596 ? 56.062 20.609 -3.527 1 48.28 596 GLU A CA 1
ATOM 4691 C C . GLU A 1 596 ? 56.312 21.438 -4.785 1 48.28 596 GLU A C 1
ATOM 4693 O O . GLU A 1 596 ? 57.094 21 -5.664 1 48.28 596 GLU A O 1
ATOM 4698 N N . GLY A 1 597 ? 55.781 22.516 -4.973 1 41.28 597 GLY A N 1
ATOM 4699 C CA . GLY A 1 597 ? 56.188 23.344 -6.102 1 41.28 597 GLY A CA 1
ATOM 4700 C C . GLY A 1 597 ? 57.281 24.344 -5.746 1 41.28 597 GLY A C 1
ATOM 4701 O O . GLY A 1 597 ? 57.406 24.766 -4.594 1 41.28 597 GLY A O 1
ATOM 4702 N N . MET B 1 1 ? 8.75 20.266 78.438 1 21.73 1 MET B N 1
ATOM 4703 C CA . MET B 1 1 ? 8.406 21.297 77.5 1 21.73 1 MET B CA 1
ATOM 4704 C C . MET B 1 1 ? 7.422 20.781 76.438 1 21.73 1 MET B C 1
ATOM 4706 O O . MET B 1 1 ? 7.316 19.562 76.25 1 21.73 1 MET B O 1
ATOM 4710 N N . GLU B 1 2 ? 6.625 21.781 75.75 1 22.36 2 GLU B N 1
ATOM 4711 C CA . GLU B 1 2 ? 5.527 22.078 74.875 1 22.36 2 GLU B CA 1
ATOM 4712 C C . GLU B 1 2 ? 5.824 21.562 73.438 1 22.36 2 GLU B C 1
ATOM 4714 O O . GLU B 1 2 ? 6.914 21.797 72.938 1 22.36 2 GLU B O 1
ATOM 4719 N N . THR B 1 3 ? 5.266 20.422 73.125 1 23.08 3 THR B N 1
ATOM 4720 C CA . THR B 1 3 ? 5.172 19.688 71.875 1 23.08 3 THR B CA 1
ATOM 4721 C C . THR B 1 3 ? 4.734 20.609 70.75 1 23.08 3 THR B C 1
ATOM 4723 O O . THR B 1 3 ? 3.629 21.156 70.75 1 23.08 3 THR B O 1
ATOM 4726 N N . LYS B 1 4 ? 5.711 21.406 70.188 1 27.52 4 LYS B N 1
ATOM 4727 C CA . LYS B 1 4 ? 5.633 22.469 69.188 1 27.52 4 LYS B CA 1
ATOM 4728 C C . LYS B 1 4 ? 4.934 21.969 67.938 1 27.52 4 LYS B C 1
ATOM 4730 O O . LYS B 1 4 ? 5.512 21.203 67.125 1 27.52 4 LYS B O 1
ATOM 4735 N N . SER B 1 5 ? 3.635 21.609 68.062 1 25.67 5 SER B N 1
ATOM 4736 C CA . SER B 1 5 ? 2.873 21.062 66.938 1 25.67 5 SER B CA 1
ATOM 4737 C C . SER B 1 5 ? 2.795 22.062 65.75 1 25.67 5 SER B C 1
ATOM 4739 O O . SER B 1 5 ? 2.189 23.125 65.938 1 25.67 5 SER B O 1
ATOM 4741 N N . PRO B 1 6 ? 3.918 22.406 65.062 1 31.23 6 PRO B N 1
ATOM 4742 C CA . PRO B 1 6 ? 3.85 23.469 64.062 1 31.23 6 PRO B CA 1
ATOM 4743 C C . PRO B 1 6 ? 2.785 23.203 63 1 31.23 6 PRO B C 1
ATOM 4745 O O . PRO B 1 6 ? 2.738 22.109 62.438 1 31.23 6 PRO B O 1
ATOM 4748 N N . ASN B 1 7 ? 1.566 23.609 63.188 1 27 7 ASN B N 1
ATOM 4749 C CA . ASN B 1 7 ? 0.389 23.609 62.344 1 27 7 ASN B CA 1
ATOM 4750 C C . ASN B 1 7 ? 0.657 24.328 61 1 27 7 ASN B C 1
ATOM 4752 O O . ASN B 1 7 ? 0.273 25.484 60.844 1 27 7 ASN B O 1
ATOM 4756 N N . SER B 1 8 ? 1.846 24.406 60.5 1 29.27 8 SER B N 1
ATOM 4757 C CA . SER B 1 8 ? 1.933 25.234 59.312 1 29.27 8 SER B CA 1
ATOM 4758 C C . SER B 1 8 ? 0.963 24.75 58.219 1 29.27 8 SER B C 1
ATOM 4760 O O . SER B 1 8 ? 1.045 23.594 57.781 1 29.27 8 SER B O 1
ATOM 4762 N N . LEU B 1 9 ? -0.284 25.172 58.312 1 30.22 9 LEU B N 1
ATOM 4763 C CA . LEU B 1 9 ? -1.309 25.031 57.281 1 30.22 9 LEU B CA 1
ATOM 4764 C C . LEU B 1 9 ? -0.788 25.484 55.938 1 30.22 9 LEU B C 1
ATOM 4766 O O . LEU B 1 9 ? -0.43 26.656 55.75 1 30.22 9 LEU B O 1
ATOM 4770 N N . GLN B 1 10 ? 0.129 24.75 55.375 1 30.48 10 GLN B N 1
ATOM 4771 C CA . GLN B 1 10 ? 0.503 25 54 1 30.48 10 GLN B CA 1
ATOM 4772 C C . GLN B 1 10 ? -0.726 25.281 53.125 1 30.48 10 GLN B C 1
ATOM 4774 O O . GLN B 1 10 ? -1.643 24.469 53.062 1 30.48 10 GLN B O 1
ATOM 4779 N N . GLU B 1 11 ? -1.134 26.547 53.062 1 30.81 11 GLU B N 1
ATOM 4780 C CA . GLU B 1 11 ? -2.125 27.031 52.125 1 30.81 11 GLU B CA 1
ATOM 4781 C C . GLU B 1 11 ? -1.911 26.406 50.75 1 30.81 11 GLU B C 1
ATOM 4783 O O . GLU B 1 11 ? -0.798 26.422 50.219 1 30.81 11 GLU B O 1
ATOM 4788 N N . SER B 1 12 ? -2.549 25.328 50.438 1 34.12 12 SER B N 1
ATOM 4789 C CA . SER B 1 12 ? -2.592 24.766 49.094 1 34.12 12 SER B CA 1
ATOM 4790 C C . SER B 1 12 ? -2.697 25.875 48.062 1 34.12 12 SER B C 1
ATOM 4792 O O . SER B 1 12 ? -3.484 26.812 48.188 1 34.12 12 SER B O 1
ATOM 4794 N N . PRO B 1 13 ? -1.639 26.156 47.312 1 37.22 13 PRO B N 1
ATOM 4795 C CA . PRO B 1 13 ? -1.688 27.203 46.281 1 37.22 13 PRO B CA 1
ATOM 4796 C C . PRO B 1 13 ? -3.014 27.234 45.531 1 37.22 13 PRO B C 1
ATOM 4798 O O . PRO B 1 13 ? -3.57 26.172 45.219 1 37.22 13 PRO B O 1
ATOM 4801 N N . THR B 1 14 ? -3.947 28.109 45.812 1 38.81 14 THR B N 1
ATOM 4802 C CA . THR B 1 14 ? -5.098 28.453 45 1 38.81 14 THR B CA 1
ATOM 4803 C C . THR B 1 14 ? -4.73 28.422 43.5 1 38.81 14 THR B C 1
ATOM 4805 O O . THR B 1 14 ? -3.764 29.062 43.094 1 38.81 14 THR B O 1
ATOM 4808 N N . PRO B 1 15 ? -5.039 27.312 42.812 1 43.19 15 PRO B N 1
ATOM 4809 C CA . PRO B 1 15 ? -4.711 27.344 41.375 1 43.19 15 PRO B CA 1
ATOM 4810 C C . PRO B 1 15 ? -4.859 28.734 40.781 1 43.19 15 PRO B C 1
ATOM 4812 O O . PRO B 1 15 ? -5.711 29.516 41.188 1 43.19 15 PRO B O 1
ATOM 4815 N N . SER B 1 16 ? -3.916 29.328 40.219 1 44.78 16 SER B N 1
ATOM 4816 C CA . SER B 1 16 ? -3.92 30.625 39.562 1 44.78 16 SER B CA 1
ATOM 4817 C C . SER B 1 16 ? -5.188 30.828 38.75 1 44.78 16 SER B C 1
ATOM 4819 O O . SER B 1 16 ? -5.855 29.859 38.375 1 44.78 16 SER B O 1
ATOM 4821 N N . GLY B 1 17 ? -5.809 32.031 38.75 1 45.59 17 GLY B N 1
ATOM 4822 C CA . GLY B 1 17 ? -6.965 32.469 37.969 1 45.59 17 GLY B CA 1
ATOM 4823 C C . GLY B 1 17 ? -7.059 31.828 36.594 1 45.59 17 GLY B C 1
ATOM 4824 O O . GLY B 1 17 ? -8.148 31.438 36.156 1 45.59 17 GLY B O 1
ATOM 4825 N N . THR B 1 18 ? -5.941 31.703 35.938 1 53.84 18 THR B N 1
ATOM 4826 C CA . THR B 1 18 ? -5.906 31.125 34.594 1 53.84 18 THR B CA 1
ATOM 4827 C C . THR B 1 18 ? -6.109 29.609 34.656 1 53.84 18 THR B C 1
ATOM 4829 O O . THR B 1 18 ? -6.793 29.031 33.812 1 53.84 18 THR B O 1
ATOM 4832 N N . GLU B 1 19 ? -5.465 28.953 35.562 1 56.19 19 GLU B N 1
ATOM 4833 C CA . GLU B 1 19 ? -5.594 27.516 35.719 1 56.19 19 GLU B CA 1
ATOM 4834 C C . GLU B 1 19 ? -7 27.125 36.156 1 56.19 19 GLU B C 1
ATOM 4836 O O . GLU B 1 19 ? -7.539 26.109 35.719 1 56.19 19 GLU B O 1
ATOM 4841 N N . ARG B 1 20 ? -7.598 27.875 37.062 1 59.25 20 ARG B N 1
ATOM 4842 C CA . ARG B 1 20 ? -8.977 27.641 37.469 1 59.25 20 ARG B CA 1
ATOM 4843 C C . ARG B 1 20 ? -9.938 27.781 36.312 1 59.25 20 ARG B C 1
ATOM 4845 O O . ARG B 1 20 ? -10.867 26.984 36.156 1 59.25 20 ARG B O 1
ATOM 4852 N N . THR B 1 21 ? -9.484 28.75 35.469 1 70.06 21 THR B N 1
ATOM 4853 C CA . THR B 1 21 ? -10.336 28.984 34.312 1 70.06 21 THR B CA 1
ATOM 4854 C C . THR B 1 21 ? -10.266 27.797 33.344 1 70.06 21 THR B C 1
ATOM 4856 O O . THR B 1 21 ? -11.297 27.359 32.812 1 70.06 21 THR B O 1
ATOM 4859 N N . LEU B 1 22 ? -9.055 27.234 33.25 1 77.38 22 LEU B N 1
ATOM 4860 C CA . LEU B 1 22 ? -8.914 26.094 32.375 1 77.38 22 LEU B CA 1
ATOM 4861 C C . LEU B 1 22 ? -9.633 24.875 32.938 1 77.38 22 LEU B C 1
ATOM 4863 O O . LEU B 1 22 ? -10.32 24.156 32.188 1 77.38 22 LEU B O 1
ATOM 4867 N N . GLY B 1 23 ? -9.5 24.672 34.156 1 85 23 GLY B N 1
ATOM 4868 C CA . GLY B 1 23 ? -10.18 23.562 34.812 1 85 23 GLY B CA 1
ATOM 4869 C C . GLY B 1 23 ? -11.688 23.656 34.75 1 85 23 GLY B C 1
ATOM 4870 O O . GLY B 1 23 ? -12.367 22.656 34.469 1 85 23 GLY B O 1
ATOM 4871 N N . ASP B 1 24 ? -12.203 24.875 34.969 1 89.25 24 ASP B N 1
ATOM 4872 C CA . ASP B 1 24 ? -13.641 25.094 34.906 1 89.25 24 ASP B CA 1
ATOM 4873 C C . ASP B 1 24 ? -14.18 24.875 33.5 1 89.25 24 ASP B C 1
ATOM 4875 O O . ASP B 1 24 ? -15.273 24.344 33.312 1 89.25 24 ASP B O 1
ATOM 4879 N N . GLY B 1 25 ? -13.414 25.312 32.562 1 90.81 25 GLY B N 1
ATOM 4880 C CA . GLY B 1 25 ? -13.797 25.094 31.172 1 90.81 25 GLY B CA 1
ATOM 4881 C C . GLY B 1 25 ? -13.891 23.625 30.812 1 90.81 25 GLY B C 1
ATOM 4882 O O . GLY B 1 25 ? -14.844 23.203 30.141 1 90.81 25 GLY B O 1
ATOM 4883 N N . ILE B 1 26 ? -12.969 22.891 31.297 1 91.25 26 ILE B N 1
ATOM 4884 C CA . ILE B 1 26 ? -12.93 21.453 31.031 1 91.25 26 ILE B CA 1
ATOM 4885 C C . ILE B 1 26 ? -14.125 20.781 31.703 1 91.25 26 ILE B C 1
ATOM 4887 O O . ILE B 1 26 ? -14.75 19.891 31.125 1 91.25 26 ILE B O 1
ATOM 4891 N N . GLN B 1 27 ? -14.43 21.25 32.844 1 93.12 27 GLN B N 1
ATOM 4892 C CA . GLN B 1 27 ? -15.57 20.703 33.594 1 93.12 27 GLN B CA 1
ATOM 4893 C C . GLN B 1 27 ? -16.875 21.062 32.875 1 93.12 27 GLN B C 1
ATOM 4895 O O . GLN B 1 27 ? -17.828 20.266 32.875 1 93.12 27 GLN B O 1
ATOM 4900 N N . LEU B 1 28 ? -16.969 22.25 32.312 1 95.31 28 LEU B N 1
ATOM 4901 C CA . LEU B 1 28 ? -18.141 22.656 31.562 1 95.31 28 LEU B CA 1
ATOM 4902 C C . LEU B 1 28 ? -18.375 21.703 30.391 1 95.31 28 LEU B C 1
ATOM 4904 O O . LEU B 1 28 ? -19.5 21.281 30.141 1 95.31 28 LEU B O 1
ATOM 4908 N N . LEU B 1 29 ? -17.328 21.438 29.672 1 94.44 29 LEU B N 1
ATOM 4909 C CA . LEU B 1 29 ? -17.406 20.531 28.531 1 94.44 29 LEU B CA 1
ATOM 4910 C C . LEU B 1 29 ? -17.859 19.156 28.969 1 94.44 29 LEU B C 1
ATOM 4912 O O . LEU B 1 29 ? -18.719 18.531 28.312 1 94.44 29 LEU B O 1
ATOM 4916 N N . LYS B 1 30 ? -17.266 18.672 30.031 1 90.69 30 LYS B N 1
ATOM 4917 C CA . LYS B 1 30 ? -17.625 17.359 30.578 1 90.69 30 LYS B CA 1
ATOM 4918 C C . LYS B 1 30 ? -19.109 17.312 30.953 1 90.69 30 LYS B C 1
ATOM 4920 O O . LYS B 1 30 ? -19.797 16.328 30.688 1 90.69 30 LYS B O 1
ATOM 4925 N N . ALA B 1 31 ? -19.547 18.312 31.609 1 94.31 31 ALA B N 1
ATOM 4926 C CA . ALA B 1 31 ? -20.938 18.406 32.031 1 94.31 31 ALA B CA 1
ATOM 4927 C C . ALA B 1 31 ? -21.891 18.312 30.844 1 94.31 31 ALA B C 1
ATOM 4929 O O . ALA B 1 31 ? -22.922 17.641 30.906 1 94.31 31 ALA B O 1
ATOM 4930 N N . VAL B 1 32 ? -21.594 19.016 29.766 1 94.94 32 VAL B N 1
ATOM 4931 C CA . VAL B 1 32 ? -22.422 19.016 28.562 1 94.94 32 VAL B CA 1
ATOM 4932 C C . VAL B 1 32 ? -22.406 17.625 27.938 1 94.94 32 VAL B C 1
ATOM 4934 O O . VAL B 1 32 ? -23.469 17.094 27.578 1 94.94 32 VAL B O 1
ATOM 4937 N N . LYS B 1 33 ? -21.25 17 27.75 1 89.62 33 LYS B N 1
ATOM 4938 C CA . LYS B 1 33 ? -21.094 15.695 27.109 1 89.62 33 LYS B CA 1
ATOM 4939 C C . LYS B 1 33 ? -21.859 14.617 27.891 1 89.62 33 LYS B C 1
ATOM 4941 O O . LYS B 1 33 ? -22.406 13.695 27.281 1 89.62 33 LYS B O 1
ATOM 4946 N N . GLU B 1 34 ? -21.891 14.859 29.203 1 87.25 34 GLU B N 1
ATOM 4947 C CA . GLU B 1 34 ? -22.562 13.875 30.062 1 87.25 34 GLU B CA 1
ATOM 4948 C C . GLU B 1 34 ? -24.047 14.203 30.203 1 87.25 34 GLU B C 1
ATOM 4950 O O . GLU B 1 34 ? -24.797 13.422 30.797 1 87.25 34 GLU B O 1
ATOM 4955 N N . GLY B 1 35 ? -24.5 15.312 29.781 1 90.06 35 GLY B N 1
ATOM 4956 C CA . GLY B 1 35 ? -25.891 15.719 29.875 1 90.06 35 GLY B CA 1
ATOM 4957 C C . GLY B 1 35 ? -26.297 16.156 31.266 1 90.06 35 GLY B C 1
ATOM 4958 O O . GLY B 1 35 ? -27.469 16.062 31.641 1 90.06 35 GLY B O 1
ATOM 4959 N N . ASN B 1 36 ? -25.312 16.531 32.031 1 93.31 36 ASN B N 1
ATOM 4960 C CA . ASN B 1 36 ? -25.562 16.953 33.406 1 93.31 36 ASN B CA 1
ATOM 4961 C C . ASN B 1 36 ? -25.906 18.438 33.5 1 93.31 36 ASN B C 1
ATOM 4963 O O . ASN B 1 36 ? -25.062 19.25 33.844 1 93.31 36 ASN B O 1
ATOM 4967 N N . ILE B 1 37 ? -27.125 18.797 33.312 1 96.12 37 ILE B N 1
ATOM 4968 C CA . ILE B 1 37 ? -27.578 20.188 33.219 1 96.12 37 ILE B CA 1
ATOM 4969 C C . ILE B 1 37 ? -27.422 20.891 34.562 1 96.12 37 ILE B C 1
ATOM 4971 O O . ILE B 1 37 ? -27.125 22.094 34.594 1 96.12 37 ILE B O 1
ATOM 4975 N N . GLU B 1 38 ? -27.594 20.156 35.688 1 96.69 38 GLU B N 1
ATOM 4976 C CA . GLU B 1 38 ? -27.422 20.75 37 1 96.69 38 GLU B CA 1
ATOM 4977 C C . GLU B 1 38 ? -26 21.219 37.219 1 96.69 38 GLU B C 1
ATOM 4979 O O . GLU B 1 38 ? -25.766 22.328 37.688 1 96.69 38 GLU B O 1
ATOM 4984 N N . LEU B 1 39 ? -25.156 20.328 36.906 1 96 39 LEU B N 1
ATOM 4985 C CA . LEU B 1 39 ? -23.75 20.688 37.062 1 96 39 LEU B CA 1
ATOM 4986 C C . LEU B 1 39 ? -23.391 21.844 36.125 1 96 39 LEU B C 1
ATOM 4988 O O . LEU B 1 39 ? -22.625 22.734 36.5 1 96 39 LEU B O 1
ATOM 4992 N N . LEU B 1 40 ? -23.906 21.844 34.906 1 97.06 40 LEU B N 1
ATOM 4993 C CA . LEU B 1 40 ? -23.672 22.906 33.938 1 97.06 40 LEU B CA 1
ATOM 4994 C C . LEU B 1 40 ? -24.109 24.25 34.531 1 97.06 40 LEU B C 1
ATOM 4996 O O . LEU B 1 40 ? -23.359 25.234 34.469 1 97.06 40 LEU B O 1
ATOM 5000 N N . GLN B 1 41 ? -25.266 24.266 35.125 1 97.06 41 GLN B N 1
ATOM 5001 C CA . GLN B 1 41 ? -25.812 25.484 35.719 1 97.06 41 GLN B CA 1
ATOM 5002 C C . GLN B 1 41 ? -24.953 25.984 36.875 1 97.06 41 GLN B C 1
ATOM 5004 O O . GLN B 1 41 ? -24.688 27.172 36.969 1 97.06 41 GLN B O 1
ATOM 5009 N N . GLN B 1 42 ? -24.578 25.078 37.656 1 96.56 42 GLN B N 1
ATOM 5010 C CA . GLN B 1 42 ? -23.734 25.406 38.812 1 96.56 42 GLN B CA 1
ATOM 5011 C C . GLN B 1 42 ? -22.422 26.062 38.375 1 96.56 42 GLN B C 1
ATOM 5013 O O . GLN B 1 42 ? -21.984 27.047 38.969 1 96.56 42 GLN B O 1
ATOM 5018 N N . LEU B 1 43 ? -21.812 25.484 37.375 1 96.56 43 LEU B N 1
ATOM 5019 C CA . LEU B 1 43 ? -20.531 26 36.875 1 96.56 43 LEU B CA 1
ATOM 5020 C C . LEU B 1 43 ? -20.688 27.375 36.25 1 96.56 43 LEU B C 1
ATOM 5022 O O . LEU B 1 43 ? -19.844 28.25 36.469 1 96.56 43 LEU B O 1
ATOM 5026 N N . LEU B 1 44 ? -21.766 27.609 35.562 1 96.5 44 LEU B N 1
ATOM 5027 C CA . LEU B 1 44 ? -22.031 28.906 34.906 1 96.5 44 LEU B CA 1
ATOM 5028 C C . LEU B 1 44 ? -22.312 29.969 35.938 1 96.5 44 LEU B C 1
ATOM 5030 O O . LEU B 1 44 ? -21.844 31.109 35.844 1 96.5 44 LEU B O 1
ATOM 5034 N N . GLU B 1 45 ? -23.078 29.594 37 1 95.69 45 GLU B N 1
ATOM 5035 C CA . GLU B 1 45 ? -23.359 30.531 38.094 1 95.69 45 GLU B CA 1
ATOM 5036 C C . GLU B 1 45 ? -22.094 30.875 38.844 1 95.69 45 GLU B C 1
ATOM 5038 O O . GLU B 1 45 ? -21.969 31.984 39.375 1 95.69 45 GLU B O 1
ATOM 5043 N N . GLY B 1 46 ? -21.266 29.938 38.844 1 93.56 46 GLY B N 1
ATOM 5044 C CA . GLY B 1 46 ? -20 30.156 39.531 1 93.56 46 GLY B CA 1
ATOM 5045 C C . GLY B 1 46 ? -19.016 30.984 38.719 1 93.56 46 GLY B C 1
ATOM 5046 O O . GLY B 1 46 ? -17.938 31.328 39.219 1 93.56 46 GLY B O 1
ATOM 5047 N N . GLY B 1 47 ? -19.312 31.328 37.469 1 92.31 47 GLY B N 1
ATOM 5048 C CA . GLY B 1 47 ? -18.5 32.25 36.688 1 92.31 47 GLY B CA 1
ATOM 5049 C C . GLY B 1 47 ? -17.625 31.547 35.656 1 92.31 47 GLY B C 1
ATOM 5050 O O . GLY B 1 47 ? -16.703 32.156 35.125 1 92.31 47 GLY B O 1
ATOM 5051 N N . ALA B 1 48 ? -17.828 30.297 35.438 1 94.31 48 ALA B N 1
ATOM 5052 C CA . ALA B 1 48 ? -17.047 29.578 34.406 1 94.31 48 ALA B CA 1
ATOM 5053 C C . ALA B 1 48 ? -17.156 30.266 33.062 1 94.31 48 ALA B C 1
ATOM 5055 O O . ALA B 1 48 ? -18.219 30.797 32.719 1 94.31 48 ALA B O 1
ATOM 5056 N N . GLU B 1 49 ? -16.047 30.328 32.312 1 95.38 49 GLU B N 1
ATOM 5057 C CA . GLU B 1 49 ? -16.047 30.938 30.984 1 95.38 49 GLU B CA 1
ATOM 5058 C C . GLU B 1 49 ? -16.906 30.156 30 1 95.38 49 GLU B C 1
ATOM 5060 O O . GLU B 1 49 ? -16.484 29.094 29.5 1 95.38 49 GLU B O 1
ATOM 5065 N N . VAL B 1 50 ? -17.969 30.688 29.625 1 96.44 50 VAL B N 1
ATOM 5066 C CA . VAL B 1 50 ? -18.984 29.969 28.844 1 96.44 50 VAL B CA 1
ATOM 5067 C C . VAL B 1 50 ? -18.453 29.703 27.438 1 96.44 50 VAL B C 1
ATOM 5069 O O . VAL B 1 50 ? -18.828 28.703 26.812 1 96.44 50 VAL B O 1
ATOM 5072 N N . ASN B 1 51 ? -17.547 30.516 26.875 1 97.69 51 ASN B N 1
ATOM 5073 C CA . ASN B 1 51 ? -17.031 30.375 25.516 1 97.69 51 ASN B CA 1
ATOM 5074 C C . ASN B 1 51 ? -15.656 29.703 25.516 1 97.69 51 ASN B C 1
ATOM 5076 O O . ASN B 1 51 ? -14.852 29.922 24.609 1 97.69 51 ASN B O 1
ATOM 5080 N N . PHE B 1 52 ? -15.43 28.922 26.562 1 96.69 52 PHE B N 1
ATOM 5081 C CA . PHE B 1 52 ? -14.203 28.125 26.609 1 96.69 52 PHE B CA 1
ATOM 5082 C C . PHE B 1 52 ? -14.117 27.203 25.406 1 96.69 52 PHE B C 1
ATOM 5084 O O . PHE B 1 52 ? -15.133 26.672 24.953 1 96.69 52 PHE B O 1
ATOM 5091 N N . GLN B 1 53 ? -12.922 27.031 24.812 1 95.69 53 GLN B N 1
ATOM 5092 C CA . GLN B 1 53 ? -12.711 26.109 23.703 1 95.69 53 GLN B CA 1
ATOM 5093 C C . GLN B 1 53 ? -11.562 25.156 23.984 1 95.69 53 GLN B C 1
ATOM 5095 O O . GLN B 1 53 ? -10.539 25.547 24.547 1 95.69 53 GLN B O 1
ATOM 5100 N N . ASP B 1 54 ? -11.766 23.953 23.672 1 90.88 54 ASP B N 1
ATOM 5101 C CA . ASP B 1 54 ? -10.695 22.969 23.812 1 90.88 54 ASP B CA 1
ATOM 5102 C C . ASP B 1 54 ? -9.672 23.109 22.688 1 90.88 54 ASP B C 1
ATOM 5104 O O . ASP B 1 54 ? -9.672 24.094 21.953 1 90.88 54 ASP B O 1
ATOM 5108 N N . GLU B 1 55 ? -8.75 22.172 22.609 1 83.56 55 GLU B N 1
ATOM 5109 C CA . GLU B 1 55 ? -7.625 22.25 21.688 1 83.56 55 GLU B CA 1
ATOM 5110 C C . GLU B 1 55 ? -8.109 22.25 20.234 1 83.56 55 GLU B C 1
ATOM 5112 O O . GLU B 1 55 ? -7.402 22.734 19.344 1 83.56 55 GLU B O 1
ATOM 5117 N N . TRP B 1 56 ? -9.352 21.781 20.016 1 89.12 56 TRP B N 1
ATOM 5118 C CA . TRP B 1 56 ? -9.875 21.703 18.656 1 89.12 56 TRP B CA 1
ATOM 5119 C C . TRP B 1 56 ? -10.93 22.766 18.406 1 89.12 56 TRP B C 1
ATOM 5121 O O . TRP B 1 56 ? -11.586 22.781 17.359 1 89.12 56 TRP B O 1
ATOM 5131 N N . GLY B 1 57 ? -11.102 23.594 19.375 1 93.5 57 GLY B N 1
ATOM 5132 C CA . GLY B 1 57 ? -11.992 24.734 19.219 1 93.5 57 GLY B CA 1
ATOM 5133 C C . GLY B 1 57 ? -13.43 24.438 19.594 1 93.5 57 GLY B C 1
ATOM 5134 O O . GLY B 1 57 ? -14.328 25.25 19.359 1 93.5 57 GLY B O 1
ATOM 5135 N N . TRP B 1 58 ? -13.641 23.281 20.156 1 95.88 58 TRP B N 1
ATOM 5136 C CA . TRP B 1 58 ? -14.992 22.938 20.562 1 95.88 58 TRP B CA 1
ATOM 5137 C C . TRP B 1 58 ? -15.375 23.656 21.859 1 95.88 58 TRP B C 1
ATOM 5139 O O . TRP B 1 58 ? -14.648 23.578 22.844 1 95.88 58 TRP B O 1
ATOM 5149 N N . SER B 1 59 ? -16.422 24.328 21.875 1 97.56 59 SER B N 1
ATOM 5150 C CA . SER B 1 59 ? -17 24.984 23.062 1 97.56 59 SER B CA 1
ATOM 5151 C C . SER B 1 59 ? -18.141 24.156 23.641 1 97.56 59 SER B C 1
ATOM 5153 O O . SER B 1 59 ? -18.625 23.219 23.016 1 97.56 59 SER B O 1
ATOM 5155 N N . PRO B 1 60 ? -18.531 24.469 24.844 1 97.62 60 PRO B N 1
ATOM 5156 C CA . PRO B 1 60 ? -19.719 23.797 25.391 1 97.62 60 PRO B CA 1
ATOM 5157 C C . PRO B 1 60 ? -20.938 23.906 24.484 1 97.62 60 PRO B C 1
ATOM 5159 O O . PRO B 1 60 ? -21.703 22.953 24.359 1 97.62 60 PRO B O 1
ATOM 5162 N N . LEU B 1 61 ? -21.109 25.047 23.828 1 98.44 61 LEU B N 1
ATOM 5163 C CA . LEU B 1 61 ? -22.234 25.219 22.938 1 98.44 61 LEU B CA 1
ATOM 5164 C C . LEU B 1 61 ? -22.172 24.234 21.766 1 98.44 61 LEU B C 1
ATOM 5166 O O . LEU B 1 61 ? -23.156 23.578 21.422 1 98.44 61 LEU B O 1
ATOM 5170 N N . HIS B 1 62 ? -20.984 24.156 21.078 1 98.12 62 HIS B N 1
ATOM 5171 C CA . HIS B 1 62 ? -20.812 23.188 20.016 1 98.12 62 HIS B CA 1
ATOM 5172 C C . HIS B 1 62 ? -21.203 21.781 20.469 1 98.12 62 HIS B C 1
ATOM 5174 O O . HIS B 1 62 ? -21.922 21.078 19.766 1 98.12 62 HIS B O 1
ATOM 5180 N N . ASN B 1 63 ? -20.703 21.391 21.625 1 96.12 63 ASN B N 1
ATOM 5181 C CA . ASN B 1 63 ? -20.953 20.062 22.172 1 96.12 63 ASN B CA 1
ATOM 5182 C C . ASN B 1 63 ? -22.422 19.844 22.469 1 96.12 63 ASN B C 1
ATOM 5184 O O . ASN B 1 63 ? -22.969 18.766 22.219 1 96.12 63 ASN B O 1
ATOM 5188 N N . ALA B 1 64 ? -23.031 20.781 23.047 1 97.31 64 ALA B N 1
ATOM 5189 C CA . ALA B 1 64 ? -24.453 20.688 23.359 1 97.31 64 ALA B CA 1
ATOM 5190 C C . ALA B 1 64 ? -25.281 20.469 22.094 1 97.31 64 ALA B C 1
ATOM 5192 O O . ALA B 1 64 ? -26.25 19.703 22.094 1 97.31 64 ALA B O 1
ATOM 5193 N N . VAL B 1 65 ? -24.938 21.188 21.031 1 97.88 65 VAL B N 1
ATOM 5194 C CA . VAL B 1 65 ? -25.641 21.047 19.766 1 97.88 65 VAL B CA 1
ATOM 5195 C C . VAL B 1 65 ? -25.422 19.641 19.203 1 97.88 65 VAL B C 1
ATOM 5197 O O . VAL B 1 65 ? -26.375 19 18.75 1 97.88 65 VAL B O 1
ATOM 5200 N N . GLN B 1 66 ? -24.156 19.172 19.188 1 96 66 GLN B N 1
ATOM 5201 C CA . GLN B 1 66 ? -23.844 17.844 18.672 1 96 66 GLN B CA 1
ATOM 5202 C C . GLN B 1 66 ? -24.672 16.766 19.391 1 96 66 GLN B C 1
ATOM 5204 O O . GLN B 1 66 ? -25.094 15.789 18.766 1 96 66 GLN B O 1
ATOM 5209 N N . CYS B 1 67 ? -24.922 17.031 20.688 1 92 67 CYS B N 1
ATOM 5210 C CA . CYS B 1 67 ? -25.641 16.062 21.5 1 92 67 CYS B CA 1
ATOM 5211 C C . CYS B 1 67 ? -27.156 16.281 21.406 1 92 67 CYS B C 1
ATOM 5213 O O . CYS B 1 67 ? -27.938 15.578 22.047 1 92 67 CYS B O 1
ATOM 5215 N N . CYS B 1 68 ? -27.578 17.25 20.719 1 92.88 68 CYS B N 1
ATOM 5216 C CA . CYS B 1 68 ? -28.984 17.578 20.516 1 92.88 68 CYS B CA 1
ATOM 5217 C C . CYS B 1 68 ? -29.672 17.875 21.844 1 92.88 68 CYS B C 1
ATOM 5219 O O . CYS B 1 68 ? -30.797 17.422 22.078 1 92.88 68 CYS B O 1
ATOM 5221 N N . GLN B 1 69 ? -28.938 18.578 22.672 1 93.25 69 GLN B N 1
ATOM 5222 C CA . GLN B 1 69 ? -29.484 18.953 23.969 1 93.25 69 GLN B CA 1
ATOM 5223 C C . GLN B 1 69 ? -30 20.391 23.938 1 93.25 69 GLN B C 1
ATOM 5225 O O . GLN B 1 69 ? -29.312 21.312 24.375 1 93.25 69 GLN B O 1
ATOM 5230 N N . GLU B 1 70 ? -31.188 20.594 23.625 1 96.25 70 GLU B N 1
ATOM 5231 C CA . GLU B 1 70 ? -31.766 21.906 23.406 1 96.25 70 GLU B CA 1
ATOM 5232 C C . GLU B 1 70 ? -31.797 22.719 24.688 1 96.25 70 GLU B C 1
ATOM 5234 O O . GLU B 1 70 ? -31.562 23.938 24.688 1 96.25 70 GLU B O 1
ATOM 5239 N N . ASP B 1 71 ? -32.062 22 25.797 1 96.94 71 ASP B N 1
ATOM 5240 C CA . ASP B 1 71 ? -32.125 22.688 27.094 1 96.94 71 ASP B CA 1
ATOM 5241 C C . ASP B 1 71 ? -30.75 23.25 27.469 1 96.94 71 ASP B C 1
ATOM 5243 O O . ASP B 1 71 ? -30.641 24.375 27.969 1 96.94 71 ASP B O 1
ATOM 5247 N N . MET B 1 72 ? -29.797 22.531 27.234 1 97.75 72 MET B N 1
ATOM 5248 C CA . MET B 1 72 ? -28.438 22.984 27.562 1 97.75 72 MET B CA 1
ATOM 5249 C C . MET B 1 72 ? -28 24.109 26.625 1 97.75 72 MET B C 1
ATOM 5251 O O . MET B 1 72 ? -27.312 25.031 27.047 1 97.75 72 MET B O 1
ATOM 5255 N N . VAL B 1 73 ? -28.406 24.016 25.359 1 98.44 73 VAL B N 1
ATOM 5256 C CA . VAL B 1 73 ? -28.109 25.062 24.391 1 98.44 73 VAL B CA 1
ATOM 5257 C C . VAL B 1 73 ? -28.703 26.391 24.875 1 98.44 73 VAL B C 1
ATOM 5259 O O . VAL B 1 73 ? -28 27.406 24.922 1 98.44 73 VAL B O 1
ATOM 5262 N N . ASN B 1 74 ? -29.953 26.328 25.312 1 97.94 74 ASN B N 1
ATOM 5263 C CA . ASN B 1 74 ? -30.625 27.531 25.781 1 97.94 74 ASN B CA 1
ATOM 5264 C C . ASN B 1 74 ? -29.953 28.094 27.047 1 97.94 74 ASN B C 1
ATOM 5266 O O . ASN B 1 74 ? -29.812 29.312 27.188 1 97.94 74 ASN B O 1
ATOM 5270 N N . LEU B 1 75 ? -29.609 27.203 27.875 1 98.06 75 LEU B N 1
ATOM 5271 C CA . LEU B 1 75 ? -28.938 27.625 29.109 1 98.06 75 LEU B CA 1
ATOM 5272 C C . LEU B 1 75 ? -27.625 28.312 28.797 1 98.06 75 LEU B C 1
ATOM 5274 O O . LEU B 1 75 ? -27.328 29.375 29.359 1 98.06 75 LEU B O 1
ATOM 5278 N N . LEU B 1 76 ? -26.844 27.75 27.938 1 98.44 76 LEU B N 1
ATOM 5279 C CA . LEU B 1 76 ? -25.547 28.312 27.562 1 98.44 76 LEU B CA 1
ATOM 5280 C C . LEU B 1 76 ? -25.719 29.688 26.906 1 98.44 76 LEU B C 1
ATOM 5282 O O . LEU B 1 76 ? -24.984 30.625 27.219 1 98.44 76 LEU B O 1
ATOM 5286 N N . LEU B 1 77 ? -26.688 29.828 26.031 1 98.19 77 LEU B N 1
ATOM 5287 C CA . LEU B 1 77 ? -26.969 31.094 25.375 1 98.19 77 LEU B CA 1
ATOM 5288 C C . LEU B 1 77 ? -27.391 32.156 26.391 1 98.19 77 LEU B C 1
ATOM 5290 O O . LEU B 1 77 ? -27.016 33.312 26.266 1 98.19 77 LEU B O 1
ATOM 5294 N N . HIS B 1 78 ? -28.156 31.719 27.359 1 97.56 78 HIS B N 1
ATOM 5295 C CA . HIS B 1 78 ? -28.609 32.625 28.422 1 97.56 78 HIS B CA 1
ATOM 5296 C C . HIS B 1 78 ? -27.422 33.188 29.188 1 97.56 78 HIS B C 1
ATOM 5298 O O . HIS B 1 78 ? -27.469 34.344 29.609 1 97.56 78 HIS B O 1
ATOM 5304 N N . TYR B 1 79 ? -26.469 32.438 29.312 1 97.5 79 TYR B N 1
ATOM 5305 C CA . TYR B 1 79 ? -25.312 32.875 30.078 1 97.5 79 TYR B CA 1
ATOM 5306 C C . TYR B 1 79 ? -24.25 33.5 29.172 1 97.5 79 TYR B C 1
ATOM 5308 O O . TYR B 1 79 ? -23.109 33.719 29.594 1 97.5 79 TYR B O 1
ATOM 5316 N N . GLY B 1 80 ? -24.594 33.719 27.891 1 97.06 80 GLY B N 1
ATOM 5317 C CA . GLY B 1 80 ? -23.75 34.562 27.062 1 97.06 80 GLY B CA 1
ATOM 5318 C C . GLY B 1 80 ? -22.938 33.781 26.047 1 97.06 80 GLY B C 1
ATOM 5319 O O . GLY B 1 80 ? -21.969 34.312 25.484 1 97.06 80 GLY B O 1
ATOM 5320 N N . ALA B 1 81 ? -23.203 32.531 25.812 1 98.19 81 ALA B N 1
ATOM 5321 C CA . ALA B 1 81 ? -22.484 31.797 24.781 1 98.19 81 ALA B CA 1
ATOM 5322 C C . ALA B 1 81 ? -22.672 32.469 23.406 1 98.19 81 ALA B C 1
ATOM 5324 O O . ALA B 1 81 ? -23.766 32.938 23.094 1 98.19 81 ALA B O 1
ATOM 5325 N N . ASP B 1 82 ? -21.594 32.594 22.625 1 98.31 82 ASP B N 1
ATOM 5326 C CA . ASP B 1 82 ? -21.641 33.156 21.281 1 98.31 82 ASP B CA 1
ATOM 5327 C C . ASP B 1 82 ? -22.25 32.188 20.281 1 98.31 82 ASP B C 1
ATOM 5329 O O . ASP B 1 82 ? -21.641 31.141 19.984 1 98.31 82 ASP B O 1
ATOM 5333 N N . PRO B 1 83 ? -23.375 32.469 19.766 1 98.19 83 PRO B N 1
ATOM 5334 C CA . PRO B 1 83 ? -24.047 31.531 18.859 1 98.19 83 PRO B CA 1
ATOM 5335 C C . PRO B 1 83 ? -23.312 31.344 17.531 1 98.19 83 PRO B C 1
ATOM 5337 O O . PRO B 1 83 ? -23.625 30.422 16.781 1 98.19 83 PRO B O 1
ATOM 5340 N N . CYS B 1 84 ? -22.359 32.219 17.219 1 98 84 CYS B N 1
ATOM 5341 C CA . CYS B 1 84 ? -21.641 32.125 15.945 1 98 84 CYS B CA 1
ATOM 5342 C C . CYS B 1 84 ? -20.188 31.734 16.141 1 98 84 CYS B C 1
ATOM 5344 O O . CYS B 1 84 ? -19.375 31.859 15.234 1 98 84 CYS B O 1
ATOM 5346 N N . LEU B 1 85 ? -19.922 31.219 17.312 1 98 85 LEU B N 1
ATOM 5347 C CA . LEU B 1 85 ? -18.547 30.844 17.625 1 98 85 LEU B CA 1
ATOM 5348 C C . LEU B 1 85 ? -18.047 29.734 16.703 1 98 85 LEU B C 1
ATOM 5350 O O . LEU B 1 85 ? -18.734 28.734 16.516 1 98 85 LEU B O 1
ATOM 5354 N N . LYS B 1 86 ? -16.875 29.969 16.062 1 97.75 86 LYS B N 1
ATOM 5355 C CA . LYS B 1 86 ? -16.281 28.984 15.148 1 97.75 86 LYS B CA 1
ATOM 5356 C C . LYS B 1 86 ? -15.312 28.078 15.883 1 97.75 86 LYS B C 1
ATOM 5358 O O . LYS B 1 86 ? -14.562 28.547 16.75 1 97.75 86 LYS B O 1
ATOM 5363 N N . LYS B 1 87 ? -15.336 26.875 15.555 1 95.62 87 LYS B N 1
ATOM 5364 C CA . LYS B 1 87 ? -14.266 25.984 16.016 1 95.62 87 LYS B CA 1
ATOM 5365 C C . LYS B 1 87 ? -13.078 26.031 15.047 1 95.62 87 LYS B C 1
ATOM 5367 O O . LYS B 1 87 ? -13.008 26.891 14.172 1 95.62 87 LYS B O 1
ATOM 5372 N N . LYS B 1 88 ? -12.133 25.141 15.219 1 91.94 88 LYS B N 1
ATOM 5373 C CA . LYS B 1 88 ? -10.875 25.25 14.484 1 91.94 88 LYS B CA 1
ATOM 5374 C C . LYS B 1 88 ? -11.102 25.078 12.984 1 91.94 88 LYS B C 1
ATOM 5376 O O . LYS B 1 88 ? -10.453 25.75 12.172 1 91.94 88 LYS B O 1
ATOM 5381 N N . ASN B 1 89 ? -11.984 24.203 12.625 1 91.88 89 ASN B N 1
ATOM 5382 C CA . ASN B 1 89 ? -12.266 24.031 11.203 1 91.88 89 ASN B CA 1
ATOM 5383 C C . ASN B 1 89 ? -13.312 25.031 10.711 1 91.88 89 ASN B C 1
ATOM 5385 O O . ASN B 1 89 ? -13.883 24.859 9.641 1 91.88 89 ASN B O 1
ATOM 5389 N N . GLU B 1 90 ? -13.75 25.953 11.617 1 95.62 90 GLU B N 1
ATOM 5390 C CA . GLU B 1 90 ? -14.594 27.109 11.32 1 95.62 90 GLU B CA 1
ATOM 5391 C C . GLU B 1 90 ? -16.062 26.719 11.258 1 95.62 90 GLU B C 1
ATOM 5393 O O . GLU B 1 90 ? -16.906 27.5 10.812 1 95.62 90 GLU B O 1
ATOM 5398 N N . ALA B 1 91 ? -16.344 25.484 11.633 1 97.69 91 ALA B N 1
ATOM 5399 C CA . ALA B 1 91 ? -17.75 25.141 11.734 1 97.69 91 ALA B CA 1
ATOM 5400 C C . ALA B 1 91 ? -18.422 25.859 12.898 1 97.69 91 ALA B C 1
ATOM 5402 O O . ALA B 1 91 ? -17.828 25.984 13.977 1 97.69 91 ALA B O 1
ATOM 5403 N N . THR B 1 92 ? -19.562 26.406 12.688 1 98.62 92 THR B N 1
ATOM 5404 C CA . THR B 1 92 ? -20.359 27.062 13.711 1 98.62 92 THR B CA 1
ATOM 5405 C C . THR B 1 92 ? -21.391 26.094 14.297 1 98.62 92 THR B C 1
ATOM 5407 O O . THR B 1 92 ? -21.609 25.016 13.75 1 98.62 92 THR B O 1
ATOM 5410 N N . PRO B 1 93 ? -21.984 26.469 15.453 1 98.69 93 PRO B N 1
ATOM 5411 C CA . PRO B 1 93 ? -23.078 25.641 15.977 1 98.69 93 PRO B CA 1
ATOM 5412 C C . PRO B 1 93 ? -24.188 25.422 14.961 1 98.69 93 PRO B C 1
ATOM 5414 O O . PRO B 1 93 ? -24.812 24.344 14.938 1 98.69 93 PRO B O 1
ATOM 5417 N N . PHE B 1 94 ? -24.453 26.469 14.062 1 98.69 94 PHE B N 1
ATOM 5418 C CA . PHE B 1 94 ? -25.469 26.359 13.016 1 98.69 94 PHE B CA 1
ATOM 5419 C C . PHE B 1 94 ? -25.141 25.203 12.078 1 98.69 94 PHE B C 1
ATOM 5421 O O . PHE B 1 94 ? -26.016 24.391 11.75 1 98.69 94 PHE B O 1
ATOM 5428 N N . ILE B 1 95 ? -23.906 25.062 11.656 1 98.81 95 ILE B N 1
ATOM 5429 C CA . ILE B 1 95 ? -23.469 24 10.75 1 98.81 95 ILE B CA 1
ATOM 5430 C C . ILE B 1 95 ? -23.594 22.656 11.445 1 98.81 95 ILE B C 1
ATOM 5432 O O . ILE B 1 95 ? -24.062 21.672 10.852 1 98.81 95 ILE B O 1
ATOM 5436 N N . ILE B 1 96 ? -23.172 22.562 12.719 1 98.5 96 ILE B N 1
ATOM 5437 C CA . ILE B 1 96 ? -23.266 21.328 13.492 1 98.5 96 ILE B CA 1
ATOM 5438 C C . ILE B 1 96 ? -24.734 20.906 13.617 1 98.5 96 ILE B C 1
ATOM 5440 O O . ILE B 1 96 ? -25.047 19.719 13.547 1 98.5 96 ILE B O 1
ATOM 5444 N N . ALA B 1 97 ? -25.625 21.875 13.844 1 98.62 97 ALA B N 1
ATOM 5445 C CA . ALA B 1 97 ? -27.047 21.562 13.891 1 98.62 97 ALA B CA 1
ATOM 5446 C C . ALA B 1 97 ? -27.516 20.906 12.586 1 98.62 97 ALA B C 1
ATOM 5448 O O . ALA B 1 97 ? -28.391 20.047 12.602 1 98.62 97 ALA B O 1
ATOM 5449 N N . GLY B 1 98 ? -26.953 21.375 11.469 1 98.44 98 GLY B N 1
ATOM 5450 C CA . GLY B 1 98 ? -27.234 20.734 10.188 1 98.44 98 GLY B CA 1
ATOM 5451 C C . GLY B 1 98 ? -26.734 19.312 10.117 1 98.44 98 GLY B C 1
ATOM 5452 O O . GLY B 1 98 ? -27.406 18.438 9.555 1 98.44 98 GLY B O 1
ATOM 5453 N N . ILE B 1 99 ? -25.594 19.016 10.688 1 98.12 99 ILE B N 1
ATOM 5454 C CA . ILE B 1 99 ? -24.984 17.672 10.703 1 98.12 99 ILE B CA 1
ATOM 5455 C C . ILE B 1 99 ? -25.906 16.719 11.453 1 98.12 99 ILE B C 1
ATOM 5457 O O . ILE B 1 99 ? -26.188 15.609 10.977 1 98.12 99 ILE B O 1
ATOM 5461 N N . VAL B 1 100 ? -26.406 17.203 12.602 1 96.62 100 VAL B N 1
ATOM 5462 C CA . VAL B 1 100 ? -27.188 16.297 13.438 1 96.62 100 VAL B CA 1
ATOM 5463 C C . VAL B 1 100 ? -28.656 16.344 13.008 1 96.62 100 VAL B C 1
ATOM 5465 O O . VAL B 1 100 ? -29.469 15.555 13.484 1 96.62 100 VAL B O 1
ATOM 5468 N N . GLY B 1 101 ? -29.062 17.25 12.164 1 97.75 101 GLY B N 1
ATOM 5469 C CA . GLY B 1 101 ? -30.391 17.297 11.578 1 97.75 101 GLY B CA 1
ATOM 5470 C C . GLY B 1 101 ? -31.438 17.828 12.531 1 97.75 101 GLY B C 1
ATOM 5471 O O . GLY B 1 101 ? -32.594 17.453 12.453 1 97.75 101 GLY B O 1
ATOM 5472 N N . ASN B 1 102 ? -31.031 18.656 13.469 1 97.75 102 ASN B N 1
ATOM 5473 C CA . ASN B 1 102 ? -31.969 19.203 14.445 1 97.75 102 ASN B CA 1
ATOM 5474 C C . ASN B 1 102 ? -32.625 20.484 13.953 1 97.75 102 ASN B C 1
ATOM 5476 O O . ASN B 1 102 ? -32.031 21.562 14.062 1 97.75 102 ASN B O 1
ATOM 5480 N N . VAL B 1 103 ? -33.812 20.422 13.547 1 98.56 103 VAL B N 1
ATOM 5481 C CA . VAL B 1 103 ? -34.531 21.531 12.914 1 98.56 103 VAL B CA 1
ATOM 5482 C C . VAL B 1 103 ? -34.75 22.641 13.938 1 98.56 103 VAL B C 1
ATOM 5484 O O . VAL B 1 103 ? -34.656 23.828 13.609 1 98.56 103 VAL B O 1
ATOM 5487 N N . GLU B 1 104 ? -35.031 22.281 15.156 1 98.38 104 GLU B N 1
ATOM 5488 C CA . GLU B 1 104 ? -35.281 23.281 16.203 1 98.38 104 GLU B CA 1
ATOM 5489 C C . GLU B 1 104 ? -34.031 24.125 16.469 1 98.38 104 GLU B C 1
ATOM 5491 O O . GLU B 1 104 ? -34.125 25.344 16.641 1 98.38 104 GLU B O 1
ATOM 5496 N N . LEU B 1 105 ? -32.969 23.516 16.5 1 98.56 105 LEU B N 1
ATOM 5497 C CA . LEU B 1 105 ? -31.734 24.25 16.734 1 98.56 105 LEU B CA 1
ATOM 5498 C C . LEU B 1 105 ? -31.375 25.094 15.508 1 98.56 105 LEU B C 1
ATOM 5500 O O . LEU B 1 105 ? -30.812 26.188 15.656 1 98.56 105 LEU B O 1
ATOM 5504 N N . LEU B 1 106 ? -31.625 24.594 14.297 1 98.81 106 LEU B N 1
ATOM 5505 C CA . LEU B 1 106 ? -31.406 25.391 13.094 1 98.81 106 LEU B CA 1
ATOM 5506 C C . LEU B 1 106 ? -32.219 26.672 13.133 1 98.81 106 LEU B C 1
ATOM 5508 O O . LEU B 1 106 ? -31.703 27.75 12.852 1 98.81 106 LEU B O 1
ATOM 5512 N N . LYS B 1 107 ? -33.469 26.484 13.516 1 98.56 107 LYS B N 1
ATOM 5513 C CA . LYS B 1 107 ? -34.344 27.641 13.648 1 98.56 107 LYS B CA 1
ATOM 5514 C C . LYS B 1 107 ? -33.812 28.641 14.664 1 98.56 107 LYS B C 1
ATOM 5516 O O . LYS B 1 107 ? -33.781 29.844 14.406 1 98.56 107 LYS B O 1
ATOM 5521 N N . LEU B 1 108 ? -33.375 28.109 15.734 1 98.5 108 LEU B N 1
ATOM 5522 C CA . LEU B 1 108 ? -32.844 28.938 16.812 1 98.5 108 LEU B CA 1
ATOM 5523 C C . LEU B 1 108 ? -31.625 29.734 16.344 1 98.5 108 LEU B C 1
ATOM 5525 O O . LEU B 1 108 ? -31.578 30.953 16.547 1 98.5 108 LEU B O 1
ATOM 5529 N N . PHE B 1 109 ? -30.719 29.141 15.75 1 98.69 109 PHE B N 1
ATOM 5530 C CA . PHE B 1 109 ? -29.469 29.812 15.391 1 98.69 109 PHE B CA 1
ATOM 5531 C C . PHE B 1 109 ? -29.688 30.781 14.234 1 98.69 109 PHE B C 1
ATOM 5533 O O . PHE B 1 109 ? -29.031 31.828 14.148 1 98.69 109 PHE B O 1
ATOM 5540 N N . LEU B 1 110 ? -30.609 30.484 13.312 1 98.38 110 LEU B N 1
ATOM 5541 C CA . LEU B 1 110 ? -30.984 31.469 12.297 1 98.38 110 LEU B CA 1
ATOM 5542 C C . LEU B 1 110 ? -31.516 32.75 12.945 1 98.38 110 LEU B C 1
ATOM 5544 O O . LEU B 1 110 ? -31.172 33.844 12.523 1 98.38 110 LEU B O 1
ATOM 5548 N N . SER B 1 111 ? -32.281 32.562 13.977 1 97.88 111 SER B N 1
ATOM 5549 C CA . SER B 1 111 ? -32.844 33.719 14.688 1 97.88 111 SER B CA 1
ATOM 5550 C C . SER B 1 111 ? -31.766 34.5 15.43 1 97.88 111 SER B C 1
ATOM 5552 O O . SER B 1 111 ? -31.938 35.688 15.727 1 97.88 111 SER B O 1
ATOM 5554 N N . LYS B 1 112 ? -30.688 33.844 15.672 1 97.31 112 LYS B N 1
ATOM 5555 C CA . LYS B 1 112 ? -29.594 34.469 16.422 1 97.31 112 LYS B CA 1
ATOM 5556 C C . LYS B 1 112 ? -28.547 35.062 15.469 1 97.31 112 LYS B C 1
ATOM 5558 O O . LYS B 1 112 ? -27.469 35.469 15.906 1 97.31 112 LYS B O 1
ATOM 5563 N N . GLY B 1 113 ? -28.797 35 14.164 1 96.56 113 GLY B N 1
ATOM 5564 C CA . GLY B 1 113 ? -27.969 35.75 13.242 1 96.56 113 GLY B CA 1
ATOM 5565 C C . GLY B 1 113 ? -27.109 34.844 12.352 1 96.56 113 GLY B C 1
ATOM 5566 O O . GLY B 1 113 ? -26.266 35.344 11.602 1 96.56 113 GLY B O 1
ATOM 5567 N N . ALA B 1 114 ? -27.266 33.562 12.383 1 98 114 ALA B N 1
ATOM 5568 C CA . ALA B 1 114 ? -26.531 32.656 11.477 1 98 114 ALA B CA 1
ATOM 5569 C C . ALA B 1 114 ? -26.938 32.906 10.023 1 98 114 ALA B C 1
ATOM 5571 O O . ALA B 1 114 ? -28.094 33.25 9.742 1 98 114 ALA B O 1
ATOM 5572 N N . ASP B 1 115 ? -25.922 32.812 9.148 1 98.31 115 ASP B N 1
ATOM 5573 C CA . ASP B 1 115 ? -26.203 32.875 7.711 1 98.31 115 ASP B CA 1
ATOM 5574 C C . ASP B 1 115 ? -26.5 31.469 7.164 1 98.31 115 ASP B C 1
ATOM 5576 O O . ASP B 1 115 ? -25.703 30.547 7.363 1 98.31 115 ASP B O 1
ATOM 5580 N N . VAL B 1 116 ? -27.531 31.328 6.48 1 98.56 116 VAL B N 1
ATOM 5581 C CA . VAL B 1 116 ? -28.016 30.016 6.031 1 98.56 116 VAL B CA 1
ATOM 5582 C C . VAL B 1 116 ? -26.969 29.375 5.117 1 98.56 116 VAL B C 1
ATOM 5584 O O . VAL B 1 116 ? -26.875 28.156 5.039 1 98.56 116 VAL B O 1
ATOM 5587 N N . ASN B 1 117 ? -26.125 30.172 4.441 1 98.56 117 ASN B N 1
ATOM 5588 C CA . ASN B 1 117 ? -25.156 29.641 3.49 1 98.56 117 ASN B CA 1
ATOM 5589 C C . ASN B 1 117 ? -23.734 29.797 4.008 1 98.56 117 ASN B C 1
ATOM 5591 O O . ASN B 1 117 ? -22.781 29.688 3.238 1 98.56 117 ASN B O 1
ATOM 5595 N N . GLU B 1 118 ? -23.578 30.109 5.32 1 98 118 GLU B N 1
ATOM 5596 C CA . GLU B 1 118 ? -22.219 30.109 5.867 1 98 118 GLU B CA 1
ATOM 5597 C C . GLU B 1 118 ? -21.578 28.734 5.758 1 98 118 GLU B C 1
ATOM 5599 O O . GLU B 1 118 ? -22.281 27.719 5.688 1 98 118 GLU B O 1
ATOM 5604 N N . CYS B 1 119 ? -20.266 28.688 5.602 1 97.56 119 CYS B N 1
ATOM 5605 C CA . CYS B 1 119 ? -19.578 27.406 5.445 1 97.56 119 CYS B CA 1
ATOM 5606 C C . CYS B 1 119 ? -18.344 27.344 6.324 1 97.56 119 CYS B C 1
ATOM 5608 O O . CYS B 1 119 ? -17.875 28.375 6.824 1 97.56 119 CYS B O 1
ATOM 5610 N N . ASP B 1 120 ? -17.875 26.219 6.641 1 96 120 ASP B N 1
ATOM 5611 C CA . ASP B 1 120 ? -16.641 26.047 7.395 1 96 120 ASP B CA 1
ATOM 5612 C C . ASP B 1 120 ? -15.422 26.203 6.488 1 96 120 ASP B C 1
ATOM 5614 O O . ASP B 1 120 ? -15.539 26.656 5.355 1 96 120 ASP B O 1
ATOM 5618 N N . ALA B 1 121 ? -14.281 25.844 7.016 1 92.56 121 ALA B N 1
ATOM 5619 C CA . ALA B 1 121 ? -13.023 26.094 6.312 1 92.56 121 ALA B CA 1
ATOM 5620 C C . ALA B 1 121 ? -12.914 25.203 5.07 1 92.56 121 ALA B C 1
ATOM 5622 O O . ALA B 1 121 ? -12.148 25.516 4.152 1 92.56 121 ALA B O 1
ATOM 5623 N N . ASN B 1 122 ? -13.703 24.141 5.016 1 92.56 122 ASN B N 1
ATOM 5624 C CA . ASN B 1 122 ? -13.664 23.203 3.893 1 92.56 122 ASN B CA 1
ATOM 5625 C C . ASN B 1 122 ? -14.828 23.438 2.934 1 92.56 122 ASN B C 1
ATOM 5627 O O . ASN B 1 122 ? -14.984 22.703 1.956 1 92.56 122 ASN B O 1
ATOM 5631 N N . GLY B 1 123 ? -15.617 24.375 3.258 1 95.75 123 GLY B N 1
ATOM 5632 C CA . GLY B 1 123 ? -16.672 24.781 2.352 1 95.75 123 GLY B CA 1
ATOM 5633 C C . GLY B 1 123 ? -18 24.094 2.623 1 95.75 123 GLY B C 1
ATOM 5634 O O . GLY B 1 123 ? -18.953 24.234 1.855 1 95.75 123 GLY B O 1
ATOM 5635 N N . PHE B 1 124 ? -18.109 23.359 3.676 1 97.75 124 PHE B N 1
ATOM 5636 C CA . PHE B 1 124 ? -19.359 22.656 3.986 1 97.75 124 PHE B CA 1
ATOM 5637 C C . PHE B 1 124 ? -20.375 23.594 4.613 1 97.75 124 PHE B C 1
ATOM 5639 O O . PHE B 1 124 ? -20.078 24.266 5.609 1 97.75 124 PHE B O 1
ATOM 5646 N N . THR B 1 125 ? -21.516 23.672 4.066 1 98.56 125 THR B N 1
ATOM 5647 C CA . THR B 1 125 ? -22.656 24.391 4.656 1 98.56 125 THR B CA 1
ATOM 5648 C C . THR B 1 125 ? -23.531 23.438 5.461 1 98.56 125 THR B C 1
ATOM 5650 O O . THR B 1 125 ? -23.359 22.219 5.391 1 98.56 125 THR B O 1
ATOM 5653 N N . ALA B 1 126 ? -24.406 24 6.211 1 98.81 126 ALA B N 1
ATOM 5654 C CA . ALA B 1 126 ? -25.375 23.172 6.926 1 98.81 126 ALA B CA 1
ATOM 5655 C C . ALA B 1 126 ? -26.219 22.344 5.957 1 98.81 126 ALA B C 1
ATOM 5657 O O . ALA B 1 126 ? -26.562 21.203 6.246 1 98.81 126 ALA B O 1
ATOM 5658 N N . PHE B 1 127 ? -26.531 22.906 4.824 1 98.88 127 PHE B N 1
ATOM 5659 C CA . PHE B 1 127 ? -27.312 22.234 3.799 1 98.88 127 PHE B CA 1
ATOM 5660 C C . PHE B 1 127 ? -26.562 21.016 3.26 1 98.88 127 PHE B C 1
ATOM 5662 O O . PHE B 1 127 ? -27.125 19.938 3.148 1 98.88 127 PHE B O 1
ATOM 5669 N N . MET B 1 128 ? -25.328 21.188 2.916 1 98.62 128 MET B N 1
ATOM 5670 C CA . MET B 1 128 ? -24.469 20.094 2.443 1 98.62 128 MET B CA 1
ATOM 5671 C C . MET B 1 128 ? -24.359 19 3.502 1 98.62 128 MET B C 1
ATOM 5673 O O . MET B 1 128 ? -24.453 17.812 3.188 1 98.62 128 MET B O 1
ATOM 5677 N N . GLU B 1 129 ? -24.141 19.5 4.754 1 98.5 129 GLU B N 1
ATOM 5678 C CA . GLU B 1 129 ? -24.016 18.531 5.844 1 98.5 129 GLU B CA 1
ATOM 5679 C C . GLU B 1 129 ? -25.297 17.719 6.016 1 98.5 129 GLU B C 1
ATOM 5681 O O . GLU B 1 129 ? -25.25 16.516 6.258 1 98.5 129 GLU B O 1
ATOM 5686 N N . ALA B 1 130 ? -26.391 18.328 5.945 1 98.69 130 ALA B N 1
ATOM 5687 C CA . ALA B 1 130 ? -27.672 17.609 6.012 1 98.69 130 ALA B CA 1
ATOM 5688 C C . ALA B 1 130 ? -27.766 16.562 4.906 1 98.69 130 ALA B C 1
ATOM 5690 O O . ALA B 1 130 ? -28.297 15.477 5.129 1 98.69 130 ALA B O 1
ATOM 5691 N N . ALA B 1 131 ? -27.297 16.875 3.709 1 98.62 131 ALA B N 1
ATOM 5692 C CA . ALA B 1 131 ? -27.281 15.938 2.594 1 98.62 131 ALA B CA 1
ATOM 5693 C C . ALA B 1 131 ? -26.328 14.773 2.871 1 98.62 131 ALA B C 1
ATOM 5695 O O . ALA B 1 131 ? -26.656 13.617 2.59 1 98.62 131 AL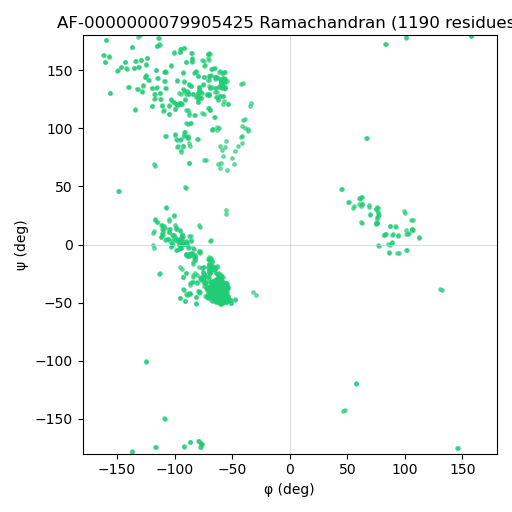A B O 1
ATOM 5696 N N . VAL B 1 132 ? -25.141 15.07 3.412 1 97.56 132 VAL B N 1
ATOM 5697 C CA . VAL B 1 132 ? -24.125 14.07 3.736 1 97.56 132 VAL B CA 1
ATOM 5698 C C . VAL B 1 132 ? -24.719 13.039 4.699 1 97.56 132 VAL B C 1
ATOM 5700 O O . VAL B 1 132 ? -24.5 11.836 4.539 1 97.56 132 VAL B O 1
ATOM 5703 N N . HIS B 1 133 ? -25.484 13.57 5.66 1 96.19 133 HIS B N 1
ATOM 5704 C CA . HIS B 1 133 ? -25.922 12.711 6.754 1 96.19 133 HIS B CA 1
ATOM 5705 C C . HIS B 1 133 ? -27.359 12.234 6.543 1 96.19 133 HIS B C 1
ATOM 5707 O O . HIS B 1 133 ? -27.906 11.539 7.398 1 96.19 133 HIS B O 1
ATOM 5713 N N . GLY B 1 134 ? -27.969 12.555 5.457 1 96.81 134 GLY B N 1
ATOM 5714 C CA . GLY B 1 134 ? -29.297 12.07 5.094 1 96.81 134 GLY B CA 1
ATOM 5715 C C . GLY B 1 134 ? -30.391 12.625 5.98 1 96.81 134 GLY B C 1
ATOM 5716 O O . GLY B 1 134 ? -31.344 11.906 6.312 1 96.81 134 GLY B O 1
ATOM 5717 N N . GLU B 1 135 ? -30.219 13.836 6.418 1 97.56 135 GLU B N 1
ATOM 5718 C CA . GLU B 1 135 ? -31.203 14.477 7.289 1 97.56 135 GLU B CA 1
ATOM 5719 C C . GLU B 1 135 ? -32.25 15.211 6.477 1 97.56 135 GLU B C 1
ATOM 5721 O O . GLU B 1 135 ? -32.156 16.422 6.254 1 97.56 135 GLU B O 1
ATOM 5726 N N . GLU B 1 136 ? -33.312 14.539 6.191 1 98.44 136 GLU B N 1
ATOM 5727 C CA . GLU B 1 136 ? -34.312 15 5.242 1 98.44 136 GLU B CA 1
ATOM 5728 C C . GLU B 1 136 ? -35.031 16.25 5.762 1 98.44 136 GLU B C 1
ATOM 5730 O O . GLU B 1 136 ? -35.188 17.234 5.039 1 98.44 136 GLU B O 1
ATOM 5735 N N . GLU B 1 137 ? -35.438 16.219 6.996 1 98.56 137 GLU B N 1
ATOM 5736 C CA . GLU B 1 137 ? -36.219 17.344 7.543 1 98.56 137 GLU B CA 1
ATOM 5737 C C . GLU B 1 137 ? -35.344 18.594 7.625 1 98.56 137 GLU B C 1
ATOM 5739 O O . GLU B 1 137 ? -35.812 19.703 7.305 1 98.56 137 GLU B O 1
ATOM 5744 N N . ALA B 1 138 ? -34.156 18.422 8.039 1 98.75 138 ALA B N 1
ATOM 5745 C CA . ALA B 1 138 ? -33.25 19.547 8.094 1 98.75 138 ALA B CA 1
ATOM 5746 C C . ALA B 1 138 ? -32.969 20.109 6.703 1 98.75 138 ALA B C 1
ATOM 5748 O O . ALA B 1 138 ? -32.906 21.328 6.52 1 98.75 138 ALA B O 1
ATOM 5749 N N . LEU B 1 139 ? -32.812 19.219 5.742 1 98.88 139 LEU B N 1
ATOM 5750 C CA . LEU B 1 139 ? -32.562 19.625 4.359 1 98.88 139 LEU B CA 1
ATOM 5751 C C . LEU B 1 139 ? -33.688 20.484 3.834 1 98.88 139 LEU B C 1
ATOM 5753 O O . LEU B 1 139 ? -33.469 21.547 3.254 1 98.88 139 LEU B O 1
ATOM 5757 N N . LYS B 1 140 ? -34.906 20.078 4.043 1 98.75 140 LYS B N 1
ATOM 5758 C CA . LYS B 1 140 ? -36.094 20.812 3.58 1 98.75 140 LYS B CA 1
ATOM 5759 C C . LYS B 1 140 ? -36.219 22.156 4.27 1 98.75 140 LYS B C 1
ATOM 5761 O O . LYS B 1 140 ? -36.5 23.172 3.625 1 98.75 140 LYS B O 1
ATOM 5766 N N . PHE B 1 141 ? -35.969 22.203 5.555 1 98.69 141 PHE B N 1
ATOM 5767 C CA . PHE B 1 141 ? -36.062 23.438 6.312 1 98.69 141 PHE B CA 1
ATOM 5768 C C . PHE B 1 141 ? -35.031 24.453 5.77 1 98.69 141 PHE B C 1
ATOM 5770 O O . PHE B 1 141 ? -35.375 25.625 5.559 1 98.69 141 PHE B O 1
ATOM 5777 N N . LEU B 1 142 ? -33.812 24 5.602 1 98.94 142 LEU B N 1
ATOM 5778 C CA . LEU B 1 142 ? -32.75 24.875 5.125 1 98.94 142 LEU B CA 1
ATOM 5779 C C . LEU B 1 142 ? -33.062 25.422 3.736 1 98.94 142 LEU B C 1
ATOM 5781 O O . LEU B 1 142 ? -32.875 26.594 3.461 1 98.94 142 LEU B O 1
ATOM 5785 N N . TYR B 1 143 ? -33.562 24.562 2.902 1 98.75 143 TYR B N 1
ATOM 5786 C CA . TYR B 1 143 ? -33.969 24.984 1.565 1 98.75 143 TYR B CA 1
ATOM 5787 C C . TYR B 1 143 ? -35.031 26.062 1.635 1 98.75 143 TYR B C 1
ATOM 5789 O O . TYR B 1 143 ? -34.938 27.094 0.956 1 98.75 143 TYR B O 1
ATOM 5797 N N . GLU B 1 144 ? -36 25.859 2.467 1 98.38 144 GLU B N 1
ATOM 5798 C CA . GLU B 1 144 ? -37.125 26.812 2.615 1 98.38 144 GLU B CA 1
ATOM 5799 C C . GLU B 1 144 ? -36.625 28.141 3.162 1 98.38 144 GLU B C 1
ATOM 5801 O O . GLU B 1 144 ? -37.281 29.172 2.967 1 98.38 144 GLU B O 1
ATOM 5806 N N . ASN B 1 145 ? -35.5 28.141 3.779 1 98.56 145 ASN B N 1
ATOM 5807 C CA . ASN B 1 145 ? -34.969 29.359 4.383 1 98.56 145 ASN B CA 1
ATOM 5808 C C . ASN B 1 145 ? -33.844 29.953 3.557 1 98.56 145 ASN B C 1
ATOM 5810 O O . ASN B 1 145 ? -33.031 30.719 4.07 1 98.56 145 ASN B O 1
ATOM 5814 N N . GLY B 1 146 ? -33.688 29.484 2.342 1 98.31 146 GLY B N 1
ATOM 5815 C CA . GLY B 1 146 ? -32.844 30.219 1.41 1 98.31 146 GLY B CA 1
ATOM 5816 C C . GLY B 1 146 ? -31.5 29.531 1.144 1 98.31 146 GLY B C 1
ATOM 5817 O O . GLY B 1 146 ? -30.609 30.125 0.545 1 98.31 146 GLY B O 1
ATOM 5818 N N . ALA B 1 147 ? -31.297 28.281 1.524 1 98.69 147 ALA B N 1
ATOM 5819 C CA . ALA B 1 147 ? -30.062 27.578 1.211 1 98.69 147 ALA B CA 1
ATOM 5820 C C . ALA B 1 147 ? -29.875 27.453 -0.298 1 98.69 147 ALA B C 1
ATOM 5822 O O . ALA B 1 147 ? -30.828 27.203 -1.037 1 98.69 147 ALA B O 1
ATOM 5823 N N . GLU B 1 148 ? -28.688 27.703 -0.759 1 98.44 148 GLU B N 1
ATOM 5824 C CA . GLU B 1 148 ? -28.375 27.562 -2.176 1 98.44 148 GLU B CA 1
ATOM 5825 C C . GLU B 1 148 ? -28.078 26.109 -2.541 1 98.44 148 GLU B C 1
ATOM 5827 O O . GLU B 1 148 ? -27 25.594 -2.246 1 98.44 148 GLU B O 1
ATOM 5832 N N . VAL B 1 149 ? -28.906 25.562 -3.26 1 98.5 149 VAL B N 1
ATOM 5833 C CA . VAL B 1 149 ? -28.906 24.125 -3.547 1 98.5 149 VAL B CA 1
ATOM 5834 C C . VAL B 1 149 ? -27.688 23.766 -4.391 1 98.5 149 VAL B C 1
ATOM 5836 O O . VAL B 1 149 ? -27.078 22.719 -4.184 1 98.5 149 VAL B O 1
ATOM 5839 N N . ASN B 1 150 ? -27.297 24.609 -5.328 1 98.5 150 ASN B N 1
ATOM 5840 C CA . ASN B 1 150 ? -26.25 24.281 -6.293 1 98.5 150 ASN B CA 1
ATOM 5841 C C . ASN B 1 150 ? -24.938 24.984 -5.961 1 98.5 150 ASN B C 1
ATOM 5843 O O . ASN B 1 150 ? -24.078 25.156 -6.832 1 98.5 150 ASN B O 1
ATOM 5847 N N . LEU B 1 151 ? -24.844 25.391 -4.684 1 98 151 LEU B N 1
ATOM 5848 C CA . LEU B 1 151 ? -23.609 26.016 -4.23 1 98 151 LEU B CA 1
ATOM 5849 C C . LEU B 1 151 ? -22.438 25.047 -4.324 1 98 151 LEU B C 1
ATOM 5851 O O . LEU B 1 151 ? -22.562 23.891 -3.916 1 98 151 LEU B O 1
ATOM 5855 N N . SER B 1 152 ? -21.281 25.547 -4.949 1 96.75 152 SER B N 1
ATOM 5856 C CA . SER B 1 152 ? -20.062 24.766 -5.008 1 96.75 152 SER B CA 1
ATOM 5857 C C . SER B 1 152 ? -19.203 25 -3.77 1 96.75 152 SER B C 1
ATOM 5859 O O . SER B 1 152 ? -19.047 26.141 -3.312 1 96.75 152 SER B O 1
ATOM 5861 N N . ARG B 1 153 ? -18.656 23.938 -3.252 1 96.62 153 ARG B N 1
ATOM 5862 C CA . ARG B 1 153 ? -17.812 24.031 -2.057 1 96.62 153 ARG B CA 1
ATOM 5863 C C . ARG B 1 153 ? -16.609 24.922 -2.303 1 96.62 153 ARG B C 1
ATOM 5865 O O . ARG B 1 153 ? -15.844 24.703 -3.25 1 96.62 153 ARG B O 1
ATOM 5872 N N . LYS B 1 154 ? -16.453 25.859 -1.415 1 92.5 154 LYS B N 1
ATOM 5873 C CA . LYS B 1 154 ? -15.297 26.75 -1.455 1 92.5 154 LYS B CA 1
ATOM 5874 C C . LYS B 1 154 ? -14.18 26.234 -0.553 1 92.5 154 LYS B C 1
ATOM 5876 O O . LYS B 1 154 ? -14.406 25.953 0.626 1 92.5 154 LYS B O 1
ATOM 5881 N N . THR B 1 155 ? -13.039 26 -1.111 1 89 155 THR B N 1
ATOM 5882 C CA . THR B 1 155 ? -11.914 25.5 -0.32 1 89 155 THR B CA 1
ATOM 5883 C C . THR B 1 155 ? -10.797 26.531 -0.263 1 89 155 THR B C 1
ATOM 5885 O O . THR B 1 155 ? -10.945 27.641 -0.773 1 89 155 THR B O 1
ATOM 5888 N N . THR B 1 156 ? -9.766 26.25 0.44 1 86.88 156 THR B N 1
ATOM 5889 C CA . THR B 1 156 ? -8.625 27.141 0.568 1 86.88 156 THR B CA 1
ATOM 5890 C C . THR B 1 156 ? -7.832 27.203 -0.736 1 86.88 156 THR B C 1
ATOM 5892 O O . THR B 1 156 ? -7.996 26.344 -1.606 1 86.88 156 THR B O 1
ATOM 5895 N N . GLU B 1 157 ? -7.008 28.172 -0.841 1 85.38 157 GLU B N 1
ATOM 5896 C CA . GLU B 1 157 ? -6.203 28.359 -2.045 1 85.38 157 GLU B CA 1
ATOM 5897 C C . GLU B 1 157 ? -5.273 27.172 -2.277 1 85.38 157 GLU B C 1
ATOM 5899 O O . GLU B 1 157 ? -5.105 26.719 -3.412 1 85.38 157 GLU B O 1
ATOM 5904 N N . ASN B 1 158 ? -4.703 26.688 -1.243 1 84.94 158 ASN B N 1
ATOM 5905 C CA . ASN B 1 158 ? -3.791 25.562 -1.36 1 84.94 158 ASN B CA 1
ATOM 5906 C C . ASN B 1 158 ? -4.516 24.297 -1.834 1 84.94 158 ASN B C 1
ATOM 5908 O O . ASN B 1 158 ? -3.969 23.531 -2.619 1 84.94 158 ASN B O 1
ATOM 5912 N N . GLN B 1 159 ? -5.688 24.141 -1.4 1 89.44 159 GLN B N 1
ATOM 5913 C CA . GLN B 1 159 ? -6.477 22.984 -1.824 1 89.44 159 GLN B CA 1
ATOM 5914 C C . GLN B 1 159 ? -6.957 23.156 -3.264 1 89.44 159 GLN B C 1
ATOM 5916 O O . GLN B 1 159 ? -7.047 22.172 -4.008 1 89.44 159 GLN B O 1
ATOM 5921 N N . LYS B 1 160 ? -7.207 24.391 -3.613 1 90.5 160 LYS B N 1
ATOM 5922 C CA . LYS B 1 160 ? -7.629 24.672 -4.98 1 90.5 160 LYS B CA 1
ATOM 5923 C C . LYS B 1 160 ? -6.523 24.344 -5.977 1 90.5 160 LYS B C 1
ATOM 5925 O O . LYS B 1 160 ? -6.801 23.891 -7.09 1 90.5 160 LYS B O 1
ATOM 5930 N N . ARG B 1 161 ? -5.363 24.531 -5.543 1 90.44 161 ARG B N 1
ATOM 5931 C CA . ARG B 1 161 ? -4.219 24.234 -6.395 1 90.44 161 ARG B CA 1
ATOM 5932 C C . ARG B 1 161 ? -4.109 22.734 -6.641 1 90.44 161 ARG B C 1
ATOM 5934 O O . ARG B 1 161 ? -3.5 22.297 -7.625 1 90.44 161 ARG B O 1
ATOM 5941 N N . LEU B 1 162 ? -4.688 21.953 -5.797 1 93.19 162 LEU B N 1
ATOM 5942 C CA . LEU B 1 162 ? -4.754 20.5 -5.961 1 93.19 162 LEU B CA 1
ATOM 5943 C C . LEU B 1 162 ? -6.047 20.094 -6.652 1 93.19 162 LEU B C 1
ATOM 5945 O O . LEU B 1 162 ? -6.395 18.906 -6.676 1 93.19 162 LEU B O 1
ATOM 5949 N N . ARG B 1 163 ? -6.832 21.109 -7.082 1 92.19 163 ARG B N 1
ATOM 5950 C CA . ARG B 1 163 ? -8.094 20.906 -7.785 1 92.19 163 ARG B CA 1
ATOM 5951 C C . ARG B 1 163 ? -9.156 20.344 -6.855 1 92.19 163 ARG B C 1
ATOM 5953 O O . ARG B 1 163 ? -10.047 19.594 -7.297 1 92.19 163 ARG B O 1
ATOM 5960 N N . LYS B 1 164 ? -9.023 20.594 -5.582 1 92.44 164 LYS B N 1
ATOM 5961 C CA . LYS B 1 164 ? -10.047 20.188 -4.625 1 92.44 164 LYS B CA 1
ATOM 5962 C C . LYS B 1 164 ? -11.156 21.234 -4.539 1 92.44 164 LYS B C 1
ATOM 5964 O O . LYS B 1 164 ? -10.953 22.391 -4.918 1 92.44 164 LYS B O 1
ATOM 5969 N N . GLY B 1 165 ? -12.328 20.812 -4.09 1 94.19 165 GLY B N 1
ATOM 5970 C CA . GLY B 1 165 ? -13.477 21.688 -3.984 1 94.19 165 GLY B CA 1
ATOM 5971 C C . GLY B 1 165 ? -14.469 21.516 -5.121 1 94.19 165 GLY B C 1
ATOM 5972 O O . GLY B 1 165 ? -14.297 20.641 -5.973 1 94.19 165 GLY B O 1
ATOM 5973 N N . GLY B 1 166 ? -15.578 22.297 -5.039 1 97.06 166 GLY B N 1
ATOM 5974 C CA . GLY B 1 166 ? -16.562 22.344 -6.113 1 97.06 166 GLY B CA 1
ATOM 5975 C C . GLY B 1 166 ? -17.703 21.375 -5.922 1 97.06 166 GLY B C 1
ATOM 5976 O O . GLY B 1 166 ? -18.719 21.438 -6.629 1 97.06 166 GLY B O 1
ATOM 5977 N N . ALA B 1 167 ? -17.609 20.516 -4.922 1 97.62 167 ALA B N 1
ATOM 5978 C CA . ALA B 1 167 ? -18.656 19.516 -4.699 1 97.62 167 ALA B CA 1
ATOM 5979 C C . ALA B 1 167 ? -19.953 20.188 -4.262 1 97.62 167 ALA B C 1
ATOM 5981 O O . ALA B 1 167 ? -19.938 21.266 -3.658 1 97.62 167 ALA B O 1
ATOM 5982 N N . THR B 1 168 ? -21.047 19.594 -4.574 1 98.62 168 THR B N 1
ATOM 5983 C CA . THR B 1 168 ? -22.359 20.094 -4.219 1 98.62 168 THR B CA 1
ATOM 5984 C C . THR B 1 168 ? -23.078 19.141 -3.264 1 98.62 168 THR B C 1
ATOM 5986 O O . THR B 1 168 ? -22.578 18.031 -3.014 1 98.62 168 THR B O 1
ATOM 5989 N N . ALA B 1 169 ? -24.203 19.609 -2.746 1 98.75 169 ALA B N 1
ATOM 5990 C CA . ALA B 1 169 ? -25.031 18.781 -1.864 1 98.75 169 ALA B CA 1
ATOM 5991 C C . ALA B 1 169 ? -25.484 17.516 -2.574 1 98.75 169 ALA B C 1
ATOM 5993 O O . ALA B 1 169 ? -25.594 16.453 -1.951 1 98.75 169 ALA B O 1
ATOM 5994 N N . LEU B 1 170 ? -25.75 17.609 -3.895 1 98.81 170 LEU B N 1
ATOM 5995 C CA . LEU B 1 170 ? -26.141 16.438 -4.672 1 98.81 170 LEU B CA 1
ATOM 5996 C C . LEU B 1 170 ? -25.047 15.383 -4.66 1 98.81 170 LEU B C 1
ATOM 5998 O O . LEU B 1 170 ? -25.328 14.195 -4.461 1 98.81 170 LEU B O 1
ATOM 6002 N N . MET B 1 171 ? -23.828 15.797 -4.879 1 98.56 171 MET B N 1
ATOM 6003 C CA . MET B 1 171 ? -22.688 14.898 -4.863 1 98.56 171 MET B CA 1
ATOM 6004 C C . MET B 1 171 ? -22.5 14.266 -3.488 1 98.56 171 MET B C 1
ATOM 6006 O O . MET B 1 171 ? -22.203 13.078 -3.385 1 98.56 171 MET B O 1
ATOM 6010 N N . ASP B 1 172 ? -22.719 15.055 -2.457 1 98.25 172 ASP B N 1
ATOM 6011 C CA . ASP B 1 172 ? -22.625 14.547 -1.092 1 98.25 172 ASP B CA 1
ATOM 6012 C C . ASP B 1 172 ? -23.641 13.445 -0.836 1 98.25 172 ASP B C 1
ATOM 6014 O O . ASP B 1 172 ? -23.312 12.406 -0.255 1 98.25 172 ASP B O 1
ATOM 6018 N N . ALA B 1 173 ? -24.828 13.711 -1.19 1 98.44 173 ALA B N 1
ATOM 6019 C CA . ALA B 1 173 ? -25.891 12.719 -1.015 1 98.44 173 ALA B CA 1
ATOM 6020 C C . ALA B 1 173 ? -25.578 11.438 -1.783 1 98.44 173 ALA B C 1
ATOM 6022 O O . ALA B 1 173 ? -25.797 10.336 -1.278 1 98.44 173 ALA B O 1
ATOM 6023 N N . ALA B 1 174 ? -25.078 11.555 -3.006 1 98.25 174 ALA B N 1
ATOM 6024 C CA . ALA B 1 174 ? -24.719 10.406 -3.832 1 98.25 174 ALA B CA 1
ATOM 6025 C C . ALA B 1 174 ? -23.609 9.586 -3.178 1 98.25 174 ALA B C 1
ATOM 6027 O O . ALA B 1 174 ? -23.719 8.359 -3.076 1 98.25 174 ALA B O 1
ATOM 6028 N N . GLU B 1 175 ? -22.562 10.242 -2.74 1 97 175 GLU B N 1
ATOM 6029 C CA . GLU B 1 175 ? -21.406 9.586 -2.145 1 97 175 GLU B CA 1
ATOM 6030 C C . GLU B 1 175 ? -21.797 8.805 -0.895 1 97 175 GLU B C 1
ATOM 6032 O O . GLU B 1 175 ? -21.219 7.754 -0.605 1 97 175 GLU B O 1
ATOM 6037 N N . ASN B 1 176 ? -22.781 9.336 -0.208 1 95.88 176 ASN B N 1
ATOM 6038 C CA . ASN B 1 176 ? -23.141 8.711 1.061 1 95.88 176 ASN B CA 1
ATOM 6039 C C . ASN B 1 176 ? -24.359 7.801 0.914 1 95.88 176 ASN B C 1
ATOM 6041 O O . ASN B 1 176 ? -24.922 7.348 1.91 1 95.88 176 ASN B O 1
ATOM 6045 N N . GLY B 1 177 ? -24.844 7.578 -0.312 1 96.06 177 GLY B N 1
ATOM 6046 C CA . GLY B 1 177 ? -25.812 6.547 -0.634 1 96.06 177 GLY B CA 1
ATOM 6047 C C . GLY B 1 177 ? -27.219 6.914 -0.233 1 96.06 177 GLY B C 1
ATOM 6048 O O . GLY B 1 177 ? -28.047 6.035 0.011 1 96.06 177 GLY B O 1
ATOM 6049 N N . HIS B 1 178 ? -27.562 8.188 -0.13 1 96.88 178 HIS B N 1
ATOM 6050 C CA . HIS B 1 178 ? -28.891 8.617 0.285 1 96.88 178 HIS B CA 1
ATOM 6051 C C . HIS B 1 178 ? -29.797 8.836 -0.919 1 96.88 178 HIS B C 1
ATOM 6053 O O . HIS B 1 178 ? -30.031 9.977 -1.328 1 96.88 178 HIS B O 1
ATOM 6059 N N . ALA B 1 179 ? -30.391 7.762 -1.375 1 97.56 179 ALA B N 1
ATOM 6060 C CA . ALA B 1 179 ? -31.234 7.809 -2.557 1 97.56 179 ALA B CA 1
ATOM 6061 C C . ALA B 1 179 ? -32.438 8.711 -2.324 1 97.56 179 ALA B C 1
ATOM 6063 O O . ALA B 1 179 ? -32.875 9.438 -3.225 1 97.56 179 ALA B O 1
ATOM 6064 N N . ASP B 1 180 ? -32.938 8.703 -1.109 1 97.81 180 ASP B N 1
ATOM 6065 C CA . ASP B 1 180 ? -34.125 9.516 -0.788 1 97.81 180 ASP B CA 1
ATOM 6066 C C . ASP B 1 180 ? -33.781 11.008 -0.833 1 97.81 180 ASP B C 1
ATOM 6068 O O . ASP B 1 180 ? -34.562 11.812 -1.339 1 97.81 180 ASP B O 1
ATOM 6072 N N . ILE B 1 181 ? -32.656 11.344 -0.292 1 98.62 181 ILE B N 1
ATOM 6073 C CA . ILE B 1 181 ? -32.188 12.727 -0.302 1 98.62 181 ILE B CA 1
ATOM 6074 C C . ILE B 1 181 ? -31.953 13.188 -1.74 1 98.62 181 ILE B C 1
ATOM 6076 O O . ILE B 1 181 ? -32.312 14.312 -2.107 1 98.62 181 ILE B O 1
ATOM 6080 N N . LEU B 1 182 ? -31.406 12.336 -2.555 1 98.56 182 LEU B N 1
ATOM 6081 C CA . LEU B 1 182 ? -31.156 12.641 -3.957 1 98.56 182 LEU B CA 1
ATOM 6082 C C . LEU B 1 182 ? -32.469 12.945 -4.691 1 98.56 182 LEU B C 1
ATOM 6084 O O . LEU B 1 182 ? -32.531 13.883 -5.488 1 98.56 182 LEU B O 1
ATOM 6088 N N . LYS B 1 183 ? -33.406 12.156 -4.441 1 98.44 183 LYS B N 1
ATOM 6089 C CA . LYS B 1 183 ? -34.688 12.344 -5.074 1 98.44 183 LYS B CA 1
ATOM 6090 C C . LYS B 1 183 ? -35.281 13.719 -4.742 1 98.44 183 LYS B C 1
ATOM 6092 O O . LYS B 1 183 ? -35.781 14.422 -5.629 1 98.44 183 LYS B O 1
ATOM 6097 N N . ILE B 1 184 ? -35.188 14.117 -3.51 1 98.75 184 ILE B N 1
ATOM 6098 C CA . ILE B 1 184 ? -35.688 15.406 -3.064 1 98.75 184 ILE B CA 1
ATOM 6099 C C . ILE B 1 184 ? -34.906 16.531 -3.744 1 98.75 184 ILE B C 1
ATOM 6101 O O . ILE B 1 184 ? -35.5 17.484 -4.254 1 98.75 184 ILE B O 1
ATOM 6105 N N . LEU B 1 185 ? -33.625 16.453 -3.766 1 98.88 185 LEU B N 1
ATOM 6106 C CA . LEU B 1 185 ? -32.75 17.469 -4.359 1 98.88 185 LEU B CA 1
ATOM 6107 C C . LEU B 1 185 ? -33.062 17.641 -5.84 1 98.88 185 LEU B C 1
ATOM 6109 O O . LEU B 1 185 ? -33.156 18.766 -6.332 1 98.88 185 LEU B O 1
ATOM 6113 N N . LEU B 1 186 ? -33.281 16.562 -6.531 1 98.69 186 LEU B N 1
ATOM 6114 C CA . LEU B 1 186 ? -33.469 16.578 -7.977 1 98.69 186 LEU B CA 1
ATOM 6115 C C . LEU B 1 186 ? -34.906 16.953 -8.352 1 98.69 186 LEU B C 1
ATOM 6117 O O . LEU B 1 186 ? -35.125 17.812 -9.211 1 98.69 186 LEU B O 1
ATOM 6121 N N . ASP B 1 187 ? -35.875 16.375 -7.688 1 98.31 187 ASP B N 1
ATOM 6122 C CA . ASP B 1 187 ? -37.281 16.5 -8.086 1 98.31 187 ASP B CA 1
ATOM 6123 C C . ASP B 1 187 ? -37.875 17.781 -7.523 1 98.31 187 ASP B C 1
ATOM 6125 O O . ASP B 1 187 ? -38.781 18.375 -8.141 1 98.31 187 ASP B O 1
ATOM 6129 N N . GLU B 1 188 ? -37.375 18.156 -6.336 1 98.25 188 GLU B N 1
ATOM 6130 C CA . GLU B 1 188 ? -38.094 19.219 -5.637 1 98.25 188 GLU B CA 1
ATOM 6131 C C . GLU B 1 188 ? -37.25 20.5 -5.555 1 98.25 188 GLU B C 1
ATOM 6133 O O . GLU B 1 188 ? -37.812 21.594 -5.477 1 98.25 188 GLU B O 1
ATOM 6138 N N . MET B 1 189 ? -35.969 20.406 -5.613 1 98.56 189 MET B N 1
ATOM 6139 C CA . MET B 1 189 ? -35.188 21.578 -5.23 1 98.56 189 MET B CA 1
ATOM 6140 C C . MET B 1 189 ? -34.344 22.078 -6.402 1 98.56 189 MET B C 1
ATOM 6142 O O . MET B 1 189 ? -33.594 23.031 -6.266 1 98.56 189 MET B O 1
ATOM 6146 N N . GLY B 1 190 ? -34.438 21.406 -7.496 1 97.88 190 GLY B N 1
ATOM 6147 C CA . GLY B 1 190 ? -33.75 21.891 -8.695 1 97.88 190 GLY B CA 1
ATOM 6148 C C . GLY B 1 190 ? -32.25 21.672 -8.672 1 97.88 190 GLY B C 1
ATOM 6149 O O . GLY B 1 190 ? -31.5 22.5 -9.211 1 97.88 190 GLY B O 1
ATOM 6150 N N . ALA B 1 191 ? -31.75 20.656 -8.039 1 98.62 191 ALA B N 1
ATOM 6151 C CA . ALA B 1 191 ? -30.328 20.344 -8.047 1 98.62 191 ALA B CA 1
ATOM 6152 C C . ALA B 1 191 ? -29.828 20.094 -9.461 1 98.62 191 ALA B C 1
ATOM 6154 O O . ALA B 1 191 ? -30.516 19.469 -10.273 1 98.62 191 ALA B O 1
ATOM 6155 N N . ASP B 1 192 ? -28.641 20.578 -9.797 1 98.44 192 ASP B N 1
ATOM 6156 C CA . ASP B 1 192 ? -28.047 20.438 -11.125 1 98.44 192 ASP B CA 1
ATOM 6157 C C . ASP B 1 192 ? -27.281 19.125 -11.25 1 98.44 192 ASP B C 1
ATOM 6159 O O . ASP B 1 192 ? -26.141 19.016 -10.781 1 98.44 192 ASP B O 1
ATOM 6163 N N . VAL B 1 193 ? -27.797 18.203 -11.898 1 98.06 193 VAL B N 1
ATOM 6164 C CA . VAL B 1 193 ? -27.219 16.859 -12.031 1 98.06 193 VAL B CA 1
ATOM 6165 C C . VAL B 1 193 ? -25.969 16.938 -12.906 1 98.06 193 VAL B C 1
ATOM 6167 O O . VAL B 1 193 ? -25.109 16.047 -12.844 1 98.06 193 VAL B O 1
ATOM 6170 N N . LYS B 1 194 ? -25.766 17.984 -13.656 1 97 194 LYS B N 1
ATOM 6171 C CA . LYS B 1 194 ? -24.641 18.125 -14.57 1 97 194 LYS B CA 1
ATOM 6172 C C . LYS B 1 194 ? -23.484 18.891 -13.914 1 97 194 LYS B C 1
ATOM 6174 O O . LYS B 1 194 ? -22.422 19.047 -14.508 1 97 194 LYS B O 1
ATOM 6179 N N . ALA B 1 195 ? -23.734 19.328 -12.648 1 97.94 195 ALA B N 1
ATOM 6180 C CA . ALA B 1 195 ? -22.672 20.016 -11.93 1 97.94 195 ALA B CA 1
ATOM 6181 C C . ALA B 1 195 ? -21.422 19.141 -11.812 1 97.94 195 ALA B C 1
ATOM 6183 O O . ALA B 1 195 ? -21.531 17.922 -11.695 1 97.94 195 ALA B O 1
ATOM 6184 N N . ARG B 1 196 ? -20.25 19.75 -11.906 1 97.75 196 ARG B N 1
ATOM 6185 C CA . ARG B 1 196 ? -18.969 19.078 -11.742 1 97.75 196 ARG B CA 1
ATOM 6186 C C . ARG B 1 196 ? -18.109 19.766 -10.688 1 97.75 196 ARG B C 1
ATOM 6188 O O . ARG B 1 196 ? -18.188 20.984 -10.523 1 97.75 196 ARG B O 1
ATOM 6195 N N . ASP B 1 197 ? -17.359 19.016 -9.93 1 97 197 ASP B N 1
ATOM 6196 C CA . ASP B 1 197 ? -16.422 19.625 -9 1 97 197 ASP B CA 1
ATOM 6197 C C . ASP B 1 197 ? -15.172 20.125 -9.719 1 97 197 ASP B C 1
ATOM 6199 O O . ASP B 1 197 ? -15.125 20.125 -10.953 1 97 197 ASP B O 1
ATOM 6203 N N . ASN B 1 198 ? -14.203 20.578 -9.008 1 95.06 198 ASN B N 1
ATOM 6204 C CA . ASN B 1 198 ? -13.023 21.219 -9.586 1 95.06 198 ASN B CA 1
ATOM 6205 C C . ASN B 1 198 ? -12.156 20.203 -10.328 1 95.06 198 ASN B C 1
ATOM 6207 O O . ASN B 1 198 ? -11.266 20.578 -11.094 1 95.06 198 ASN B O 1
ATOM 6211 N N . MET B 1 199 ? -12.445 18.906 -10.156 1 93.94 199 MET B N 1
ATOM 6212 C CA . MET B 1 199 ? -11.703 17.859 -10.852 1 93.94 199 MET B CA 1
ATOM 6213 C C . MET B 1 199 ? -12.516 17.297 -12.016 1 93.94 199 MET B C 1
ATOM 6215 O O . MET B 1 199 ? -12.078 16.359 -12.695 1 93.94 199 MET B O 1
ATOM 6219 N N . GLY B 1 200 ? -13.695 17.797 -12.172 1 95.31 200 GLY B N 1
ATOM 6220 C CA . GLY B 1 200 ? -14.531 17.422 -13.297 1 95.31 200 GLY B CA 1
ATOM 6221 C C . GLY B 1 200 ? -15.438 16.25 -12.992 1 95.31 200 GLY B C 1
ATOM 6222 O O . GLY B 1 200 ? -16.047 15.672 -13.898 1 95.31 200 GLY B O 1
ATOM 6223 N N . ARG B 1 201 ? -15.625 15.906 -11.766 1 96.94 201 ARG B N 1
ATOM 6224 C CA . ARG B 1 201 ? -16.453 14.766 -11.375 1 96.94 201 ARG B CA 1
ATOM 6225 C C . ARG B 1 201 ? -17.891 15.211 -11.102 1 96.94 201 ARG B C 1
ATOM 6227 O O . ARG B 1 201 ? -18.125 16.312 -10.617 1 96.94 201 ARG B O 1
ATOM 6234 N N . ASN B 1 202 ? -18.781 14.336 -11.383 1 98.31 202 ASN B N 1
ATOM 6235 C CA . ASN B 1 202 ? -20.172 14.617 -11.086 1 98.31 202 ASN B CA 1
ATOM 6236 C C . ASN B 1 202 ? -20.734 13.656 -10.039 1 98.31 202 ASN B C 1
ATOM 6238 O O . ASN B 1 202 ? -19.984 12.883 -9.438 1 98.31 202 ASN B O 1
ATOM 6242 N N . ALA B 1 203 ? -22.031 13.766 -9.789 1 98.56 203 ALA B N 1
ATOM 6243 C CA . ALA B 1 203 ? -22.672 12.992 -8.742 1 98.56 203 ALA B CA 1
ATOM 6244 C C . ALA B 1 203 ? -22.578 11.492 -9.023 1 98.56 203 ALA B C 1
ATOM 6246 O O . ALA B 1 203 ? -22.484 10.688 -8.102 1 98.56 203 ALA B O 1
ATOM 6247 N N . LEU B 1 204 ? -22.531 11.141 -10.266 1 97.81 204 LEU B N 1
ATOM 6248 C CA . LEU B 1 204 ? -22.438 9.734 -10.641 1 97.81 204 LEU B CA 1
ATOM 6249 C C . LEU B 1 204 ? -21.109 9.141 -10.203 1 97.81 204 LEU B C 1
ATOM 6251 O O . LEU B 1 204 ? -21.062 8.023 -9.68 1 97.81 204 LEU B O 1
ATOM 6255 N N . ILE B 1 205 ? -20.016 9.836 -10.438 1 97.75 205 ILE B N 1
ATOM 6256 C CA . ILE B 1 205 ? -18.703 9.398 -9.969 1 97.75 205 ILE B CA 1
ATOM 6257 C C . ILE B 1 205 ? -18.703 9.289 -8.453 1 97.75 205 ILE B C 1
ATOM 6259 O O . ILE B 1 205 ? -18.188 8.312 -7.895 1 97.75 205 ILE B O 1
ATOM 6263 N N . TYR B 1 206 ? -19.312 10.25 -7.766 1 97.62 206 TYR B N 1
ATOM 6264 C CA . TYR B 1 206 ? -19.359 10.258 -6.305 1 97.62 206 TYR B CA 1
ATOM 6265 C C . TYR B 1 206 ? -20.125 9.047 -5.781 1 97.62 206 TYR B C 1
ATOM 6267 O O . TYR B 1 206 ? -19.797 8.508 -4.727 1 97.62 206 TYR B O 1
ATOM 6275 N N . ALA B 1 207 ? -21.109 8.617 -6.461 1 97.56 207 ALA B N 1
ATOM 6276 C CA . ALA B 1 207 ? -21.906 7.465 -6.051 1 97.56 207 ALA B CA 1
ATOM 6277 C C . ALA B 1 207 ? -21.047 6.211 -5.941 1 97.56 207 ALA B C 1
ATOM 6279 O O . ALA B 1 207 ? -21.312 5.34 -5.109 1 97.56 207 ALA B O 1
ATOM 6280 N N . PHE B 1 208 ? -20 6.137 -6.727 1 96.06 208 PHE B N 1
ATOM 6281 C CA . PHE B 1 208 ? -19.156 4.957 -6.758 1 96.06 208 PHE B CA 1
ATOM 6282 C C . PHE B 1 208 ? -18.109 5.02 -5.656 1 96.06 208 PHE B C 1
ATOM 6284 O O . PHE B 1 208 ? -17.391 4.047 -5.418 1 96.06 208 PHE B O 1
ATOM 6291 N N . ARG B 1 209 ? -17.984 6.09 -4.953 1 93.56 209 ARG B N 1
ATOM 6292 C CA . ARG B 1 209 ? -16.984 6.254 -3.906 1 93.56 209 ARG B CA 1
ATOM 6293 C C . ARG B 1 209 ? -17.453 5.633 -2.594 1 93.56 209 ARG B C 1
ATOM 6295 O O . ARG B 1 209 ? -16.656 5.43 -1.676 1 93.56 209 ARG B O 1
ATOM 6302 N N . ASN B 1 210 ? -18.672 5.328 -2.525 1 87.19 210 ASN B N 1
ATOM 6303 C CA . ASN B 1 210 ? -19.219 4.68 -1.334 1 87.19 210 ASN B CA 1
ATOM 6304 C C . ASN B 1 210 ? -18.891 3.189 -1.309 1 87.19 210 ASN B C 1
ATOM 6306 O O . ASN B 1 210 ? -19.031 2.5 -2.32 1 87.19 210 ASN B O 1
ATOM 6310 N N . SER B 1 211 ? -18.484 2.732 -0.184 1 79.56 211 SER B N 1
ATOM 6311 C CA . SER B 1 211 ? -18.141 1.32 -0.048 1 79.56 211 SER B CA 1
ATOM 6312 C C . SER B 1 211 ? -19.391 0.454 0.023 1 79.56 211 SER B C 1
ATOM 6314 O O . SER B 1 211 ? -19.344 -0.737 -0.294 1 79.56 211 SER B O 1
ATOM 6316 N N . ASP B 1 212 ? -20.422 1.044 0.414 1 82.5 212 ASP B N 1
ATOM 6317 C CA . ASP B 1 212 ? -21.688 0.333 0.483 1 82.5 212 ASP B CA 1
ATOM 6318 C C . ASP B 1 212 ? -22.453 0.443 -0.835 1 82.5 212 ASP B C 1
ATOM 6320 O O . ASP B 1 212 ? -22.906 1.527 -1.208 1 82.5 212 ASP B O 1
ATOM 6324 N N . ASP B 1 213 ? -22.625 -0.689 -1.459 1 84.12 213 ASP B N 1
ATOM 6325 C CA . ASP B 1 213 ? -23.203 -0.678 -2.799 1 84.12 213 ASP B CA 1
ATOM 6326 C C . ASP B 1 213 ? -24.703 -1.004 -2.754 1 84.12 213 ASP B C 1
ATOM 6328 O O . ASP B 1 213 ? -25.344 -1.154 -3.797 1 84.12 213 ASP B O 1
ATOM 6332 N N . ARG B 1 214 ? -25.406 -0.989 -1.731 1 84.06 214 ARG B N 1
ATOM 6333 C CA . ARG B 1 214 ? -26.797 -1.435 -1.598 1 84.06 214 ARG B CA 1
ATOM 6334 C C . ARG B 1 214 ? -27.734 -0.524 -2.373 1 84.06 214 ARG B C 1
ATOM 6336 O O . ARG B 1 214 ? -28.703 -0.994 -2.975 1 84.06 214 ARG B O 1
ATOM 6343 N N . ASN B 1 215 ? -27.375 0.753 -2.412 1 92.88 215 ASN B N 1
ATOM 6344 C CA . ASN B 1 215 ? -28.281 1.703 -3.061 1 92.88 215 ASN B CA 1
ATOM 6345 C C . ASN B 1 215 ? -27.688 2.225 -4.371 1 92.88 215 ASN B C 1
ATOM 6347 O O . ASN B 1 215 ? -28.219 3.168 -4.957 1 92.88 215 ASN B O 1
ATOM 6351 N N . LEU B 1 216 ? -26.688 1.637 -4.785 1 96 216 LEU B N 1
ATOM 6352 C CA . LEU B 1 216 ? -25.969 2.137 -5.957 1 96 216 LEU B CA 1
ATOM 6353 C C . LEU B 1 216 ? -26.859 2.08 -7.195 1 96 216 LEU B C 1
ATOM 6355 O O . LEU B 1 216 ? -26.875 3.01 -8.008 1 96 216 LEU B O 1
ATOM 6359 N N . GLU B 1 217 ? -27.609 1.029 -7.379 1 96.62 217 GLU B N 1
ATOM 6360 C CA . GLU B 1 217 ? -28.5 0.88 -8.531 1 96.62 217 GLU B CA 1
ATOM 6361 C C . GLU B 1 217 ? -29.562 1.971 -8.555 1 96.62 217 GLU B C 1
ATOM 6363 O O . GLU B 1 217 ? -29.797 2.594 -9.586 1 96.62 217 GLU B O 1
ATOM 6368 N N . ASP B 1 218 ? -30.141 2.213 -7.379 1 97.06 218 ASP B N 1
ATOM 6369 C CA . ASP B 1 218 ? -31.188 3.221 -7.273 1 97.06 218 ASP B CA 1
ATOM 6370 C C . ASP B 1 218 ? -30.641 4.617 -7.547 1 97.06 218 ASP B C 1
ATOM 6372 O O . ASP B 1 218 ? -31.266 5.41 -8.258 1 97.06 218 ASP B O 1
ATOM 6376 N N . ILE B 1 219 ? -29.547 4.895 -6.992 1 98.06 219 ILE B N 1
ATOM 6377 C CA . ILE B 1 219 ? -28.922 6.199 -7.156 1 98.06 219 ILE B CA 1
ATOM 6378 C C . ILE B 1 219 ? -28.562 6.418 -8.625 1 98.06 219 ILE B C 1
ATOM 6380 O O . ILE B 1 219 ? -28.828 7.484 -9.188 1 98.06 219 ILE B O 1
ATOM 6384 N N . THR B 1 220 ? -27.984 5.406 -9.242 1 98 220 THR B N 1
ATOM 6385 C CA . THR B 1 220 ? -27.609 5.492 -10.648 1 98 220 THR B CA 1
ATOM 6386 C C . THR B 1 220 ? -28.828 5.73 -11.523 1 98 220 THR B C 1
ATOM 6388 O O . THR B 1 220 ? -28.812 6.578 -12.422 1 98 220 THR B O 1
ATOM 6391 N N . ARG B 1 221 ? -29.859 5.02 -11.273 1 97.62 221 ARG B N 1
ATOM 6392 C CA . ARG B 1 221 ? -31.109 5.168 -12.023 1 97.62 221 ARG B CA 1
ATOM 6393 C C . ARG B 1 221 ? -31.641 6.59 -11.922 1 97.62 221 ARG B C 1
ATOM 6395 O O . ARG B 1 221 ? -32.031 7.188 -12.93 1 97.62 221 ARG B O 1
ATOM 6402 N N . LEU B 1 222 ? -31.641 7.117 -10.727 1 97.94 222 LEU B N 1
ATOM 6403 C CA . LEU B 1 222 ? -32.125 8.469 -10.484 1 97.94 222 LEU B CA 1
ATOM 6404 C C . LEU B 1 222 ? -31.297 9.5 -11.234 1 97.94 222 LEU B C 1
ATOM 6406 O O . LEU B 1 222 ? -31.844 10.406 -11.867 1 97.94 222 LEU B O 1
ATOM 6410 N N . LEU B 1 223 ? -30.031 9.414 -11.133 1 98.56 223 LEU B N 1
ATOM 6411 C CA . LEU B 1 223 ? -29.141 10.375 -11.766 1 98.56 223 LEU B CA 1
ATOM 6412 C C . LEU B 1 223 ? -29.25 10.305 -13.281 1 98.56 223 LEU B C 1
ATOM 6414 O O . LEU B 1 223 ? -29.266 11.344 -13.953 1 98.56 223 LEU B O 1
ATOM 6418 N N . LEU B 1 224 ? -29.344 9.117 -13.867 1 98.12 224 LEU B N 1
ATOM 6419 C CA . LEU B 1 224 ? -29.469 8.953 -15.312 1 98.12 224 LEU B CA 1
ATOM 6420 C C . LEU B 1 224 ? -30.812 9.492 -15.797 1 98.12 224 LEU B C 1
ATOM 6422 O O . LEU B 1 224 ? -30.875 10.109 -16.859 1 98.12 224 LEU B O 1
ATOM 6426 N N . TYR B 1 225 ? -31.828 9.195 -15 1 97.56 225 TYR B N 1
ATOM 6427 C CA . TYR B 1 225 ? -33.156 9.688 -15.336 1 97.56 225 TYR B CA 1
ATOM 6428 C C . TYR B 1 225 ? -33.156 11.203 -15.477 1 97.56 225 TYR B C 1
ATOM 6430 O O . TYR B 1 225 ? -33.844 11.758 -16.312 1 97.56 225 TYR B O 1
ATOM 6438 N N . HIS B 1 226 ? -32.344 11.883 -14.719 1 98 226 HIS B N 1
ATOM 6439 C CA . HIS B 1 226 ? -32.281 13.344 -14.727 1 98 226 HIS B CA 1
ATOM 6440 C C . HIS B 1 226 ? -31.203 13.859 -15.664 1 98 226 HIS B C 1
ATOM 6442 O O . HIS B 1 226 ? -30.938 15.062 -15.711 1 98 226 HIS B O 1
ATOM 6448 N N . GLY B 1 227 ? -30.516 12.961 -16.297 1 97 227 GLY B N 1
ATOM 6449 C CA . GLY B 1 227 ? -29.656 13.359 -17.406 1 97 227 GLY B CA 1
ATOM 6450 C C . GLY B 1 227 ? -28.203 13.484 -17 1 97 227 GLY B C 1
ATOM 6451 O O . GLY B 1 227 ? -27.453 14.273 -17.578 1 97 227 GLY B O 1
ATOM 6452 N N . ALA B 1 228 ? -27.75 12.766 -16.031 1 97.62 228 ALA B N 1
ATOM 6453 C CA . ALA B 1 228 ? -26.344 12.812 -15.641 1 97.62 228 ALA B CA 1
ATOM 6454 C C . ALA B 1 228 ? -25.438 12.398 -16.797 1 97.62 228 ALA B C 1
ATOM 6456 O O . ALA B 1 228 ? -25.75 11.484 -17.562 1 97.62 228 ALA B O 1
ATOM 6457 N N . ASP B 1 229 ? -24.281 13.102 -16.984 1 97.5 229 ASP B N 1
ATOM 6458 C CA . ASP B 1 229 ? -23.281 12.734 -17.984 1 97.5 229 ASP B CA 1
ATOM 6459 C C . ASP B 1 229 ? -22.562 11.445 -17.594 1 97.5 229 ASP B C 1
ATOM 6461 O O . ASP B 1 229 ? -22.031 11.344 -16.484 1 97.5 229 ASP B O 1
ATOM 6465 N N . VAL B 1 230 ? -22.469 10.508 -18.453 1 97.75 230 VAL B N 1
ATOM 6466 C CA . VAL B 1 230 ? -21.953 9.18 -18.125 1 97.75 230 VAL B CA 1
ATOM 6467 C C . VAL B 1 230 ? -20.5 9.078 -18.547 1 97.75 230 VAL B C 1
ATOM 6469 O O . VAL B 1 230 ? -19.828 8.07 -18.281 1 97.75 230 VAL B O 1
ATOM 6472 N N . ASN B 1 231 ? -19.922 10.094 -19.219 1 97.44 231 ASN B N 1
ATOM 6473 C CA . ASN B 1 231 ? -18.578 9.992 -19.766 1 97.44 231 ASN B CA 1
ATOM 6474 C C . ASN B 1 231 ? -17.594 10.859 -18.984 1 97.44 231 ASN B C 1
ATOM 6476 O O . ASN B 1 231 ? -16.5 11.172 -19.469 1 97.44 231 ASN B O 1
ATOM 6480 N N . VAL B 1 232 ? -18.031 11.297 -17.75 1 96.88 232 VAL B N 1
ATOM 6481 C CA . VAL B 1 232 ? -17.109 12.008 -16.875 1 96.88 232 VAL B CA 1
ATOM 6482 C C . VAL B 1 232 ? -16.047 11.055 -16.344 1 96.88 232 VAL B C 1
ATOM 6484 O O . VAL B 1 232 ? -16.172 9.836 -16.484 1 96.88 232 VAL B O 1
ATOM 6487 N N . ARG B 1 233 ? -14.992 11.617 -15.805 1 95.12 233 ARG B N 1
ATOM 6488 C CA . ARG B 1 233 ? -13.891 10.797 -15.312 1 95.12 233 ARG B CA 1
ATOM 6489 C C . ARG B 1 233 ? -13.625 11.078 -13.836 1 95.12 233 ARG B C 1
ATOM 6491 O O . ARG B 1 233 ? -13.727 12.219 -13.383 1 95.12 233 ARG B O 1
ATOM 6498 N N . GLY B 1 234 ? -13.312 10.023 -13.078 1 94.25 234 GLY B N 1
ATOM 6499 C CA . GLY B 1 234 ? -12.945 10.125 -11.68 1 94.25 234 GLY B CA 1
ATOM 6500 C C . GLY B 1 234 ? -11.477 9.844 -11.422 1 94.25 234 GLY B C 1
ATOM 6501 O O . GLY B 1 234 ? -10.625 10.18 -12.25 1 94.25 234 GLY B O 1
ATOM 6502 N N . GLU B 1 235 ? -11.266 9.32 -10.25 1 91.5 235 GLU B N 1
ATOM 6503 C CA . GLU B 1 235 ? -9.906 8.977 -9.852 1 91.5 235 GLU B CA 1
ATOM 6504 C C . GLU B 1 235 ? -9.273 8.008 -10.852 1 91.5 235 GLU B C 1
ATOM 6506 O O . GLU B 1 235 ? -9.922 7.074 -11.32 1 91.5 235 GLU B O 1
ATOM 6511 N N . LYS B 1 236 ? -7.992 8.328 -11.203 1 92.06 236 LYS B N 1
ATOM 6512 C CA . LYS B 1 236 ? -7.223 7.516 -12.141 1 92.06 236 LYS B CA 1
ATOM 6513 C C . LYS B 1 236 ? -7.875 7.5 -13.516 1 92.06 236 LYS B C 1
ATOM 6515 O O . LYS B 1 236 ? -7.707 6.547 -14.281 1 92.06 236 LYS B O 1
ATOM 6520 N N . GLY B 1 237 ? -8.75 8.461 -13.781 1 94.19 237 GLY B N 1
ATOM 6521 C CA . GLY B 1 237 ? -9.383 8.617 -15.086 1 94.19 237 GLY B CA 1
ATOM 6522 C C . GLY B 1 237 ? -10.477 7.598 -15.344 1 94.19 237 GLY B C 1
ATOM 6523 O O . GLY B 1 237 ? -10.867 7.371 -16.484 1 94.19 237 GLY B O 1
ATOM 6524 N N . LYS B 1 238 ? -11.008 6.969 -14.383 1 96.88 238 LYS B N 1
ATOM 6525 C CA . LYS B 1 238 ? -12 5.914 -14.547 1 96.88 238 LYS B CA 1
ATOM 6526 C C . LYS B 1 238 ? -13.383 6.504 -14.828 1 96.88 238 LYS B C 1
ATOM 6528 O O . LYS B 1 238 ? -13.797 7.465 -14.18 1 96.88 238 LYS B O 1
ATOM 6533 N N . THR B 1 239 ? -14.047 5.973 -15.797 1 98.19 239 THR B N 1
ATOM 6534 C CA . THR B 1 239 ? -15.414 6.371 -16.125 1 98.19 239 THR B CA 1
ATOM 6535 C C . THR B 1 239 ? -16.422 5.602 -15.266 1 98.19 239 THR B C 1
ATOM 6537 O O . THR B 1 239 ? -16.078 4.594 -14.648 1 98.19 239 THR B O 1
ATOM 6540 N N . PRO B 1 240 ? -17.672 6.094 -15.234 1 98.12 240 PRO B N 1
ATOM 6541 C CA . PRO B 1 240 ? -18.703 5.352 -14.516 1 98.12 240 PRO B CA 1
ATOM 6542 C C . PRO B 1 240 ? -18.828 3.906 -14.992 1 98.12 240 PRO B C 1
ATOM 6544 O O . PRO B 1 240 ? -19.031 3 -14.18 1 98.12 240 PRO B O 1
ATOM 6547 N N . LEU B 1 241 ? -18.641 3.67 -16.297 1 98.62 241 LEU B N 1
ATOM 6548 C CA . LEU B 1 241 ? -18.719 2.316 -16.828 1 98.62 241 LEU B CA 1
ATOM 6549 C C . LEU B 1 241 ? -17.625 1.435 -16.266 1 98.62 241 LEU B C 1
ATOM 6551 O O . LEU B 1 241 ? -17.891 0.323 -15.797 1 98.62 241 LEU B O 1
ATOM 6555 N N . ILE B 1 242 ? -16.422 1.904 -16.297 1 98.56 242 ILE B N 1
ATOM 6556 C CA . ILE B 1 242 ? -15.281 1.167 -15.75 1 98.56 242 ILE B CA 1
ATOM 6557 C C . ILE B 1 242 ? -15.516 0.895 -14.258 1 98.56 242 ILE B C 1
ATOM 6559 O O . ILE B 1 242 ? -15.289 -0.221 -13.789 1 98.56 242 ILE B O 1
ATOM 6563 N N . LEU B 1 243 ? -15.969 1.925 -13.547 1 98.06 243 LEU B N 1
ATOM 6564 C CA . LEU B 1 243 ? -16.219 1.785 -12.117 1 98.06 243 LEU B CA 1
ATOM 6565 C C . LEU B 1 243 ? -17.297 0.746 -11.844 1 98.06 243 LEU B C 1
ATOM 6567 O O . LEU B 1 243 ? -17.203 -0.027 -10.891 1 98.06 243 LEU B O 1
ATOM 6571 N N . ALA B 1 244 ? -18.312 0.75 -12.594 1 98.12 244 ALA B N 1
ATOM 6572 C CA . ALA B 1 244 ? -19.375 -0.226 -12.438 1 98.12 244 ALA B CA 1
ATOM 6573 C C . ALA B 1 244 ? -18.859 -1.65 -12.602 1 98.12 244 ALA B C 1
ATOM 6575 O O . ALA B 1 244 ? -19.266 -2.559 -11.875 1 98.12 244 ALA B O 1
ATOM 6576 N N . VAL B 1 245 ? -17.984 -1.868 -13.594 1 98 245 VAL B N 1
ATOM 6577 C CA . VAL B 1 245 ? -17.375 -3.178 -13.812 1 98 245 VAL B CA 1
ATOM 6578 C C . VAL B 1 245 ? -16.5 -3.559 -12.617 1 98 245 VAL B C 1
ATOM 6580 O O . VAL B 1 245 ? -16.578 -4.688 -12.125 1 98 245 VAL B O 1
ATOM 6583 N N . GLU B 1 246 ? -15.734 -2.629 -12.156 1 95.62 246 GLU B N 1
ATOM 6584 C CA . GLU B 1 246 ? -14.883 -2.869 -11 1 95.62 246 GLU B CA 1
ATOM 6585 C C . GLU B 1 246 ? -15.703 -3.312 -9.789 1 95.62 246 GLU B C 1
ATOM 6587 O O . GLU B 1 246 ? -15.258 -4.141 -9 1 95.62 246 GLU B O 1
ATOM 6592 N N . ARG B 1 247 ? -16.859 -2.771 -9.633 1 93.75 247 ARG B N 1
ATOM 6593 C CA . ARG B 1 247 ? -17.75 -3.117 -8.523 1 93.75 247 ARG B CA 1
ATOM 6594 C C . ARG B 1 247 ? -18.547 -4.379 -8.836 1 93.75 247 ARG B C 1
ATOM 6596 O O . ARG B 1 247 ? -19.359 -4.816 -8.023 1 93.75 247 ARG B O 1
ATOM 6603 N N . ARG B 1 248 ? -18.406 -4.934 -10.023 1 93.5 248 ARG B N 1
ATOM 6604 C CA . ARG B 1 248 ? -19.047 -6.172 -10.461 1 93.5 248 ARG B CA 1
ATOM 6605 C C . ARG B 1 248 ? -20.562 -6.031 -10.477 1 93.5 248 ARG B C 1
ATOM 6607 O O . ARG B 1 248 ? -21.281 -6.953 -10.094 1 93.5 248 ARG B O 1
ATOM 6614 N N . HIS B 1 249 ? -21.094 -4.844 -10.812 1 94.44 249 HIS B N 1
ATOM 6615 C CA . HIS B 1 249 ? -22.531 -4.57 -10.805 1 94.44 249 HIS B CA 1
ATOM 6616 C C . HIS B 1 249 ? -23.109 -4.668 -12.211 1 94.44 249 HIS B C 1
ATOM 6618 O O . HIS B 1 249 ? -23.266 -3.656 -12.898 1 94.44 249 HIS B O 1
ATOM 6624 N N . SER B 1 250 ? -23.625 -5.77 -12.578 1 96.19 250 SER B N 1
ATOM 6625 C CA . SER B 1 250 ? -24.109 -6.035 -13.93 1 96.19 250 SER B CA 1
ATOM 6626 C C . SER B 1 250 ? -25.297 -5.137 -14.281 1 96.19 250 SER B C 1
ATOM 6628 O O . SER B 1 250 ? -25.406 -4.668 -15.414 1 96.19 250 SER B O 1
ATOM 6630 N N . ASP B 1 251 ? -26.172 -4.887 -13.281 1 96.94 251 ASP B N 1
ATOM 6631 C CA . ASP B 1 251 ? -27.344 -4.07 -13.539 1 96.94 251 ASP B CA 1
ATOM 6632 C C . ASP B 1 251 ? -26.969 -2.625 -13.844 1 96.94 251 ASP B C 1
ATOM 6634 O O . ASP B 1 251 ? -27.547 -1.995 -14.727 1 96.94 251 ASP B O 1
ATOM 6638 N N . VAL B 1 252 ? -26.047 -2.141 -13.086 1 97.94 252 VAL B N 1
ATOM 6639 C CA . VAL B 1 252 ? -25.594 -0.773 -13.305 1 97.94 252 VAL B CA 1
ATOM 6640 C C . VAL B 1 252 ? -24.891 -0.679 -14.656 1 97.94 252 VAL B C 1
ATOM 6642 O O . VAL B 1 252 ? -25.062 0.297 -15.391 1 97.94 252 VAL B O 1
ATOM 6645 N N . VAL B 1 253 ? -24.062 -1.693 -15.016 1 98.44 253 VAL B N 1
ATOM 6646 C CA . VAL B 1 253 ? -23.391 -1.746 -16.312 1 98.44 253 VAL B CA 1
ATOM 6647 C C . VAL B 1 253 ? -24.438 -1.682 -17.422 1 98.44 253 VAL B C 1
ATOM 6649 O O . VAL B 1 253 ? -24.297 -0.913 -18.375 1 98.44 253 VAL B O 1
ATOM 6652 N N . GLN B 1 254 ? -25.453 -2.418 -17.297 1 98.19 254 GLN B N 1
ATOM 6653 C CA . GLN B 1 254 ? -26.516 -2.449 -18.281 1 98.19 254 GLN B CA 1
ATOM 6654 C C . GLN B 1 254 ? -27.172 -1.078 -18.438 1 98.19 254 GLN B C 1
ATOM 6656 O O . GLN B 1 254 ? -27.391 -0.604 -19.547 1 98.19 254 GLN B O 1
ATOM 6661 N N . MET B 1 255 ? -27.469 -0.442 -17.328 1 98 255 MET B N 1
ATOM 6662 C CA . MET B 1 255 ? -28.078 0.884 -17.344 1 98 255 MET B CA 1
ATOM 6663 C C . MET B 1 255 ? -27.203 1.878 -18.094 1 98 255 MET B C 1
ATOM 6665 O O . MET B 1 255 ? -27.688 2.688 -18.875 1 98 255 MET B O 1
ATOM 6669 N N . LEU B 1 256 ? -25.938 1.799 -17.844 1 98.5 256 LEU B N 1
ATOM 6670 C CA . LEU B 1 256 ? -25 2.73 -18.469 1 98.5 256 LEU B CA 1
ATOM 6671 C C . LEU B 1 256 ? -24.906 2.475 -19.969 1 98.5 256 LEU B C 1
ATOM 6673 O O . LEU B 1 256 ? -24.875 3.418 -20.766 1 98.5 256 LEU B O 1
ATOM 6677 N N . LEU B 1 257 ? -24.891 1.247 -20.375 1 98.19 257 LEU B N 1
ATOM 6678 C CA . LEU B 1 257 ? -24.766 0.87 -21.781 1 98.19 257 LEU B CA 1
ATOM 6679 C C . LEU B 1 257 ? -26 1.28 -22.578 1 98.19 257 LEU B C 1
ATOM 6681 O O . LEU B 1 257 ? -25.938 1.394 -23.797 1 98.19 257 LEU B O 1
ATOM 6685 N N . GLU B 1 258 ? -27.047 1.508 -21.875 1 97.19 258 GLU B N 1
ATOM 6686 C CA . GLU B 1 258 ? -28.281 1.897 -22.547 1 97.19 258 GLU B CA 1
ATOM 6687 C C . GLU B 1 258 ? -28.297 3.391 -22.859 1 97.19 258 GLU B C 1
ATOM 6689 O O . GLU B 1 258 ? -29.141 3.857 -23.641 1 97.19 258 GLU B O 1
ATOM 6694 N N . GLN B 1 259 ? -27.344 4.043 -22.328 1 96.94 259 GLN B N 1
ATOM 6695 C CA . GLN B 1 259 ? -27.266 5.473 -22.609 1 96.94 259 GLN B CA 1
ATOM 6696 C C . GLN B 1 259 ? -26.75 5.727 -24.016 1 96.94 259 GLN B C 1
ATOM 6698 O O . GLN B 1 259 ? -25.844 5.039 -24.484 1 96.94 259 GLN B O 1
ATOM 6703 N N . GLU B 1 260 ? -27.281 6.629 -24.781 1 92.25 260 GLU B N 1
ATOM 6704 C CA . GLU B 1 260 ? -27.031 6.867 -26.188 1 92.25 260 GLU B CA 1
ATOM 6705 C C . GLU B 1 260 ? -25.594 7.332 -26.422 1 92.25 260 GLU B C 1
ATOM 6707 O O . GLU B 1 260 ? -24.953 6.953 -27.406 1 92.25 260 GLU B O 1
ATOM 6712 N N . HIS B 1 261 ? -25.047 8.078 -25.609 1 92 261 HIS B N 1
ATOM 6713 C CA . HIS B 1 261 ? -23.75 8.688 -25.891 1 92 261 HIS B CA 1
ATOM 6714 C C . HIS B 1 261 ? -22.656 8.039 -25.047 1 92 261 HIS B C 1
ATOM 6716 O O . HIS B 1 261 ? -21.609 8.656 -24.797 1 92 261 HIS B O 1
ATOM 6722 N N . ILE B 1 262 ? -22.812 6.84 -24.781 1 96.31 262 ILE B N 1
ATOM 6723 C CA . ILE B 1 262 ? -21.828 6.172 -23.922 1 96.31 262 ILE B CA 1
ATOM 6724 C C . ILE B 1 262 ? -20.562 5.871 -24.734 1 96.31 262 ILE B C 1
ATOM 6726 O O . ILE B 1 262 ? -20.641 5.469 -25.891 1 96.31 262 ILE B O 1
ATOM 6730 N N . GLU B 1 263 ? -19.391 6.207 -24.234 1 97.38 263 GLU B N 1
ATOM 6731 C CA . GLU B 1 263 ? -18.109 5.832 -24.812 1 97.38 263 GLU B CA 1
ATOM 6732 C C . GLU B 1 263 ? -17.594 4.523 -24.219 1 97.38 263 GLU B C 1
ATOM 6734 O O . GLU B 1 263 ? -16.812 4.531 -23.266 1 97.38 263 GLU B O 1
ATOM 6739 N N . ILE B 1 264 ? -17.875 3.514 -24.828 1 97.81 264 ILE B N 1
ATOM 6740 C CA . ILE B 1 264 ? -17.734 2.162 -24.297 1 97.81 264 ILE B CA 1
ATOM 6741 C C . ILE B 1 264 ? -16.266 1.777 -24.234 1 97.81 264 ILE B C 1
ATOM 6743 O O . ILE B 1 264 ? -15.844 0.995 -23.375 1 97.81 264 ILE B O 1
ATOM 6747 N N . ASP B 1 265 ? -15.352 2.369 -25.094 1 98.06 265 ASP B N 1
ATOM 6748 C CA . ASP B 1 265 ? -13.969 1.925 -25.219 1 98.06 265 ASP B CA 1
ATOM 6749 C C . ASP B 1 265 ? -13.016 2.895 -24.516 1 98.06 265 ASP B C 1
ATOM 6751 O O . ASP B 1 265 ? -11.805 2.85 -24.734 1 98.06 265 ASP B O 1
ATOM 6755 N N . ASP B 1 266 ? -13.609 3.803 -23.75 1 97.44 266 ASP B N 1
ATOM 6756 C CA . ASP B 1 266 ? -12.758 4.695 -22.969 1 97.44 266 ASP B CA 1
ATOM 6757 C C . ASP B 1 266 ? -11.812 3.904 -22.062 1 97.44 266 ASP B C 1
ATOM 6759 O O . ASP B 1 266 ? -12.156 2.807 -21.609 1 97.44 266 ASP B O 1
ATOM 6763 N N . THR B 1 267 ? -10.633 4.434 -21.797 1 97.44 267 THR B N 1
ATOM 6764 C CA . THR B 1 267 ? -9.633 3.779 -20.953 1 97.44 267 THR B CA 1
ATOM 6765 C C . THR B 1 267 ? -9.359 4.605 -19.703 1 97.44 267 THR B C 1
ATOM 6767 O O . THR B 1 267 ? -9.57 5.82 -19.688 1 97.44 267 THR B O 1
ATOM 6770 N N . ASP B 1 268 ? -9.008 4 -18.625 1 95.81 268 ASP B N 1
ATOM 6771 C CA . ASP B 1 268 ? -8.484 4.719 -17.469 1 95.81 268 ASP B CA 1
ATOM 6772 C C . ASP B 1 268 ? -7.023 5.121 -17.688 1 95.81 268 ASP B C 1
ATOM 6774 O O . ASP B 1 268 ? -6.52 5.055 -18.812 1 95.81 268 ASP B O 1
ATOM 6778 N N . SER B 1 269 ? -6.387 5.625 -16.656 1 91 269 SER B N 1
ATOM 6779 C CA . SER B 1 269 ? -5.031 6.156 -16.766 1 91 269 SER B CA 1
ATOM 6780 C C . SER B 1 269 ? -4.027 5.047 -17.062 1 91 269 SER B C 1
ATOM 6782 O O . SER B 1 269 ? -2.91 5.312 -17.5 1 91 269 SER B O 1
ATOM 6784 N N . GLU B 1 270 ? -4.41 3.775 -16.812 1 90 270 GLU B N 1
ATOM 6785 C CA . GLU B 1 270 ? -3.533 2.641 -17.094 1 90 270 GLU B CA 1
ATOM 6786 C C . GLU B 1 270 ? -3.848 2.018 -18.453 1 90 270 GLU B C 1
ATOM 6788 O O . GLU B 1 270 ? -3.291 0.977 -18.797 1 90 270 GLU B O 1
ATOM 6793 N N . GLY B 1 271 ? -4.781 2.549 -19.109 1 93.94 271 GLY B N 1
ATOM 6794 C CA . GLY B 1 271 ? -5.125 2.076 -20.438 1 93.94 271 GLY B CA 1
ATOM 6795 C C . GLY B 1 271 ? -6.125 0.936 -20.422 1 93.94 271 GLY B C 1
ATOM 6796 O O . GLY B 1 271 ? -6.305 0.249 -21.438 1 93.94 271 GLY B O 1
ATOM 6797 N N . LYS B 1 272 ? -6.785 0.701 -19.391 1 96.62 272 LYS B N 1
ATOM 6798 C CA . LYS B 1 272 ? -7.719 -0.418 -19.281 1 96.62 272 LYS B CA 1
ATOM 6799 C C . LYS B 1 272 ? -9.133 0.007 -19.672 1 96.62 272 LYS B C 1
ATOM 6801 O O . LYS B 1 272 ? -9.609 1.054 -19.234 1 96.62 272 LYS B O 1
ATOM 6806 N N . THR B 1 273 ? -9.742 -0.749 -20.453 1 98.25 273 THR B N 1
ATOM 6807 C CA . THR B 1 273 ? -11.148 -0.552 -20.797 1 98.25 273 THR B CA 1
ATOM 6808 C C . THR B 1 273 ? -12.047 -1.349 -19.844 1 98.25 273 THR B C 1
ATOM 6810 O O . THR B 1 273 ? -11.562 -2.186 -19.078 1 98.25 273 THR B O 1
ATOM 6813 N N . ALA B 1 274 ? -13.336 -1.058 -19.938 1 98.56 274 ALA B N 1
ATOM 6814 C CA . ALA B 1 274 ? -14.312 -1.818 -19.172 1 98.56 274 ALA B CA 1
ATOM 6815 C C . ALA B 1 274 ? -14.266 -3.299 -19.531 1 98.56 274 ALA B C 1
ATOM 6817 O O . ALA B 1 274 ? -14.328 -4.164 -18.656 1 98.56 274 ALA B O 1
ATOM 6818 N N . LEU B 1 275 ? -14.102 -3.586 -20.797 1 98.56 275 LEU B N 1
ATOM 6819 C CA . LEU B 1 275 ? -14.086 -4.973 -21.234 1 98.56 275 LEU B CA 1
ATOM 6820 C C . LEU B 1 275 ? -12.859 -5.703 -20.719 1 98.56 275 LEU B C 1
ATOM 6822 O O . LEU B 1 275 ? -12.969 -6.82 -20.203 1 98.56 275 LEU B O 1
ATOM 6826 N N . LEU B 1 276 ? -11.719 -5.102 -20.891 1 97.88 276 LEU B N 1
ATOM 6827 C CA . LEU B 1 276 ? -10.508 -5.723 -20.375 1 97.88 276 LEU B CA 1
ATOM 6828 C C . LEU B 1 276 ? -10.648 -6.047 -18.891 1 97.88 276 LEU B C 1
ATOM 6830 O O . LEU B 1 276 ? -10.289 -7.145 -18.453 1 97.88 276 LEU B O 1
ATOM 6834 N N . LEU B 1 277 ? -11.18 -5.109 -18.156 1 97.94 277 LEU B N 1
ATOM 6835 C CA . LEU B 1 277 ? -11.359 -5.312 -16.719 1 97.94 277 LEU B CA 1
ATOM 6836 C C . LEU B 1 277 ? -12.336 -6.445 -16.453 1 97.94 277 LEU B C 1
ATOM 6838 O O . LEU B 1 277 ? -12.133 -7.246 -15.539 1 97.94 277 LEU B O 1
ATOM 6842 N N . ALA B 1 278 ? -13.398 -6.457 -17.125 1 98.38 278 ALA B N 1
ATOM 6843 C CA . ALA B 1 278 ? -14.383 -7.523 -16.969 1 98.38 278 ALA B CA 1
ATOM 6844 C C . ALA B 1 278 ? -13.742 -8.898 -17.172 1 98.38 278 ALA B C 1
ATOM 6846 O O . ALA B 1 278 ? -14.047 -9.844 -16.453 1 98.38 278 ALA B O 1
ATOM 6847 N N . VAL B 1 279 ? -12.891 -9.016 -18.141 1 97.56 279 VAL B N 1
ATOM 6848 C CA . VAL B 1 279 ? -12.211 -10.273 -18.453 1 97.56 279 VAL B CA 1
ATOM 6849 C C . VAL B 1 279 ? -11.219 -10.617 -17.344 1 97.56 279 VAL B C 1
ATOM 6851 O O . VAL B 1 279 ? -11.156 -11.758 -16.891 1 97.56 279 VAL B O 1
ATOM 6854 N N . GLU B 1 280 ? -10.492 -9.641 -16.922 1 95.12 280 GLU B N 1
ATOM 6855 C CA . GLU B 1 280 ? -9.523 -9.844 -15.844 1 95.12 280 GLU B CA 1
ATOM 6856 C C . GLU B 1 280 ? -10.219 -10.328 -14.57 1 95.12 280 GLU B C 1
ATOM 6858 O O . GLU B 1 280 ? -9.672 -11.148 -13.836 1 95.12 280 GLU B O 1
ATOM 6863 N N . LEU B 1 281 ? -11.414 -9.828 -14.375 1 94 281 LEU B N 1
ATOM 6864 C CA . LEU B 1 281 ? -12.148 -10.141 -13.148 1 94 281 LEU B CA 1
ATOM 6865 C C . LEU B 1 281 ? -13.047 -11.359 -13.352 1 94 281 LEU B C 1
ATOM 6867 O O . LEU B 1 281 ? -13.82 -11.719 -12.461 1 94 281 LEU B O 1
ATOM 6871 N N . LYS B 1 282 ? -13.031 -11.969 -14.508 1 93.56 282 LYS B N 1
ATOM 6872 C CA . LYS B 1 282 ? -13.766 -13.188 -14.844 1 93.56 282 LYS B CA 1
ATOM 6873 C C . LYS B 1 282 ? -15.273 -12.961 -14.742 1 93.56 282 LYS B C 1
ATOM 6875 O O . LYS B 1 282 ? -15.992 -13.789 -14.172 1 93.56 282 LYS B O 1
ATOM 6880 N N . LEU B 1 283 ? -15.695 -11.805 -15.219 1 95.38 283 LEU B N 1
ATOM 6881 C CA . LEU B 1 283 ? -17.109 -11.453 -15.18 1 95.38 283 LEU B CA 1
ATOM 6882 C C . LEU B 1 283 ? -17.781 -11.742 -16.516 1 95.38 283 LEU B C 1
ATOM 6884 O O . LEU B 1 283 ? -18.016 -10.82 -17.312 1 95.38 283 LEU B O 1
ATOM 6888 N N . LYS B 1 284 ? -18.188 -12.898 -16.75 1 95.75 284 LYS B N 1
ATOM 6889 C CA . LYS B 1 284 ? -18.688 -13.367 -18.031 1 95.75 284 LYS B CA 1
ATOM 6890 C C . LYS B 1 284 ? -19.938 -12.602 -18.453 1 95.75 284 LYS B C 1
ATOM 6892 O O . LYS B 1 284 ? -20.047 -12.156 -19.594 1 95.75 284 LYS B O 1
ATOM 6897 N N . LYS B 1 285 ? -20.844 -12.461 -17.5 1 96.69 285 LYS B N 1
ATOM 6898 C CA . LYS B 1 285 ? -22.094 -11.781 -17.812 1 96.69 285 LYS B CA 1
ATOM 6899 C C . LYS B 1 285 ? -21.844 -10.344 -18.266 1 96.69 285 LYS B C 1
ATOM 6901 O O . LYS B 1 285 ? -22.422 -9.883 -19.25 1 96.69 285 LYS B O 1
ATOM 6906 N N . ILE B 1 286 ? -21.016 -9.633 -17.594 1 98.25 286 ILE B N 1
ATOM 6907 C CA . ILE B 1 286 ? -20.688 -8.25 -17.922 1 98.25 286 ILE B CA 1
ATOM 6908 C C . ILE B 1 286 ? -19.938 -8.195 -19.25 1 98.25 286 ILE B C 1
ATOM 6910 O O . ILE B 1 286 ? -20.203 -7.332 -20.078 1 98.25 286 ILE B O 1
ATOM 6914 N N . ALA B 1 287 ? -18.984 -9.141 -19.422 1 98.38 287 ALA B N 1
ATOM 6915 C CA . ALA B 1 287 ? -18.266 -9.203 -20.703 1 98.38 287 ALA B CA 1
ATOM 6916 C C . ALA B 1 287 ? -19.234 -9.391 -21.859 1 98.38 287 ALA B C 1
ATOM 6918 O O . ALA B 1 287 ? -19.094 -8.766 -22.906 1 98.38 287 ALA B O 1
ATOM 6919 N N . GLN B 1 288 ? -20.203 -10.234 -21.672 1 97.94 288 GLN B N 1
ATOM 6920 C CA . GLN B 1 288 ? -21.203 -10.484 -22.703 1 97.94 288 GLN B CA 1
ATOM 6921 C C . GLN B 1 288 ? -21.969 -9.211 -23.031 1 97.94 288 GLN B C 1
ATOM 6923 O O . GLN B 1 288 ? -22.219 -8.906 -24.203 1 97.94 288 GLN B O 1
ATOM 6928 N N . LEU B 1 289 ? -22.391 -8.492 -22 1 98.31 289 LEU B N 1
ATOM 6929 C CA . LEU B 1 289 ? -23.109 -7.234 -22.188 1 98.31 289 LEU B CA 1
ATOM 6930 C C . LEU B 1 289 ? -22.266 -6.262 -23.016 1 98.31 289 LEU B C 1
ATOM 6932 O O . LEU B 1 289 ? -22.781 -5.641 -23.953 1 98.31 289 LEU B O 1
ATOM 6936 N N . LEU B 1 290 ? -21.047 -6.129 -22.688 1 98.62 290 LEU B N 1
ATOM 6937 C CA . LEU B 1 290 ? -20.141 -5.199 -23.359 1 98.62 290 LEU B CA 1
ATOM 6938 C C . LEU B 1 290 ? -19.922 -5.613 -24.812 1 98.62 290 LEU B C 1
ATOM 6940 O O . LEU B 1 290 ? -19.969 -4.777 -25.719 1 98.62 290 LEU B O 1
ATOM 6944 N N . CYS B 1 291 ? -19.703 -6.871 -25.047 1 97.5 291 CYS B N 1
ATOM 6945 C CA . CYS B 1 291 ? -19.5 -7.387 -26.391 1 97.5 291 CYS B CA 1
ATOM 6946 C C . CYS B 1 291 ? -20.734 -7.16 -27.266 1 97.5 291 CYS B C 1
ATOM 6948 O O . CYS B 1 291 ? -20.609 -6.734 -28.422 1 97.5 291 CYS B O 1
ATOM 6950 N N . THR B 1 292 ? -21.844 -7.441 -26.688 1 96.69 292 THR B N 1
ATOM 6951 C CA . THR B 1 292 ? -23.094 -7.297 -27.422 1 96.69 292 THR B CA 1
ATOM 6952 C C . THR B 1 292 ? -23.328 -5.84 -27.812 1 96.69 292 THR B C 1
ATOM 6954 O O . THR B 1 292 ? -23.875 -5.555 -28.875 1 96.69 292 THR B O 1
ATOM 6957 N N . LYS B 1 293 ? -22.891 -4.941 -26.969 1 96.94 293 LYS B N 1
ATOM 6958 C CA . LYS B 1 293 ? -23.109 -3.516 -27.219 1 96.94 293 LYS B CA 1
ATOM 6959 C C . LYS B 1 293 ? -22.031 -2.959 -28.156 1 96.94 293 LYS B C 1
ATOM 6961 O O . LYS B 1 293 ? -22.094 -1.792 -28.547 1 96.94 293 LYS B O 1
ATOM 6966 N N . GLY B 1 294 ? -21 -3.783 -28.453 1 96 294 GLY B N 1
ATOM 6967 C CA . GLY B 1 294 ? -20.062 -3.391 -29.484 1 96 294 GLY B CA 1
ATOM 6968 C C . GLY B 1 294 ? -18.734 -2.928 -28.938 1 96 294 GLY B C 1
ATOM 6969 O O . GLY B 1 294 ? -18.031 -2.154 -29.594 1 96 294 GLY B O 1
ATOM 6970 N N . ALA B 1 295 ? -18.406 -3.281 -27.766 1 97.88 295 ALA B N 1
ATOM 6971 C CA . ALA B 1 295 ? -17.078 -2.961 -27.234 1 97.88 295 ALA B CA 1
ATOM 6972 C C . ALA B 1 295 ? -15.984 -3.506 -28.156 1 97.88 295 ALA B C 1
ATOM 6974 O O . ALA B 1 295 ? -16.109 -4.609 -28.688 1 97.88 295 ALA B O 1
ATOM 6975 N N . SER B 1 296 ? -14.914 -2.73 -28.281 1 96.75 296 SER B N 1
ATOM 6976 C CA . SER B 1 296 ? -13.805 -3.146 -29.141 1 96.75 296 SER B CA 1
ATOM 6977 C C . SER B 1 296 ? -13.047 -4.32 -28.531 1 96.75 296 SER B C 1
ATOM 6979 O O . SER B 1 296 ? -12.805 -4.352 -27.328 1 96.75 296 SER B O 1
ATOM 6981 N N . MET B 1 297 ? -12.633 -5.234 -29.344 1 94.31 297 MET B N 1
ATOM 6982 C CA . MET B 1 297 ? -11.859 -6.398 -28.922 1 94.31 297 MET B CA 1
ATOM 6983 C C . MET B 1 297 ? -10.367 -6.07 -28.875 1 94.31 297 MET B C 1
ATOM 6985 O O . MET B 1 297 ? -9.57 -6.859 -28.359 1 94.31 297 MET B O 1
ATOM 6989 N N . ASP B 1 298 ? -10.008 -4.887 -29.391 1 90.81 298 ASP B N 1
ATOM 6990 C CA . ASP B 1 298 ? -8.609 -4.484 -29.469 1 90.81 298 ASP B CA 1
ATOM 6991 C C . ASP B 1 298 ? -8.172 -3.729 -28.219 1 90.81 298 ASP B C 1
ATOM 6993 O O . ASP B 1 298 ? -7.645 -2.619 -28.312 1 90.81 298 ASP B O 1
ATOM 6997 N N . CYS B 1 299 ? -8.461 -4.234 -27.109 1 91.56 299 CYS B N 1
ATOM 6998 C CA . CYS B 1 299 ? -8.133 -3.533 -25.875 1 91.56 299 CYS B CA 1
ATOM 6999 C C . CYS B 1 299 ? -7.152 -4.336 -25.031 1 91.56 299 CYS B C 1
ATOM 7001 O O . CYS B 1 299 ? -6.883 -3.99 -23.891 1 91.56 299 CYS B O 1
ATOM 7003 N N . GLY B 1 300 ? -6.578 -5.359 -25.562 1 88.81 300 GLY B N 1
ATOM 7004 C CA . GLY B 1 300 ? -5.629 -6.219 -24.875 1 88.81 300 GLY B CA 1
ATOM 7005 C C . GLY B 1 300 ? -5.727 -7.672 -25.297 1 88.81 300 GLY B C 1
ATOM 7006 O O . GLY B 1 300 ? -6.453 -8.008 -26.234 1 88.81 300 GLY B O 1
ATOM 7007 N N . ASP B 1 301 ? -4.941 -8.562 -24.625 1 90.75 301 ASP B N 1
ATOM 7008 C CA . ASP B 1 301 ? -4.938 -9.984 -24.969 1 90.75 301 ASP B CA 1
ATOM 7009 C C . ASP B 1 301 ? -6.027 -10.734 -24.203 1 90.75 301 ASP B C 1
ATOM 7011 O O . ASP B 1 301 ? -5.727 -11.578 -23.344 1 90.75 301 ASP B O 1
ATOM 7015 N N . LEU B 1 302 ? -7.207 -10.453 -24.594 1 95.5 302 LEU B N 1
ATOM 7016 C CA . LEU B 1 302 ? -8.398 -10.891 -23.859 1 95.5 302 LEU B CA 1
ATOM 7017 C C . LEU B 1 302 ? -8.461 -12.414 -23.797 1 95.5 302 LEU B C 1
ATOM 7019 O O . LEU B 1 302 ? -8.703 -12.992 -22.734 1 95.5 302 LEU B O 1
ATOM 7023 N N . VAL B 1 303 ? -8.188 -13.117 -24.875 1 93.88 303 VAL B N 1
ATOM 7024 C CA . VAL B 1 303 ? -8.312 -14.57 -24.969 1 93.88 303 VAL B CA 1
ATOM 7025 C C . VAL B 1 303 ? -7.254 -15.234 -24.094 1 93.88 303 VAL B C 1
ATOM 7027 O O . VAL B 1 303 ? -7.555 -16.172 -23.344 1 93.88 303 VAL B O 1
ATOM 7030 N N . THR B 1 304 ? -6.062 -14.711 -24.188 1 91.19 304 THR B N 1
ATOM 7031 C CA . THR B 1 304 ? -4.98 -15.258 -23.375 1 91.19 304 THR B CA 1
ATOM 7032 C C . THR B 1 304 ? -5.312 -15.133 -21.891 1 91.19 304 THR B C 1
ATOM 7034 O O . THR B 1 304 ? -5.047 -16.047 -21.109 1 91.19 304 THR B O 1
ATOM 7037 N N . ILE B 1 305 ? -5.863 -14 -21.531 1 93.62 305 ILE B N 1
ATOM 7038 C CA . ILE B 1 305 ? -6.223 -13.773 -20.125 1 93.62 305 ILE B CA 1
ATOM 7039 C C . ILE B 1 305 ? -7.305 -14.766 -19.719 1 93.62 305 ILE B C 1
ATOM 7041 O O . ILE B 1 305 ? -7.207 -15.391 -18.656 1 93.62 305 ILE B O 1
ATOM 7045 N N . ALA B 1 306 ? -8.297 -14.906 -20.469 1 94.81 306 ALA B N 1
ATOM 7046 C CA . ALA B 1 306 ? -9.383 -15.836 -20.172 1 94.81 306 ALA B CA 1
ATOM 7047 C C . ALA B 1 306 ? -8.875 -17.266 -20.078 1 94.81 306 ALA B C 1
ATOM 7049 O O . ALA B 1 306 ? -9.305 -18.047 -19.219 1 94.81 306 ALA B O 1
ATOM 7050 N N . ARG B 1 307 ? -7.961 -17.703 -20.938 1 91.88 307 ARG B N 1
ATOM 7051 C CA . ARG B 1 307 ? -7.379 -19.031 -20.938 1 91.88 307 ARG B CA 1
ATOM 7052 C C . ARG B 1 307 ? -6.57 -19.281 -19.656 1 91.88 307 ARG B C 1
ATOM 7054 O O . ARG B 1 307 ? -6.645 -20.359 -19.078 1 91.88 307 ARG B O 1
ATOM 7061 N N . ARG B 1 308 ? -5.82 -18.266 -19.328 1 90 308 ARG B N 1
ATOM 7062 C CA . ARG B 1 308 ? -5.02 -18.375 -18.125 1 90 308 ARG B CA 1
ATOM 7063 C C . ARG B 1 308 ? -5.898 -18.609 -16.891 1 90 308 ARG B C 1
ATOM 7065 O O . ARG B 1 308 ? -5.492 -19.297 -15.953 1 90 308 ARG B O 1
ATOM 7072 N N . ASN B 1 309 ? -7.078 -18.141 -17 1 91.12 309 ASN B N 1
ATOM 7073 C CA . ASN B 1 309 ? -8.008 -18.281 -15.891 1 91.12 309 ASN B CA 1
ATOM 7074 C C . ASN B 1 309 ? -8.883 -19.531 -16.047 1 91.12 309 ASN B C 1
ATOM 7076 O O . ASN B 1 309 ? -9.828 -19.719 -15.281 1 91.12 309 ASN B O 1
ATOM 7080 N N . TYR B 1 310 ? -8.617 -20.359 -17.031 1 92.25 310 TYR B N 1
ATOM 7081 C CA . TYR B 1 310 ? -9.352 -21.594 -17.312 1 92.25 310 TYR B CA 1
ATOM 7082 C C . TYR B 1 310 ? -10.836 -21.312 -17.484 1 92.25 310 TYR B C 1
ATOM 7084 O O . TYR B 1 310 ? -11.688 -22.062 -17.016 1 92.25 310 TYR B O 1
ATOM 7092 N N . ASP B 1 311 ? -11.133 -20.125 -18.031 1 91.62 311 ASP B N 1
ATOM 7093 C CA . ASP B 1 311 ? -12.516 -19.703 -18.281 1 91.62 311 ASP B CA 1
ATOM 7094 C C . ASP B 1 311 ? -12.938 -20.031 -19.703 1 91.62 311 ASP B C 1
ATOM 7096 O O . ASP B 1 311 ? -13.047 -19.125 -20.547 1 91.62 311 ASP B O 1
ATOM 7100 N N . ALA B 1 312 ? -13.289 -21.25 -19.938 1 88.44 312 ALA B N 1
ATOM 7101 C CA . ALA B 1 312 ? -13.586 -21.75 -21.281 1 88.44 312 ALA B CA 1
ATOM 7102 C C . ALA B 1 312 ? -14.797 -21.016 -21.875 1 88.44 312 ALA B C 1
ATOM 7104 O O . ALA B 1 312 ? -14.766 -20.609 -23.031 1 88.44 312 ALA B O 1
ATOM 7105 N N . PRO B 1 313 ? -15.828 -20.828 -21.062 1 90 313 PRO B N 1
ATOM 7106 C CA . PRO B 1 313 ? -16.969 -20.109 -21.625 1 90 313 PRO B CA 1
ATOM 7107 C C . PRO B 1 313 ? -16.609 -18.703 -22.078 1 90 313 PRO B C 1
ATOM 7109 O O . PRO B 1 313 ? -17.078 -18.234 -23.125 1 90 313 PRO B O 1
ATOM 7112 N N . LEU B 1 314 ? -15.836 -18.047 -21.344 1 94.81 314 LEU B N 1
ATOM 7113 C CA . LEU B 1 314 ? -15.438 -16.688 -21.703 1 94.81 314 LEU B CA 1
ATOM 7114 C C . LEU B 1 314 ? -14.555 -16.688 -22.938 1 94.81 314 LEU B C 1
ATOM 7116 O O . LEU B 1 314 ? -14.656 -15.781 -23.781 1 94.81 314 LEU B O 1
ATOM 7120 N N . VAL B 1 315 ? -13.648 -17.672 -23.078 1 93.12 315 VAL B N 1
ATOM 7121 C CA . VAL B 1 315 ? -12.82 -17.797 -24.266 1 93.12 315 VAL B CA 1
ATOM 7122 C C . VAL B 1 315 ? -13.711 -17.922 -25.516 1 93.12 315 VAL B C 1
ATOM 7124 O O . VAL B 1 315 ? -13.508 -17.219 -26.5 1 93.12 315 VAL B O 1
ATOM 7127 N N . LYS B 1 316 ? -14.656 -18.766 -25.391 1 90.62 316 LYS B N 1
ATOM 7128 C CA . LYS B 1 316 ? -15.57 -18.984 -26.5 1 90.62 316 LYS B CA 1
ATOM 7129 C C . LYS B 1 316 ? -16.312 -17.703 -26.859 1 90.62 316 LYS B C 1
ATOM 7131 O O . LYS B 1 316 ? -16.469 -17.391 -28.047 1 90.62 316 LYS B O 1
ATOM 7136 N N . LEU B 1 317 ? -16.766 -17.031 -25.859 1 95.25 317 LEU B N 1
ATOM 7137 C CA . LEU B 1 317 ? -17.469 -15.773 -26.062 1 95.25 317 LEU B CA 1
ATOM 7138 C C . LEU B 1 317 ? -16.609 -14.766 -26.797 1 95.25 317 LEU B C 1
ATOM 7140 O O . LEU B 1 317 ? -17.047 -14.148 -27.766 1 95.25 317 LEU B O 1
ATOM 7144 N N . LEU B 1 318 ? -15.406 -14.625 -26.375 1 96.19 318 LEU B N 1
ATOM 7145 C CA . LEU B 1 318 ? -14.5 -13.633 -26.938 1 96.19 318 LEU B CA 1
ATOM 7146 C C . LEU B 1 318 ? -14.148 -13.969 -28.391 1 96.19 318 LEU B C 1
ATOM 7148 O O . LEU B 1 318 ? -14.148 -13.094 -29.25 1 96.19 318 LEU B O 1
ATOM 7152 N N . LEU B 1 319 ? -13.906 -15.211 -28.609 1 91.5 319 LEU B N 1
ATOM 7153 C CA . LEU B 1 319 ? -13.578 -15.648 -29.969 1 91.5 319 LEU B CA 1
ATOM 7154 C C . LEU B 1 319 ? -14.766 -15.453 -30.906 1 91.5 319 LEU B C 1
ATOM 7156 O O . LEU B 1 319 ? -14.594 -15.055 -32.062 1 91.5 319 LEU B O 1
ATOM 7160 N N . SER B 1 320 ? -15.93 -15.727 -30.422 1 93.44 320 SER B N 1
ATOM 7161 C CA . SER B 1 320 ? -17.125 -15.578 -31.234 1 93.44 320 SER B CA 1
ATOM 7162 C C . SER B 1 320 ? -17.359 -14.117 -31.625 1 93.44 320 SER B C 1
ATOM 7164 O O . SER B 1 320 ? -18 -13.836 -32.625 1 93.44 320 SER B O 1
ATOM 7166 N N . HIS B 1 321 ? -16.844 -13.242 -30.859 1 95.44 321 HIS B N 1
ATOM 7167 C CA . HIS B 1 321 ? -17.016 -11.82 -31.141 1 95.44 321 HIS B CA 1
ATOM 7168 C C . HIS B 1 321 ? -15.797 -11.25 -31.859 1 95.44 321 HIS B C 1
ATOM 7170 O O . HIS B 1 321 ? -15.672 -10.039 -32.031 1 95.44 321 HIS B O 1
ATOM 7176 N N . GLY B 1 322 ? -14.82 -12.117 -32.219 1 91.25 322 GLY B N 1
ATOM 7177 C CA . GLY B 1 322 ? -13.75 -11.711 -33.094 1 91.25 322 GLY B CA 1
ATOM 7178 C C . GLY B 1 322 ? -12.453 -11.391 -32.375 1 91.25 322 GLY B C 1
ATOM 7179 O O . GLY B 1 322 ? -11.531 -10.836 -32.969 1 91.25 322 GLY B O 1
ATOM 7180 N N . ALA B 1 323 ? -12.383 -11.68 -31.094 1 93.56 323 ALA B N 1
ATOM 7181 C CA . ALA B 1 323 ? -11.117 -11.453 -30.391 1 93.56 323 ALA B CA 1
ATOM 7182 C C . ALA B 1 323 ? -10.016 -12.344 -30.953 1 93.56 323 ALA B C 1
ATOM 7184 O O . ALA B 1 323 ? -10.258 -13.492 -31.312 1 93.56 323 ALA B O 1
ATOM 7185 N N . ARG B 1 324 ? -8.781 -11.789 -31 1 86.31 324 ARG B N 1
ATOM 7186 C CA . ARG B 1 324 ? -7.633 -12.531 -31.5 1 86.31 324 ARG B CA 1
ATOM 7187 C C . ARG B 1 324 ? -6.613 -12.781 -30.391 1 86.31 324 ARG B C 1
ATOM 7189 O O . ARG B 1 324 ? -6.547 -12.016 -29.422 1 86.31 324 ARG B O 1
ATOM 7196 N N . GLU B 1 325 ? -6.008 -13.891 -30.422 1 82.31 325 GLU B N 1
ATOM 7197 C CA . GLU B 1 325 ? -4.926 -14.188 -29.5 1 82.31 325 GLU B CA 1
ATOM 7198 C C . GLU B 1 325 ? -3.578 -13.727 -30.047 1 82.31 325 GLU B C 1
ATOM 7200 O O . GLU B 1 325 ? -3.137 -14.203 -31.094 1 82.31 325 GLU B O 1
ATOM 7205 N N . ASP B 1 326 ? -3.211 -12.445 -29.672 1 69.38 326 ASP B N 1
ATOM 7206 C CA . ASP B 1 326 ? -1.913 -11.945 -30.109 1 69.38 326 ASP B CA 1
ATOM 7207 C C . ASP B 1 326 ? -0.829 -12.242 -29.078 1 69.38 326 ASP B C 1
ATOM 7209 O O . ASP B 1 326 ? -1.009 -11.977 -27.891 1 69.38 326 ASP B O 1
ATOM 7213 N N . GLY B 1 327 ? -0.092 -13.266 -29.219 1 60.59 327 GLY B N 1
ATOM 7214 C CA . GLY B 1 327 ? 0.885 -13.773 -28.266 1 60.59 327 GLY B CA 1
ATOM 7215 C C . GLY B 1 327 ? 2.088 -12.859 -28.109 1 60.59 327 GLY B C 1
ATOM 7216 O O . GLY B 1 327 ? 3.049 -13.203 -27.422 1 60.59 327 GLY B O 1
ATOM 7217 N N . ARG B 1 328 ? 2.146 -11.633 -28.781 1 61.59 328 ARG B N 1
ATOM 7218 C CA . ARG B 1 328 ? 3.477 -11.031 -28.703 1 61.59 328 ARG B CA 1
ATOM 7219 C C . ARG B 1 328 ? 3.621 -10.172 -27.453 1 61.59 328 ARG B C 1
ATOM 7221 O O . ARG B 1 328 ? 2.854 -9.234 -27.25 1 61.59 328 ARG B O 1
ATOM 7228 N N . PRO B 1 329 ? 4.457 -10.664 -26.641 1 62.47 329 PRO B N 1
ATOM 7229 C CA . PRO B 1 329 ? 4.723 -9.828 -25.469 1 62.47 329 PRO B CA 1
ATOM 7230 C C . PRO B 1 329 ? 5.211 -8.43 -25.844 1 62.47 329 PRO B C 1
ATOM 7232 O O . PRO B 1 329 ? 5.887 -8.258 -26.859 1 62.47 329 PRO B O 1
ATOM 7235 N N . PRO B 1 330 ? 4.668 -7.395 -25.203 1 61.53 330 PRO B N 1
ATOM 7236 C CA . PRO B 1 330 ? 5.168 -6.051 -25.516 1 61.53 330 PRO B CA 1
ATOM 7237 C C . PRO B 1 330 ? 6.684 -5.938 -25.375 1 61.53 330 PRO B C 1
ATOM 7239 O O . PRO B 1 330 ? 7.266 -6.508 -24.438 1 61.53 330 PRO B O 1
ATOM 7242 N N . VAL B 1 331 ? 7.379 -5.57 -26.469 1 62.84 331 VAL B N 1
ATOM 7243 C CA . VAL B 1 331 ? 8.82 -5.34 -26.438 1 62.84 331 VAL B CA 1
ATOM 7244 C C . VAL B 1 331 ? 9.125 -4.102 -25.594 1 62.84 331 VAL B C 1
ATOM 7246 O O . VAL B 1 331 ? 8.602 -3.02 -25.859 1 62.84 331 VAL B O 1
ATOM 7249 N N . GLU B 1 332 ? 9.5 -4.328 -24.375 1 69.06 332 GLU B N 1
ATOM 7250 C CA . GLU B 1 332 ? 9.914 -3.162 -23.609 1 69.06 332 GLU B CA 1
ATOM 7251 C C . GLU B 1 332 ? 11.398 -2.867 -23.797 1 69.06 332 GLU B C 1
ATOM 7253 O O . GLU B 1 332 ? 12.211 -3.789 -23.953 1 69.06 332 GLU B O 1
ATOM 7258 N N . ASP B 1 333 ? 11.688 -1.664 -24.078 1 80.69 333 ASP B N 1
ATOM 7259 C CA . ASP B 1 333 ? 13.07 -1.204 -24.125 1 80.69 333 ASP B CA 1
ATOM 7260 C C . ASP B 1 333 ? 13.648 -1.062 -22.719 1 80.69 333 ASP B C 1
ATOM 7262 O O . ASP B 1 333 ? 13.727 0.044 -22.188 1 80.69 333 ASP B O 1
ATOM 7266 N N . TRP B 1 334 ? 13.922 -2.158 -22.094 1 85.31 334 TRP B N 1
ATOM 7267 C CA . TRP B 1 334 ? 14.5 -2.162 -20.766 1 85.31 334 TRP B CA 1
ATOM 7268 C C . TRP B 1 334 ? 15.742 -3.045 -20.703 1 85.31 334 TRP B C 1
ATOM 7270 O O . TRP B 1 334 ? 15.766 -4.133 -21.281 1 85.31 334 TRP B O 1
ATOM 7280 N N . LYS B 1 335 ? 16.797 -2.48 -20.141 1 87.5 335 LYS B N 1
ATOM 7281 C CA . LYS B 1 335 ? 18.016 -3.242 -19.922 1 87.5 335 LYS B CA 1
ATOM 7282 C C . LYS B 1 335 ? 18.312 -3.393 -18.422 1 87.5 335 LYS B C 1
ATOM 7284 O O . LYS B 1 335 ? 18.219 -2.428 -17.672 1 87.5 335 LYS B O 1
ATOM 7289 N N . PRO B 1 336 ? 18.672 -4.613 -18.062 1 91.19 336 PRO B N 1
ATOM 7290 C CA . PRO B 1 336 ? 19.016 -4.824 -16.641 1 91.19 336 PRO B CA 1
ATOM 7291 C C . PRO B 1 336 ? 20.328 -4.137 -16.25 1 91.19 336 PRO B C 1
ATOM 7293 O O . PRO B 1 336 ? 21.219 -3.986 -17.078 1 91.19 336 PRO B O 1
ATOM 7296 N N . GLN B 1 337 ? 20.406 -3.658 -15.086 1 86.88 337 GLN B N 1
ATOM 7297 C CA . GLN B 1 337 ? 21.641 -3.111 -14.539 1 86.88 337 GLN B CA 1
ATOM 7298 C C . GLN B 1 337 ? 22.578 -4.227 -14.062 1 86.88 337 GLN B C 1
ATOM 7300 O O . GLN B 1 337 ? 23.797 -4.133 -14.219 1 86.88 337 GLN B O 1
ATOM 7305 N N . SER B 1 338 ? 22 -5.219 -13.461 1 92.94 338 SER B N 1
ATOM 7306 C CA . SER B 1 338 ? 22.797 -6.34 -12.969 1 92.94 338 SER B CA 1
ATOM 7307 C C . SER B 1 338 ? 23.344 -7.18 -14.125 1 92.94 338 SER B C 1
ATOM 7309 O O . SER B 1 338 ? 22.609 -7.551 -15.031 1 92.94 338 SER B O 1
ATOM 7311 N N . SER B 1 339 ? 24.594 -7.43 -14.125 1 92.19 339 SER B N 1
ATOM 7312 C CA . SER B 1 339 ? 25.203 -8.305 -15.125 1 92.19 339 SER B CA 1
ATOM 7313 C C . SER B 1 339 ? 24.953 -9.773 -14.789 1 92.19 339 SER B C 1
ATOM 7315 O O . SER B 1 339 ? 24.609 -10.562 -15.68 1 92.19 339 SER B O 1
ATOM 7317 N N . ARG B 1 340 ? 25.062 -10.109 -13.562 1 95.06 340 ARG B N 1
ATOM 7318 C CA . ARG B 1 340 ? 24.906 -11.492 -13.125 1 95.06 340 ARG B CA 1
ATOM 7319 C C . ARG B 1 340 ? 23.484 -11.984 -13.328 1 95.06 340 ARG B C 1
ATOM 7321 O O . ARG B 1 340 ? 23.266 -13.109 -13.781 1 95.06 340 ARG B O 1
ATOM 7328 N N . TRP B 1 341 ? 22.516 -11.148 -13.07 1 97 341 TRP B N 1
ATOM 7329 C CA . TRP B 1 341 ? 21.125 -11.578 -13.039 1 97 341 TRP B CA 1
ATOM 7330 C C . TRP B 1 341 ? 20.375 -11.102 -14.273 1 97 341 TRP B C 1
ATOM 7332 O O . TRP B 1 341 ? 19.141 -11.234 -14.359 1 97 341 TRP B O 1
ATOM 7342 N N . GLY B 1 342 ? 21.078 -10.492 -15.172 1 95.69 342 GLY B N 1
ATOM 7343 C CA . GLY B 1 342 ? 20.484 -9.828 -16.312 1 95.69 342 GLY B CA 1
ATOM 7344 C C . GLY B 1 342 ? 19.516 -10.711 -17.094 1 95.69 342 GLY B C 1
ATOM 7345 O O . GLY B 1 342 ? 18.375 -10.312 -17.359 1 95.69 342 GLY B O 1
ATOM 7346 N N . GLU B 1 343 ? 19.906 -11.945 -17.422 1 94.75 343 GLU B N 1
ATOM 7347 C CA . GLU B 1 343 ? 19.094 -12.859 -18.203 1 94.75 343 GLU B CA 1
ATOM 7348 C C . GLU B 1 343 ? 17.797 -13.211 -17.484 1 94.75 343 GLU B C 1
ATOM 7350 O O . GLU B 1 343 ? 16.719 -13.164 -18.062 1 94.75 343 GLU B O 1
ATOM 7355 N N . ALA B 1 344 ? 17.922 -13.57 -16.234 1 96.56 344 ALA B N 1
ATOM 7356 C CA . ALA B 1 344 ? 16.75 -13.93 -15.43 1 96.56 344 ALA B CA 1
ATOM 7357 C C . ALA B 1 344 ? 15.805 -12.742 -15.281 1 96.56 344 ALA B C 1
ATOM 7359 O O . ALA B 1 344 ? 14.586 -12.906 -15.336 1 96.56 344 ALA B O 1
ATOM 7360 N N . LEU B 1 345 ? 16.359 -11.602 -15.086 1 96.75 345 LEU B N 1
ATOM 7361 C CA . LEU B 1 345 ? 15.555 -10.398 -14.922 1 96.75 345 LEU B CA 1
ATOM 7362 C C . LEU B 1 345 ? 14.805 -10.062 -16.203 1 96.75 345 LEU B C 1
ATOM 7364 O O . LEU B 1 345 ? 13.641 -9.648 -16.156 1 96.75 345 LEU B O 1
ATOM 7368 N N . GLU B 1 346 ? 15.438 -10.227 -17.328 1 93.69 346 GLU B N 1
ATOM 7369 C CA . GLU B 1 346 ? 14.773 -9.992 -18.609 1 93.69 346 GLU B CA 1
ATOM 7370 C C . GLU B 1 346 ? 13.578 -10.922 -18.781 1 93.69 346 GLU B C 1
ATOM 7372 O O . GLU B 1 346 ? 12.516 -10.492 -19.25 1 93.69 346 GLU B O 1
ATOM 7377 N N . HIS B 1 347 ? 13.828 -12.117 -18.438 1 92.81 347 HIS B N 1
ATOM 7378 C CA . HIS B 1 347 ? 12.734 -13.086 -18.531 1 92.81 347 HIS B CA 1
ATOM 7379 C C . HIS B 1 347 ? 11.602 -12.719 -17.578 1 92.81 347 HIS B C 1
ATOM 7381 O O . HIS B 1 347 ? 10.43 -12.75 -17.969 1 92.81 347 HIS B O 1
ATOM 7387 N N . LEU B 1 348 ? 11.898 -12.406 -16.297 1 94.75 348 LEU B N 1
ATOM 7388 C CA . LEU B 1 348 ? 10.906 -12.047 -15.289 1 94.75 348 LEU B CA 1
ATOM 7389 C C . LEU B 1 348 ? 10.094 -10.836 -15.734 1 94.75 348 LEU B C 1
ATOM 7391 O O . LEU B 1 348 ? 8.898 -10.75 -15.438 1 94.75 348 LEU B O 1
ATOM 7395 N N . ARG B 1 349 ? 10.75 -9.969 -16.391 1 92.75 349 ARG B N 1
ATOM 7396 C CA . ARG B 1 349 ? 10.086 -8.75 -16.828 1 92.75 349 ARG B CA 1
ATOM 7397 C C . ARG B 1 349 ? 9.008 -9.047 -17.875 1 92.75 349 ARG B C 1
ATOM 7399 O O . ARG B 1 349 ? 7.969 -8.391 -17.891 1 92.75 349 ARG B O 1
ATOM 7406 N N . ILE B 1 350 ? 9.211 -10.062 -18.703 1 88.75 350 ILE B N 1
ATOM 7407 C CA . ILE B 1 350 ? 8.352 -10.344 -19.844 1 88.75 350 ILE B CA 1
ATOM 7408 C C . ILE B 1 350 ? 7.176 -11.219 -19.406 1 88.75 350 ILE B C 1
ATOM 7410 O O . ILE B 1 350 ? 6.055 -11.039 -19.875 1 88.75 350 ILE B O 1
ATOM 7414 N N . ILE B 1 351 ? 7.41 -12.055 -18.484 1 88.81 351 ILE B N 1
ATOM 7415 C CA . ILE B 1 351 ? 6.355 -13 -18.125 1 88.81 351 ILE B CA 1
ATOM 7416 C C . ILE B 1 351 ? 5.281 -12.281 -17.328 1 88.81 351 ILE B C 1
ATOM 7418 O O . ILE B 1 351 ? 5.562 -11.297 -16.641 1 88.81 351 ILE B O 1
ATOM 7422 N N . TYR B 1 352 ? 4.082 -12.789 -17.391 1 88.19 352 TYR B N 1
ATOM 7423 C CA . TYR B 1 352 ? 2.979 -12.234 -16.625 1 88.19 352 TYR B CA 1
ATOM 7424 C C . TYR B 1 352 ? 2.977 -12.789 -15.203 1 88.19 352 TYR B C 1
ATOM 7426 O O . TYR B 1 352 ? 3.043 -14 -15 1 88.19 352 TYR B O 1
ATOM 7434 N N . ARG B 1 353 ? 2.896 -11.859 -14.281 1 92 353 ARG B N 1
ATOM 7435 C CA . ARG B 1 353 ? 2.678 -12.18 -12.875 1 92 353 ARG B CA 1
ATOM 7436 C C . ARG B 1 353 ? 1.719 -11.18 -12.234 1 92 353 ARG B C 1
ATOM 7438 O O . ARG B 1 353 ? 1.783 -9.977 -12.508 1 92 353 ARG B O 1
ATOM 7445 N N . PRO B 1 354 ? 0.795 -11.727 -11.469 1 90.44 354 PRO B N 1
ATOM 7446 C CA . PRO B 1 354 ? -0.002 -10.766 -10.711 1 90.44 354 PRO B CA 1
ATOM 7447 C C . PRO B 1 354 ? 0.845 -9.906 -9.773 1 90.44 354 PRO B C 1
ATOM 7449 O O . PRO B 1 354 ? 1.792 -10.406 -9.164 1 90.44 354 PRO B O 1
ATOM 7452 N N . MET B 1 355 ? 0.502 -8.711 -9.672 1 93.56 355 MET B N 1
ATOM 7453 C CA . MET B 1 355 ? 1.252 -7.793 -8.82 1 93.56 355 MET B CA 1
ATOM 7454 C C . MET B 1 355 ? 0.864 -7.969 -7.359 1 93.56 355 MET B C 1
ATOM 7456 O O . MET B 1 355 ? -0.306 -8.195 -7.047 1 93.56 355 MET B O 1
ATOM 7460 N N . ILE B 1 356 ? 1.779 -7.82 -6.469 1 95.62 356 ILE B N 1
ATOM 7461 C CA . ILE B 1 356 ? 1.598 -7.66 -5.031 1 95.62 356 ILE B CA 1
ATOM 7462 C C . ILE B 1 356 ? 1.904 -6.219 -4.629 1 95.62 356 ILE B C 1
ATOM 7464 O O . ILE B 1 356 ? 3.057 -5.879 -4.355 1 95.62 356 ILE B O 1
ATOM 7468 N N . GLY B 1 357 ? 0.88 -5.41 -4.59 1 91.75 357 GLY B N 1
ATOM 7469 C CA . GLY B 1 357 ? 1.188 -3.992 -4.465 1 91.75 357 GLY B CA 1
ATOM 7470 C C . GLY B 1 357 ? 2.084 -3.479 -5.578 1 91.75 357 GLY B C 1
ATOM 7471 O O . GLY B 1 357 ? 1.759 -3.619 -6.758 1 91.75 357 GLY B O 1
ATOM 7472 N N . ASN B 1 358 ? 3.211 -2.99 -5.191 1 92.19 358 ASN B N 1
ATOM 7473 C CA . ASN B 1 358 ? 4.18 -2.465 -6.148 1 92.19 358 ASN B CA 1
ATOM 7474 C C . ASN B 1 358 ? 5.227 -3.514 -6.516 1 92.19 358 ASN B C 1
ATOM 7476 O O . ASN B 1 358 ? 6.219 -3.199 -7.18 1 92.19 358 ASN B O 1
ATOM 7480 N N . LEU B 1 359 ? 4.996 -4.766 -6.156 1 97.56 359 LEU B N 1
ATOM 7481 C CA . LEU B 1 359 ? 6.02 -5.801 -6.297 1 97.56 359 LEU B CA 1
ATOM 7482 C C . LEU B 1 359 ? 5.609 -6.828 -7.344 1 97.56 359 LEU B C 1
ATOM 7484 O O . LEU B 1 359 ? 4.492 -7.348 -7.309 1 97.56 359 LEU B O 1
ATOM 7488 N N . LYS B 1 360 ? 6.441 -7.035 -8.312 1 97.31 360 LYS B N 1
ATOM 7489 C CA . LYS B 1 360 ? 6.379 -8.188 -9.203 1 97.31 360 LYS B CA 1
ATOM 7490 C C . LYS B 1 360 ? 7.402 -9.25 -8.805 1 97.31 360 LYS B C 1
ATOM 7492 O O . LYS B 1 360 ? 8.602 -8.953 -8.703 1 97.31 360 LYS B O 1
ATOM 7497 N N . ILE B 1 361 ? 7.016 -10.438 -8.531 1 97.81 361 ILE B N 1
ATOM 7498 C CA . ILE B 1 361 ? 7.914 -11.5 -8.094 1 97.81 361 ILE B CA 1
ATOM 7499 C C . ILE B 1 361 ? 7.383 -12.852 -8.562 1 97.81 361 ILE B C 1
ATOM 7501 O O . ILE B 1 361 ? 6.191 -12.992 -8.844 1 97.81 361 ILE B O 1
ATOM 7505 N N . PHE B 1 362 ? 8.211 -13.797 -8.812 1 96.31 362 PHE B N 1
ATOM 7506 C CA . PHE B 1 362 ? 7.863 -15.18 -9.133 1 96.31 362 PHE B CA 1
ATOM 7507 C C . PHE B 1 362 ? 8.742 -16.141 -8.344 1 96.31 362 PHE B C 1
ATOM 7509 O O . PHE B 1 362 ? 9.969 -16.156 -8.516 1 96.31 362 PHE B O 1
ATOM 7516 N N . ILE B 1 363 ? 8.148 -16.906 -7.512 1 94.12 363 ILE B N 1
ATOM 7517 C CA . ILE B 1 363 ? 8.891 -17.844 -6.676 1 94.12 363 ILE B CA 1
ATOM 7518 C C . ILE B 1 363 ? 9.227 -19.109 -7.48 1 94.12 363 ILE B C 1
ATOM 7520 O O . ILE B 1 363 ? 8.438 -20.047 -7.52 1 94.12 363 ILE B O 1
ATOM 7524 N N . ASP B 1 364 ? 10.352 -19.031 -8.07 1 92 364 ASP B N 1
ATOM 7525 C CA . ASP B 1 364 ? 10.891 -20.109 -8.906 1 92 364 ASP B CA 1
ATOM 7526 C C . ASP B 1 364 ? 12.414 -20.172 -8.812 1 92 364 ASP B C 1
ATOM 7528 O O . ASP B 1 364 ? 13.062 -19.141 -8.57 1 92 364 ASP B O 1
ATOM 7532 N N . GLU B 1 365 ? 12.961 -21.359 -9.031 1 91.5 365 GLU B N 1
ATOM 7533 C CA . GLU B 1 365 ? 14.398 -21.562 -8.914 1 91.5 365 GLU B CA 1
ATOM 7534 C C . GLU B 1 365 ? 15.164 -20.656 -9.875 1 91.5 365 GLU B C 1
ATOM 7536 O O . GLU B 1 365 ? 16.266 -20.203 -9.562 1 91.5 365 GLU B O 1
ATOM 7541 N N . GLU B 1 366 ? 14.57 -20.375 -10.969 1 93 366 GLU B N 1
ATOM 7542 C CA . GLU B 1 366 ? 15.203 -19.516 -11.969 1 93 366 GLU B CA 1
ATOM 7543 C C . GLU B 1 366 ? 15.477 -18.125 -11.422 1 93 366 GLU B C 1
ATOM 7545 O O . GLU B 1 366 ? 16.438 -17.469 -11.828 1 93 366 GLU B O 1
ATOM 7550 N N . TYR B 1 367 ? 14.695 -17.703 -10.531 1 96.94 367 TYR B N 1
ATOM 7551 C CA . TYR B 1 367 ? 14.797 -16.328 -10.039 1 96.94 367 TYR B CA 1
ATOM 7552 C C . TYR B 1 367 ? 15.312 -16.297 -8.602 1 96.94 367 TYR B C 1
ATOM 7554 O O . TYR B 1 367 ? 15.273 -15.258 -7.945 1 96.94 367 TYR B O 1
ATOM 7562 N N . LYS B 1 368 ? 15.734 -17.406 -8.078 1 96.19 368 LYS B N 1
ATOM 7563 C CA . LYS B 1 368 ? 16.203 -17.5 -6.703 1 96.19 368 LYS B CA 1
ATOM 7564 C C . LYS B 1 368 ? 17.641 -16.984 -6.586 1 96.19 368 LYS B C 1
ATOM 7566 O O . LYS B 1 368 ? 18.5 -17.328 -7.395 1 96.19 368 LYS B O 1
ATOM 7571 N N . ILE B 1 369 ? 17.797 -16.125 -5.629 1 97.44 369 ILE B N 1
ATOM 7572 C CA . ILE B 1 369 ? 19.125 -15.602 -5.352 1 97.44 369 ILE B CA 1
ATOM 7573 C C . ILE B 1 369 ? 19.812 -16.469 -4.309 1 97.44 369 ILE B C 1
ATOM 7575 O O . ILE B 1 369 ? 20.984 -16.859 -4.477 1 97.44 369 ILE B O 1
ATOM 7579 N N . ALA B 1 370 ? 19.078 -16.75 -3.193 1 95.69 370 ALA B N 1
ATOM 7580 C CA . ALA B 1 370 ? 19.672 -17.516 -2.098 1 95.69 370 ALA B CA 1
ATOM 7581 C C . ALA B 1 370 ? 18.594 -18.125 -1.206 1 95.69 370 ALA B C 1
ATOM 7583 O O . ALA B 1 370 ? 17.469 -17.656 -1.187 1 95.69 370 ALA B O 1
ATOM 7584 N N . ASP B 1 371 ? 18.953 -19.172 -0.509 1 93.62 371 ASP B N 1
ATOM 7585 C CA . ASP B 1 371 ? 18.094 -19.734 0.54 1 93.62 371 ASP B CA 1
ATOM 7586 C C . ASP B 1 371 ? 18.266 -18.969 1.85 1 93.62 371 ASP B C 1
ATOM 7588 O O . ASP B 1 371 ? 19.312 -18.344 2.08 1 93.62 371 ASP B O 1
ATOM 7592 N N . THR B 1 372 ? 17.234 -18.906 2.57 1 92.81 372 THR B N 1
ATOM 7593 C CA . THR B 1 372 ? 17.281 -18.344 3.914 1 92.81 372 THR B CA 1
ATOM 7594 C C . THR B 1 372 ? 16.625 -19.281 4.922 1 92.81 372 THR B C 1
ATOM 7596 O O . THR B 1 372 ? 16.188 -20.375 4.562 1 92.81 372 THR B O 1
ATOM 7599 N N . SER B 1 373 ? 16.609 -18.859 6.23 1 87.5 373 SER B N 1
ATOM 7600 C CA . SER B 1 373 ? 15.984 -19.656 7.289 1 87.5 373 SER B CA 1
ATOM 7601 C C . SER B 1 373 ? 14.461 -19.672 7.145 1 87.5 373 SER B C 1
ATOM 7603 O O . SER B 1 373 ? 13.789 -20.5 7.742 1 87.5 373 SER B O 1
ATOM 7605 N N . GLU B 1 374 ? 13.977 -18.797 6.293 1 91.5 374 GLU B N 1
ATOM 7606 C CA . GLU B 1 374 ? 12.531 -18.766 6.094 1 91.5 374 GLU B CA 1
ATOM 7607 C C . GLU B 1 374 ? 12.172 -18.922 4.617 1 91.5 374 GLU B C 1
ATOM 7609 O O . GLU B 1 374 ? 12.453 -19.953 4.012 1 91.5 374 GLU B O 1
ATOM 7614 N N . GLY B 1 375 ? 11.867 -17.859 3.9 1 92.38 375 GLY B N 1
ATOM 7615 C CA . GLY B 1 375 ? 11.219 -18 2.607 1 92.38 375 GLY B CA 1
ATOM 7616 C C . GLY B 1 375 ? 12.164 -17.781 1.439 1 92.38 375 GLY B C 1
ATOM 7617 O O . GLY B 1 375 ? 11.742 -17.812 0.281 1 92.38 375 GLY B O 1
ATOM 7618 N N . GLY B 1 376 ? 13.477 -17.547 1.705 1 94.62 376 GLY B N 1
ATOM 7619 C CA . GLY B 1 376 ? 14.445 -17.359 0.637 1 94.62 376 GLY B CA 1
ATOM 7620 C C . GLY B 1 376 ? 14.461 -15.938 0.1 1 94.62 376 GLY B C 1
ATOM 7621 O O . GLY B 1 376 ? 13.68 -15.094 0.532 1 94.62 376 GLY B O 1
ATOM 7622 N N . ILE B 1 377 ? 15.422 -15.656 -0.777 1 97.56 377 ILE B N 1
ATOM 7623 C CA . ILE B 1 377 ? 15.57 -14.375 -1.464 1 97.56 377 ILE B CA 1
ATOM 7624 C C . ILE B 1 377 ? 15.422 -14.578 -2.969 1 97.56 377 ILE B C 1
ATOM 7626 O O . ILE B 1 377 ? 16.031 -15.477 -3.547 1 97.56 377 ILE B O 1
ATOM 7630 N N . TYR B 1 378 ? 14.594 -13.797 -3.559 1 98.31 378 TYR B N 1
ATOM 7631 C CA . TYR B 1 378 ? 14.312 -13.938 -4.98 1 98.31 378 TYR B CA 1
ATOM 7632 C C . TYR B 1 378 ? 14.453 -12.602 -5.703 1 98.31 378 TYR B C 1
ATOM 7634 O O . TYR B 1 378 ? 14.375 -11.539 -5.078 1 98.31 378 TYR B O 1
ATOM 7642 N N . LEU B 1 379 ? 14.656 -12.727 -7.008 1 98.62 379 LEU B N 1
ATOM 7643 C CA . LEU B 1 379 ? 14.625 -11.547 -7.867 1 98.62 379 LEU B CA 1
ATOM 7644 C C . LEU B 1 379 ? 13.211 -11.008 -7.992 1 98.62 379 LEU B C 1
ATOM 7646 O O . LEU B 1 379 ? 12.242 -11.773 -8 1 98.62 379 LEU B O 1
ATOM 7650 N N . GLY B 1 380 ? 13.102 -9.719 -8.078 1 98.5 380 GLY B N 1
ATOM 7651 C CA . GLY B 1 380 ? 11.812 -9.078 -8.297 1 98.5 380 GLY B CA 1
ATOM 7652 C C . GLY B 1 380 ? 11.93 -7.676 -8.852 1 98.5 380 GLY B C 1
ATOM 7653 O O . GLY B 1 380 ? 13.039 -7.191 -9.102 1 98.5 380 GLY B O 1
ATOM 7654 N N . PHE B 1 381 ? 10.836 -7.047 -9.164 1 97.19 381 PHE B N 1
ATOM 7655 C CA . PHE B 1 381 ? 10.734 -5.637 -9.523 1 97.19 381 PHE B CA 1
ATOM 7656 C C . PHE B 1 381 ? 9.836 -4.895 -8.547 1 97.19 381 PHE B C 1
ATOM 7658 O O . PHE B 1 381 ? 8.664 -5.254 -8.375 1 97.19 381 PHE B O 1
ATOM 7665 N N . TYR B 1 382 ? 10.328 -3.934 -7.871 1 95.81 382 TYR B N 1
ATOM 7666 C CA . TYR B 1 382 ? 9.562 -3.055 -6.988 1 95.81 382 TYR B CA 1
ATOM 7667 C C . TYR B 1 382 ? 9.492 -1.643 -7.559 1 95.81 382 TYR B C 1
ATOM 7669 O O . TYR B 1 382 ? 10.516 -0.978 -7.723 1 95.81 382 TYR B O 1
ATOM 7677 N N . GLU B 1 383 ? 8.32 -1.18 -7.82 1 90.75 383 GLU B N 1
ATOM 7678 C CA . GLU B 1 383 ? 8.133 0.104 -8.492 1 90.75 383 GLU B CA 1
ATOM 7679 C C . GLU B 1 383 ? 8.961 0.185 -9.766 1 90.75 383 GLU B C 1
ATOM 7681 O O . GLU B 1 383 ? 9.602 1.207 -10.039 1 90.75 383 GLU B O 1
ATOM 7686 N N . GLY B 1 384 ? 9.078 -0.929 -10.469 1 88.69 384 GLY B N 1
ATOM 7687 C CA . GLY B 1 384 ? 9.75 -0.991 -11.758 1 88.69 384 GLY B CA 1
ATOM 7688 C C . GLY B 1 384 ? 11.25 -1.2 -11.641 1 88.69 384 GLY B C 1
ATOM 7689 O O . GLY B 1 384 ? 11.922 -1.45 -12.641 1 88.69 384 GLY B O 1
ATOM 7690 N N . GLN B 1 385 ? 11.789 -1.166 -10.461 1 90.94 385 GLN B N 1
ATOM 7691 C CA . GLN B 1 385 ? 13.227 -1.324 -10.25 1 90.94 385 GLN B CA 1
ATOM 7692 C C . GLN B 1 385 ? 13.57 -2.756 -9.852 1 90.94 385 GLN B C 1
ATOM 7694 O O . GLN B 1 385 ? 12.828 -3.387 -9.094 1 90.94 385 GLN B O 1
ATOM 7699 N N . GLU B 1 386 ? 14.727 -3.229 -10.406 1 95.44 386 GLU B N 1
ATOM 7700 C CA . GLU B 1 386 ? 15.18 -4.555 -10.008 1 95.44 386 GLU B CA 1
ATOM 7701 C C . GLU B 1 386 ? 15.547 -4.594 -8.523 1 95.44 386 GLU B C 1
ATOM 7703 O O . GLU B 1 386 ? 16.188 -3.674 -8.016 1 95.44 386 GLU B O 1
ATOM 7708 N N . VAL B 1 387 ? 15.102 -5.609 -7.832 1 97.31 387 VAL B N 1
ATOM 7709 C CA . VAL B 1 387 ? 15.328 -5.707 -6.395 1 97.31 387 VAL B CA 1
ATOM 7710 C C . VAL B 1 387 ? 15.586 -7.164 -6.012 1 97.31 387 VAL B C 1
ATOM 7712 O O . VAL B 1 387 ? 15.281 -8.078 -6.777 1 97.31 387 VAL B O 1
ATOM 7715 N N . ALA B 1 388 ? 16.25 -7.375 -4.895 1 98.31 388 ALA B N 1
ATOM 7716 C CA . ALA B 1 388 ? 16.266 -8.641 -4.168 1 98.31 388 ALA B CA 1
ATOM 7717 C C . ALA B 1 388 ? 15.148 -8.688 -3.123 1 98.31 388 ALA B C 1
ATOM 7719 O O . ALA B 1 388 ? 15.047 -7.797 -2.277 1 98.31 388 ALA B O 1
ATOM 7720 N N . VAL B 1 389 ? 14.352 -9.664 -3.178 1 98.56 389 VAL B N 1
ATOM 7721 C CA . VAL B 1 389 ? 13.172 -9.742 -2.314 1 98.56 389 VAL B CA 1
ATOM 7722 C C . VAL B 1 389 ? 13.367 -10.844 -1.278 1 98.56 389 VAL B C 1
ATOM 7724 O O . VAL B 1 389 ? 13.469 -12.023 -1.627 1 98.56 389 VAL B O 1
ATOM 7727 N N . LYS B 1 390 ? 13.438 -10.516 -0.075 1 97.62 390 LYS B N 1
ATOM 7728 C CA . LYS B 1 390 ? 13.531 -11.461 1.031 1 97.62 390 LYS B CA 1
ATOM 7729 C C . LYS B 1 390 ? 12.148 -11.766 1.615 1 97.62 390 LYS B C 1
ATOM 7731 O O . LYS B 1 390 ? 11.391 -10.844 1.916 1 97.62 390 LYS B O 1
ATOM 7736 N N . ARG B 1 391 ? 11.828 -12.984 1.768 1 97.44 391 ARG B N 1
ATOM 7737 C CA . ARG B 1 391 ? 10.484 -13.391 2.18 1 97.44 391 ARG B CA 1
ATOM 7738 C C . ARG B 1 391 ? 10.484 -13.898 3.619 1 97.44 391 ARG B C 1
ATOM 7740 O O . ARG B 1 391 ? 11.383 -14.633 4.023 1 97.44 391 ARG B O 1
ATOM 7747 N N . PHE B 1 392 ? 9.484 -13.438 4.402 1 96.31 392 PHE B N 1
ATOM 7748 C CA . PHE B 1 392 ? 9.258 -13.867 5.773 1 96.31 392 PHE B CA 1
ATOM 7749 C C . PHE B 1 392 ? 7.793 -14.242 5.988 1 96.31 392 PHE B C 1
ATOM 7751 O O . PHE B 1 392 ? 6.922 -13.805 5.234 1 96.31 392 PHE B O 1
ATOM 7758 N N . SER B 1 393 ? 7.562 -15.141 6.941 1 93.62 393 SER B N 1
ATOM 7759 C CA . SER B 1 393 ? 6.184 -15.336 7.367 1 93.62 393 SER B CA 1
ATOM 7760 C C . SER B 1 393 ? 5.629 -14.086 8.031 1 93.62 393 SER B C 1
ATOM 7762 O O . SER B 1 393 ? 6.359 -13.359 8.711 1 93.62 393 SER B O 1
ATOM 7764 N N . GLU B 1 394 ? 4.375 -13.859 7.793 1 89.62 394 GLU B N 1
ATOM 7765 C CA . GLU B 1 394 ? 3.752 -12.719 8.453 1 89.62 394 GLU B CA 1
ATOM 7766 C C . GLU B 1 394 ? 3.867 -12.828 9.977 1 89.62 394 GLU B C 1
ATOM 7768 O O . GLU B 1 394 ? 3.566 -13.875 10.547 1 89.62 394 GLU B O 1
ATOM 7773 N N . GLY B 1 395 ? 4.383 -11.773 10.672 1 85.62 395 GLY B N 1
ATOM 7774 C CA . GLY B 1 395 ? 4.512 -11.766 12.117 1 85.62 395 GLY B CA 1
ATOM 7775 C C . GLY B 1 395 ? 5.805 -12.383 12.609 1 85.62 395 GLY B C 1
ATOM 7776 O O . GLY B 1 395 ? 6.035 -12.484 13.812 1 85.62 395 GLY B O 1
ATOM 7777 N N . SER B 1 396 ? 6.617 -12.836 11.672 1 91.31 396 SER B N 1
ATOM 7778 C CA . SER B 1 396 ? 7.902 -13.422 12.047 1 91.31 396 SER B CA 1
ATOM 7779 C C . SER B 1 396 ? 8.758 -12.422 12.812 1 91.31 396 SER B C 1
ATOM 7781 O O . SER B 1 396 ? 8.828 -11.242 12.453 1 91.31 396 SER B O 1
ATOM 7783 N N . THR B 1 397 ? 9.352 -12.875 13.891 1 92.25 397 THR B N 1
ATOM 7784 C CA . THR B 1 397 ? 10.25 -12.031 14.672 1 92.25 397 THR B CA 1
ATOM 7785 C C . THR B 1 397 ? 11.445 -11.586 13.836 1 92.25 397 THR B C 1
ATOM 7787 O O . THR B 1 397 ? 11.844 -10.422 13.883 1 92.25 397 THR B O 1
ATOM 7790 N N . ARG B 1 398 ? 11.914 -12.508 13.078 1 93.94 398 ARG B N 1
ATOM 7791 C CA . ARG B 1 398 ? 13.062 -12.211 12.227 1 93.94 398 ARG B CA 1
ATOM 7792 C C . ARG B 1 398 ? 12.711 -11.156 11.18 1 93.94 398 ARG B C 1
ATOM 7794 O O . ARG B 1 398 ? 13.508 -10.266 10.891 1 93.94 398 ARG B O 1
ATOM 7801 N N . GLY B 1 399 ? 11.547 -11.359 10.578 1 94 399 GLY B N 1
ATOM 7802 C CA . GLY B 1 399 ? 11.078 -10.359 9.625 1 94 399 GLY B CA 1
ATOM 7803 C C . GLY B 1 399 ? 10.914 -8.984 10.234 1 94 399 GLY B C 1
ATOM 7804 O O . GLY B 1 399 ? 11.289 -7.977 9.625 1 94 399 GLY B O 1
ATOM 7805 N N . GLN B 1 400 ? 10.422 -8.938 11.406 1 92.75 400 GLN B N 1
ATOM 7806 C CA . GLN B 1 400 ? 10.219 -7.68 12.109 1 92.75 400 GLN B CA 1
ATOM 7807 C C . GLN B 1 400 ? 11.555 -7.012 12.438 1 92.75 400 GLN B C 1
ATOM 7809 O O . GLN B 1 400 ? 11.688 -5.793 12.312 1 92.75 400 GLN B O 1
ATOM 7814 N N . GLN B 1 401 ? 12.469 -7.777 12.875 1 92.88 401 GLN B N 1
ATOM 7815 C CA . GLN B 1 401 ? 13.797 -7.258 13.172 1 92.88 401 GLN B CA 1
ATOM 7816 C C . GLN B 1 401 ? 14.445 -6.676 11.922 1 92.88 401 GLN B C 1
ATOM 7818 O O . GLN B 1 401 ? 15.008 -5.578 11.961 1 92.88 401 GLN B O 1
ATOM 7823 N N . GLU B 1 402 ? 14.312 -7.426 10.828 1 93.88 402 GLU B N 1
ATOM 7824 C CA . GLU B 1 402 ? 14.875 -6.996 9.547 1 93.88 402 GLU B CA 1
ATOM 7825 C C . GLU B 1 402 ? 14.297 -5.648 9.117 1 93.88 402 GLU B C 1
ATOM 7827 O O . GLU B 1 402 ? 15.047 -4.715 8.828 1 93.88 402 GLU B O 1
ATOM 7832 N N . VAL B 1 403 ? 13.031 -5.527 9.148 1 93.75 403 VAL B N 1
ATOM 7833 C CA . VAL B 1 403 ? 12.352 -4.34 8.648 1 93.75 403 VAL B CA 1
ATOM 7834 C C . VAL B 1 403 ? 12.602 -3.164 9.594 1 93.75 403 VAL B C 1
ATOM 7836 O O . VAL B 1 403 ? 12.867 -2.047 9.148 1 93.75 403 VAL B O 1
ATOM 7839 N N . SER B 1 404 ? 12.5 -3.379 10.883 1 91.88 404 SER B N 1
ATOM 7840 C CA . SER B 1 404 ? 12.711 -2.312 11.859 1 91.88 404 SER B CA 1
ATOM 7841 C C . SER B 1 404 ? 14.094 -1.696 11.711 1 91.88 404 SER B C 1
ATOM 7843 O O . SER B 1 404 ? 14.242 -0.472 11.703 1 91.88 404 SER B O 1
ATOM 7845 N N . CYS B 1 405 ? 15.07 -2.521 11.562 1 92.81 405 CYS B N 1
ATOM 7846 C CA . CYS B 1 405 ? 16.438 -2.045 11.398 1 92.81 405 CYS B CA 1
ATOM 7847 C C . CYS B 1 405 ? 16.594 -1.277 10.094 1 92.81 405 CYS B C 1
ATOM 7849 O O . CYS B 1 405 ? 17.172 -0.186 10.07 1 92.81 405 CYS B O 1
ATOM 7851 N N . LEU B 1 406 ? 16.047 -1.817 9.023 1 92.12 406 LEU B N 1
ATOM 7852 C CA . LEU B 1 406 ? 16.172 -1.214 7.703 1 92.12 406 LEU B CA 1
ATOM 7853 C C . LEU B 1 406 ? 15.469 0.138 7.656 1 92.12 406 LEU B C 1
ATOM 7855 O O . LEU B 1 406 ? 15.953 1.076 7.02 1 92.12 406 LEU B O 1
ATOM 7859 N N . GLN B 1 407 ? 14.352 0.207 8.273 1 88.25 407 GLN B N 1
ATOM 7860 C CA . GLN B 1 407 ? 13.594 1.454 8.312 1 88.25 407 GLN B CA 1
ATOM 7861 C C . GLN B 1 407 ? 14.375 2.547 9.039 1 88.25 407 GLN B C 1
ATOM 7863 O O . GLN B 1 407 ? 14.266 3.727 8.695 1 88.25 407 GLN B O 1
ATOM 7868 N N . SER B 1 408 ? 15.172 2.201 9.961 1 83.75 408 SER B N 1
ATOM 7869 C CA . SER B 1 408 ? 15.945 3.154 10.75 1 83.75 408 SER B CA 1
ATOM 7870 C C . SER B 1 408 ? 17.219 3.572 10.016 1 83.75 408 SER B C 1
ATOM 7872 O O . SER B 1 408 ? 17.859 4.559 10.391 1 83.75 408 SER B O 1
ATOM 7874 N N . SER B 1 409 ? 17.547 2.875 8.961 1 80.94 409 SER B N 1
ATOM 7875 C CA . SER B 1 409 ? 18.828 3.113 8.305 1 80.94 409 SER B CA 1
ATOM 7876 C C . SER B 1 409 ? 18.641 3.625 6.879 1 80.94 409 SER B C 1
ATOM 7878 O O . SER B 1 409 ? 19.547 3.521 6.047 1 80.94 409 SER B O 1
ATOM 7880 N N . ARG B 1 410 ? 17.547 4.164 6.523 1 77.31 410 ARG B N 1
ATOM 7881 C CA . ARG B 1 410 ? 17.219 4.516 5.148 1 77.31 410 ARG B CA 1
ATOM 7882 C C . ARG B 1 410 ? 18.188 5.543 4.59 1 77.31 410 ARG B C 1
ATOM 7884 O O . ARG B 1 410 ? 18.469 5.559 3.389 1 77.31 410 ARG B O 1
ATOM 7891 N N . ALA B 1 411 ? 18.797 6.285 5.352 1 65.69 411 ALA B N 1
ATOM 7892 C CA . ALA B 1 411 ? 19.656 7.379 4.883 1 65.69 411 ALA B CA 1
ATOM 7893 C C . ALA B 1 411 ? 21.109 6.949 4.82 1 65.69 411 ALA B C 1
ATOM 7895 O O . ALA B 1 411 ? 21.984 7.723 4.402 1 65.69 411 ALA B O 1
ATOM 7896 N N . ASN B 1 412 ? 21.406 5.688 5.098 1 67.88 412 ASN B N 1
ATOM 7897 C CA . ASN B 1 412 ? 22.797 5.238 5.184 1 67.88 412 ASN B CA 1
ATOM 7898 C C . ASN B 1 412 ? 23.219 4.469 3.934 1 67.88 412 ASN B C 1
ATOM 7900 O O . ASN B 1 412 ? 22.656 3.414 3.631 1 67.88 412 ASN B O 1
ATOM 7904 N N . SER B 1 413 ? 24.281 4.922 3.35 1 72.19 413 SER B N 1
ATOM 7905 C CA . SER B 1 413 ? 24.719 4.348 2.08 1 72.19 413 SER B CA 1
ATOM 7906 C C . SER B 1 413 ? 25.547 3.096 2.301 1 72.19 413 SER B C 1
ATOM 7908 O O . SER B 1 413 ? 25.781 2.322 1.367 1 72.19 413 SER B O 1
ATOM 7910 N N . ASP B 1 414 ? 26.047 2.881 3.484 1 85.31 414 ASP B N 1
ATOM 7911 C CA . ASP B 1 414 ? 26.906 1.727 3.732 1 85.31 414 ASP B CA 1
ATOM 7912 C C . ASP B 1 414 ? 26.094 0.498 4.109 1 85.31 414 ASP B C 1
ATOM 7914 O O . ASP B 1 414 ? 26.625 -0.601 4.25 1 85.31 414 ASP B O 1
ATOM 7918 N N . LEU B 1 415 ? 24.859 0.674 4.301 1 90.81 415 LEU B N 1
ATOM 7919 C CA . LEU B 1 415 ? 23.906 -0.421 4.504 1 90.81 415 LEU B CA 1
ATOM 7920 C C . LEU B 1 415 ? 23.094 -0.676 3.242 1 90.81 415 LEU B C 1
ATOM 7922 O O . LEU B 1 415 ? 22.969 0.205 2.389 1 90.81 415 LEU B O 1
ATOM 7926 N N . VAL B 1 416 ? 22.625 -1.884 3.105 1 93.5 416 VAL B N 1
ATOM 7927 C CA . VAL B 1 416 ? 21.844 -2.219 1.925 1 93.5 416 VAL B CA 1
ATOM 7928 C C . VAL B 1 416 ? 20.609 -1.322 1.856 1 93.5 416 VAL B C 1
ATOM 7930 O O . VAL B 1 416 ? 19.969 -1.049 2.879 1 93.5 416 VAL B O 1
ATOM 7933 N N . THR B 1 417 ? 20.328 -0.815 0.672 1 91.19 417 THR B N 1
ATOM 7934 C CA . THR B 1 417 ? 19.219 0.125 0.492 1 91.19 417 THR B CA 1
ATOM 7935 C C . THR B 1 417 ? 17.875 -0.584 0.62 1 91.19 417 THR B C 1
ATOM 7937 O O . THR B 1 417 ? 17.656 -1.626 -0.002 1 91.19 417 THR B O 1
ATOM 7940 N N . PHE B 1 418 ? 17.047 -0.025 1.446 1 93.25 418 PHE B N 1
ATOM 7941 C CA . PHE B 1 418 ? 15.688 -0.508 1.652 1 93.25 418 PHE B CA 1
ATOM 7942 C C . PHE B 1 418 ? 14.711 0.237 0.756 1 93.25 418 PHE B C 1
ATOM 7944 O O . PHE B 1 418 ? 14.555 1.455 0.873 1 93.25 418 PHE B O 1
ATOM 7951 N N . TYR B 1 419 ? 13.977 -0.483 -0.118 1 91.81 419 TYR B N 1
ATOM 7952 C CA . TYR B 1 419 ? 13.016 0.153 -1.006 1 91.81 419 TYR B CA 1
ATOM 7953 C C . TYR B 1 419 ? 11.625 0.179 -0.373 1 91.81 419 TYR B C 1
ATOM 7955 O O . TYR B 1 419 ? 10.891 1.161 -0.51 1 91.81 419 TYR B O 1
ATOM 7963 N N . GLY B 1 420 ? 11.305 -0.907 0.312 1 92.62 420 GLY B N 1
ATOM 7964 C CA . GLY B 1 420 ? 9.992 -1.048 0.926 1 92.62 420 GLY B CA 1
ATOM 7965 C C . GLY B 1 420 ? 9.602 -2.492 1.178 1 92.62 420 GLY B C 1
ATOM 7966 O O . GLY B 1 420 ? 10.398 -3.404 0.954 1 92.62 420 GLY B O 1
ATOM 7967 N N . SER B 1 421 ? 8.43 -2.656 1.737 1 95.06 421 SER B N 1
ATOM 7968 C CA . SER B 1 421 ? 7.926 -4.004 1.99 1 95.06 421 SER B CA 1
ATOM 7969 C C . SER B 1 421 ? 6.465 -4.133 1.58 1 95.06 421 SER B C 1
ATOM 7971 O O . SER B 1 421 ? 5.762 -3.131 1.443 1 95.06 421 SER B O 1
ATOM 7973 N N . GLU B 1 422 ? 6.094 -5.316 1.219 1 95.56 422 GLU B N 1
ATOM 7974 C CA . GLU B 1 422 ? 4.707 -5.66 0.926 1 95.56 422 GLU B CA 1
ATOM 7975 C C . GLU B 1 422 ? 4.246 -6.848 1.766 1 95.56 422 GLU B C 1
ATOM 7977 O O . GLU B 1 422 ? 5.051 -7.711 2.129 1 95.56 422 GLU B O 1
ATOM 7982 N N . ASN B 1 423 ? 3.002 -6.824 2.145 1 92.75 423 ASN B N 1
ATOM 7983 C CA . ASN B 1 423 ? 2.355 -7.961 2.793 1 92.75 423 ASN B CA 1
ATOM 7984 C C . ASN B 1 423 ? 1.28 -8.578 1.902 1 92.75 423 ASN B C 1
ATOM 7986 O O . ASN B 1 423 ? 0.477 -7.859 1.305 1 92.75 423 ASN B O 1
ATOM 7990 N N . TYR B 1 424 ? 1.347 -9.859 1.758 1 91.88 424 TYR B N 1
ATOM 7991 C CA . TYR B 1 424 ? 0.36 -10.539 0.93 1 91.88 424 TYR B CA 1
ATOM 7992 C C . TYR B 1 424 ? 0.227 -12.008 1.336 1 91.88 424 TYR B C 1
ATOM 7994 O O . TYR B 1 424 ? 1.227 -12.719 1.441 1 91.88 424 TYR B O 1
ATOM 8002 N N . LYS B 1 425 ? -0.979 -12.453 1.538 1 87.81 425 LYS B N 1
ATOM 8003 C CA . LYS B 1 425 ? -1.305 -13.836 1.886 1 87.81 425 LYS B CA 1
ATOM 8004 C C . LYS B 1 425 ? -0.375 -14.367 2.975 1 87.81 425 LYS B C 1
ATOM 8006 O O . LYS B 1 425 ? 0.264 -15.406 2.803 1 87.81 425 LYS B O 1
ATOM 8011 N N . ASP B 1 426 ? -0.146 -13.648 4.035 1 88.56 426 ASP B N 1
ATOM 8012 C CA . ASP B 1 426 ? 0.537 -14.016 5.273 1 88.56 426 ASP B CA 1
ATOM 8013 C C . ASP B 1 426 ? 2.049 -14.078 5.066 1 88.56 426 ASP B C 1
ATOM 8015 O O . ASP B 1 426 ? 2.75 -14.773 5.801 1 88.56 426 ASP B O 1
ATOM 8019 N N . CYS B 1 427 ? 2.449 -13.469 4.027 1 93.94 427 CYS B N 1
ATOM 8020 C CA . CYS B 1 427 ? 3.881 -13.391 3.76 1 93.94 427 CYS B CA 1
ATOM 8021 C C . CYS B 1 427 ? 4.344 -11.945 3.711 1 93.94 427 CYS B C 1
ATOM 8023 O O . CYS B 1 427 ? 3.652 -11.078 3.166 1 93.94 427 CYS B O 1
ATOM 8025 N N . LEU B 1 428 ? 5.453 -11.695 4.363 1 95.94 428 LEU B N 1
ATOM 8026 C CA . LEU B 1 428 ? 6.117 -10.398 4.301 1 95.94 428 LEU B CA 1
ATOM 8027 C C . LEU B 1 428 ? 7.23 -10.406 3.26 1 95.94 428 LEU B C 1
ATOM 8029 O O . LEU B 1 428 ? 8.125 -11.258 3.311 1 95.94 428 LEU B O 1
ATOM 8033 N N . TYR B 1 429 ? 7.137 -9.523 2.299 1 97.62 429 TYR B N 1
ATOM 8034 C CA . TYR B 1 429 ? 8.141 -9.359 1.253 1 97.62 429 TYR B CA 1
ATOM 8035 C C . TYR B 1 429 ? 8.977 -8.102 1.489 1 97.62 429 TYR B C 1
ATOM 8037 O O . TYR B 1 429 ? 8.461 -6.984 1.419 1 97.62 429 TYR B O 1
ATOM 8045 N N . VAL B 1 430 ? 10.211 -8.273 1.785 1 97.62 430 VAL B N 1
ATOM 8046 C CA . VAL B 1 430 ? 11.117 -7.156 2.012 1 97.62 430 VAL B CA 1
ATOM 8047 C C . VAL B 1 430 ? 11.953 -6.902 0.758 1 97.62 430 VAL B C 1
ATOM 8049 O O . VAL B 1 430 ? 12.727 -7.77 0.333 1 97.62 430 VAL B O 1
ATOM 8052 N N . CYS B 1 431 ? 11.797 -5.734 0.144 1 97.06 431 CYS B N 1
ATOM 8053 C CA . CYS B 1 431 ? 12.445 -5.402 -1.12 1 97.06 431 CYS B CA 1
ATOM 8054 C C . CYS B 1 431 ? 13.719 -4.594 -0.886 1 97.06 431 CYS B C 1
ATOM 8056 O O . CYS B 1 431 ? 13.656 -3.475 -0.369 1 97.06 431 CYS B O 1
ATOM 8058 N N . LEU B 1 432 ? 14.836 -5.121 -1.327 1 96.5 432 LEU B N 1
ATOM 8059 C CA . LEU B 1 432 ? 16.141 -4.531 -1.099 1 96.5 432 LEU B CA 1
ATOM 8060 C C . LEU B 1 432 ? 16.875 -4.297 -2.418 1 96.5 432 LEU B C 1
ATOM 8062 O O . LEU B 1 432 ? 16.516 -4.875 -3.445 1 96.5 432 LEU B O 1
ATOM 8066 N N . ALA B 1 433 ? 17.891 -3.398 -2.365 1 94.19 433 ALA B N 1
ATOM 8067 C CA . ALA B 1 433 ? 18.75 -3.191 -3.535 1 94.19 433 ALA B CA 1
ATOM 8068 C C . ALA B 1 433 ? 19.391 -4.5 -3.979 1 94.19 433 ALA B C 1
ATOM 8070 O O . ALA B 1 433 ? 19.844 -5.293 -3.146 1 94.19 433 ALA B O 1
ATOM 8071 N N . LEU B 1 434 ? 19.359 -4.727 -5.293 1 96.25 434 LEU B N 1
ATOM 8072 C CA . LEU B 1 434 ? 19.953 -5.934 -5.852 1 96.25 434 LEU B CA 1
ATOM 8073 C C . LEU B 1 434 ? 21.453 -5.777 -6.008 1 96.25 434 LEU B C 1
ATOM 8075 O O . LEU B 1 434 ? 21.922 -4.781 -6.559 1 96.25 434 LEU B O 1
ATOM 8079 N N . CYS B 1 435 ? 22.25 -6.711 -5.469 1 96.06 435 CYS B N 1
ATOM 8080 C CA . CYS B 1 435 ? 23.703 -6.73 -5.598 1 96.06 435 CYS B CA 1
ATOM 8081 C C . CYS B 1 435 ? 24.172 -7.914 -6.438 1 96.06 435 CYS B C 1
ATOM 8083 O O . CYS B 1 435 ? 23.359 -8.773 -6.797 1 96.06 435 CYS B O 1
ATOM 8085 N N . GLU B 1 436 ? 25.453 -7.949 -6.766 1 95.88 436 GLU B N 1
ATOM 8086 C CA . GLU B 1 436 ? 26 -8.938 -7.688 1 95.88 436 GLU B CA 1
ATOM 8087 C C . GLU B 1 436 ? 26.438 -10.203 -6.949 1 95.88 436 GLU B C 1
ATOM 8089 O O . GLU B 1 436 ? 26.25 -11.312 -7.441 1 95.88 436 GLU B O 1
ATOM 8094 N N . GLN B 1 437 ? 27.062 -9.977 -5.875 1 95.88 437 GLN B N 1
ATOM 8095 C CA . GLN B 1 437 ? 27.594 -11.125 -5.164 1 95.88 437 GLN B CA 1
ATOM 8096 C C . GLN B 1 437 ? 27.922 -10.781 -3.715 1 95.88 437 GLN B C 1
ATOM 8098 O O . GLN B 1 437 ? 27.938 -9.602 -3.342 1 95.88 437 GLN B O 1
ATOM 8103 N N . THR B 1 438 ? 28.078 -11.82 -2.936 1 96.44 438 THR B N 1
ATOM 8104 C CA . THR B 1 438 ? 28.562 -11.648 -1.566 1 96.44 438 THR B CA 1
ATOM 8105 C C . THR B 1 438 ? 30.078 -11.594 -1.525 1 96.44 438 THR B C 1
ATOM 8107 O O . THR B 1 438 ? 30.75 -11.977 -2.488 1 96.44 438 THR B O 1
ATOM 8110 N N . LEU B 1 439 ? 30.578 -11.031 -0.436 1 96.38 439 LEU B N 1
ATOM 8111 C CA . LEU B 1 439 ? 32.031 -11.016 -0.245 1 96.38 439 LEU B CA 1
ATOM 8112 C C . LEU B 1 439 ? 32.594 -12.43 -0.261 1 96.38 439 LEU B C 1
ATOM 8114 O O . LEU B 1 439 ? 33.656 -12.664 -0.806 1 96.38 439 LEU B O 1
ATOM 8118 N N . GLU B 1 440 ? 31.891 -13.375 0.299 1 95.69 440 GLU B N 1
ATOM 8119 C CA . GLU B 1 440 ? 32.312 -14.773 0.299 1 95.69 440 GLU B CA 1
ATOM 8120 C C . GLU B 1 440 ? 32.406 -15.312 -1.123 1 95.69 440 GLU B C 1
ATOM 8122 O O . GLU B 1 440 ? 33.406 -15.977 -1.466 1 95.69 440 GLU B O 1
ATOM 8127 N N . GLU B 1 441 ? 31.438 -15.055 -1.91 1 94.38 441 GLU B N 1
ATOM 8128 C CA . GLU B 1 441 ? 31.453 -15.5 -3.301 1 94.38 441 GLU B CA 1
ATOM 8129 C C . GLU B 1 441 ? 32.594 -14.844 -4.078 1 94.38 441 GLU B C 1
ATOM 8131 O O . GLU B 1 441 ? 33.188 -15.469 -4.953 1 94.38 441 GLU B O 1
ATOM 8136 N N . HIS B 1 442 ? 32.812 -13.555 -3.793 1 93.75 442 HIS B N 1
ATOM 8137 C CA . HIS B 1 442 ? 33.906 -12.82 -4.457 1 93.75 442 HIS B CA 1
ATOM 8138 C C . HIS B 1 442 ? 35.25 -13.516 -4.258 1 93.75 442 HIS B C 1
ATOM 8140 O O . HIS B 1 442 ? 35.969 -13.773 -5.227 1 93.75 442 HIS B O 1
ATOM 8146 N N . PHE B 1 443 ? 35.562 -13.867 -3.033 1 93 443 PHE B N 1
ATOM 8147 C CA . PHE B 1 443 ? 36.875 -14.469 -2.736 1 93 443 PHE B CA 1
ATOM 8148 C C . PHE B 1 443 ? 36.906 -15.914 -3.203 1 93 443 PHE B C 1
ATOM 8150 O O . PHE B 1 443 ? 37.969 -16.438 -3.527 1 93 443 PHE B O 1
ATOM 8157 N N . ALA B 1 444 ? 35.812 -16.562 -3.281 1 91.75 444 ALA B N 1
ATOM 8158 C CA . ALA B 1 444 ? 35.781 -17.938 -3.789 1 91.75 444 ALA B CA 1
ATOM 8159 C C . ALA B 1 444 ? 36.062 -17.969 -5.281 1 91.75 444 ALA B C 1
ATOM 8161 O O . ALA B 1 444 ? 36.656 -18.953 -5.777 1 91.75 444 ALA B O 1
ATOM 8162 N N . THR B 1 445 ? 35.719 -16.969 -5.977 1 87 445 THR B N 1
ATOM 8163 C CA . THR B 1 445 ? 35.906 -16.922 -7.422 1 87 445 THR B CA 1
ATOM 8164 C C . THR B 1 445 ? 37.281 -16.391 -7.781 1 87 445 THR B C 1
ATOM 8166 O O . THR B 1 445 ? 37.844 -16.75 -8.82 1 87 445 THR B O 1
ATOM 8169 N N . CYS B 1 446 ? 37.75 -15.344 -7.074 1 74.69 446 CYS B N 1
ATOM 8170 C CA . CYS B 1 446 ? 39 -14.688 -7.414 1 74.69 446 CYS B CA 1
ATOM 8171 C C . CYS B 1 446 ? 40.219 -15.508 -6.934 1 74.69 446 CYS B C 1
ATOM 8173 O O . CYS B 1 446 ? 41.344 -15.047 -7.004 1 74.69 446 CYS B O 1
ATOM 8175 N N . LYS B 1 447 ? 40.094 -16.781 -6.559 1 59.84 447 LYS B N 1
ATOM 8176 C CA . LYS B 1 447 ? 41.219 -17.562 -6.102 1 59.84 447 LYS B CA 1
ATOM 8177 C C . LYS B 1 447 ? 42.281 -17.703 -7.191 1 59.84 447 LYS B C 1
ATOM 8179 O O . LYS B 1 447 ? 42 -18.125 -8.312 1 59.84 447 LYS B O 1
ATOM 8184 N N . GLY B 1 448 ? 43.5 -16.844 -7.172 1 56.19 448 GLY B N 1
ATOM 8185 C CA . GLY B 1 448 ? 44.75 -17.031 -7.93 1 56.19 448 GLY B CA 1
ATOM 8186 C C . GLY B 1 448 ? 45.188 -15.781 -8.656 1 56.19 448 GLY B C 1
ATOM 8187 O O . GLY B 1 448 ? 46.344 -15.695 -9.094 1 56.19 448 GLY B O 1
ATOM 8188 N N . GLU B 1 449 ? 44.344 -14.922 -9.258 1 52.09 449 GLU B N 1
ATOM 8189 C CA . GLU B 1 449 ? 44.812 -14.031 -10.32 1 52.09 449 GLU B CA 1
ATOM 8190 C C . GLU B 1 449 ? 45.156 -12.656 -9.773 1 52.09 449 GLU B C 1
ATOM 8192 O O . GLU B 1 449 ? 45.562 -11.758 -10.523 1 52.09 449 GLU B O 1
ATOM 8197 N N . ALA B 1 450 ? 44.969 -12.32 -8.523 1 53.12 450 ALA B N 1
ATOM 8198 C CA . ALA B 1 450 ? 44.938 -10.875 -8.352 1 53.12 450 ALA B CA 1
ATOM 8199 C C . ALA B 1 450 ? 46.312 -10.32 -8.094 1 53.12 450 ALA B C 1
ATOM 8201 O O . ALA B 1 450 ? 47.094 -10.906 -7.328 1 53.12 450 ALA B O 1
ATOM 8202 N N . VAL B 1 451 ? 46.688 -9.25 -8.805 1 56.84 451 VAL B N 1
ATOM 8203 C CA . VAL B 1 451 ? 47.844 -8.406 -8.617 1 56.84 451 VAL B CA 1
ATOM 8204 C C . VAL B 1 451 ? 47.844 -7.828 -7.199 1 56.84 451 VAL B C 1
ATOM 8206 O O . VAL B 1 451 ? 46.844 -7.336 -6.723 1 56.84 451 VAL B O 1
ATOM 8209 N N . GLU B 1 452 ? 48.844 -7.984 -6.367 1 55.34 452 GLU B N 1
ATOM 8210 C CA . GLU B 1 452 ? 49.031 -7.715 -4.945 1 55.34 452 GLU B CA 1
ATOM 8211 C C . GLU B 1 452 ? 48.531 -6.316 -4.578 1 55.34 452 GLU B C 1
ATOM 8213 O O . GLU B 1 452 ? 47.844 -6.145 -3.592 1 55.34 452 GLU B O 1
ATOM 8218 N N . ASN B 1 453 ? 48.906 -5.258 -5.34 1 55.97 453 ASN B N 1
ATOM 8219 C CA . ASN B 1 453 ? 48.594 -3.877 -4.977 1 55.97 453 ASN B CA 1
ATOM 8220 C C . ASN B 1 453 ? 47.094 -3.578 -5.078 1 55.97 453 ASN B C 1
ATOM 8222 O O . ASN B 1 453 ? 46.531 -2.918 -4.203 1 55.97 453 ASN B O 1
ATOM 8226 N N . GLU B 1 454 ? 46.469 -4.055 -6.008 1 59.72 454 GLU B N 1
ATOM 8227 C CA . GLU B 1 454 ? 45.062 -3.799 -6.234 1 59.72 454 GLU B CA 1
ATOM 8228 C C . GLU B 1 454 ? 44.188 -4.48 -5.176 1 59.72 454 GLU B C 1
ATOM 8230 O O . GLU B 1 454 ? 43.188 -3.938 -4.754 1 59.72 454 GLU B O 1
ATOM 8235 N N . GLU B 1 455 ? 44.812 -5.418 -4.66 1 65 455 GLU B N 1
ATOM 8236 C CA . GLU B 1 455 ? 44.062 -6.188 -3.67 1 65 455 GLU B CA 1
ATOM 8237 C C . GLU B 1 455 ? 44.125 -5.531 -2.295 1 65 455 GLU B C 1
ATOM 8239 O O . GLU B 1 455 ? 43.156 -5.586 -1.526 1 65 455 GLU B O 1
ATOM 8244 N N . ASP B 1 456 ? 45.094 -4.859 -2.111 1 76.69 456 ASP B N 1
ATOM 8245 C CA . ASP B 1 456 ? 45.219 -4.164 -0.834 1 76.69 456 ASP B CA 1
ATOM 8246 C C . ASP B 1 456 ? 44.281 -2.967 -0.766 1 76.69 456 ASP B C 1
ATOM 8248 O O . ASP B 1 456 ? 43.656 -2.719 0.269 1 76.69 456 ASP B O 1
ATOM 8252 N N . VAL B 1 457 ? 44.125 -2.432 -1.916 1 84.38 457 VAL B N 1
ATOM 8253 C CA . VAL B 1 457 ? 43.219 -1.29 -1.98 1 84.38 457 VAL B CA 1
ATOM 8254 C C . VAL B 1 457 ? 41.781 -1.763 -1.796 1 84.38 457 VAL B C 1
ATOM 8256 O O . VAL B 1 457 ? 41 -1.127 -1.085 1 84.38 457 VAL B O 1
ATOM 8259 N N . PHE B 1 458 ? 41.531 -2.902 -2.395 1 88.06 458 PHE B N 1
ATOM 8260 C CA . PHE B 1 458 ? 40.188 -3.477 -2.271 1 88.06 458 PHE B CA 1
ATOM 8261 C C . PHE B 1 458 ? 39.875 -3.82 -0.82 1 88.06 458 PHE B C 1
ATOM 8263 O O . PHE B 1 458 ? 38.812 -3.514 -0.323 1 88.06 458 PHE B O 1
ATOM 8270 N N . ALA B 1 459 ? 40.812 -4.445 -0.247 1 89.88 459 ALA B N 1
ATOM 8271 C CA . ALA B 1 459 ? 40.625 -4.84 1.146 1 89.88 459 ALA B CA 1
ATOM 8272 C C . ALA B 1 459 ? 40.375 -3.627 2.035 1 89.88 459 ALA B C 1
ATOM 8274 O O . ALA B 1 459 ? 39.469 -3.648 2.887 1 89.88 459 ALA B O 1
ATOM 8275 N N . ARG B 1 460 ? 41.094 -2.611 1.846 1 91.31 460 ARG B N 1
ATOM 8276 C CA . ARG B 1 460 ? 40.938 -1.393 2.633 1 91.31 460 ARG B CA 1
ATOM 8277 C C . ARG B 1 460 ? 39.562 -0.741 2.383 1 91.31 460 ARG B C 1
ATOM 8279 O O . ARG B 1 460 ? 38.906 -0.292 3.32 1 91.31 460 ARG B O 1
ATOM 8286 N N . ASN B 1 461 ? 39.219 -0.74 1.172 1 90.69 461 ASN B N 1
ATOM 8287 C CA . ASN B 1 461 ? 37.938 -0.129 0.817 1 90.69 461 ASN B CA 1
ATOM 8288 C C . ASN B 1 461 ? 36.781 -0.901 1.409 1 90.69 461 ASN B C 1
ATOM 8290 O O . ASN B 1 461 ? 35.844 -0.303 1.949 1 90.69 461 ASN B O 1
ATOM 8294 N N . VAL B 1 462 ? 36.844 -2.182 1.25 1 93.88 462 VAL B N 1
ATOM 8295 C CA . VAL B 1 462 ? 35.781 -3.039 1.768 1 93.88 462 VAL B CA 1
ATOM 8296 C C . VAL B 1 462 ? 35.656 -2.857 3.279 1 93.88 462 VAL B C 1
ATOM 8298 O O . VAL B 1 462 ? 34.562 -2.635 3.797 1 93.88 462 VAL B O 1
ATOM 8301 N N . LEU B 1 463 ? 36.781 -2.93 3.914 1 95.06 463 LEU B N 1
ATOM 8302 C CA . LEU B 1 463 ? 36.75 -2.857 5.371 1 95.06 463 LEU B CA 1
ATOM 8303 C C . LEU B 1 463 ? 36.375 -1.464 5.84 1 95.06 463 LEU B C 1
ATOM 8305 O O . LEU B 1 463 ? 35.656 -1.32 6.848 1 95.06 463 LEU B O 1
ATOM 8309 N N . SER B 1 464 ? 36.812 -0.485 5.164 1 93.62 464 SER B N 1
ATOM 8310 C CA . SER B 1 464 ? 36.375 0.871 5.492 1 93.62 464 SER B CA 1
ATOM 8311 C C . SER B 1 464 ? 34.844 0.997 5.438 1 93.62 464 SER B C 1
ATOM 8313 O O . SER B 1 464 ? 34.25 1.555 6.348 1 93.62 464 SER B O 1
ATOM 8315 N N . SER B 1 465 ? 34.25 0.482 4.422 1 92.94 465 SER B N 1
ATOM 8316 C CA . SER B 1 465 ? 32.812 0.524 4.254 1 92.94 465 SER B CA 1
ATOM 8317 C C . SER B 1 465 ? 32.094 -0.263 5.352 1 92.94 465 SER B C 1
ATOM 8319 O O . SER B 1 465 ? 31.109 0.198 5.906 1 92.94 465 SER B O 1
ATOM 8321 N N . VAL B 1 466 ? 32.625 -1.385 5.648 1 96 466 VAL B N 1
ATOM 8322 C CA . VAL B 1 466 ? 32.031 -2.24 6.66 1 96 466 VAL B CA 1
ATOM 8323 C C . VAL B 1 466 ? 32.125 -1.572 8.031 1 96 466 VAL B C 1
ATOM 8325 O O . VAL B 1 466 ? 31.156 -1.596 8.805 1 96 466 VAL B O 1
ATOM 8328 N N . PHE B 1 467 ? 33.312 -0.97 8.328 1 95.25 467 PHE B N 1
ATOM 8329 C CA . PHE B 1 467 ? 33.5 -0.271 9.602 1 95.25 467 PHE B CA 1
ATOM 8330 C C . PHE B 1 467 ? 32.5 0.879 9.727 1 95.25 467 PHE B C 1
ATOM 8332 O O . PHE B 1 467 ? 31.859 1.044 10.773 1 95.25 467 PHE B O 1
ATOM 8339 N N . LYS B 1 468 ? 32.344 1.601 8.688 1 91.62 468 LYS B N 1
ATOM 8340 C CA . LYS B 1 468 ? 31.391 2.703 8.68 1 91.62 468 LYS B CA 1
ATOM 8341 C C . LYS B 1 468 ? 29.969 2.195 8.875 1 91.62 468 LYS B C 1
ATOM 8343 O O . LYS B 1 468 ? 29.188 2.795 9.617 1 91.62 468 LYS B O 1
ATOM 8348 N N . ALA B 1 469 ? 29.625 1.15 8.188 1 93.88 469 ALA B N 1
ATOM 8349 C CA . ALA B 1 469 ? 28.297 0.56 8.273 1 93.88 469 ALA B CA 1
ATOM 8350 C C . ALA B 1 469 ? 27.984 0.131 9.711 1 93.88 469 ALA B C 1
ATOM 8352 O O . ALA B 1 469 ? 26.906 0.437 10.234 1 93.88 469 ALA B O 1
ATOM 8353 N N . VAL B 1 470 ? 28.906 -0.563 10.305 1 95 470 VAL B N 1
ATOM 8354 C CA . VAL B 1 470 ? 28.703 -1.073 11.656 1 95 470 VAL B CA 1
ATOM 8355 C C . VAL B 1 470 ? 28.625 0.09 12.648 1 95 470 VAL B C 1
ATOM 8357 O O . VAL B 1 470 ? 27.812 0.074 13.578 1 95 470 VAL B O 1
ATOM 8360 N N . GLU B 1 471 ? 29.453 1.068 12.453 1 92.25 471 GLU B N 1
ATOM 8361 C CA . GLU B 1 471 ? 29.422 2.26 13.297 1 92.25 471 GLU B CA 1
ATOM 8362 C C . GLU B 1 471 ? 28.062 2.959 13.211 1 92.25 471 GLU B C 1
ATOM 8364 O O . GLU B 1 471 ? 27.484 3.311 14.234 1 92.25 471 GLU B O 1
ATOM 8369 N N . ASN B 1 472 ? 27.688 3.152 12.023 1 88.62 472 ASN B N 1
ATOM 8370 C CA . ASN B 1 472 ? 26.391 3.781 11.812 1 88.62 472 ASN B CA 1
ATOM 8371 C C . ASN B 1 472 ? 25.25 2.955 12.422 1 88.62 472 ASN B C 1
ATOM 8373 O O . ASN B 1 472 ? 24.328 3.51 13.008 1 88.62 472 ASN B O 1
ATOM 8377 N N . LEU B 1 473 ? 25.266 1.711 12.266 1 92.12 473 LEU B N 1
ATOM 8378 C CA . LEU B 1 473 ? 24.266 0.812 12.828 1 92.12 473 LEU B CA 1
ATOM 8379 C C . LEU B 1 473 ? 24.203 0.947 14.352 1 92.12 473 LEU B C 1
ATOM 8381 O O . LEU B 1 473 ? 23.125 1.046 14.922 1 92.12 473 LEU B O 1
ATOM 8385 N N . HIS B 1 474 ? 25.422 0.986 15.008 1 91.44 474 HIS B N 1
ATOM 8386 C CA . HIS B 1 474 ? 25.5 1.043 16.453 1 91.44 474 HIS B CA 1
ATOM 8387 C C . HIS B 1 474 ? 25.078 2.408 16.984 1 91.44 474 HIS B C 1
ATOM 8389 O O . HIS B 1 474 ? 24.297 2.492 17.938 1 91.44 474 HIS B O 1
ATOM 8395 N N . VAL B 1 475 ? 25.562 3.402 16.359 1 86.5 475 VAL B N 1
ATOM 8396 C CA . VAL B 1 475 ? 25.469 4.73 16.969 1 86.5 475 VAL B CA 1
ATOM 8397 C C . VAL B 1 475 ? 24.234 5.453 16.422 1 86.5 475 VAL B C 1
ATOM 8399 O O . VAL B 1 475 ? 23.469 6.043 17.203 1 86.5 475 VAL B O 1
ATOM 8402 N N . LEU B 1 476 ? 24.062 5.395 15.172 1 79.44 476 LEU B N 1
ATOM 8403 C CA . LEU B 1 476 ? 23 6.188 14.57 1 79.44 476 LEU B CA 1
ATOM 8404 C C . LEU B 1 476 ? 21.672 5.43 14.586 1 79.44 476 LEU B C 1
ATOM 8406 O O . LEU B 1 476 ? 20.625 6.008 14.883 1 79.44 476 LEU B O 1
ATOM 8410 N N . CYS B 1 477 ? 21.688 4.223 14.281 1 85.62 477 CYS B N 1
ATOM 8411 C CA . CYS B 1 477 ? 20.453 3.459 14.172 1 85.62 477 CYS B CA 1
ATOM 8412 C C . CYS B 1 477 ? 20.078 2.816 15.5 1 85.62 477 CYS B C 1
ATOM 8414 O O . CYS B 1 477 ? 18.922 2.461 15.719 1 85.62 477 CYS B O 1
ATOM 8416 N N . GLY B 1 478 ? 21.062 2.598 16.328 1 88.06 478 GLY B N 1
ATOM 8417 C CA . GLY B 1 478 ? 20.812 2.008 17.641 1 88.06 478 GLY B CA 1
ATOM 8418 C C . GLY B 1 478 ? 20.547 0.514 17.578 1 88.06 478 GLY B C 1
ATOM 8419 O O . GLY B 1 478 ? 19.703 -0.007 18.312 1 88.06 478 GLY B O 1
ATOM 8420 N N . TYR B 1 479 ? 21.172 -0.167 16.625 1 93.38 479 TYR B N 1
ATOM 8421 C CA . TYR B 1 479 ? 21.031 -1.613 16.5 1 93.38 479 TYR B CA 1
ATOM 8422 C C . TYR B 1 479 ? 22.406 -2.291 16.516 1 93.38 479 TYR B C 1
ATOM 8424 O O . TYR B 1 479 ? 23.422 -1.649 16.266 1 93.38 479 TYR B O 1
ATOM 8432 N N . THR B 1 480 ? 22.453 -3.479 16.891 1 95.38 480 THR B N 1
ATOM 8433 C CA . THR B 1 480 ? 23.594 -4.359 16.672 1 95.38 480 THR B CA 1
ATOM 8434 C C . THR B 1 480 ? 23.266 -5.422 15.625 1 95.38 480 THR B C 1
ATOM 8436 O O . THR B 1 480 ? 22.109 -5.836 15.492 1 95.38 480 THR B O 1
ATOM 8439 N N . HIS B 1 481 ? 24.234 -5.859 14.875 1 95.81 481 HIS B N 1
ATOM 8440 C CA . HIS B 1 481 ? 23.984 -6.75 13.75 1 95.81 481 HIS B CA 1
ATOM 8441 C C . HIS B 1 481 ? 23.828 -8.195 14.211 1 95.81 481 HIS B C 1
ATOM 8443 O O . HIS B 1 481 ? 22.906 -8.891 13.781 1 95.81 481 HIS B O 1
ATOM 8449 N N . GLN B 1 482 ? 24.734 -8.781 15 1 95.81 482 GLN B N 1
ATOM 8450 C CA . GLN B 1 482 ? 24.719 -10.078 15.672 1 95.81 482 GLN B CA 1
ATOM 8451 C C . GLN B 1 482 ? 25.031 -11.203 14.688 1 95.81 482 GLN B C 1
ATOM 8453 O O . GLN B 1 482 ? 25.078 -12.375 15.07 1 95.81 482 GLN B O 1
ATOM 8458 N N . ASP B 1 483 ? 25.25 -10.953 13.422 1 96.31 483 ASP B N 1
ATOM 8459 C CA . ASP B 1 483 ? 25.578 -11.977 12.438 1 96.31 483 ASP B CA 1
ATOM 8460 C C . ASP B 1 483 ? 26.484 -11.43 11.344 1 96.31 483 ASP B C 1
ATOM 8462 O O . ASP B 1 483 ? 26.203 -11.609 10.156 1 96.31 483 ASP B O 1
ATOM 8466 N N . LEU B 1 484 ? 27.516 -10.695 11.734 1 96.88 484 LEU B N 1
ATOM 8467 C CA . LEU B 1 484 ? 28.484 -10.18 10.789 1 96.88 484 LEU B CA 1
ATOM 8468 C C . LEU B 1 484 ? 29.328 -11.312 10.203 1 96.88 484 LEU B C 1
ATOM 8470 O O . LEU B 1 484 ? 30.031 -12.016 10.938 1 96.88 484 LEU B O 1
ATOM 8474 N N . CYS B 1 485 ? 29.25 -11.547 8.969 1 97.19 485 CYS B N 1
ATOM 8475 C CA . CYS B 1 485 ? 30 -12.57 8.25 1 97.19 485 CYS B CA 1
ATOM 8476 C C . CYS B 1 485 ? 30.094 -12.227 6.77 1 97.19 485 CYS B C 1
ATOM 8478 O O . CYS B 1 485 ? 29.375 -11.352 6.277 1 97.19 485 CYS B O 1
ATOM 8480 N N . PRO B 1 486 ? 31 -12.805 6.035 1 97 486 PRO B N 1
ATOM 8481 C CA . PRO B 1 486 ? 31.25 -12.438 4.641 1 97 486 PRO B CA 1
ATOM 8482 C C . PRO B 1 486 ? 30.016 -12.617 3.76 1 97 486 PRO B C 1
ATOM 8484 O O . PRO B 1 486 ? 29.859 -11.922 2.754 1 97 486 PRO B O 1
ATOM 8487 N N . GLN B 1 487 ? 29.125 -13.508 4.109 1 95.88 487 GLN B N 1
ATOM 8488 C CA . GLN B 1 487 ? 27.906 -13.766 3.338 1 95.88 487 GLN B CA 1
ATOM 8489 C C . GLN B 1 487 ? 26.938 -12.586 3.43 1 95.88 487 GLN B C 1
ATOM 8491 O O . GLN B 1 487 ? 26.062 -12.43 2.58 1 95.88 487 GLN B O 1
ATOM 8496 N N . ASN B 1 488 ? 27.078 -11.797 4.492 1 97.06 488 ASN B N 1
ATOM 8497 C CA . ASN B 1 488 ? 26.156 -10.695 4.73 1 97.06 488 ASN B CA 1
ATOM 8498 C C . ASN B 1 488 ? 26.766 -9.352 4.312 1 97.06 488 ASN B C 1
ATOM 8500 O O . ASN B 1 488 ? 26.219 -8.297 4.645 1 97.06 488 ASN B O 1
ATOM 8504 N N . ILE B 1 489 ? 27.906 -9.406 3.666 1 97.5 489 ILE B N 1
ATOM 8505 C CA . ILE B 1 489 ? 28.516 -8.258 3.006 1 97.5 489 ILE B CA 1
ATOM 8506 C C . ILE B 1 489 ? 28.344 -8.383 1.493 1 97.5 489 ILE B C 1
ATOM 8508 O O . ILE B 1 489 ? 28.812 -9.359 0.888 1 97.5 489 ILE B O 1
ATOM 8512 N N . LEU B 1 490 ? 27.672 -7.43 0.932 1 96.88 490 LEU B N 1
ATOM 8513 C CA . LEU B 1 490 ? 27.297 -7.52 -0.475 1 96.88 490 LEU B CA 1
ATOM 8514 C C . LEU B 1 490 ? 28.125 -6.562 -1.321 1 96.88 490 LEU B C 1
ATOM 8516 O O . LEU B 1 490 ? 28.562 -5.516 -0.835 1 96.88 490 LEU B O 1
ATOM 8520 N N . ILE B 1 491 ? 28.375 -6.918 -2.5 1 94.88 491 ILE B N 1
ATOM 8521 C CA . ILE B 1 491 ? 29.062 -6.102 -3.492 1 94.88 491 ILE B CA 1
ATOM 8522 C C . ILE B 1 491 ? 28.125 -5.805 -4.66 1 94.88 491 ILE B C 1
ATOM 8524 O O . ILE B 1 491 ? 27.547 -6.723 -5.246 1 94.88 491 ILE B O 1
ATOM 8528 N N . ASP B 1 492 ? 27.938 -4.609 -5.004 1 90.06 492 ASP B N 1
ATOM 8529 C CA . ASP B 1 492 ? 27 -4.242 -6.059 1 90.06 492 ASP B CA 1
ATOM 8530 C C . ASP B 1 492 ? 27.688 -4.172 -7.418 1 90.06 492 ASP B C 1
ATOM 8532 O O . ASP B 1 492 ? 28.844 -4.578 -7.551 1 90.06 492 ASP B O 1
ATOM 8536 N N . PHE B 1 493 ? 27 -3.746 -8.398 1 86.38 493 PHE B N 1
ATOM 8537 C CA . PHE B 1 493 ? 27.484 -3.756 -9.773 1 86.38 493 PHE B CA 1
ATOM 8538 C C . PHE B 1 493 ? 28.594 -2.723 -9.969 1 86.38 493 PHE B C 1
ATOM 8540 O O . PHE B 1 493 ? 29.375 -2.814 -10.922 1 86.38 493 PHE B O 1
ATOM 8547 N N . LYS B 1 494 ? 28.703 -1.718 -9.094 1 80.94 494 LYS B N 1
ATOM 8548 C CA . LYS B 1 494 ? 29.766 -0.719 -9.141 1 80.94 494 LYS B CA 1
ATOM 8549 C C . LYS B 1 494 ? 30.938 -1.131 -8.266 1 80.94 494 LYS B C 1
ATOM 8551 O O . LYS B 1 494 ? 31.844 -0.328 -8.008 1 80.94 494 LYS B O 1
ATOM 8556 N N . ASN B 1 495 ? 30.922 -2.201 -7.633 1 86.31 495 ASN B N 1
ATOM 8557 C CA . ASN B 1 495 ? 31.938 -2.771 -6.758 1 86.31 495 ASN B CA 1
ATOM 8558 C C . ASN B 1 495 ? 31.969 -2.076 -5.398 1 86.31 495 ASN B C 1
ATOM 8560 O O . ASN B 1 495 ? 32.969 -2.094 -4.707 1 86.31 495 ASN B O 1
ATOM 8564 N N . ALA B 1 496 ? 30.844 -1.396 -5.164 1 87.81 496 ALA B N 1
ATOM 8565 C CA . ALA B 1 496 ? 30.688 -0.848 -3.82 1 87.81 496 ALA B CA 1
ATOM 8566 C C . ALA B 1 496 ? 30.188 -1.913 -2.848 1 87.81 496 ALA B C 1
ATOM 8568 O O . ALA B 1 496 ? 29.438 -2.811 -3.236 1 87.81 496 ALA B O 1
ATOM 8569 N N . THR B 1 497 ? 30.578 -1.811 -1.616 1 93.62 497 THR B N 1
ATOM 8570 C CA . THR B 1 497 ? 30.234 -2.812 -0.616 1 93.62 497 THR B CA 1
ATOM 8571 C C . THR B 1 497 ? 29.203 -2.26 0.366 1 93.62 497 THR B C 1
ATOM 8573 O O . THR B 1 497 ? 29.25 -1.082 0.725 1 93.62 497 THR B O 1
ATOM 8576 N N . CYS B 1 498 ? 28.266 -3.039 0.772 1 93.94 498 CYS B N 1
ATOM 8577 C CA . CYS B 1 498 ? 27.297 -2.654 1.789 1 93.94 498 CYS B CA 1
ATOM 8578 C C . CYS B 1 498 ? 26.969 -3.826 2.709 1 93.94 498 CYS B C 1
ATOM 8580 O O . CYS B 1 498 ? 27.156 -4.984 2.33 1 93.94 498 CYS B O 1
ATOM 8582 N N . LEU B 1 499 ? 26.625 -3.523 3.885 1 96.38 499 LEU B N 1
ATOM 8583 C CA . LEU B 1 499 ? 26.234 -4.516 4.879 1 96.38 499 LEU B CA 1
ATOM 8584 C C . LEU B 1 499 ? 24.75 -4.852 4.762 1 96.38 499 LEU B C 1
ATOM 8586 O O . LEU B 1 499 ? 23.938 -3.959 4.555 1 96.38 499 LEU B O 1
ATOM 8590 N N . ALA B 1 500 ? 24.406 -6.16 4.832 1 95.94 500 ALA B N 1
ATOM 8591 C CA . ALA B 1 500 ? 23.016 -6.59 4.684 1 95.94 500 ALA B CA 1
ATOM 8592 C C . ALA B 1 500 ? 22.656 -7.652 5.715 1 95.94 500 ALA B C 1
ATOM 8594 O O . ALA B 1 500 ? 23.453 -7.977 6.59 1 95.94 500 ALA B O 1
ATOM 8595 N N . ASP B 1 501 ? 21.438 -8.141 5.629 1 95.62 501 ASP B N 1
ATOM 8596 C CA . ASP B 1 501 ? 20.875 -9.227 6.426 1 95.62 501 ASP B CA 1
ATOM 8597 C C . ASP B 1 501 ? 20.75 -8.82 7.895 1 95.62 501 ASP B C 1
ATOM 8599 O O . ASP B 1 501 ? 21.625 -9.156 8.711 1 95.62 501 ASP B O 1
ATOM 8603 N N . PHE B 1 502 ? 19.719 -8.32 8.297 1 96.12 502 PHE B N 1
ATOM 8604 C CA . PHE B 1 502 ? 19.5 -7.793 9.641 1 96.12 502 PHE B CA 1
ATOM 8605 C C . PHE B 1 502 ? 18.438 -8.609 10.375 1 96.12 502 PHE B C 1
ATOM 8607 O O . PHE B 1 502 ? 17.781 -8.094 11.289 1 96.12 502 PHE B O 1
ATOM 8614 N N . ASP B 1 503 ? 18.172 -9.797 9.953 1 94.44 503 ASP B N 1
ATOM 8615 C CA . ASP B 1 503 ? 17.094 -10.594 10.523 1 94.44 503 ASP B CA 1
ATOM 8616 C C . ASP B 1 503 ? 17.453 -11.055 11.938 1 94.44 503 ASP B C 1
ATOM 8618 O O . ASP B 1 503 ? 16.578 -11.5 12.688 1 94.44 503 ASP B O 1
ATOM 8622 N N . GLU B 1 504 ? 18.781 -10.906 12.352 1 94.81 504 GLU B N 1
ATOM 8623 C CA . GLU B 1 504 ? 19.188 -11.25 13.719 1 94.81 504 GLU B CA 1
ATOM 8624 C C . GLU B 1 504 ? 19.578 -10 14.508 1 94.81 504 GLU B C 1
ATOM 8626 O O . GLU B 1 504 ? 20.094 -10.102 15.617 1 94.81 504 GLU B O 1
ATOM 8631 N N . SER B 1 505 ? 19.359 -8.852 13.898 1 95.12 505 SER B N 1
ATOM 8632 C CA . SER B 1 505 ? 19.719 -7.602 14.562 1 95.12 505 SER B CA 1
ATOM 8633 C C . SER B 1 505 ? 18.891 -7.367 15.812 1 95.12 505 SER B C 1
ATOM 8635 O O . SER B 1 505 ? 17.781 -7.898 15.938 1 95.12 505 SER B O 1
ATOM 8637 N N . VAL B 1 506 ? 19.438 -6.656 16.75 1 93.5 506 VAL B N 1
ATOM 8638 C CA . VAL B 1 506 ? 18.75 -6.359 18 1 93.5 506 VAL B CA 1
ATOM 8639 C C . VAL B 1 506 ? 18.875 -4.871 18.312 1 93.5 506 VAL B C 1
ATOM 8641 O O . VAL B 1 506 ? 19.938 -4.273 18.125 1 93.5 506 VAL B O 1
ATOM 8644 N N . LYS B 1 507 ? 17.688 -4.336 18.688 1 90.94 507 LYS B N 1
ATOM 8645 C CA . LYS B 1 507 ? 17.75 -2.963 19.188 1 90.94 507 LYS B CA 1
ATOM 8646 C C . LYS B 1 507 ? 18.594 -2.879 20.453 1 90.94 507 LYS B C 1
ATOM 8648 O O . LYS B 1 507 ? 18.375 -3.627 21.406 1 90.94 507 LYS B O 1
ATOM 8653 N N . TRP B 1 508 ? 19.531 -2.055 20.406 1 86.94 508 TRP B N 1
ATOM 8654 C CA . TRP B 1 508 ? 20.516 -2.002 21.484 1 86.94 508 TRP B CA 1
ATOM 8655 C C . TRP B 1 508 ? 19.891 -1.427 22.75 1 86.94 508 TRP B C 1
ATOM 8657 O O . TRP B 1 508 ? 19.344 -0.323 22.734 1 86.94 508 TRP B O 1
ATOM 8667 N N . ALA B 1 509 ? 19.828 -2.166 23.812 1 83.88 509 ALA B N 1
ATOM 8668 C CA . ALA B 1 509 ? 19.234 -1.783 25.078 1 83.88 509 ALA B CA 1
ATOM 8669 C C . ALA B 1 509 ? 20.297 -1.316 26.062 1 83.88 509 ALA B C 1
ATOM 8671 O O . ALA B 1 509 ? 20.062 -1.296 27.281 1 83.88 509 ALA B O 1
ATOM 8672 N N . GLY B 1 510 ? 21.547 -1.046 25.609 1 82.12 510 GLY B N 1
ATOM 8673 C CA . GLY B 1 510 ? 22.562 -0.542 26.516 1 82.12 510 GLY B CA 1
ATOM 8674 C C . GLY B 1 510 ? 23.547 -1.61 26.969 1 82.12 510 GLY B C 1
ATOM 8675 O O . GLY B 1 510 ? 24.516 -1.313 27.656 1 82.12 510 GLY B O 1
ATOM 8676 N N . GLU B 1 511 ? 23.359 -2.898 26.594 1 84.25 511 GLU B N 1
ATOM 8677 C CA . GLU B 1 511 ? 24.266 -3.977 26.984 1 84.25 511 GLU B CA 1
ATOM 8678 C C . GLU B 1 511 ? 25.516 -3.988 26.109 1 84.25 511 GLU B C 1
ATOM 8680 O O . GLU B 1 511 ? 25.438 -4.258 24.906 1 84.25 511 GLU B O 1
ATOM 8685 N N . PRO B 1 512 ? 26.578 -3.887 26.688 1 89 512 PRO B N 1
ATOM 8686 C CA . PRO B 1 512 ? 27.812 -3.785 25.906 1 89 512 PRO B CA 1
ATOM 8687 C C . PRO B 1 512 ? 28.172 -5.09 25.203 1 89 512 PRO B C 1
ATOM 8689 O O . PRO B 1 512 ? 28.875 -5.074 24.188 1 89 512 PRO B O 1
ATOM 8692 N N . GLN B 1 513 ? 27.688 -6.211 25.688 1 90.56 513 GLN B N 1
ATOM 8693 C CA . GLN B 1 513 ? 28.062 -7.512 25.141 1 90.56 513 GLN B CA 1
ATOM 8694 C C . GLN B 1 513 ? 27.625 -7.637 23.688 1 90.56 513 GLN B C 1
ATOM 8696 O O . GLN B 1 513 ? 28.281 -8.297 22.875 1 90.56 513 GLN B O 1
ATOM 8701 N N . GLU B 1 514 ? 26.516 -7.125 23.344 1 91.94 514 GLU B N 1
ATOM 8702 C CA . GLU B 1 514 ? 26.016 -7.191 21.984 1 91.94 514 GLU B CA 1
ATOM 8703 C C . GLU B 1 514 ? 26.922 -6.453 21.016 1 91.94 514 GLU B C 1
ATOM 8705 O O . GLU B 1 514 ? 27.188 -6.93 19.906 1 91.94 514 GLU B O 1
ATOM 8710 N N . ILE B 1 515 ? 27.406 -5.332 21.422 1 93.62 515 ILE B N 1
ATOM 8711 C CA . ILE B 1 515 ? 28.344 -4.562 20.609 1 93.62 515 ILE B CA 1
ATOM 8712 C C . ILE B 1 515 ? 29.672 -5.301 20.516 1 93.62 515 ILE B C 1
ATOM 8714 O O . ILE B 1 515 ? 30.281 -5.375 19.438 1 93.62 515 ILE B O 1
ATOM 8718 N N . LYS B 1 516 ? 30.109 -5.824 21.625 1 93.56 516 LYS B N 1
ATOM 8719 C CA . LYS B 1 516 ? 31.375 -6.559 21.672 1 93.56 516 LYS B CA 1
ATOM 8720 C C . LYS B 1 516 ? 31.344 -7.746 20.719 1 93.56 516 LYS B C 1
ATOM 8722 O O . LYS B 1 516 ? 32.344 -8.07 20.094 1 93.56 516 LYS B O 1
ATOM 8727 N N . ARG B 1 517 ? 30.25 -8.391 20.609 1 94.19 517 ARG B N 1
ATOM 8728 C CA . ARG B 1 517 ? 30.109 -9.508 19.688 1 94.19 517 ARG B CA 1
ATOM 8729 C C . ARG B 1 517 ? 30.312 -9.047 18.25 1 94.19 517 ARG B C 1
ATOM 8731 O O . ARG B 1 517 ? 30.969 -9.727 17.453 1 94.19 517 ARG B O 1
ATOM 8738 N N . ASP B 1 518 ? 29.656 -7.953 17.891 1 96.44 518 ASP B N 1
ATOM 8739 C CA . ASP B 1 518 ? 29.859 -7.387 16.562 1 96.44 518 ASP B CA 1
ATOM 8740 C C . ASP B 1 518 ? 31.328 -7.07 16.312 1 96.44 518 ASP B C 1
ATOM 8742 O O . ASP B 1 518 ? 31.844 -7.332 15.219 1 96.44 518 ASP B O 1
ATOM 8746 N N . LEU B 1 519 ? 32 -6.477 17.328 1 95.56 519 LEU B N 1
ATOM 8747 C CA . LEU B 1 519 ? 33.406 -6.094 17.172 1 95.56 519 LEU B CA 1
ATOM 8748 C C . LEU B 1 519 ? 34.281 -7.324 17.031 1 95.56 519 LEU B C 1
ATOM 8750 O O . LEU B 1 519 ? 35.25 -7.312 16.266 1 95.56 519 LEU B O 1
ATOM 8754 N N . GLN B 1 520 ? 33.969 -8.297 17.75 1 95.25 520 GLN B N 1
ATOM 8755 C CA . GLN B 1 520 ? 34.688 -9.555 17.625 1 95.25 520 GLN B CA 1
ATOM 8756 C C . GLN B 1 520 ? 34.562 -10.117 16.219 1 95.25 520 GLN B C 1
ATOM 8758 O O . GLN B 1 520 ? 35.562 -10.523 15.609 1 95.25 520 GLN B O 1
ATOM 8763 N N . ALA B 1 521 ? 33.344 -10.195 15.766 1 97.06 521 ALA B N 1
ATOM 8764 C CA . ALA B 1 521 ? 33.094 -10.68 14.406 1 97.06 521 ALA B CA 1
ATOM 8765 C C . ALA B 1 521 ? 33.844 -9.82 13.383 1 97.06 521 ALA B C 1
ATOM 8767 O O . ALA B 1 521 ? 34.312 -10.336 12.367 1 97.06 521 ALA B O 1
ATOM 8768 N N . LEU B 1 522 ? 33.875 -8.516 13.617 1 96.88 522 LEU B N 1
ATOM 8769 C CA . LEU B 1 522 ? 34.594 -7.605 12.734 1 96.88 522 LEU B CA 1
ATOM 8770 C C . LEU B 1 522 ? 36.094 -7.941 12.703 1 96.88 522 LEU B C 1
ATOM 8772 O O . LEU B 1 522 ? 36.719 -7.84 11.656 1 96.88 522 LEU B O 1
ATOM 8776 N N . GLY B 1 523 ? 36.625 -8.281 13.844 1 96.75 523 GLY B N 1
ATOM 8777 C CA . GLY B 1 523 ? 38.031 -8.719 13.891 1 96.75 523 GLY B CA 1
ATOM 8778 C C . GLY B 1 523 ? 38.281 -9.93 13.016 1 96.75 523 GLY B C 1
ATOM 8779 O O . GLY B 1 523 ? 39.281 -9.969 12.297 1 96.75 523 GLY B O 1
ATOM 8780 N N . TRP B 1 524 ? 37.438 -10.906 13.078 1 97.38 524 TRP B N 1
ATOM 8781 C CA . TRP B 1 524 ? 37.531 -12.07 12.203 1 97.38 524 TRP B CA 1
ATOM 8782 C C . TRP B 1 524 ? 37.438 -11.664 10.734 1 97.38 524 TRP B C 1
ATOM 8784 O O . TRP B 1 524 ? 38.188 -12.188 9.898 1 97.38 524 TRP B O 1
ATOM 8794 N N . LEU B 1 525 ? 36.562 -10.75 10.43 1 97.44 525 LEU B N 1
ATOM 8795 C CA . LEU B 1 525 ? 36.344 -10.297 9.062 1 97.44 525 LEU B CA 1
ATOM 8796 C C . LEU B 1 525 ? 37.594 -9.609 8.523 1 97.44 525 LEU B C 1
ATOM 8798 O O . LEU B 1 525 ? 37.906 -9.742 7.34 1 97.44 525 LEU B O 1
ATOM 8802 N N . VAL B 1 526 ? 38.219 -8.766 9.359 1 96.75 526 VAL B N 1
ATOM 8803 C CA . VAL B 1 526 ? 39.438 -8.094 8.945 1 96.75 526 VAL B CA 1
ATOM 8804 C C . VAL B 1 526 ? 40.469 -9.125 8.477 1 96.75 526 VAL B C 1
ATOM 8806 O O . VAL B 1 526 ? 41 -9.008 7.379 1 96.75 526 VAL B O 1
ATOM 8809 N N . LEU B 1 527 ? 40.656 -10.109 9.258 1 96.19 527 LEU B N 1
ATOM 8810 C CA . LEU B 1 527 ? 41.625 -11.141 8.891 1 96.19 527 LEU B CA 1
ATOM 8811 C C . LEU B 1 527 ? 41.188 -11.883 7.637 1 96.19 527 LEU B C 1
ATOM 8813 O O . LEU B 1 527 ? 42 -12.148 6.746 1 96.19 527 LEU B O 1
ATOM 8817 N N . TYR B 1 528 ? 39.938 -12.242 7.574 1 96.75 528 TYR B N 1
ATOM 8818 C CA . TYR B 1 528 ? 39.344 -12.938 6.426 1 96.75 528 TYR B CA 1
ATOM 8819 C C . TYR B 1 528 ? 39.625 -12.164 5.137 1 96.75 528 TYR B C 1
ATOM 8821 O O . TYR B 1 528 ? 40.031 -12.75 4.129 1 96.75 528 TYR B O 1
ATOM 8829 N N . VAL B 1 529 ? 39.406 -10.852 5.141 1 95.75 529 VAL B N 1
ATOM 8830 C CA . VAL B 1 529 ? 39.5 -10 3.959 1 95.75 529 VAL B CA 1
ATOM 8831 C C . VAL B 1 529 ? 40.969 -9.844 3.584 1 95.75 529 VAL B C 1
ATOM 8833 O O . VAL B 1 529 ? 41.344 -9.945 2.41 1 95.75 529 VAL B O 1
ATOM 8836 N N . VAL B 1 530 ? 41.781 -9.586 4.586 1 93.81 530 VAL B N 1
ATOM 8837 C CA . VAL B 1 530 ? 43.219 -9.336 4.332 1 93.81 530 VAL B CA 1
ATOM 8838 C C . VAL B 1 530 ? 43.844 -10.602 3.768 1 93.81 530 VAL B C 1
ATOM 8840 O O . VAL B 1 530 ? 44.75 -10.516 2.926 1 93.81 530 VAL B O 1
ATOM 8843 N N . ARG B 1 531 ? 43.375 -11.703 4.184 1 92.81 531 ARG B N 1
ATOM 8844 C CA . ARG B 1 531 ? 43.906 -12.969 3.689 1 92.81 531 ARG B CA 1
ATOM 8845 C C . ARG B 1 531 ? 43.156 -13.43 2.441 1 92.81 531 ARG B C 1
ATOM 8847 O O . ARG B 1 531 ? 43.344 -14.555 1.976 1 92.81 531 ARG B O 1
ATOM 8854 N N . LYS B 1 532 ? 42.281 -12.703 2 1 92.44 532 LYS B N 1
ATOM 8855 C CA . LYS B 1 532 ? 41.562 -12.906 0.747 1 92.44 532 LYS B CA 1
ATOM 8856 C C . LYS B 1 532 ? 40.781 -14.227 0.762 1 92.44 532 LYS B C 1
ATOM 8858 O O . LYS B 1 532 ? 40.812 -14.977 -0.217 1 92.44 532 LYS B O 1
ATOM 8863 N N . GLY B 1 533 ? 40.312 -14.57 1.961 1 91.81 533 GLY B N 1
ATOM 8864 C CA . GLY B 1 533 ? 39.438 -15.727 2.088 1 91.81 533 GLY B CA 1
ATOM 8865 C C . GLY B 1 533 ? 40.188 -17.047 2.184 1 91.81 533 GLY B C 1
ATOM 8866 O O . GLY B 1 533 ? 39.625 -18.109 2.016 1 91.81 533 GLY B O 1
ATOM 8867 N N . GLU B 1 534 ? 41.406 -16.984 2.32 1 91.12 534 GLU B N 1
ATOM 8868 C CA . GLU B 1 534 ? 42.219 -18.188 2.447 1 91.12 534 GLU B CA 1
ATOM 8869 C C . GLU B 1 534 ? 41.781 -19.031 3.641 1 91.12 534 GLU B C 1
ATOM 8871 O O . GLU B 1 534 ? 41.781 -20.266 3.578 1 91.12 534 GLU B O 1
ATOM 8876 N N . LEU B 1 535 ? 41.469 -18.406 4.691 1 92.12 535 LEU B N 1
ATOM 8877 C CA . LEU B 1 535 ? 40.906 -19.062 5.871 1 92.12 535 LEU B CA 1
ATOM 8878 C C . LEU B 1 535 ? 39.406 -18.922 5.922 1 92.12 535 LEU B C 1
ATOM 8880 O O . LEU B 1 535 ? 38.875 -17.812 5.969 1 92.12 535 LEU B O 1
ATOM 8884 N N . PRO B 1 536 ? 38.812 -20.109 5.938 1 94.12 536 PRO B N 1
ATOM 8885 C CA . PRO B 1 536 ? 37.344 -20 6.039 1 94.12 536 PRO B CA 1
ATOM 8886 C C . PRO B 1 536 ? 36.875 -19.266 7.297 1 94.12 536 PRO B C 1
ATOM 8888 O O . PRO B 1 536 ? 37.469 -19.438 8.367 1 94.12 536 PRO B O 1
ATOM 8891 N N . PHE B 1 537 ? 35.875 -18.453 7.141 1 95.94 537 PHE B N 1
ATOM 8892 C CA . PHE B 1 537 ? 35.406 -17.594 8.219 1 95.94 537 PHE B CA 1
ATOM 8893 C C . PHE B 1 537 ? 34.969 -18.438 9.414 1 95.94 537 PHE B C 1
ATOM 8895 O O . PHE B 1 537 ? 35.219 -18.062 10.562 1 95.94 537 PHE B O 1
ATOM 8902 N N . GLU B 1 538 ? 34.312 -19.641 9.242 1 94.56 538 GLU B N 1
ATOM 8903 C CA . GLU B 1 538 ? 33.844 -20.5 10.312 1 94.56 538 GLU B CA 1
ATOM 8904 C C . GLU B 1 538 ? 35 -21.047 11.148 1 94.56 538 GLU B C 1
ATOM 8906 O O . GLU B 1 538 ? 34.844 -21.266 12.352 1 94.56 538 GLU B O 1
ATOM 8911 N N . THR B 1 539 ? 36.062 -21.188 10.508 1 94.69 539 THR B N 1
ATOM 8912 C CA . THR B 1 539 ? 37.25 -21.672 11.219 1 94.69 539 THR B CA 1
ATOM 8913 C C . THR B 1 539 ? 37.781 -20.594 12.148 1 94.69 539 THR B C 1
ATOM 8915 O O . THR B 1 539 ? 38.25 -20.891 13.258 1 94.69 539 THR B O 1
ATOM 8918 N N . LEU B 1 540 ? 37.719 -19.375 11.703 1 95.25 540 LEU B N 1
ATOM 8919 C CA . LEU B 1 540 ? 38.219 -18.266 12.516 1 95.25 540 LEU B CA 1
ATOM 8920 C C . LEU B 1 540 ? 37.406 -18.125 13.797 1 95.25 540 LEU B C 1
ATOM 8922 O O . LEU B 1 540 ? 37.938 -17.75 14.844 1 95.25 540 LEU B O 1
ATOM 8926 N N . LYS B 1 541 ? 36.188 -18.453 13.758 1 93.56 541 LYS B N 1
ATOM 8927 C CA . LYS B 1 541 ? 35.281 -18.328 14.891 1 93.56 541 LYS B CA 1
ATOM 8928 C C . LYS B 1 541 ? 35.625 -19.312 16 1 93.56 541 LYS B C 1
ATOM 8930 O O . LYS B 1 541 ? 35.312 -19.094 17.172 1 93.56 541 LYS B O 1
ATOM 8935 N N . THR B 1 542 ? 36.281 -20.375 15.578 1 94.38 542 THR B N 1
ATOM 8936 C CA . THR B 1 542 ? 36.625 -21.422 16.547 1 94.38 542 THR B CA 1
ATOM 8937 C C . THR B 1 542 ? 37.969 -21.156 17.172 1 94.38 542 THR B C 1
ATOM 8939 O O . THR B 1 542 ? 38.375 -21.828 18.141 1 94.38 542 THR B O 1
ATOM 8942 N N . LYS B 1 543 ? 38.719 -20.203 16.719 1 94.31 543 LYS B N 1
ATOM 8943 C CA . LYS B 1 543 ? 40.062 -19.906 17.234 1 94.31 543 LYS B CA 1
ATOM 8944 C C . LYS B 1 543 ? 40 -18.891 18.375 1 94.31 543 LYS B C 1
ATOM 8946 O O . LYS B 1 543 ? 39.031 -18.109 18.453 1 94.31 543 LYS B O 1
ATOM 8951 N N . SER B 1 544 ? 41.031 -18.938 19.172 1 94.12 544 SER B N 1
ATOM 8952 C CA . SER B 1 544 ? 41.125 -17.922 20.234 1 94.12 544 SER B CA 1
ATOM 8953 C C . SER B 1 544 ? 41.562 -16.578 19.656 1 94.12 544 SER B C 1
ATOM 8955 O O . SER B 1 544 ? 42.156 -16.516 18.578 1 94.12 544 SER B O 1
ATOM 8957 N N . ASN B 1 545 ? 41.281 -15.547 20.375 1 94.31 545 ASN B N 1
ATOM 8958 C CA . ASN B 1 545 ? 41.656 -14.211 19.953 1 94.31 545 ASN B CA 1
ATOM 8959 C C . ASN B 1 545 ? 43.156 -14.117 19.672 1 94.31 545 ASN B C 1
ATOM 8961 O O . ASN B 1 545 ? 43.594 -13.508 18.688 1 94.31 545 ASN B O 1
ATOM 8965 N N . GLU B 1 546 ? 43.906 -14.742 20.484 1 93.75 546 GLU B N 1
ATOM 8966 C CA . GLU B 1 546 ? 45.375 -14.703 20.359 1 93.75 546 GLU B CA 1
ATOM 8967 C C . GLU B 1 546 ? 45.812 -15.398 19.078 1 93.75 546 GLU B C 1
ATOM 8969 O O . GLU B 1 546 ? 46.75 -14.938 18.406 1 93.75 546 GLU B O 1
ATOM 8974 N N . GLU B 1 547 ? 45.219 -16.438 18.812 1 94.75 547 GLU B N 1
ATOM 8975 C CA . GLU B 1 547 ? 45.562 -17.172 17.594 1 94.75 547 GLU B CA 1
ATOM 8976 C C . GLU B 1 547 ? 45.25 -16.328 16.344 1 94.75 547 GLU B C 1
ATOM 8978 O O . GLU B 1 547 ? 46 -16.312 15.398 1 94.75 547 GLU B O 1
ATOM 8983 N N . VAL B 1 548 ? 44.094 -15.711 16.391 1 95 548 VAL B N 1
ATOM 8984 C CA . VAL B 1 548 ? 43.688 -14.883 15.266 1 95 548 VAL B CA 1
ATOM 8985 C C . VAL B 1 548 ? 44.656 -13.734 15.078 1 95 548 VAL B C 1
ATOM 8987 O O . VAL B 1 548 ? 45.031 -13.414 13.945 1 95 548 VAL B O 1
ATOM 8990 N N . ILE B 1 549 ? 45.125 -13.109 16.125 1 94.94 549 ILE B N 1
ATOM 8991 C CA . ILE B 1 549 ? 46.062 -12.008 16.078 1 94.94 549 ILE B CA 1
ATOM 8992 C C . ILE B 1 549 ? 47.375 -12.5 15.5 1 94.94 549 ILE B C 1
ATOM 8994 O O . ILE B 1 549 ? 48 -11.812 14.68 1 94.94 549 ILE B O 1
ATOM 8998 N N . ARG B 1 550 ? 47.75 -13.68 15.758 1 93.31 550 ARG B N 1
ATOM 8999 C CA . ARG B 1 550 ? 49.031 -14.242 15.297 1 93.31 550 ARG B CA 1
ATOM 9000 C C . ARG B 1 550 ? 48.969 -14.555 13.805 1 93.31 550 ARG B C 1
ATOM 9002 O O . ARG B 1 550 ? 50 -14.523 13.125 1 93.31 550 ARG B O 1
ATOM 9009 N N . LEU B 1 551 ? 47.844 -14.828 13.383 1 93.69 551 LEU B N 1
ATOM 9010 C CA . LEU B 1 551 ? 47.656 -15.211 11.984 1 93.69 551 LEU B CA 1
ATOM 9011 C C . LEU B 1 551 ? 47.688 -13.984 11.078 1 93.69 551 LEU B C 1
ATOM 9013 O O . LEU B 1 551 ? 47.719 -14.109 9.859 1 93.69 551 LEU B O 1
ATOM 9017 N N . SER B 1 552 ? 47.719 -12.805 11.625 1 93.25 552 SER B N 1
ATOM 9018 C CA . SER B 1 552 ? 47.719 -11.562 10.852 1 93.25 552 SER B CA 1
ATOM 9019 C C . SER B 1 552 ? 49.062 -11.383 10.109 1 93.25 552 SER B C 1
ATOM 9021 O O . SER B 1 552 ? 50.125 -11.664 10.656 1 93.25 552 SER B O 1
ATOM 9023 N N . PRO B 1 553 ? 49.031 -10.992 8.914 1 90.5 553 PRO B N 1
ATOM 9024 C CA . PRO B 1 553 ? 50.219 -10.977 8.07 1 90.5 553 PRO B CA 1
ATOM 9025 C C . PRO B 1 553 ? 51.125 -9.789 8.375 1 90.5 553 PRO B C 1
ATOM 9027 O O . PRO B 1 553 ? 52.312 -9.82 8.039 1 90.5 553 PRO B O 1
ATOM 9030 N N . ASP B 1 554 ? 50.625 -8.641 8.844 1 90.94 554 ASP B N 1
ATOM 9031 C CA . ASP B 1 554 ? 51.438 -7.453 9.094 1 90.94 554 ASP B CA 1
ATOM 9032 C C . ASP B 1 554 ? 51.062 -6.797 10.414 1 90.94 554 ASP B C 1
ATOM 9034 O O . ASP B 1 554 ? 50.062 -7.148 11.023 1 90.94 554 ASP B O 1
ATOM 9038 N N . GLU B 1 555 ? 51.844 -5.859 10.852 1 91.69 555 GLU B N 1
ATOM 9039 C CA . GLU B 1 555 ? 51.719 -5.242 12.164 1 91.69 555 GLU B CA 1
ATOM 9040 C C . GLU B 1 555 ? 50.469 -4.363 12.234 1 91.69 555 GLU B C 1
ATOM 9042 O O . GLU B 1 555 ? 49.812 -4.277 13.273 1 91.69 555 GLU B O 1
ATOM 9047 N N . GLU B 1 556 ? 50.188 -3.715 11.203 1 92.19 556 GLU B N 1
ATOM 9048 C CA . GLU B 1 556 ? 49 -2.84 11.188 1 92.19 556 GLU B CA 1
ATOM 9049 C C . GLU B 1 556 ? 47.719 -3.637 11.367 1 92.19 556 GLU B C 1
ATOM 9051 O O . GLU B 1 556 ? 46.844 -3.236 12.125 1 92.19 556 GLU B O 1
ATOM 9056 N N . THR B 1 557 ? 47.656 -4.699 10.672 1 94.56 557 THR B N 1
ATOM 9057 C CA . THR B 1 557 ? 46.5 -5.562 10.773 1 94.56 557 THR B CA 1
ATOM 9058 C C . THR B 1 557 ? 46.375 -6.145 12.18 1 94.56 557 THR B C 1
ATOM 9060 O O . THR B 1 557 ? 45.281 -6.199 12.75 1 94.56 557 THR B O 1
ATOM 9063 N N . ARG B 1 558 ? 47.5 -6.551 12.656 1 95.5 558 ARG B N 1
ATOM 9064 C CA . ARG B 1 558 ? 47.531 -7.117 14 1 95.5 558 ARG B CA 1
ATOM 9065 C C . ARG B 1 558 ? 47.031 -6.117 15.031 1 95.5 558 ARG B C 1
ATOM 9067 O O . ARG B 1 558 ? 46.219 -6.465 15.898 1 95.5 558 ARG B O 1
ATOM 9074 N N . ASP B 1 559 ? 47.5 -4.984 14.891 1 94.94 559 ASP B N 1
ATOM 9075 C CA . ASP B 1 559 ? 47.125 -3.932 15.82 1 94.94 559 ASP B CA 1
ATOM 9076 C C . ASP B 1 559 ? 45.625 -3.613 15.703 1 94.94 559 ASP B C 1
ATOM 9078 O O . ASP B 1 559 ? 44.938 -3.404 16.719 1 94.94 559 ASP B O 1
ATOM 9082 N N . LEU B 1 560 ? 45.125 -3.496 14.531 1 95.25 560 LEU B N 1
ATOM 9083 C CA . LEU B 1 560 ? 43.719 -3.207 14.305 1 95.25 560 LEU B CA 1
ATOM 9084 C C . LEU B 1 560 ? 42.844 -4.27 14.945 1 95.25 560 LEU B C 1
ATOM 9086 O O . LEU B 1 560 ? 41.875 -3.941 15.633 1 95.25 560 LEU B O 1
ATOM 9090 N N . ILE B 1 561 ? 43.156 -5.535 14.773 1 96.75 561 ILE B N 1
ATOM 9091 C CA . ILE B 1 561 ? 42.375 -6.645 15.328 1 96.75 561 ILE B CA 1
ATOM 9092 C C . ILE B 1 561 ? 42.438 -6.605 16.859 1 96.75 561 ILE B C 1
ATOM 9094 O O . ILE B 1 561 ? 41.438 -6.84 17.531 1 96.75 561 ILE B O 1
ATOM 9098 N N . ARG B 1 562 ? 43.594 -6.297 17.375 1 95.06 562 ARG B N 1
ATOM 9099 C CA . ARG B 1 562 ? 43.75 -6.18 18.812 1 95.06 562 ARG B CA 1
ATOM 9100 C C . ARG B 1 562 ? 42.812 -5.105 19.375 1 95.06 562 ARG B C 1
ATOM 9102 O O . ARG B 1 562 ? 42.188 -5.293 20.438 1 95.06 562 ARG B O 1
ATOM 9109 N N . CYS B 1 563 ? 42.75 -3.996 18.672 1 94 563 CYS B N 1
ATOM 9110 C CA . CYS B 1 563 ? 41.875 -2.902 19.094 1 94 563 CYS B CA 1
ATOM 9111 C C . CYS B 1 563 ? 40.406 -3.33 19.078 1 94 563 CYS B C 1
ATOM 9113 O O . CYS B 1 563 ? 39.625 -2.887 19.922 1 94 563 CYS B O 1
ATOM 9115 N N . LEU B 1 564 ? 40.062 -4.152 18.172 1 95.44 564 LEU B N 1
ATOM 9116 C CA . LEU B 1 564 ? 38.688 -4.613 18.031 1 95.44 564 LEU B CA 1
ATOM 9117 C C . LEU B 1 564 ? 38.312 -5.617 19.125 1 95.44 564 LEU B C 1
ATOM 9119 O O . LEU B 1 564 ? 37.219 -5.609 19.656 1 95.44 564 LEU B O 1
ATOM 9123 N N . PHE B 1 565 ? 39.25 -6.438 19.516 1 94.19 565 PHE B N 1
ATOM 9124 C CA . PHE B 1 565 ? 39 -7.488 20.5 1 94.19 565 PHE B CA 1
ATOM 9125 C C . PHE B 1 565 ? 39.062 -6.926 21.922 1 94.19 565 PHE B C 1
ATOM 9127 O O . PHE B 1 565 ? 38.438 -7.461 22.828 1 94.19 565 PHE B O 1
ATOM 9134 N N . ASN B 1 566 ? 39.781 -5.848 22.031 1 89.25 566 ASN B N 1
ATOM 9135 C CA . ASN B 1 566 ? 39.969 -5.289 23.375 1 89.25 566 ASN B CA 1
ATOM 9136 C C . ASN B 1 566 ? 39.375 -3.887 23.484 1 89.25 566 ASN B C 1
ATOM 9138 O O . ASN B 1 566 ? 40.125 -2.896 23.516 1 89.25 566 ASN B O 1
ATOM 9142 N N . THR B 1 567 ? 38.125 -3.609 23.469 1 82.12 567 THR B N 1
ATOM 9143 C CA . THR B 1 567 ? 37.469 -2.309 23.422 1 82.12 567 THR B CA 1
ATOM 9144 C C . THR B 1 567 ? 37.281 -1.746 24.828 1 82.12 567 THR B C 1
ATOM 9146 O O . THR B 1 567 ? 37 -0.558 25 1 82.12 567 THR B O 1
ATOM 9149 N N . GLY B 1 568 ? 37.781 -2.275 25.906 1 75.31 568 GLY B N 1
ATOM 9150 C CA . GLY B 1 568 ? 37.531 -1.784 27.25 1 75.31 568 GLY B CA 1
ATOM 9151 C C . GLY B 1 568 ? 36.062 -1.538 27.516 1 75.31 568 GLY B C 1
ATOM 9152 O O . GLY B 1 568 ? 35.188 -2.244 26.984 1 75.31 568 GLY B O 1
ATOM 9153 N N . ASP B 1 569 ? 35.688 -0.392 28.328 1 73.31 569 ASP B N 1
ATOM 9154 C CA . ASP B 1 569 ? 34.312 -0.164 28.781 1 73.31 569 ASP B CA 1
ATOM 9155 C C . ASP B 1 569 ? 33.562 0.765 27.844 1 73.31 569 ASP B C 1
ATOM 9157 O O . ASP B 1 569 ? 32.344 0.774 27.812 1 73.31 569 ASP B O 1
ATOM 9161 N N . ASN B 1 570 ? 34.281 1.506 27.062 1 76.81 570 ASN B N 1
ATOM 9162 C CA . ASN B 1 570 ? 33.625 2.424 26.156 1 76.81 570 ASN B CA 1
ATOM 9163 C C . ASN B 1 570 ? 33.438 1.809 24.766 1 76.81 570 ASN B C 1
ATOM 9165 O O . ASN B 1 570 ? 34.25 2.07 23.859 1 76.81 570 ASN B O 1
ATOM 9169 N N . VAL B 1 571 ? 32.344 1.167 24.594 1 79.94 571 VAL B N 1
ATOM 9170 C CA . VAL B 1 571 ? 32.188 0.364 23.375 1 79.94 571 VAL B CA 1
ATOM 9171 C C . VAL B 1 571 ? 31.516 1.2 22.297 1 79.94 571 VAL B C 1
ATOM 9173 O O . VAL B 1 571 ? 31.75 0.987 21.094 1 79.94 571 VAL B O 1
ATOM 9176 N N . GLN B 1 572 ? 30.719 2.168 22.734 1 76.94 572 GLN B N 1
ATOM 9177 C CA . GLN B 1 572 ? 30.016 2.947 21.719 1 76.94 572 GLN B CA 1
ATOM 9178 C C . GLN B 1 572 ? 30.938 3.99 21.094 1 76.94 572 GLN B C 1
ATOM 9180 O O . GLN B 1 572 ? 31.641 4.715 21.797 1 76.94 572 GLN B O 1
ATOM 9185 N N . GLY B 1 573 ? 31.062 4.055 19.844 1 78.94 573 GLY B N 1
ATOM 9186 C CA . GLY B 1 573 ? 31.891 5.02 19.141 1 78.94 573 GLY B CA 1
ATOM 9187 C C . GLY B 1 573 ? 33.312 4.547 18.938 1 78.94 573 GLY B C 1
ATOM 9188 O O . GLY B 1 573 ? 34.156 5.277 18.406 1 78.94 573 GLY B O 1
ATOM 9189 N N . HIS B 1 574 ? 33.562 3.355 19.391 1 83.5 574 HIS B N 1
ATOM 9190 C CA . HIS B 1 574 ? 34.906 2.791 19.297 1 83.5 574 HIS B CA 1
ATOM 9191 C C . HIS B 1 574 ? 35.406 2.73 17.844 1 83.5 574 HIS B C 1
ATOM 9193 O O . HIS B 1 574 ? 36.562 2.994 17.562 1 83.5 574 HIS B O 1
ATOM 9199 N N . LEU B 1 575 ? 34.469 2.498 17.016 1 88.56 575 LEU B N 1
ATOM 9200 C CA . LEU B 1 575 ? 34.812 2.279 15.609 1 88.56 575 LEU B CA 1
ATOM 9201 C C . LEU B 1 575 ? 35.125 3.602 14.922 1 88.56 575 LEU B C 1
ATOM 9203 O O . LEU B 1 575 ? 35.906 3.633 13.961 1 88.56 575 LEU B O 1
ATOM 9207 N N . ASN B 1 576 ? 34.562 4.641 15.375 1 84.88 576 ASN B N 1
ATOM 9208 C CA . ASN B 1 576 ? 34.875 5.949 14.797 1 84.88 576 ASN B CA 1
ATOM 9209 C C . ASN B 1 576 ? 36.344 6.297 14.93 1 84.88 576 ASN B C 1
ATOM 9211 O O . ASN B 1 576 ? 36.938 6.844 14 1 84.88 576 ASN B O 1
ATOM 9215 N N . GLY B 1 577 ? 36.906 6.027 16.016 1 85 577 GLY B N 1
ATOM 9216 C CA . GLY B 1 577 ? 38.312 6.25 16.234 1 85 577 GLY B CA 1
ATOM 9217 C C . GLY B 1 577 ? 39.188 5.34 15.391 1 85 577 GLY B C 1
ATOM 9218 O O . GLY B 1 577 ? 40.25 5.754 14.922 1 85 577 GLY B O 1
ATOM 9219 N N . LEU B 1 578 ? 38.75 4.191 15.133 1 90.88 578 LEU B N 1
ATOM 9220 C CA . LEU B 1 578 ? 39.531 3.191 14.438 1 90.88 578 LEU B CA 1
ATOM 9221 C C . LEU B 1 578 ? 39.594 3.475 12.938 1 90.88 578 LEU B C 1
ATOM 9223 O O . LEU B 1 578 ? 40.438 2.943 12.227 1 90.88 578 LEU B O 1
ATOM 9227 N N . LEU B 1 579 ? 38.688 4.25 12.438 1 88.81 579 LEU B N 1
ATOM 9228 C CA . LEU B 1 579 ? 38.719 4.617 11.031 1 88.81 579 LEU B CA 1
ATOM 9229 C C . LEU B 1 579 ? 39.938 5.473 10.703 1 88.81 579 LEU B C 1
ATOM 9231 O O . LEU B 1 579 ? 40.312 5.586 9.539 1 88.81 579 LEU B O 1
ATOM 9235 N N . GLY B 1 580 ? 40.531 6.07 11.695 1 86.44 580 GLY B N 1
ATOM 9236 C CA . GLY B 1 580 ? 41.75 6.812 11.547 1 86.44 580 GLY B CA 1
ATOM 9237 C C . GLY B 1 580 ? 43 5.949 11.734 1 86.44 580 GLY B C 1
ATOM 9238 O O . GLY B 1 580 ? 44.125 6.441 11.625 1 86.44 580 GLY B O 1
ATOM 9239 N N . HIS B 1 581 ? 42.844 4.715 11.992 1 91.06 581 HIS B N 1
ATOM 9240 C CA . HIS B 1 581 ? 43.938 3.771 12.195 1 91.06 581 HIS B CA 1
ATOM 9241 C C . HIS B 1 581 ? 44.844 3.703 10.969 1 91.06 581 HIS B C 1
ATOM 9243 O O . HIS B 1 581 ? 44.344 3.785 9.828 1 91.06 581 HIS B O 1
ATOM 9249 N N . PRO B 1 582 ? 46.094 3.479 11.039 1 89.19 582 PRO B N 1
ATOM 9250 C CA . PRO B 1 582 ? 47.031 3.459 9.938 1 89.19 582 PRO B CA 1
ATOM 9251 C C . PRO B 1 582 ? 46.688 2.424 8.875 1 89.19 582 PRO B C 1
ATOM 9253 O O . PRO B 1 582 ? 47.094 2.561 7.719 1 89.19 582 PRO B O 1
ATOM 9256 N N . PHE B 1 583 ? 46.031 1.449 9.281 1 91.56 583 PHE B N 1
ATOM 9257 C CA . PHE B 1 583 ? 45.625 0.442 8.312 1 91.56 583 PHE B CA 1
ATOM 9258 C C . PHE B 1 583 ? 44.875 1.087 7.156 1 91.56 583 PHE B C 1
ATOM 9260 O O . PHE B 1 583 ? 45 0.655 6.008 1 91.56 583 PHE B O 1
ATOM 9267 N N . PHE B 1 584 ? 44.094 2.072 7.395 1 91.25 584 PHE B N 1
ATOM 9268 C CA . PHE B 1 584 ? 43.219 2.658 6.406 1 91.25 584 PHE B CA 1
ATOM 9269 C C . PHE B 1 584 ? 43.875 3.814 5.68 1 91.25 584 PHE B C 1
ATOM 9271 O O . PHE B 1 584 ? 43.281 4.434 4.797 1 91.25 584 PHE B O 1
ATOM 9278 N N . TRP B 1 585 ? 45.094 4.098 6.039 1 83.06 585 TRP B N 1
ATOM 9279 C CA . TRP B 1 585 ? 45.812 5.203 5.41 1 83.06 585 TRP B CA 1
ATOM 9280 C C . TRP B 1 585 ? 46.25 4.836 3.996 1 83.06 585 TRP B C 1
ATOM 9282 O O . TRP B 1 585 ? 46.594 3.684 3.727 1 83.06 585 TRP B O 1
ATOM 9292 N N . SER B 1 586 ? 46.188 5.895 3.164 1 77.31 586 SER B N 1
ATOM 9293 C CA . SER B 1 586 ? 46.75 5.691 1.84 1 77.31 586 SER B CA 1
ATOM 9294 C C . SER B 1 586 ? 48.281 5.602 1.906 1 77.31 586 SER B C 1
ATOM 9296 O O . SER B 1 586 ? 48.875 5.984 2.91 1 77.31 586 SER B O 1
ATOM 9298 N N . TRP B 1 587 ? 48.781 5.027 0.852 1 69.69 587 TRP B N 1
ATOM 9299 C CA . TRP B 1 587 ? 50.219 4.926 0.782 1 69.69 587 TRP B CA 1
ATOM 9300 C C . TRP B 1 587 ? 50.875 6.297 0.924 1 69.69 587 TRP B C 1
ATOM 9302 O O . TRP B 1 587 ? 51.938 6.434 1.569 1 69.69 587 TRP B O 1
ATOM 9312 N N . GLU B 1 588 ? 50.219 7.281 0.357 1 65.56 588 GLU B N 1
ATOM 9313 C CA . GLU B 1 588 ? 50.75 8.641 0.396 1 65.56 588 GLU B CA 1
ATOM 9314 C C . GLU B 1 588 ? 50.781 9.172 1.824 1 65.56 588 GLU B C 1
ATOM 9316 O O . GLU B 1 588 ? 51.75 9.789 2.232 1 65.56 588 GLU B O 1
ATOM 9321 N N . LYS B 1 589 ? 49.844 8.852 2.512 1 65.62 589 LYS B N 1
ATOM 9322 C CA . LYS B 1 589 ? 49.75 9.344 3.885 1 65.62 589 LYS B CA 1
ATOM 9323 C C . LYS B 1 589 ? 50.781 8.641 4.777 1 65.62 589 LYS B C 1
ATOM 9325 O O . LYS B 1 589 ? 51.375 9.258 5.668 1 65.62 589 LYS B O 1
ATOM 9330 N N . LYS B 1 590 ? 51 7.414 4.566 1 71.81 590 LYS B N 1
ATOM 9331 C CA . LYS B 1 590 ? 51.969 6.648 5.344 1 71.81 590 LYS B CA 1
ATOM 9332 C C . LYS B 1 590 ? 53.375 7.168 5.121 1 71.81 590 LYS B C 1
ATOM 9334 O O . LYS B 1 590 ? 54.156 7.277 6.07 1 71.81 590 LYS B O 1
ATOM 9339 N N . TRP B 1 591 ? 53.5 7.445 3.936 1 62.84 591 TRP B N 1
ATOM 9340 C CA . TRP B 1 591 ? 54.812 7.977 3.586 1 62.84 591 TRP B CA 1
ATOM 9341 C C . TRP B 1 591 ? 55.062 9.328 4.25 1 62.84 591 TRP B C 1
ATOM 9343 O O . TRP B 1 591 ? 56.156 9.602 4.754 1 62.84 591 TRP B O 1
ATOM 9353 N N . LEU B 1 592 ? 54.031 10.055 4.293 1 57.59 592 LEU B N 1
ATOM 9354 C CA . LEU B 1 592 ? 54.156 11.383 4.875 1 57.59 592 LEU B CA 1
ATOM 9355 C C . LEU B 1 592 ? 54.438 11.305 6.375 1 57.59 592 LEU B C 1
ATOM 9357 O O . LEU B 1 592 ? 55.219 12.078 6.914 1 57.59 592 LEU B O 1
ATOM 9361 N N . MET B 1 593 ? 53.812 10.422 6.926 1 62.88 593 MET B N 1
ATOM 9362 C CA . MET B 1 593 ? 53.938 10.328 8.375 1 62.88 593 MET B CA 1
ATOM 9363 C C . MET B 1 593 ? 55.312 9.719 8.75 1 62.88 593 MET B C 1
ATOM 9365 O O . MET B 1 593 ? 55.844 10.016 9.812 1 62.88 593 MET B O 1
ATOM 9369 N N . GLN B 1 594 ? 55.781 8.898 7.949 1 55.25 594 GLN B N 1
ATOM 9370 C CA . GLN B 1 594 ? 57.125 8.367 8.188 1 55.25 594 GLN B CA 1
ATOM 9371 C C . GLN B 1 594 ? 58.188 9.469 8.102 1 55.25 594 GLN B C 1
ATOM 9373 O O . GLN B 1 594 ? 59.156 9.453 8.836 1 55.25 594 GLN B O 1
ATOM 9378 N N . TYR B 1 595 ? 57.844 10.367 7.277 1 50.16 595 TYR B N 1
ATOM 9379 C CA . TYR B 1 595 ? 58.812 11.469 7.125 1 50.16 595 TYR B CA 1
ATOM 9380 C C . TYR B 1 595 ? 58.656 12.477 8.258 1 50.16 595 TYR B C 1
ATOM 9382 O O . TYR B 1 595 ? 59.625 13.156 8.617 1 50.16 595 TYR B O 1
ATOM 9390 N N . GLU B 1 596 ? 57.531 12.609 8.68 1 47.69 596 GLU B N 1
ATOM 9391 C CA . GLU B 1 596 ? 57.406 13.57 9.781 1 47.69 596 GLU B CA 1
ATOM 9392 C C . GLU B 1 596 ? 57.938 12.992 11.086 1 47.69 596 GLU B C 1
ATOM 9394 O O . GLU B 1 596 ? 58.219 13.727 12.031 1 47.69 596 GLU B O 1
ATOM 9399 N N . GLY B 1 597 ? 58.062 11.781 11.234 1 40.94 597 GLY B N 1
ATOM 9400 C CA . GLY B 1 597 ? 58.719 11.281 12.422 1 40.94 597 GLY B CA 1
ATOM 9401 C C . GLY B 1 597 ? 60.219 11.086 12.227 1 40.94 597 GLY B C 1
ATOM 9402 O O . GLY B 1 597 ? 60.688 10.844 11.102 1 40.94 597 GLY B O 1
#

Foldseek 3Di:
DPPPVPPPVPPPPPPPPVRVLVVLQVVLLVCLLVVPLVSNLVSLVVPHDQCDADPFFDGSLLSNLLVVPVVSNVVSVVSPHDQCRATNQGDGSLLSNLLNLPQVVVVVSVVVPDDLLDAGQFQDGSLLNNLLNVNQNSNVSSLVVPYDQQDKGDHDPVVVVVQDTGDGSLLSNLLNLNLVSNCCSVVPRPYDQAGAGSQFDGSLLSNLNHPDCPRNLSNLVSSVVSPHDQCTADPQRDTSLLSCLVVVPQNSNLVQLPDPPHDQCDAGNVQAGSLQSNLLVVPQSNNLSSLVSPHDLPSDQSLVNCVVVVNVVSNVSSVVSPHDHDPDFPDDPDFAPAPQCGVLVVVQVRDDDDDQVQKRFDPDPSFFDADDPARGWGWIAGNRHIWIKDKDFAPDLLVVQQVLLQVLCCPPPQAWHWDDWGDDPRMIITTTHDAHAFLLVVLVPPPPDDDPVVLLLLLLQQLLSVLVQQLCSVARSQKFQLDDDRRQWGAHSVRHIHGHRRSVMDRHPPDLVSLLNSLLLSLLVSLCSNVSNPDPSVVSVVDDLVVSLVSRPDDQSSVLSVCSNPVPPPRRCSSVVCSPRCSNDDPVVVVVVVVVD/DDPPPPPPPPPPPPPPPVVVQVVLQVVLLVCLLVVPLVSNLVSLVVPHDQCDADPFFDGSLLSNLLVVPVVSNVVSVVSPHDQCRATNQGDGSLLSNLLNLPQVVVVVSVVVPDDLLDAGQFQDGSLLNNLLNVNQNSNVSSLVVPYDQQDKGDHDPVVVVVQDTGDGSLLSNLLNLNLVSNCCSVVPRPYDQAGAGSQFDGSLLSNLNHPDCPRNLSNLVSSVVSPHDQCTADPQRDTSLLSCLVVVPQNSNLVQLPDPPRDQCDAGNVQAGSLQSNLLVVPQSNNLSSLVSPHDLPSDQSLVNCVVVVNVVSNVSSVVSPHDHDPDFPDDPDFAPAPQCGVLVVVQVRDDDDDQVQKRFDPDPSFFDADDPARGWGWIAGNRHIWIKDKDFAPDLLVVQQVLLQVLCCPPPQAWHWPDWGDDPRMIITTTHDAHAFLLVVLVPPPPDDDPVVLLLLLLQQLLSVLVQQLCSVARSQKFQLDDDRRQWGAHSVRHIHGHRRSVMDRHPPDCVSLLNSLLLSLLVSLCSNVSNPDPSVVSVVDDLVVSLVSHDDDQSSVLSVCSNPVDPPRRCSSVVSSPRCSNDDPVVVVVVVVVD